Protein AF-0000000065873900 (afdb_homodimer)

Foldseek 3Di:
DPPDPVQPPQLQDPPRDRPPSPPPPPPPPDPPDPVNVVVVVSVVVVAFDAFQWFRAKFKFKWKKFWQDAPLVAADFPQQHDGGRMWIKMKMKGFTQEHHPFFPQDLGKMWIKMWTQDPQFIAIQTWILDLFAQALAQVCVVQQSVLQAADPPPRHGALLSNLVSCLVALLRLLVLLVSLFLVRGQDAPLAGKIWSLAWKWFAHPVLFTKTKTKIWHWPVHSVVVVVDRPPDDPVHRCVRVVVQVVCLVVVVKTKTWMKMFIDHLLCQLVQPDHSLRRSDGQACPQDDPPGDHGHIDTTMMIIGRGHDPDCCVRPVLDAGANLRRGPRMGGDPRNNNVVRNVVRVVSNCRRPNDVSDDDRDPDDPPPSPDCSDDSSVVSSCCSVDPCSRPDDLVSQASSQSVLVSCCVVPRPVSSVSSLLSLLVSLQVDDPVSSVSSLVSCVSNPPVSSVSSVVNNVVVNVQCPPCPRVVPPDPPCPPD/DPPDPVQPPQLQDPPRDRPPSPPPPPPPPDPPDPVNVVVVVSVVVVAFDAFQWFREKFKFKWKKFWQDADLVAADFPQQHDGGRMWIKMKMKGFTQEHYPFFPQDLGKMWIKMWTQDPQFIAIQTWILDLFAQALAQVCVVQQSVLQAADPPPRHGALLSNLVSCLVRLLRLLVLLCSLFLVRGQDAPLAGKIWSLAWKWFAHPVLFTKTKTKIWHWPVHSCVVVVDRPPDDPVHRCVSVVVQVVCLVVVVKTKTWMKMFIDHLLCQLVQPDHSLRRSDGQACPQDDPPGDHGHMDTTMMIIGRGHDPDCCVRPVLDAGANLRRGPRMGGDPRNNNVVRNVVRVVSNCRRPNDVSDDDRDPDDPPPSPDCSDDSSVVSSCCSVDPCSRPDDLVSQASSQSVLVSCCVVPRPVSSVSSLLSLLVSLQVDDPVSSVSSLVSCVSNPPVSSVSSVVNNVVVNVQCPPCPRVVPPDPPPPPD

pLDDT: mean 85.58, std 20.63, range [16.53, 98.81]

Sequence (956 aa):
MAPNAADKCPVMNNTGEKCPVMSSSTQSRGPRDIYTLEALSHFNREKIPERAVHAKGTGAYGEFEVTADISDICNIDMLLGVGKKTQCVTRFSTTGLERGSSDGVRDLKGMAVKFFTEQGDWDWVSLNFPFFFIRDPAKFPDMIHSQRRDPQTNLLNPNMTWDFVTKNPEALHMTLLQHSDFGTMFTWRTLSSYVGHAFKWVMPDGSFKYVHFFLASDRGPNFTDGSTAKVDPNDPDFATKDLFEAIERGDYPSWTANVQVVDPKDAPKLGFNILDLTKHWNLGTYPKGLDTIPSRPFGKLTLNRNVKDYFSEVEKLAFSPSNLVPGVEPSEDPILQARMFAYPDAQRYRLGIDHLKAPLRRKETACQHDLGPEFEKWLSQVTSEAWSHPHEDDYKFAREYYEVLPEFRSQEFQDRMVENLCKSIAPGPEELRKRVYDTFELVSSELARRLREGAEAIVAEKARPDSPSRAQPGQLRLMAPNAADKCPVMNNTGEKCPVMSSSTQSRGPRDIYTLEALSHFNREKIPERAVHAKGTGAYGEFEVTADISDICNIDMLLGVGKKTQCVTRFSTTGLERGSSDGVRDLKGMAVKFFTEQGDWDWVSLNFPFFFIRDPAKFPDMIHSQRRDPQTNLLNPNMTWDFVTKNPEALHMTLLQHSDFGTMFTWRTLSSYVGHAFKWVMPDGSFKYVHFFLASDRGPNFTDGSTAKVDPNDPDFATKDLFEAIERGDYPSWTANVQVVDPKDAPKLGFNILDLTKHWNLGTYPKGLDTIPSRPFGKLTLNRNVKDYFSEVEKLAFSPSNLVPGVEPSEDPILQARMFAYPDAQRYRLGIDHLKAPLRRKETACQHDLGPEFEKWLSQVTSEAWSHPHEDDYKFAREYYEVLPEFRSQEFQDRMVENLCKSIAPGPEELRKRVYDTFELVSSELARRLREGAEAIVAEKARPDSPSRAQPGQLRL

Organism: Arthroderma benhamiae (strain ATCC MYA-4681 / CBS 112371) (NCBI:txid663331)

Structure (mmCIF, N/CA/C/O backbone):
data_AF-0000000065873900-model_v1
#
loop_
_entity.id
_entity.type
_entity.pdbx_description
1 polymer 'Catalase easC'
#
loop_
_atom_site.group_PDB
_atom_site.id
_atom_site.type_symbol
_atom_site.label_atom_id
_atom_site.label_alt_id
_atom_site.label_comp_id
_atom_site.label_asym_id
_atom_site.label_entity_id
_atom_site.label_seq_id
_atom_site.pdbx_PDB_ins_code
_atom_site.Cartn_x
_atom_site.Cartn_y
_atom_site.Cartn_z
_atom_site.occupancy
_atom_site.B_iso_or_equiv
_atom_site.auth_seq_id
_atom_site.auth_comp_id
_atom_site.auth_asym_id
_atom_site.auth_atom_id
_atom_site.pdbx_PDB_model_num
ATOM 1 N N . MET A 1 1 ? -33.031 -13.188 2.441 1 17.88 1 MET A N 1
ATOM 2 C CA . MET A 1 1 ? -31.906 -13.758 1.684 1 17.88 1 MET A CA 1
ATOM 3 C C . MET A 1 1 ? -31 -12.664 1.146 1 17.88 1 MET A C 1
ATOM 5 O O . MET A 1 1 ? -31.375 -11.93 0.226 1 17.88 1 MET A O 1
ATOM 9 N N . ALA A 1 2 ? -30.188 -12.102 2.006 1 26.77 2 ALA A N 1
ATOM 10 C CA . ALA A 1 2 ? -29.391 -10.922 1.687 1 26.77 2 ALA A CA 1
ATOM 11 C C . ALA A 1 2 ? -28.547 -11.148 0.44 1 26.77 2 ALA A C 1
ATOM 13 O O . ALA A 1 2 ? -27.953 -12.219 0.271 1 26.77 2 ALA A O 1
ATOM 14 N N . PRO A 1 3 ? -28.797 -10.375 -0.662 1 27.42 3 PRO A N 1
ATOM 15 C CA . PRO A 1 3 ? -28.125 -10.578 -1.947 1 27.42 3 PRO A CA 1
ATOM 16 C C . PRO A 1 3 ? -26.625 -10.867 -1.793 1 27.42 3 PRO A C 1
ATOM 18 O O . PRO A 1 3 ? -26.031 -10.5 -0.781 1 27.42 3 PRO A O 1
ATOM 21 N N . ASN A 1 4 ? -26.078 -11.875 -2.457 1 25.44 4 ASN A N 1
ATOM 22 C CA . ASN A 1 4 ? -24.734 -12.461 -2.547 1 25.44 4 ASN A CA 1
ATOM 23 C C . ASN A 1 4 ? -23.672 -11.391 -2.738 1 25.44 4 ASN A C 1
ATOM 25 O O . ASN A 1 4 ? -23.797 -10.539 -3.623 1 25.44 4 ASN A O 1
ATOM 29 N N . ALA A 1 5 ? -22.875 -11.078 -1.787 1 29.95 5 ALA A N 1
ATOM 30 C CA . ALA A 1 5 ? -21.859 -10.039 -1.663 1 29.95 5 ALA A CA 1
ATOM 31 C C . ALA A 1 5 ? -20.906 -10.07 -2.844 1 29.95 5 ALA A C 1
ATOM 33 O O . ALA A 1 5 ? -20.219 -9.086 -3.121 1 29.95 5 ALA A O 1
ATOM 34 N N . ALA A 1 6 ? -20.438 -11.336 -3.441 1 32.59 6 ALA A N 1
ATOM 35 C CA . ALA A 1 6 ? -19.547 -11.43 -4.598 1 32.59 6 ALA A CA 1
ATOM 36 C C . ALA A 1 6 ? -20.156 -10.75 -5.816 1 32.59 6 ALA A C 1
ATOM 38 O O . ALA A 1 6 ? -19.469 -10.508 -6.809 1 32.59 6 ALA A O 1
ATOM 39 N N . ASP A 1 7 ? -21.516 -10.625 -5.887 1 30.27 7 ASP A N 1
ATOM 40 C CA . ASP A 1 7 ? -22.203 -10.094 -7.062 1 30.27 7 ASP A CA 1
ATOM 41 C C . ASP A 1 7 ? -22.094 -8.578 -7.117 1 30.27 7 ASP A C 1
ATOM 43 O O . ASP A 1 7 ? -22.594 -7.945 -8.055 1 30.27 7 ASP A O 1
ATOM 47 N N . LYS A 1 8 ? -21.797 -7.98 -6.016 1 30.98 8 LYS A N 1
ATOM 48 C CA . LYS A 1 8 ? -21.953 -6.531 -5.992 1 30.98 8 LYS A CA 1
ATOM 49 C C . LYS A 1 8 ? -20.641 -5.824 -6.32 1 30.98 8 LYS A C 1
ATOM 51 O O . LYS A 1 8 ? -20.438 -4.672 -5.934 1 30.98 8 LYS A O 1
ATOM 56 N N . CYS A 1 9 ? -19.656 -6.566 -6.828 1 29.17 9 CYS A N 1
ATOM 57 C CA . CYS A 1 9 ? -18.578 -5.637 -7.109 1 29.17 9 CYS A CA 1
ATOM 58 C C . CYS A 1 9 ? -18.984 -4.629 -8.18 1 29.17 9 CYS A C 1
ATOM 60 O O . CYS A 1 9 ? -19.203 -4.996 -9.336 1 29.17 9 CYS A O 1
ATOM 62 N N . PRO A 1 10 ? -19.594 -3.555 -7.891 1 30.06 10 PRO A N 1
ATOM 63 C CA . PRO A 1 10 ? -20 -2.6 -8.922 1 30.06 10 PRO A CA 1
ATOM 64 C C . PRO A 1 10 ? -18.844 -2.143 -9.805 1 30.06 10 PRO A C 1
ATOM 66 O O . PRO A 1 10 ? -17.875 -1.577 -9.305 1 30.06 10 PRO A O 1
ATOM 69 N N . VAL A 1 11 ? -18.438 -2.916 -10.758 1 29.58 11 VAL A N 1
ATOM 70 C CA . VAL A 1 11 ? -17.656 -2.281 -11.812 1 29.58 11 VAL A CA 1
ATOM 71 C C . VAL A 1 11 ? -18.422 -1.075 -12.367 1 29.58 11 VAL A C 1
ATOM 73 O O . VAL A 1 11 ? -19.484 -1.226 -12.969 1 29.58 11 VAL A O 1
ATOM 76 N N . MET A 1 12 ? -18.5 -0.044 -11.617 1 28.45 12 MET A N 1
ATOM 77 C CA . MET A 1 12 ? -19.141 1.114 -12.242 1 28.45 12 MET A CA 1
ATOM 78 C C . MET A 1 12 ? -18.312 1.632 -13.406 1 28.45 12 MET A C 1
ATOM 80 O O . MET A 1 12 ? -17.094 1.804 -13.281 1 28.45 12 MET A O 1
ATOM 84 N N . ASN A 1 13 ? -18.719 1.304 -14.656 1 30.23 13 ASN A N 1
ATOM 85 C CA . ASN A 1 13 ? -18.156 2.023 -15.797 1 30.23 13 ASN A CA 1
ATOM 86 C C . ASN A 1 13 ? -18.188 3.533 -15.578 1 30.23 13 ASN A C 1
ATOM 88 O O . ASN A 1 13 ? -18.891 4.02 -14.688 1 30.23 13 ASN A O 1
ATOM 92 N N . ASN A 1 14 ? -17.297 4.254 -16.266 1 31.7 14 ASN A N 1
ATOM 93 C CA . ASN A 1 14 ? -17.266 5.707 -16.188 1 31.7 14 ASN A CA 1
ATOM 94 C C . ASN A 1 14 ? -18.672 6.301 -16.25 1 31.7 14 ASN A C 1
ATOM 96 O O . ASN A 1 14 ? -18.859 7.48 -15.953 1 31.7 14 ASN A O 1
ATOM 100 N N . THR A 1 15 ? -19.469 5.965 -17.281 1 31.34 15 THR A N 1
ATOM 101 C CA . THR A 1 15 ? -20.703 6.676 -17.609 1 31.34 15 THR A CA 1
ATOM 102 C C . THR A 1 15 ? -21.875 6.172 -16.766 1 31.34 15 THR A C 1
ATOM 104 O O . THR A 1 15 ? -23.031 6.492 -17.031 1 31.34 15 THR A O 1
ATOM 107 N N . GLY A 1 16 ? -21.828 6.121 -15.32 1 30.7 16 GLY A N 1
ATOM 108 C CA . GLY A 1 16 ? -22.875 5.902 -14.328 1 30.7 16 GLY A CA 1
ATOM 109 C C . GLY A 1 16 ? -23.625 4.598 -14.523 1 30.7 16 GLY A C 1
ATOM 110 O O . GLY A 1 16 ? -24.547 4.297 -13.773 1 30.7 16 GLY A O 1
ATOM 111 N N . GLU A 1 17 ? -23.875 4.137 -15.711 1 29.02 17 GLU A N 1
ATOM 112 C CA . GLU A 1 17 ? -24.781 3.01 -15.883 1 29.02 17 GLU A CA 1
ATOM 113 C C . GLU A 1 17 ? -24.188 1.716 -15.352 1 29.02 17 GLU A C 1
ATOM 115 O O . GLU A 1 17 ? -22.969 1.502 -15.461 1 29.02 17 GLU A O 1
ATOM 120 N N . LYS A 1 18 ? -24.891 1.054 -14.414 1 31.77 18 LYS A N 1
ATOM 121 C CA . LYS A 1 18 ? -24.625 -0.282 -13.898 1 31.77 18 LYS A CA 1
ATOM 122 C C . LYS A 1 18 ? -24.125 -1.216 -15 1 31.77 18 LYS A C 1
ATOM 124 O O . LYS A 1 18 ? -24.797 -1.385 -16.016 1 31.77 18 LYS A O 1
ATOM 129 N N . CYS A 1 19 ? -22.891 -1.252 -15.25 1 30.48 19 CYS A N 1
ATOM 130 C CA . CYS A 1 19 ? -22.562 -2.271 -16.234 1 30.48 19 CYS A CA 1
ATOM 131 C C . CYS A 1 19 ? -23.312 -3.568 -15.961 1 30.48 19 CYS A C 1
ATOM 133 O O . CYS A 1 19 ? -23.391 -4.008 -14.812 1 30.48 19 CYS A O 1
ATOM 135 N N . PRO A 1 20 ? -24.234 -4.031 -16.75 1 28.8 20 PRO A N 1
ATOM 136 C CA . PRO A 1 20 ? -24.859 -5.348 -16.562 1 28.8 20 PRO A CA 1
ATOM 137 C C . PRO A 1 20 ? -23.859 -6.402 -16.094 1 28.8 20 PRO A C 1
ATOM 139 O O . PRO A 1 20 ? -22.719 -6.441 -16.578 1 28.8 20 PRO A O 1
ATOM 142 N N . VAL A 1 21 ? -23.922 -6.715 -14.852 1 32.25 21 VAL A N 1
ATOM 143 C CA . VAL A 1 21 ? -23.281 -7.945 -14.398 1 32.25 21 VAL A CA 1
ATOM 144 C C . VAL A 1 21 ? -23.344 -9 -15.508 1 32.25 21 VAL A C 1
ATOM 146 O O . VAL A 1 21 ? -24.422 -9.438 -15.891 1 32.25 21 VAL A O 1
ATOM 149 N N . MET A 1 22 ? -22.672 -8.797 -16.562 1 29.8 22 MET A N 1
ATOM 150 C CA . MET A 1 22 ? -22.688 -10.008 -17.375 1 29.8 22 MET A CA 1
ATOM 151 C C . MET A 1 22 ? -22.656 -11.258 -16.516 1 29.8 22 MET A C 1
ATOM 153 O O . MET A 1 22 ? -21.812 -11.367 -15.609 1 29.8 22 MET A O 1
ATOM 157 N N . SER A 1 23 ? -23.797 -11.781 -16.172 1 29.3 23 SER A N 1
ATOM 158 C CA . SER A 1 23 ? -24 -13.086 -15.547 1 29.3 23 SER A CA 1
ATOM 159 C C . SER A 1 23 ? -22.859 -14.031 -15.883 1 29.3 23 SER A C 1
ATOM 161 O O . SER A 1 23 ? -22.328 -14.016 -17 1 29.3 23 SER A O 1
ATOM 163 N N . SER A 1 24 ? -22.172 -14.531 -14.898 1 34.53 24 SER A N 1
ATOM 164 C CA . SER A 1 24 ? -21.125 -15.539 -14.773 1 34.53 24 SER A CA 1
ATOM 165 C C . SER A 1 24 ? -21.297 -16.641 -15.812 1 34.53 24 SER A C 1
ATOM 167 O O . SER A 1 24 ? -20.406 -17.469 -16 1 34.53 24 SER A O 1
ATOM 169 N N . SER A 1 25 ? -22.609 -16.938 -16.141 1 32.22 25 SER A N 1
ATOM 170 C CA . SER A 1 25 ? -22.828 -18.234 -16.734 1 32.22 25 SER A CA 1
ATOM 171 C C . SER A 1 25 ? -22.391 -18.266 -18.188 1 32.22 25 SER A C 1
ATOM 173 O O . SER A 1 25 ? -22.703 -19.203 -18.922 1 32.22 25 SER A O 1
ATOM 175 N N . THR A 1 26 ? -22.219 -17.109 -18.797 1 34.28 26 THR A N 1
ATOM 176 C CA . THR A 1 26 ? -21.953 -17.5 -20.188 1 34.28 26 THR A CA 1
ATOM 177 C C . THR A 1 26 ? -20.672 -18.312 -20.266 1 34.28 26 THR A C 1
ATOM 179 O O . THR A 1 26 ? -19.625 -17.906 -19.75 1 34.28 26 THR A O 1
ATOM 182 N N . GLN A 1 27 ? -20.719 -19.562 -20.5 1 36.59 27 GLN A N 1
ATOM 183 C CA . GLN A 1 27 ? -19.75 -20.641 -20.719 1 36.59 27 GLN A CA 1
ATOM 184 C C . GLN A 1 27 ? -18.562 -20.141 -21.531 1 36.59 27 GLN A C 1
ATOM 186 O O . GLN A 1 27 ? -18.719 -19.672 -22.656 1 36.59 27 GLN A O 1
ATOM 191 N N . SER A 1 28 ? -17.578 -19.688 -20.891 1 43.03 28 SER A N 1
ATOM 192 C CA . SER A 1 28 ? -16.328 -19.312 -21.516 1 43.03 28 SER A CA 1
ATOM 193 C C . SER A 1 28 ? -15.875 -20.344 -22.531 1 43.03 28 SER A C 1
ATOM 195 O O . SER A 1 28 ? -15.867 -21.547 -22.234 1 43.03 28 SER A O 1
ATOM 197 N N . ARG A 1 29 ? -16.188 -20.219 -23.844 1 45.75 29 ARG A N 1
ATOM 198 C CA . ARG A 1 29 ? -15.828 -21.141 -24.922 1 45.75 29 ARG A CA 1
ATOM 199 C C . ARG A 1 29 ? -14.336 -21.078 -25.219 1 45.75 29 ARG A C 1
ATOM 201 O O . ARG A 1 29 ? -13.898 -21.422 -26.312 1 45.75 29 ARG A O 1
ATOM 208 N N . GLY A 1 30 ? -13.562 -20.516 -24.219 1 46.94 30 GLY A N 1
ATOM 209 C CA . GLY A 1 30 ? -12.117 -20.516 -24.422 1 46.94 30 GLY A CA 1
ATOM 210 C C . GLY A 1 30 ? -11.492 -19.141 -24.328 1 46.94 30 GLY A C 1
ATOM 211 O O . GLY A 1 30 ? -12.188 -18.156 -24.094 1 46.94 30 GLY A O 1
ATOM 212 N N . PRO A 1 31 ? -10.109 -19.016 -24.094 1 52.91 31 PRO A N 1
ATOM 213 C CA . PRO A 1 31 ? -9.359 -17.766 -23.906 1 52.91 31 PRO A CA 1
ATOM 214 C C . PRO A 1 31 ? -9.633 -16.734 -25 1 52.91 31 PRO A C 1
ATOM 216 O O . PRO A 1 31 ? -9.25 -15.578 -24.859 1 52.91 31 PRO A O 1
ATOM 219 N N . ARG A 1 32 ? -10.203 -17.141 -26.078 1 59.19 32 ARG A N 1
ATOM 220 C CA . ARG A 1 32 ? -10.445 -16.266 -27.219 1 59.19 32 ARG A CA 1
ATOM 221 C C . ARG A 1 32 ? -11.859 -15.695 -27.188 1 59.19 32 ARG A C 1
ATOM 223 O O . ARG A 1 32 ? -12.273 -15 -28.109 1 59.19 32 ARG A O 1
ATOM 230 N N . ASP A 1 33 ? -12.367 -15.945 -25.969 1 73.88 33 ASP A N 1
ATOM 231 C CA . ASP A 1 33 ? -13.734 -15.438 -25.844 1 73.88 33 ASP A CA 1
ATOM 232 C C . ASP A 1 33 ? -13.734 -13.945 -25.516 1 73.88 33 ASP A C 1
ATOM 234 O O . ASP A 1 33 ? -13.008 -13.5 -24.625 1 73.88 33 ASP A O 1
ATOM 238 N N . ILE A 1 34 ? -14.453 -13.195 -26.25 1 72.06 34 ILE A N 1
ATOM 239 C CA . ILE A 1 34 ? -14.523 -11.734 -26.156 1 72.06 34 ILE A CA 1
ATOM 240 C C . ILE A 1 34 ? -14.961 -11.336 -24.75 1 72.06 34 ILE A C 1
ATOM 242 O O . ILE A 1 34 ? -14.516 -10.32 -24.219 1 72.06 34 ILE A O 1
ATOM 246 N N . TYR A 1 35 ? -15.758 -12.172 -24.172 1 72.31 35 TYR A N 1
ATOM 247 C CA . TYR A 1 35 ? -16.234 -11.852 -22.828 1 72.31 35 TYR A CA 1
ATOM 248 C C . TYR A 1 35 ? -15.102 -11.969 -21.812 1 72.31 35 TYR A C 1
ATOM 250 O O . TYR A 1 35 ? -14.969 -11.117 -20.922 1 72.31 35 TYR A O 1
ATOM 258 N N . THR A 1 36 ? -14.312 -12.992 -21.969 1 81.31 36 THR A N 1
ATOM 259 C CA . THR A 1 36 ? -13.164 -13.164 -21.078 1 81.31 36 THR A CA 1
ATOM 260 C C . THR A 1 36 ? -12.164 -12.023 -21.266 1 81.31 36 THR A C 1
ATOM 262 O O . THR A 1 36 ? -11.672 -11.469 -20.281 1 81.31 36 THR A O 1
ATOM 265 N N . LEU A 1 37 ? -11.938 -11.664 -22.438 1 80.06 37 LEU A N 1
ATOM 266 C CA . LEU A 1 37 ? -10.984 -10.594 -22.719 1 80.06 37 LEU A CA 1
ATOM 267 C C . LEU A 1 37 ? -11.484 -9.266 -22.172 1 80.06 37 LEU A C 1
ATOM 269 O O . LEU A 1 37 ? -10.703 -8.484 -21.625 1 80.06 37 LEU A O 1
ATOM 273 N N . GLU A 1 38 ? -12.766 -9.047 -22.25 1 74.75 38 GLU A N 1
ATOM 274 C CA . GLU A 1 38 ? -13.344 -7.82 -21.719 1 74.75 38 GLU A CA 1
ATOM 275 C C . GLU A 1 38 ? -13.266 -7.789 -20.188 1 74.75 38 GLU A C 1
ATOM 277 O O . GLU A 1 38 ? -12.961 -6.754 -19.609 1 74.75 38 GLU A O 1
ATOM 282 N N . ALA A 1 39 ? -13.539 -8.898 -19.641 1 83.06 39 ALA A N 1
ATOM 283 C CA . ALA A 1 39 ? -13.453 -8.992 -18.188 1 83.06 39 ALA A CA 1
ATOM 284 C C . ALA A 1 39 ? -12.031 -8.719 -17.703 1 83.06 39 ALA A C 1
ATOM 286 O O . ALA A 1 39 ? -11.828 -8.008 -16.719 1 83.06 39 ALA A O 1
ATOM 287 N N . LEU A 1 40 ? -11.133 -9.211 -18.422 1 85.25 40 LEU A N 1
ATOM 288 C CA . LEU A 1 40 ? -9.727 -9.031 -18.047 1 85.25 40 LEU A CA 1
ATOM 289 C C . LEU A 1 40 ? -9.281 -7.59 -18.297 1 85.25 40 LEU A C 1
ATOM 291 O O . LEU A 1 40 ? -8.523 -7.031 -17.5 1 85.25 40 LEU A O 1
ATOM 295 N N . SER A 1 41 ? -9.711 -7.012 -19.359 1 81.5 41 SER A N 1
ATOM 296 C CA . SER A 1 41 ? -9.398 -5.617 -19.641 1 81.5 41 SER A CA 1
ATOM 297 C C . SER A 1 41 ? -9.969 -4.688 -18.578 1 81.5 41 SER A C 1
ATOM 299 O O . SER A 1 41 ? -9.312 -3.734 -18.156 1 81.5 41 SER A O 1
ATOM 301 N N . HIS A 1 42 ? -11.195 -4.949 -18.188 1 81.69 42 HIS A N 1
ATOM 302 C CA . HIS A 1 42 ? -11.82 -4.176 -17.125 1 81.69 42 HIS A CA 1
ATOM 303 C C . HIS A 1 42 ? -11.047 -4.328 -15.812 1 81.69 42 HIS A C 1
ATOM 305 O O . HIS A 1 42 ? -10.773 -3.338 -15.133 1 81.69 42 HIS A O 1
ATOM 311 N N . PHE A 1 43 ? -10.773 -5.492 -15.586 1 86.81 43 PHE A N 1
ATOM 312 C CA . PHE A 1 43 ? -10 -5.793 -14.383 1 86.81 43 PHE A CA 1
ATOM 313 C C . PHE A 1 43 ? -8.711 -4.98 -14.359 1 86.81 43 PHE A C 1
ATOM 315 O O . PHE A 1 43 ? -8.359 -4.395 -13.328 1 86.81 43 PHE A O 1
ATOM 322 N N . ASN A 1 44 ? -8.008 -4.926 -15.43 1 87.88 44 ASN A N 1
ATOM 323 C CA . ASN A 1 44 ? -6.715 -4.258 -15.539 1 87.88 44 ASN A CA 1
ATOM 324 C C . ASN A 1 44 ? -6.84 -2.756 -15.312 1 87.88 44 ASN A C 1
ATOM 326 O O . ASN A 1 44 ? -5.84 -2.072 -15.086 1 87.88 44 ASN A O 1
ATOM 330 N N . ARG A 1 45 ? -8.031 -2.184 -15.344 1 85.88 45 ARG A N 1
ATOM 331 C CA . ARG A 1 45 ? -8.234 -0.741 -15.266 1 85.88 45 ARG A CA 1
ATOM 332 C C . ARG A 1 45 ? -8.984 -0.361 -13.992 1 85.88 45 ARG A C 1
ATOM 334 O O . ARG A 1 45 ? -9.422 0.781 -13.844 1 85.88 45 ARG A O 1
ATOM 341 N N . GLU A 1 46 ? -9.109 -1.314 -13.109 1 84.38 46 GLU A N 1
ATOM 342 C CA . GLU A 1 46 ? -9.891 -1.092 -11.891 1 84.38 46 GLU A CA 1
ATOM 343 C C . GLU A 1 46 ? -9.188 -0.115 -10.953 1 84.38 46 GLU A C 1
ATOM 345 O O . GLU A 1 46 ? -9.836 0.584 -10.18 1 84.38 46 GLU A O 1
ATOM 350 N N . LYS A 1 47 ? -7.891 -0.061 -11.008 1 86.75 47 LYS A N 1
ATOM 351 C CA . LYS A 1 47 ? -7.148 0.809 -10.102 1 86.75 47 LYS A CA 1
ATOM 352 C C . LYS A 1 47 ? -6.797 2.133 -10.773 1 86.75 47 LYS A C 1
ATOM 354 O O . LYS A 1 47 ? -6.305 2.15 -11.906 1 86.75 47 LYS A O 1
ATOM 359 N N . ILE A 1 48 ? -7.074 3.143 -10.047 1 88.75 48 ILE A N 1
ATOM 360 C CA . ILE A 1 48 ? -6.652 4.465 -10.492 1 88.75 48 ILE A CA 1
ATOM 361 C C . ILE A 1 48 ? -5.312 4.824 -9.852 1 88.75 48 ILE A C 1
ATOM 363 O O . ILE A 1 48 ? -4.887 4.188 -8.891 1 88.75 48 ILE A O 1
ATOM 367 N N . PRO A 1 49 ? -4.695 5.828 -10.406 1 90.31 49 PRO A N 1
ATOM 368 C CA . PRO A 1 49 ? -3.439 6.223 -9.766 1 90.31 49 PRO A CA 1
ATOM 369 C C . PRO A 1 49 ? -3.602 6.531 -8.281 1 90.31 49 PRO A C 1
ATOM 371 O O . PRO A 1 49 ? -4.605 7.117 -7.875 1 90.31 49 PRO A O 1
ATOM 374 N N . GLU A 1 50 ? -2.65 6.102 -7.625 1 92.62 50 GLU A N 1
ATOM 375 C CA . GLU A 1 50 ? -2.621 6.336 -6.188 1 92.62 50 GLU A CA 1
ATOM 376 C C . GLU A 1 50 ? -2.404 7.816 -5.871 1 92.62 50 GLU A C 1
ATOM 378 O O . GLU A 1 50 ? -1.682 8.508 -6.594 1 92.62 50 GLU A O 1
ATOM 383 N N . ARG A 1 51 ? -2.963 8.281 -4.734 1 94.69 51 ARG A N 1
ATOM 384 C CA . ARG A 1 51 ? -2.686 9.633 -4.266 1 94.69 51 ARG A CA 1
ATOM 385 C C . ARG A 1 51 ? -1.194 9.828 -4.012 1 94.69 51 ARG A C 1
ATOM 387 O O . ARG A 1 51 ? -0.531 8.945 -3.465 1 94.69 51 ARG A O 1
ATOM 394 N N . ALA A 1 52 ? -0.732 11 -4.43 1 91.94 52 ALA A N 1
ATOM 395 C CA . ALA A 1 52 ? 0.674 11.305 -4.184 1 91.94 52 ALA A CA 1
ATOM 396 C C . ALA A 1 52 ? 0.969 11.359 -2.688 1 91.94 52 ALA A C 1
ATOM 398 O O . ALA A 1 52 ? 2.047 10.953 -2.244 1 91.94 52 ALA A O 1
ATOM 399 N N . VAL A 1 53 ? 0.087 11.93 -1.984 1 94.75 53 VAL A N 1
ATOM 400 C CA . VAL A 1 53 ? 0.091 11.945 -0.526 1 94.75 53 VAL A CA 1
ATOM 401 C C . VAL A 1 53 ? -1.285 11.547 -0.001 1 94.75 53 VAL A C 1
ATOM 403 O O . VAL A 1 53 ? -2.287 11.664 -0.709 1 94.75 53 VAL A O 1
ATOM 406 N N . HIS A 1 54 ? -1.297 10.977 1.224 1 96.5 54 HIS A N 1
ATOM 407 C CA . HIS A 1 54 ? -2.545 10.578 1.865 1 96.5 54 HIS A CA 1
ATOM 408 C C . HIS A 1 54 ? -3.184 9.391 1.146 1 96.5 54 HIS A C 1
ATOM 410 O O . HIS A 1 54 ? -4.402 9.359 0.953 1 96.5 54 HIS A O 1
ATOM 416 N N . ALA A 1 55 ? -2.389 8.461 0.783 1 95.25 55 ALA A N 1
ATOM 417 C CA . ALA A 1 55 ? -2.883 7.336 -0.005 1 95.25 55 ALA A CA 1
ATOM 418 C C . ALA A 1 55 ? -3.73 6.398 0.85 1 95.25 55 ALA A C 1
ATOM 420 O O . ALA A 1 55 ? -4.781 5.926 0.407 1 95.25 55 ALA A O 1
ATOM 421 N N . LYS A 1 56 ? -3.311 6.109 1.985 1 95.25 56 LYS A N 1
ATOM 422 C CA . LYS A 1 56 ? -4.027 5.23 2.902 1 95.25 56 LYS A CA 1
ATOM 423 C C . LYS A 1 56 ? -5.066 6.004 3.709 1 95.25 56 LYS A C 1
ATOM 425 O O . LYS A 1 56 ? -4.738 6.992 4.367 1 95.25 56 LYS A O 1
ATOM 430 N N . GLY A 1 57 ? -6.273 5.523 3.668 1 95.25 57 GLY A N 1
ATOM 431 C CA . GLY A 1 57 ? -7.277 6.246 4.43 1 95.25 57 GLY A CA 1
ATOM 432 C C . GLY A 1 57 ? -8.617 5.531 4.484 1 95.25 57 GLY A C 1
ATOM 433 O O . GLY A 1 57 ? -8.758 4.43 3.951 1 95.25 57 GLY A O 1
ATOM 434 N N . THR A 1 58 ? -9.523 6.098 5.188 1 97.44 58 THR A N 1
ATOM 435 C CA . THR A 1 58 ? -10.906 5.668 5.324 1 97.44 58 THR A CA 1
ATOM 436 C C . THR A 1 58 ? -11.836 6.867 5.496 1 97.44 58 THR A C 1
ATOM 438 O O . THR A 1 58 ? -11.383 8.016 5.449 1 97.44 58 THR A O 1
ATOM 441 N N . GLY A 1 59 ? -13.148 6.602 5.543 1 98 59 GLY A N 1
ATOM 442 C CA . GLY A 1 59 ? -14.07 7.723 5.656 1 98 59 GLY A CA 1
ATOM 443 C C . GLY A 1 59 ? -15.445 7.312 6.133 1 98 59 GLY A C 1
ATOM 444 O O . GLY A 1 59 ? -15.742 6.121 6.246 1 98 59 GLY A O 1
ATOM 445 N N . ALA A 1 60 ? -16.234 8.273 6.414 1 98.69 60 ALA A N 1
ATOM 446 C CA . ALA A 1 60 ? -17.609 8.102 6.875 1 98.69 60 ALA A CA 1
ATOM 447 C C . ALA A 1 60 ? -18.422 9.367 6.637 1 98.69 60 ALA A C 1
ATOM 449 O O . ALA A 1 60 ? -17.875 10.453 6.488 1 98.69 60 ALA A O 1
ATOM 450 N N . TYR A 1 61 ? -19.703 9.195 6.629 1 98.69 61 TYR A N 1
ATOM 451 C CA . TYR A 1 61 ? -20.641 10.305 6.488 1 98.69 61 TYR A CA 1
ATOM 452 C C . TYR A 1 61 ? -21.109 10.797 7.848 1 98.69 61 TYR A C 1
ATOM 454 O O . TYR A 1 61 ? -21.047 10.062 8.836 1 98.69 61 TYR A O 1
ATOM 462 N N . GLY A 1 62 ? -21.5 12.07 7.836 1 98.69 62 GLY A N 1
ATOM 463 C CA . GLY A 1 62 ? -22.016 12.656 9.062 1 98.69 62 GLY A CA 1
ATOM 464 C C . GLY A 1 62 ? -22.734 13.969 8.844 1 98.69 62 GLY A C 1
ATOM 465 O O . GLY A 1 62 ? -23.312 14.195 7.781 1 98.69 62 GLY A O 1
ATOM 466 N N . GLU A 1 63 ? -22.812 14.68 9.969 1 98.62 63 GLU A N 1
ATOM 467 C CA . GLU A 1 63 ? -23.484 15.977 9.93 1 98.62 63 GLU A CA 1
ATOM 468 C C . GLU A 1 63 ? -22.797 16.984 10.859 1 98.62 63 GLU A C 1
ATOM 470 O O . GLU A 1 63 ? -22.25 16.594 11.891 1 98.62 63 GLU A O 1
ATOM 475 N N . PHE A 1 64 ? -22.859 18.188 10.406 1 98.81 64 PHE A N 1
ATOM 476 C CA . PHE A 1 64 ? -22.406 19.328 11.195 1 98.81 64 PHE A CA 1
ATOM 477 C C . PHE A 1 64 ? -23.578 20.156 11.711 1 98.81 64 PHE A C 1
ATOM 479 O O . PHE A 1 64 ? -24.5 20.469 10.953 1 98.81 64 PHE A O 1
ATOM 486 N N . GLU A 1 65 ? -23.531 20.469 12.953 1 98.81 65 GLU A N 1
ATOM 487 C CA . GLU A 1 65 ? -24.578 21.266 13.57 1 98.81 65 GLU A CA 1
ATOM 488 C C . GLU A 1 65 ? -24 22.547 14.195 1 98.81 65 GLU A C 1
ATOM 490 O O . GLU A 1 65 ? -23.031 22.484 14.945 1 98.81 65 GLU A O 1
ATOM 495 N N . VAL A 1 66 ? -24.656 23.688 13.891 1 98.75 66 VAL A N 1
ATOM 496 C CA . VAL A 1 66 ? -24.266 24.953 14.5 1 98.75 66 VAL A CA 1
ATOM 497 C C . VAL A 1 66 ? -24.719 24.984 15.961 1 98.75 66 VAL A C 1
ATOM 499 O O . VAL A 1 66 ? -25.891 24.75 16.25 1 98.75 66 VAL A O 1
ATOM 502 N N . THR A 1 67 ? -23.812 25.297 16.828 1 98.62 67 THR A N 1
ATOM 503 C CA . THR A 1 67 ? -24.141 25.219 18.25 1 98.62 67 THR A CA 1
ATOM 504 C C . THR A 1 67 ? -24.094 26.594 18.891 1 98.62 67 THR A C 1
ATOM 506 O O . THR A 1 67 ? -24.578 26.781 20 1 98.62 67 THR A O 1
ATOM 509 N N . ALA A 1 68 ? -23.484 27.562 18.266 1 98.44 68 ALA A N 1
ATOM 510 C CA . ALA A 1 68 ? -23.391 28.922 18.812 1 98.44 68 ALA A CA 1
ATOM 511 C C . ALA A 1 68 ? -23.469 29.969 17.688 1 98.44 68 ALA A C 1
ATOM 513 O O . ALA A 1 68 ? -23.062 29.703 16.562 1 98.44 68 ALA A O 1
ATOM 514 N N . ASP A 1 69 ? -24 31.094 18.094 1 97.56 69 ASP A N 1
ATOM 515 C CA . ASP A 1 69 ? -24.078 32.188 17.141 1 97.56 69 ASP A CA 1
ATOM 516 C C . ASP A 1 69 ? -22.703 32.875 16.969 1 97.56 69 ASP A C 1
ATOM 518 O O . ASP A 1 69 ? -22.109 33.344 17.938 1 97.56 69 ASP A O 1
ATOM 522 N N . ILE A 1 70 ? -22.219 32.875 15.719 1 96.75 70 ILE A N 1
ATOM 523 C CA . ILE A 1 70 ? -20.953 33.531 15.43 1 96.75 70 ILE A CA 1
ATOM 524 C C . ILE A 1 70 ? -21.156 34.562 14.32 1 96.75 70 ILE A C 1
ATOM 526 O O . ILE A 1 70 ? -20.266 34.781 13.492 1 96.75 70 ILE A O 1
ATOM 530 N N . SER A 1 71 ? -22.281 35.125 14.156 1 96.25 71 SER A N 1
ATOM 531 C CA . SER A 1 71 ? -22.609 36.094 13.117 1 96.25 71 SER A CA 1
ATOM 532 C C . SER A 1 71 ? -21.828 37.406 13.312 1 96.25 71 SER A C 1
ATOM 534 O O . SER A 1 71 ? -21.781 38.25 12.414 1 96.25 71 SER A O 1
ATOM 536 N N . ASP A 1 72 ? -21.188 37.562 14.461 1 96.31 72 ASP A N 1
ATOM 537 C CA . ASP A 1 72 ? -20.375 38.75 14.727 1 96.31 72 ASP A CA 1
ATOM 538 C C . ASP A 1 72 ? -19.062 38.688 13.938 1 96.31 72 ASP A C 1
ATOM 540 O O . ASP A 1 72 ? -18.391 39.688 13.773 1 96.31 72 ASP A O 1
ATOM 544 N N . ILE A 1 73 ? -18.75 37.469 13.422 1 96 73 ILE A N 1
ATOM 545 C CA . ILE A 1 73 ? -17.438 37.375 12.773 1 96 73 ILE A CA 1
ATOM 546 C C . ILE A 1 73 ? -17.594 36.844 11.359 1 96 73 ILE A C 1
ATOM 548 O O . ILE A 1 73 ? -16.609 36.719 10.625 1 96 73 ILE A O 1
ATOM 552 N N . CYS A 1 74 ? -18.812 36.375 10.984 1 93.56 74 CYS A N 1
ATOM 553 C CA . CYS A 1 74 ? -18.891 35.844 9.633 1 93.56 74 CYS A CA 1
ATOM 554 C C . CYS A 1 74 ? -20.312 36 9.078 1 93.56 74 CYS A C 1
ATOM 556 O O . CYS A 1 74 ? -21.25 36.281 9.82 1 93.56 74 CYS A O 1
ATOM 558 N N . ASN A 1 75 ? -20.328 36 7.742 1 94.56 75 ASN A N 1
ATOM 559 C CA . ASN A 1 75 ? -21.562 35.938 6.969 1 94.56 75 ASN A CA 1
ATOM 560 C C . ASN A 1 75 ? -21.594 34.688 6.07 1 94.56 75 ASN A C 1
ATOM 562 O O . ASN A 1 75 ? -21.781 34.812 4.859 1 94.56 75 ASN A O 1
ATOM 566 N N . ILE A 1 76 ? -21.391 33.469 6.633 1 96.88 76 ILE A N 1
ATOM 567 C CA . ILE A 1 76 ? -21.375 32.188 5.945 1 96.88 76 ILE A CA 1
ATOM 568 C C . ILE A 1 76 ? -22.672 31.453 6.211 1 96.88 76 ILE A C 1
ATOM 570 O O . ILE A 1 76 ? -22.953 31.062 7.348 1 96.88 76 ILE A O 1
ATOM 574 N N . ASP A 1 77 ? -23.422 31.203 5.207 1 96.69 77 ASP A N 1
ATOM 575 C CA . ASP A 1 77 ? -24.766 30.641 5.332 1 96.69 77 ASP A CA 1
ATOM 576 C C . ASP A 1 77 ? -24.75 29.375 6.195 1 96.69 77 ASP A C 1
ATOM 578 O O . ASP A 1 77 ? -25.594 29.219 7.078 1 96.69 77 ASP A O 1
ATOM 582 N N . MET A 1 78 ? -23.797 28.469 6 1 97.25 78 MET A N 1
ATOM 583 C CA . MET A 1 78 ? -23.703 27.188 6.707 1 97.25 78 MET A CA 1
ATOM 584 C C . MET A 1 78 ? -23.578 27.406 8.211 1 97.25 78 MET A C 1
ATOM 586 O O . MET A 1 78 ? -24.016 26.578 9.008 1 97.25 78 MET A O 1
ATOM 590 N N . LEU A 1 79 ? -23 28.547 8.547 1 98.06 79 LEU A N 1
ATOM 591 C CA . LEU A 1 79 ? -22.641 28.734 9.945 1 98.06 79 LEU A CA 1
ATOM 592 C C . LEU A 1 79 ? -23.625 29.672 10.641 1 98.06 79 LEU A C 1
ATOM 594 O O . LEU A 1 79 ? -23.453 30 11.812 1 98.06 79 LEU A O 1
ATOM 598 N N . LEU A 1 80 ? -24.609 30.094 9.945 1 96.38 80 LEU A N 1
ATOM 599 C CA . LEU A 1 80 ? -25.594 31.016 10.531 1 96.38 80 LEU A CA 1
ATOM 600 C C . LEU A 1 80 ? -26.859 30.281 10.938 1 96.38 80 LEU A C 1
ATOM 602 O O . LEU A 1 80 ? -27.406 29.484 10.164 1 96.38 80 LEU A O 1
ATOM 606 N N . GLY A 1 81 ? -27.328 30.516 12.18 1 96.06 81 GLY A N 1
ATOM 607 C CA . GLY A 1 81 ? -28.516 29.875 12.727 1 96.06 81 GLY A CA 1
ATOM 608 C C . GLY A 1 81 ? -28.188 28.672 13.594 1 96.06 81 GLY A C 1
ATOM 609 O O . GLY A 1 81 ? -27.938 27.578 13.07 1 96.06 81 GLY A O 1
ATOM 610 N N . VAL A 1 82 ? -28.297 28.891 14.891 1 97.94 82 VAL A N 1
ATOM 611 C CA . VAL A 1 82 ? -28.047 27.812 15.836 1 97.94 82 VAL A CA 1
ATOM 612 C C . VAL A 1 82 ? -29.016 26.656 15.57 1 97.94 82 VAL A C 1
ATOM 614 O O . VAL A 1 82 ? -30.219 26.875 15.414 1 97.94 82 VAL A O 1
ATOM 617 N N . GLY A 1 83 ? -28.453 25.422 15.453 1 98.19 83 GLY A N 1
ATOM 618 C CA . GLY A 1 83 ? -29.266 24.25 15.195 1 98.19 83 GLY A CA 1
ATOM 619 C C . GLY A 1 83 ? -29.25 23.828 13.742 1 98.19 83 GLY A C 1
ATOM 620 O O . GLY A 1 83 ? -29.656 22.703 13.414 1 98.19 83 GLY A O 1
ATOM 621 N N . LYS A 1 84 ? -28.781 24.719 12.898 1 98.25 84 LYS A N 1
ATOM 622 C CA . LYS A 1 84 ? -28.703 24.375 11.484 1 98.25 84 LYS A CA 1
ATOM 623 C C . LYS A 1 84 ? -27.781 23.188 11.258 1 98.25 84 LYS A C 1
ATOM 625 O O . LYS A 1 84 ? -26.688 23.109 11.836 1 98.25 84 LYS A O 1
ATOM 630 N N . LYS A 1 85 ? -28.25 22.281 10.43 1 98.44 85 LYS A N 1
ATOM 631 C CA . LYS A 1 85 ? -27.469 21.078 10.148 1 98.44 85 LYS A CA 1
ATOM 632 C C . LYS A 1 85 ? -27.031 21.031 8.688 1 98.44 85 LYS A C 1
ATOM 634 O O . LYS A 1 85 ? -27.766 21.469 7.801 1 98.44 85 LYS A O 1
ATOM 639 N N . THR A 1 86 ? -25.875 20.609 8.438 1 98.69 86 THR A N 1
ATOM 640 C CA . THR A 1 86 ? -25.312 20.406 7.109 1 98.69 86 THR A CA 1
ATOM 641 C C . THR A 1 86 ? -24.703 19.016 6.984 1 98.69 86 THR A C 1
ATOM 643 O O . THR A 1 86 ? -23.859 18.625 7.801 1 98.69 86 THR A O 1
ATOM 646 N N . GLN A 1 87 ? -25.125 18.219 5.98 1 98.56 87 GLN A N 1
ATOM 647 C CA . GLN A 1 87 ? -24.547 16.906 5.73 1 98.56 87 GLN A CA 1
ATOM 648 C C . GLN A 1 87 ? -23.109 17 5.246 1 98.56 87 GLN A C 1
ATOM 650 O O . GLN A 1 87 ? -22.734 17.984 4.613 1 98.56 87 GLN A O 1
ATOM 655 N N . CYS A 1 88 ? -22.375 15.938 5.602 1 98.69 88 CYS A N 1
ATOM 656 C CA . CYS A 1 88 ? -20.969 15.984 5.215 1 98.69 88 CYS A CA 1
ATOM 657 C C . CYS A 1 88 ? -20.391 14.57 5.074 1 98.69 88 CYS A C 1
ATOM 659 O O . CYS A 1 88 ? -21.062 13.594 5.414 1 98.69 88 CYS A O 1
ATOM 661 N N . VAL A 1 89 ? -19.219 14.484 4.461 1 98.75 89 VAL A N 1
ATOM 662 C CA . VAL A 1 89 ? -18.391 13.281 4.41 1 98.75 89 VAL A CA 1
ATOM 663 C C . VAL A 1 89 ? -16.969 13.609 4.832 1 98.75 89 VAL A C 1
ATOM 665 O O . VAL A 1 89 ? -16.453 14.688 4.527 1 98.75 89 VAL A O 1
ATOM 668 N N . THR A 1 90 ? -16.391 12.727 5.621 1 98.62 90 THR A N 1
ATOM 669 C CA . THR A 1 90 ? -15.047 12.914 6.141 1 98.62 90 THR A CA 1
ATOM 670 C C . THR A 1 90 ? -14.125 11.789 5.676 1 98.62 90 THR A C 1
ATOM 672 O O . THR A 1 90 ? -14.523 10.625 5.656 1 98.62 90 THR A O 1
ATOM 675 N N . ARG A 1 91 ? -12.93 12.133 5.297 1 98.38 91 ARG A N 1
ATOM 676 C CA . ARG A 1 91 ? -11.883 11.156 5.016 1 98.38 91 ARG A CA 1
ATOM 677 C C . ARG A 1 91 ? -10.695 11.344 5.949 1 98.38 91 ARG A C 1
ATOM 679 O O . ARG A 1 91 ? -10.195 12.461 6.109 1 98.38 91 ARG A O 1
ATOM 686 N N . PHE A 1 92 ? -10.273 10.281 6.59 1 97.62 92 PHE A N 1
ATOM 687 C CA . PHE A 1 92 ? -9.055 10.203 7.387 1 97.62 92 PHE A CA 1
ATOM 688 C C . PHE A 1 92 ? -7.934 9.539 6.602 1 97.62 92 PHE A C 1
ATOM 690 O O . PHE A 1 92 ? -8.18 8.625 5.809 1 97.62 92 PHE A O 1
ATOM 697 N N . SER A 1 93 ? -6.707 9.938 6.859 1 97 93 SER A N 1
ATOM 698 C CA . SER A 1 93 ? -5.633 9.328 6.082 1 97 93 SER A CA 1
ATOM 699 C C . SER A 1 93 ? -4.289 9.469 6.793 1 97 93 SER A C 1
ATOM 701 O O . SER A 1 93 ? -4.09 10.398 7.578 1 97 93 SER A O 1
ATOM 703 N N . THR A 1 94 ? -3.451 8.531 6.551 1 94.31 94 THR A N 1
ATOM 704 C CA . THR A 1 94 ? -2.027 8.758 6.766 1 94.31 94 THR A CA 1
ATOM 705 C C . THR A 1 94 ? -1.436 9.586 5.629 1 94.31 94 THR A C 1
ATOM 707 O O . THR A 1 94 ? -2.117 9.875 4.641 1 94.31 94 THR A O 1
ATOM 710 N N . THR A 1 95 ? -0.188 9.953 5.734 1 93.25 95 THR A N 1
ATOM 711 C CA . THR A 1 95 ? 0.264 10.977 4.797 1 93.25 95 THR A CA 1
ATOM 712 C C . THR A 1 95 ? 1.308 10.406 3.838 1 93.25 95 THR A C 1
ATOM 714 O O . THR A 1 95 ? 1.149 10.484 2.619 1 93.25 95 THR A O 1
ATOM 717 N N . GLY A 1 96 ? 2.295 9.82 4.262 1 89.31 96 GLY A N 1
ATOM 718 C CA . GLY A 1 96 ? 3.502 9.68 3.465 1 89.31 96 GLY A CA 1
ATOM 719 C C . GLY A 1 96 ? 3.582 8.352 2.732 1 89.31 96 GLY A C 1
ATOM 720 O O . GLY A 1 96 ? 4.203 8.258 1.672 1 89.31 96 GLY A O 1
ATOM 721 N N . LEU A 1 97 ? 2.961 7.32 3.197 1 91.56 97 LEU A N 1
ATOM 722 C CA . LEU A 1 97 ? 3.217 5.988 2.662 1 91.56 97 LEU A CA 1
ATOM 723 C C . LEU A 1 97 ? 2.096 5.555 1.723 1 91.56 97 LEU A C 1
ATOM 725 O O . LEU A 1 97 ? 1.187 6.336 1.433 1 91.56 97 LEU A O 1
ATOM 729 N N . GLU A 1 98 ? 2.275 4.355 1.198 1 94.31 98 GLU A N 1
ATOM 730 C CA . GLU A 1 98 ? 1.381 3.828 0.172 1 94.31 98 GLU A CA 1
ATOM 731 C C . GLU A 1 98 ? 0.096 3.281 0.787 1 94.31 98 GLU A C 1
ATOM 733 O O . GLU A 1 98 ? -0.014 3.168 2.01 1 94.31 98 GLU A O 1
ATOM 738 N N . ARG A 1 99 ? -0.811 2.959 -0.031 1 93.44 99 ARG A N 1
ATOM 739 C CA . ARG A 1 99 ? -2.172 2.594 0.352 1 93.44 99 ARG A CA 1
ATOM 740 C C . ARG A 1 99 ? -2.178 1.348 1.23 1 93.44 99 ARG A C 1
ATOM 742 O O . ARG A 1 99 ? -3.076 1.168 2.055 1 93.44 99 ARG A O 1
ATOM 749 N N . GLY A 1 100 ? -1.225 0.491 1.053 1 92.62 100 GLY A N 1
ATOM 750 C CA . GLY A 1 100 ? -1.224 -0.751 1.81 1 92.62 100 GLY A CA 1
ATOM 751 C C . GLY A 1 100 ? -0.476 -0.648 3.125 1 92.62 100 GLY A C 1
ATOM 752 O O . GLY A 1 100 ? -0.413 -1.615 3.887 1 92.62 100 GLY A O 1
ATOM 753 N N . SER A 1 101 ? 0.009 0.473 3.463 1 92 101 SER A N 1
ATOM 754 C CA . SER A 1 101 ? 0.789 0.667 4.68 1 92 101 SER A CA 1
ATOM 755 C C . SER A 1 101 ? -0.099 0.623 5.918 1 92 101 SER A C 1
ATOM 757 O O . SER A 1 101 ? -1.317 0.466 5.809 1 92 101 SER A O 1
ATOM 759 N N . SER A 1 102 ? 0.516 0.707 7.031 1 90.69 102 SER A N 1
ATOM 760 C CA . SER A 1 102 ? -0.183 0.598 8.312 1 90.69 102 SER A CA 1
ATOM 761 C C . SER A 1 102 ? -0.823 1.925 8.703 1 90.69 102 SER A C 1
ATOM 763 O O . SER A 1 102 ? -0.235 2.988 8.5 1 90.69 102 SER A O 1
ATOM 765 N N . ASP A 1 103 ? -1.952 1.859 9.406 1 90.44 103 ASP A N 1
ATOM 766 C CA . ASP A 1 103 ? -2.572 3.031 10.016 1 90.44 103 ASP A CA 1
ATOM 767 C C . ASP A 1 103 ? -1.669 3.6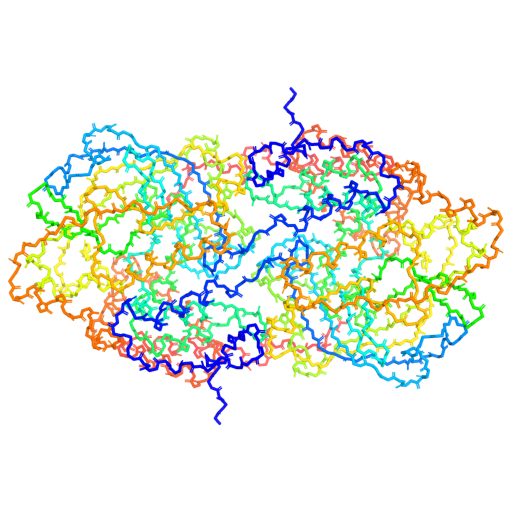33 11.094 1 90.44 103 ASP A C 1
ATOM 769 O O . ASP A 1 103 ? -1.782 4.816 11.414 1 90.44 103 ASP A O 1
ATOM 773 N N . GLY A 1 104 ? -0.804 2.775 11.594 1 86.62 104 GLY A N 1
ATOM 774 C CA . GLY A 1 104 ? -0.08 3.158 12.797 1 86.62 104 GLY A CA 1
ATOM 775 C C . GLY A 1 104 ? 1.278 3.77 12.508 1 86.62 104 GLY A C 1
ATOM 776 O O . GLY A 1 104 ? 2.096 3.936 13.414 1 86.62 104 GLY A O 1
ATOM 777 N N . VAL A 1 105 ? 1.521 4.094 11.32 1 87.06 105 VAL A N 1
ATOM 778 C CA . VAL A 1 105 ? 2.799 4.699 10.961 1 87.06 105 VAL A CA 1
ATOM 779 C C . VAL A 1 105 ? 2.949 6.047 11.664 1 87.06 105 VAL A C 1
ATOM 781 O O . VAL A 1 105 ? 1.966 6.77 11.852 1 87.06 105 VAL A O 1
ATOM 784 N N . ARG A 1 106 ? 4.172 6.355 12.133 1 88.69 106 ARG A N 1
ATOM 785 C CA . ARG A 1 106 ? 4.445 7.664 12.719 1 88.69 106 ARG A CA 1
ATOM 786 C C . ARG A 1 106 ? 4.512 8.742 11.641 1 88.69 106 ARG A C 1
ATOM 788 O O . ARG A 1 106 ? 5.527 8.891 10.969 1 88.69 106 ARG A O 1
ATOM 795 N N . ASP A 1 107 ? 3.482 9.406 11.469 1 88.12 107 ASP A N 1
ATOM 796 C CA . ASP A 1 107 ? 3.422 10.523 10.531 1 88.12 107 ASP A CA 1
ATOM 797 C C . ASP A 1 107 ? 2.242 11.438 10.844 1 88.12 107 ASP A C 1
ATOM 799 O O . ASP A 1 107 ? 1.558 11.258 11.852 1 88.12 107 ASP A O 1
ATOM 803 N N . LEU A 1 108 ? 2.131 12.5 10.062 1 91.56 108 LEU A N 1
ATOM 804 C CA . LEU A 1 108 ? 0.96 13.367 10.125 1 91.56 108 LEU A CA 1
ATOM 805 C C . LEU A 1 108 ? -0.276 12.656 9.586 1 91.56 108 LEU A C 1
ATOM 807 O O . LEU A 1 108 ? -0.184 11.891 8.625 1 91.56 108 LEU A O 1
ATOM 811 N N . LYS A 1 109 ? -1.347 12.906 10.297 1 94.88 109 LYS A N 1
ATOM 812 C CA . LYS A 1 109 ? -2.605 12.352 9.812 1 94.88 109 LYS A CA 1
ATOM 813 C C . LYS A 1 109 ? -3.473 13.43 9.164 1 94.88 109 LYS A C 1
ATOM 815 O O . LYS A 1 109 ? -3.461 14.586 9.602 1 94.88 109 LYS A O 1
ATOM 820 N N . GLY A 1 110 ? -4.16 12.992 8.156 1 96 110 GLY A N 1
ATOM 821 C CA . GLY A 1 110 ? -5.09 13.898 7.516 1 96 110 GLY A CA 1
ATOM 822 C C . GLY A 1 110 ? -6.535 13.664 7.922 1 96 110 GLY A C 1
ATOM 823 O O . GLY A 1 110 ? -6.941 12.523 8.156 1 96 110 GLY A O 1
ATOM 824 N N . MET A 1 111 ? -7.246 14.688 8.039 1 97.12 111 MET A N 1
ATOM 825 C CA . MET A 1 111 ? -8.703 14.695 8.172 1 97.12 111 MET A CA 1
ATOM 826 C C . MET A 1 111 ? -9.328 15.766 7.289 1 97.12 111 MET A C 1
ATOM 828 O O . MET A 1 111 ? -9.195 16.953 7.559 1 97.12 111 MET A O 1
ATOM 832 N N . ALA A 1 112 ? -9.984 15.383 6.273 1 98.19 112 ALA A N 1
ATOM 833 C CA . ALA A 1 112 ? -10.672 16.297 5.375 1 98.19 112 ALA A CA 1
ATOM 834 C C . ALA A 1 112 ? -12.188 16.109 5.434 1 98.19 112 ALA A C 1
ATOM 836 O O . ALA A 1 112 ? -12.672 14.969 5.418 1 98.19 112 ALA A O 1
ATOM 837 N N . VAL A 1 113 ? -12.906 17.203 5.523 1 98.56 113 VAL A N 1
ATOM 838 C CA . VAL A 1 113 ? -14.367 17.156 5.582 1 98.56 113 VAL A CA 1
ATOM 839 C C . VAL A 1 113 ? -14.953 17.953 4.414 1 98.56 113 VAL A C 1
ATOM 841 O O . VAL A 1 113 ? -14.555 19.094 4.164 1 98.56 113 VAL A O 1
ATOM 844 N N . LYS A 1 114 ? -15.805 17.328 3.691 1 98.31 114 LYS A N 1
ATOM 845 C CA . LYS A 1 114 ? -16.594 18 2.658 1 98.31 114 LYS A CA 1
ATOM 846 C C . LYS A 1 114 ? -18.016 18.266 3.135 1 98.31 114 LYS A C 1
ATOM 848 O O . LYS A 1 114 ? -18.766 17.328 3.4 1 98.31 114 LYS A O 1
ATOM 853 N N . PHE A 1 115 ? -18.344 19.531 3.283 1 98.31 115 PHE A N 1
ATOM 854 C CA . PHE A 1 115 ? -19.703 19.922 3.662 1 98.31 115 PHE A CA 1
ATOM 855 C C . PHE A 1 115 ? -20.547 20.203 2.428 1 98.31 115 PHE A C 1
ATOM 857 O O . PHE A 1 115 ? -20.172 21 1.564 1 98.31 115 PHE A O 1
ATOM 864 N N . PHE A 1 116 ? -21.672 19.531 2.408 1 97.5 116 PHE A N 1
ATOM 865 C CA . PHE A 1 116 ? -22.609 19.75 1.325 1 97.5 116 PHE A CA 1
ATOM 866 C C . PHE A 1 116 ? -23.562 20.906 1.663 1 97.5 116 PHE A C 1
ATOM 868 O O . PHE A 1 116 ? -24.734 20.672 1.956 1 97.5 116 PHE A O 1
ATOM 875 N N . THR A 1 117 ? -23.031 22.109 1.492 1 97 117 THR A N 1
ATOM 876 C CA . THR A 1 117 ? -23.812 23.281 1.867 1 97 117 THR A CA 1
ATOM 877 C C . THR A 1 117 ? -24.828 23.625 0.776 1 97 117 THR A C 1
ATOM 879 O O . THR A 1 117 ? -24.781 23.062 -0.319 1 97 117 THR A O 1
ATOM 882 N N . GLU A 1 118 ? -25.703 24.562 1.076 1 94.5 118 GLU A N 1
ATOM 883 C CA . GLU A 1 118 ? -26.703 25.031 0.122 1 94.5 118 GLU A CA 1
ATOM 884 C C . GLU A 1 118 ? -26.078 25.891 -0.966 1 94.5 118 GLU A C 1
ATOM 886 O O . GLU A 1 118 ? -26.688 26.125 -2.008 1 94.5 118 GLU A O 1
ATOM 891 N N . GLN A 1 119 ? -24.906 26.312 -0.739 1 94.12 119 GLN A N 1
ATOM 892 C CA . GLN A 1 119 ? -24.281 27.25 -1.674 1 94.12 119 GLN A CA 1
ATOM 893 C C . GLN A 1 119 ? -23.031 26.625 -2.311 1 94.12 119 GLN A C 1
ATOM 895 O O . GLN A 1 119 ? -22.125 27.328 -2.736 1 94.12 119 GLN A O 1
ATOM 900 N N . GLY A 1 120 ? -22.984 25.297 -2.266 1 92.62 120 GLY A N 1
ATOM 901 C CA . GLY A 1 120 ? -21.828 24.578 -2.805 1 92.62 120 GLY A CA 1
ATOM 902 C C . GLY A 1 120 ? -21.062 23.812 -1.751 1 92.62 120 GLY A C 1
ATOM 903 O O . GLY A 1 120 ? -21.328 23.938 -0.556 1 92.62 120 GLY A O 1
ATOM 904 N N . ASP A 1 121 ? -20.094 23.062 -2.176 1 94.38 121 ASP A N 1
ATOM 905 C CA . ASP A 1 121 ? -19.297 22.266 -1.248 1 94.38 121 ASP A CA 1
ATOM 906 C C . ASP A 1 121 ? -18.219 23.125 -0.584 1 94.38 121 ASP A C 1
ATOM 908 O O . ASP A 1 121 ? -17.609 23.969 -1.233 1 94.38 121 ASP A O 1
ATOM 912 N N . TRP A 1 122 ? -18.10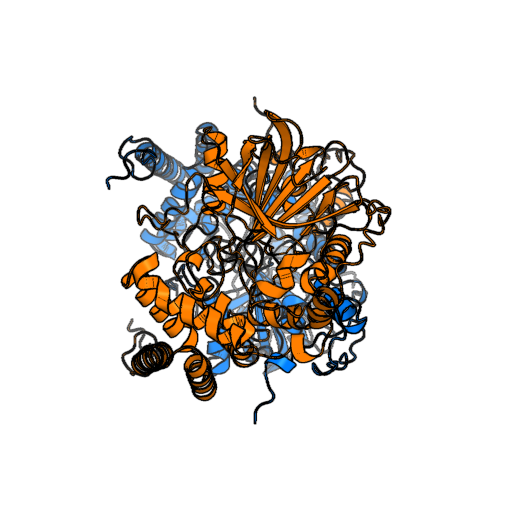9 23.016 0.626 1 96.75 122 TRP A N 1
ATOM 913 C CA . TRP A 1 122 ? -17 23.609 1.382 1 96.75 122 TRP A CA 1
ATOM 914 C C . TRP A 1 122 ? -16.094 22.531 1.959 1 96.75 122 TRP A C 1
ATOM 916 O O . TRP A 1 122 ? -16.531 21.688 2.732 1 96.75 122 TRP A O 1
ATOM 926 N N . ASP A 1 123 ? -14.836 22.562 1.606 1 97.62 123 ASP A N 1
ATOM 927 C CA . ASP A 1 123 ? -13.883 21.562 2.068 1 97.62 123 ASP A CA 1
ATOM 928 C C . ASP A 1 123 ? -13 22.109 3.186 1 97.62 123 ASP A C 1
ATOM 930 O O . ASP A 1 123 ? -12.352 23.141 3.018 1 97.62 123 ASP A O 1
ATOM 934 N N . TRP A 1 124 ? -13.039 21.484 4.336 1 98.25 124 TRP A N 1
ATOM 935 C CA . TRP A 1 124 ? -12.023 21.672 5.371 1 98.25 124 TRP A CA 1
ATOM 936 C C . TRP A 1 124 ? -10.914 20.641 5.234 1 98.25 124 TRP A C 1
ATOM 938 O O . TRP A 1 124 ? -11.102 19.469 5.566 1 98.25 124 TRP A O 1
ATOM 948 N N . VAL A 1 125 ? -9.789 21.062 4.734 1 97.62 125 VAL A N 1
ATOM 949 C CA . VAL A 1 125 ? -8.633 20.188 4.57 1 97.62 125 VAL A CA 1
ATOM 950 C C . VAL A 1 125 ? -7.66 20.391 5.73 1 97.62 125 VAL A C 1
ATOM 952 O O . VAL A 1 125 ? -6.973 21.406 5.805 1 97.62 125 VAL A O 1
ATOM 955 N N . SER A 1 126 ? -7.555 19.391 6.617 1 96.94 126 SER A N 1
ATOM 956 C CA . SER A 1 126 ? -6.918 19.609 7.914 1 96.94 126 SER A CA 1
ATOM 957 C C . SER A 1 126 ? -5.914 18.5 8.227 1 96.94 126 SER A C 1
ATOM 959 O O . SER A 1 126 ? -5.855 17.484 7.52 1 96.94 126 SER A O 1
ATOM 961 N N . LEU A 1 127 ? -5.113 18.766 9.188 1 95.94 127 LEU A N 1
ATOM 962 C CA . LEU A 1 127 ? -4.176 17.812 9.766 1 95.94 127 LEU A CA 1
ATOM 963 C C . LEU A 1 127 ? -4.41 17.641 11.258 1 95.94 127 LEU A C 1
ATOM 965 O O . LEU A 1 127 ? -5.074 18.484 11.883 1 95.94 127 LEU A O 1
ATOM 969 N N . ASN A 1 128 ? -3.865 16.578 11.766 1 92.81 128 ASN A N 1
ATOM 970 C CA . ASN A 1 128 ? -4.043 16.328 13.195 1 92.81 128 ASN A CA 1
ATOM 971 C C . ASN A 1 128 ? -3.15 17.234 14.039 1 92.81 128 ASN A C 1
ATOM 973 O O . ASN A 1 128 ? -3.246 17.234 15.266 1 92.81 128 ASN A O 1
ATOM 977 N N . PHE A 1 129 ? -2.283 18.047 13.367 1 90.56 129 PHE A N 1
ATOM 978 C CA . PHE A 1 129 ? -1.449 19.016 14.062 1 90.56 129 PHE A CA 1
ATOM 979 C C . PHE A 1 129 ? -1.73 20.422 13.555 1 90.56 129 PHE A C 1
ATOM 981 O O . PHE A 1 129 ? -2.1 20.609 12.391 1 90.56 129 PHE A O 1
ATOM 988 N N . PRO A 1 130 ? -1.515 21.391 14.391 1 92.75 130 PRO A N 1
ATOM 989 C CA . PRO A 1 130 ? -1.95 22.75 14.047 1 92.75 130 PRO A CA 1
ATOM 990 C C . PRO A 1 130 ? -0.918 23.5 13.219 1 92.75 130 PRO A C 1
ATOM 992 O O . PRO A 1 130 ? -1.1 24.688 12.938 1 92.75 130 PRO A O 1
ATOM 995 N N . PHE A 1 131 ? 0.201 22.906 12.961 1 95.44 131 PHE A N 1
ATOM 996 C CA . PHE A 1 131 ? 1.209 23.547 12.117 1 95.44 131 PHE A CA 1
ATOM 997 C C . PHE A 1 131 ? 1.875 22.516 11.203 1 95.44 131 PHE A C 1
ATOM 999 O O . PHE A 1 131 ? 1.52 21.344 11.227 1 95.44 131 PHE A O 1
ATOM 1006 N N . PHE A 1 132 ? 2.721 23.016 10.328 1 97 132 PHE A N 1
ATOM 1007 C CA . PHE A 1 132 ? 3.277 22.203 9.25 1 97 132 PHE A CA 1
ATOM 1008 C C . PHE A 1 132 ? 4.797 22.328 9.211 1 97 132 PHE A C 1
ATOM 1010 O O . PHE A 1 132 ? 5.387 23.047 10.023 1 97 132 PHE A O 1
ATOM 1017 N N . PHE A 1 133 ? 5.449 21.625 8.336 1 97.31 133 PHE A N 1
ATOM 1018 C CA . PHE A 1 133 ? 6.906 21.531 8.266 1 97.31 133 PHE A CA 1
ATOM 1019 C C . PHE A 1 133 ? 7.496 22.781 7.629 1 97.31 133 PHE A C 1
ATOM 1021 O O . PHE A 1 133 ? 8.586 23.219 8 1 97.31 133 PHE A O 1
ATOM 1028 N N . ILE A 1 134 ? 6.785 23.328 6.617 1 97.38 134 ILE A N 1
ATOM 1029 C CA . ILE A 1 134 ? 7.391 24.359 5.785 1 97.38 134 ILE A CA 1
ATOM 1030 C C . ILE A 1 134 ? 6.402 25.516 5.574 1 97.38 134 ILE A C 1
ATOM 1032 O O . ILE A 1 134 ? 5.195 25.344 5.781 1 97.38 134 ILE A O 1
ATOM 1036 N N . ARG A 1 135 ? 6.949 26.641 5.176 1 97.06 135 ARG A N 1
ATOM 1037 C CA . ARG A 1 135 ? 6.121 27.797 4.852 1 97.06 135 ARG A CA 1
ATOM 1038 C C . ARG A 1 135 ? 6.324 28.219 3.402 1 97.06 135 ARG A C 1
ATOM 1040 O O . ARG A 1 135 ? 5.617 29.109 2.906 1 97.06 135 ARG A O 1
ATOM 1047 N N . ASP A 1 136 ? 7.285 27.625 2.754 1 94.62 136 ASP A N 1
ATOM 1048 C CA . ASP A 1 136 ? 7.559 27.844 1.335 1 94.62 136 ASP A CA 1
ATOM 1049 C C . ASP A 1 136 ? 7.109 26.641 0.504 1 94.62 136 ASP A C 1
ATOM 1051 O O . ASP A 1 136 ? 7.695 25.562 0.598 1 94.62 136 ASP A O 1
ATOM 1055 N N . PRO A 1 137 ? 6.125 26.875 -0.339 1 94.06 137 PRO A N 1
ATOM 1056 C CA . PRO A 1 137 ? 5.566 25.75 -1.084 1 94.06 137 PRO A CA 1
ATOM 1057 C C . PRO A 1 137 ? 6.578 25.109 -2.037 1 94.06 137 PRO A C 1
ATOM 1059 O O . PRO A 1 137 ? 6.43 23.953 -2.416 1 94.06 137 PRO A O 1
ATOM 1062 N N . ALA A 1 138 ? 7.582 25.797 -2.438 1 90.75 138 ALA A N 1
ATOM 1063 C CA . ALA A 1 138 ? 8.586 25.25 -3.348 1 90.75 138 ALA A CA 1
ATOM 1064 C C . ALA A 1 138 ? 9.344 24.094 -2.709 1 90.75 138 ALA A C 1
ATOM 1066 O O . ALA A 1 138 ? 9.93 23.266 -3.41 1 90.75 138 ALA A O 1
ATOM 1067 N N . LYS A 1 139 ? 9.312 24.016 -1.401 1 94.56 139 LYS A N 1
ATOM 1068 C CA . LYS A 1 139 ? 10.055 23 -0.665 1 94.56 139 LYS A CA 1
ATOM 1069 C C . LYS A 1 139 ? 9.227 21.734 -0.471 1 94.56 139 LYS A C 1
ATOM 1071 O O . LYS A 1 139 ? 9.734 20.734 0.03 1 94.56 139 LYS A O 1
ATOM 1076 N N . PHE A 1 140 ? 8.016 21.797 -0.912 1 95.31 140 PHE A N 1
ATOM 1077 C CA . PHE A 1 140 ? 7.066 20.734 -0.593 1 95.31 140 PHE A CA 1
ATOM 1078 C C . PHE A 1 140 ? 7.5 19.422 -1.226 1 95.31 140 PHE A C 1
ATOM 1080 O O . PHE A 1 140 ? 7.555 18.391 -0.551 1 95.31 140 PHE A O 1
ATOM 1087 N N . PRO A 1 141 ? 7.848 19.297 -2.504 1 93.69 141 PRO A N 1
ATOM 1088 C CA . PRO A 1 141 ? 8.25 18.016 -3.086 1 93.69 141 PRO A CA 1
ATOM 1089 C C . PRO A 1 141 ? 9.43 17.375 -2.346 1 93.69 141 PRO A C 1
ATOM 1091 O O . PRO A 1 141 ? 9.391 16.188 -2.035 1 93.69 141 PRO A O 1
ATOM 1094 N N . ASP A 1 142 ? 10.406 18.172 -2.016 1 93.88 142 ASP A N 1
ATOM 1095 C CA . ASP A 1 142 ? 11.57 17.656 -1.31 1 93.88 142 ASP A CA 1
ATOM 1096 C C . ASP A 1 142 ? 11.188 17.141 0.079 1 93.88 142 ASP A C 1
ATOM 1098 O O . ASP A 1 142 ? 11.727 16.125 0.543 1 93.88 142 ASP A O 1
ATOM 1102 N N . MET A 1 143 ? 10.359 17.875 0.695 1 96.12 143 MET A N 1
ATOM 1103 C CA . MET A 1 143 ? 9.906 17.484 2.023 1 96.12 143 MET A CA 1
ATOM 1104 C C . MET A 1 143 ? 9.234 16.109 1.979 1 96.12 143 MET A C 1
ATOM 1106 O O . MET A 1 143 ? 9.555 15.227 2.775 1 96.12 143 MET A O 1
ATOM 1110 N N . ILE A 1 144 ? 8.344 15.945 1.006 1 95.19 144 ILE A N 1
ATOM 1111 C CA . ILE A 1 144 ? 7.629 14.68 0.896 1 95.19 144 ILE A CA 1
ATOM 1112 C C . ILE A 1 144 ? 8.594 13.578 0.483 1 95.19 144 ILE A C 1
ATOM 1114 O O . ILE A 1 144 ? 8.555 12.469 1.025 1 95.19 144 ILE A O 1
ATOM 1118 N N . HIS A 1 145 ? 9.484 13.836 -0.456 1 93.75 145 HIS A N 1
ATOM 1119 C CA . HIS A 1 145 ? 10.461 12.852 -0.9 1 93.75 145 HIS A CA 1
ATOM 1120 C C . HIS A 1 145 ? 11.32 12.359 0.262 1 93.75 145 HIS A C 1
ATOM 1122 O O . HIS A 1 145 ? 11.711 11.195 0.304 1 93.75 145 HIS A O 1
ATOM 1128 N N . SER A 1 146 ? 11.625 13.219 1.166 1 94.81 146 SER A N 1
ATOM 1129 C CA . SER A 1 146 ? 12.477 12.859 2.297 1 94.81 146 SER A CA 1
ATOM 1130 C C . SER A 1 146 ? 11.797 11.836 3.201 1 94.81 146 SER A C 1
ATOM 1132 O O . SER A 1 146 ? 12.461 11.164 3.988 1 94.81 146 SER A O 1
ATOM 1134 N N . GLN A 1 147 ? 10.508 11.781 3.096 1 92.44 147 GLN A N 1
ATOM 1135 C CA . GLN A 1 147 ? 9.758 10.898 3.977 1 92.44 147 GLN A CA 1
ATOM 1136 C C . GLN A 1 147 ? 9.266 9.664 3.223 1 92.44 147 GLN A C 1
ATOM 1138 O O . GLN A 1 147 ? 8.625 8.781 3.809 1 92.44 147 GLN A O 1
ATOM 1143 N N . ARG A 1 148 ? 9.492 9.586 1.968 1 91.12 148 ARG A N 1
ATOM 1144 C CA . ARG A 1 148 ? 9.141 8.438 1.139 1 91.12 148 ARG A CA 1
ATOM 1145 C C . ARG A 1 148 ? 10.234 7.379 1.173 1 91.12 148 ARG A C 1
ATOM 1147 O O . ARG A 1 148 ? 11.203 7.5 1.933 1 91.12 148 ARG A O 1
ATOM 1154 N N . ARG A 1 149 ? 9.953 6.332 0.492 1 93.44 149 ARG A N 1
ATOM 1155 C CA . ARG A 1 149 ? 10.906 5.234 0.415 1 93.44 149 ARG A CA 1
ATOM 1156 C C . ARG A 1 149 ? 12.164 5.66 -0.338 1 93.44 149 ARG A C 1
ATOM 1158 O O . ARG A 1 149 ? 12.094 6.449 -1.283 1 93.44 149 ARG A O 1
ATOM 1165 N N . ASP A 1 150 ? 13.312 5.102 0.1 1 95.19 150 ASP A N 1
ATOM 1166 C CA . ASP A 1 150 ? 14.594 5.32 -0.569 1 95.19 150 ASP A CA 1
ATOM 1167 C C . ASP A 1 150 ? 14.516 4.93 -2.043 1 95.19 150 ASP A C 1
ATOM 1169 O O . ASP A 1 150 ? 14.078 3.826 -2.375 1 95.19 150 ASP A O 1
ATOM 1173 N N . PRO A 1 151 ? 14.93 5.82 -2.945 1 94 151 PRO A N 1
ATOM 1174 C CA . PRO A 1 151 ? 14.758 5.578 -4.379 1 94 151 PRO A CA 1
ATOM 1175 C C . PRO A 1 151 ? 15.578 4.391 -4.879 1 94 151 PRO A C 1
ATOM 1177 O O . PRO A 1 151 ? 15.281 3.832 -5.938 1 94 151 PRO A O 1
ATOM 1180 N N . GLN A 1 152 ? 16.562 4.012 -4.203 1 94.69 152 GLN A N 1
ATOM 1181 C CA . GLN A 1 152 ? 17.359 2.863 -4.637 1 94.69 152 GLN A CA 1
ATOM 1182 C C . GLN A 1 152 ? 16.828 1.57 -4.02 1 94.69 152 GLN A C 1
ATOM 1184 O O . GLN A 1 152 ? 16.531 0.611 -4.734 1 94.69 152 GLN A O 1
ATOM 1189 N N . THR A 1 153 ? 16.688 1.586 -2.68 1 94 153 THR A N 1
ATOM 1190 C CA . THR A 1 153 ? 16.438 0.345 -1.954 1 94 153 THR A CA 1
ATOM 1191 C C . THR A 1 153 ? 14.945 0.082 -1.827 1 94 153 THR A C 1
ATOM 1193 O O . THR A 1 153 ? 14.531 -1.038 -1.525 1 94 153 THR A O 1
ATOM 1196 N N . ASN A 1 154 ? 14.109 1.148 -1.997 1 93.88 154 ASN A N 1
ATOM 1197 C CA . ASN A 1 154 ? 12.664 1.11 -1.78 1 93.88 154 ASN A CA 1
ATOM 1198 C C . ASN A 1 154 ? 12.32 0.793 -0.326 1 93.88 154 ASN A C 1
ATOM 1200 O O . ASN A 1 154 ? 11.258 0.244 -0.039 1 93.88 154 ASN A O 1
ATOM 1204 N N . LEU A 1 155 ? 13.273 1.058 0.631 1 93.75 155 LEU A N 1
ATOM 1205 C CA . LEU A 1 155 ? 13.078 0.946 2.072 1 93.75 155 LEU A CA 1
ATOM 1206 C C . LEU A 1 155 ? 12.898 2.322 2.705 1 93.75 155 LEU A C 1
ATOM 1208 O O . LEU A 1 155 ? 13.289 3.334 2.121 1 93.75 155 LEU A O 1
ATOM 1212 N N . LEU A 1 156 ? 12.266 2.305 3.844 1 91.12 156 LEU A N 1
ATOM 1213 C CA . LEU A 1 156 ? 12.25 3.547 4.609 1 91.12 156 LEU A CA 1
ATOM 1214 C C . LEU A 1 156 ? 13.656 3.906 5.086 1 91.12 156 LEU A C 1
ATOM 1216 O O . LEU A 1 156 ? 14.422 3.027 5.496 1 91.12 156 LEU A O 1
ATOM 1220 N N . ASN A 1 157 ? 14.023 5.199 4.98 1 93.62 157 ASN A N 1
ATOM 1221 C CA . ASN A 1 157 ? 15.352 5.695 5.305 1 93.62 157 ASN A CA 1
ATOM 1222 C C . ASN A 1 157 ? 15.289 7.02 6.059 1 93.62 157 ASN A C 1
ATOM 1224 O O . ASN A 1 157 ? 15.203 8.086 5.445 1 93.62 157 ASN A O 1
ATOM 1228 N N . PRO A 1 158 ? 15.375 6.953 7.363 1 95.12 158 PRO A N 1
ATOM 1229 C CA . PRO A 1 158 ? 15.281 8.188 8.156 1 95.12 158 PRO A CA 1
ATOM 1230 C C . PRO A 1 158 ? 16.391 9.188 7.816 1 95.12 158 PRO A C 1
ATOM 1232 O O . PRO A 1 158 ? 16.25 10.383 8.094 1 95.12 158 PRO A O 1
ATOM 1235 N N . ASN A 1 159 ? 17.453 8.742 7.203 1 96.69 159 ASN A N 1
ATOM 1236 C CA . ASN A 1 159 ? 18.547 9.648 6.832 1 96.69 159 ASN A CA 1
ATOM 1237 C C . ASN A 1 159 ? 18.062 10.727 5.871 1 96.69 159 ASN A C 1
ATOM 1239 O O . ASN A 1 159 ? 18.578 11.852 5.902 1 96.69 159 ASN A O 1
ATOM 1243 N N . MET A 1 160 ? 17.172 10.328 5.023 1 96.69 160 MET A N 1
ATOM 1244 C CA . MET A 1 160 ? 16.656 11.297 4.066 1 96.69 160 MET A CA 1
ATOM 1245 C C . MET A 1 160 ? 15.875 12.406 4.777 1 96.69 160 MET A C 1
ATOM 1247 O O . MET A 1 160 ? 15.977 13.578 4.406 1 96.69 160 MET A O 1
ATOM 1251 N N . THR A 1 161 ? 15.164 12.062 5.797 1 96.88 161 THR A N 1
ATOM 1252 C CA . THR A 1 161 ? 14.43 13.039 6.59 1 96.88 161 THR A CA 1
ATOM 1253 C C . THR A 1 161 ? 15.383 13.984 7.316 1 96.88 161 THR A C 1
ATOM 1255 O O . THR A 1 161 ? 15.195 15.203 7.293 1 96.88 161 THR A O 1
ATOM 1258 N N . TRP A 1 162 ? 16.391 13.406 7.906 1 98.38 162 TRP A N 1
ATOM 1259 C CA . TRP A 1 162 ? 17.312 14.219 8.672 1 98.38 162 TRP A CA 1
ATOM 1260 C C . TRP A 1 162 ? 18.141 15.117 7.75 1 98.38 162 TRP A C 1
ATOM 1262 O O . TRP A 1 162 ? 18.484 16.25 8.117 1 98.38 162 TRP A O 1
ATOM 1272 N N . ASP A 1 163 ? 18.469 14.594 6.555 1 98 163 ASP A N 1
ATOM 1273 C CA . ASP A 1 163 ? 19.141 15.445 5.57 1 98 163 ASP A CA 1
ATOM 1274 C C . ASP A 1 163 ? 18.281 16.672 5.242 1 98 163 ASP A C 1
ATOM 1276 O O . ASP A 1 163 ? 18.797 17.781 5.184 1 98 163 ASP A O 1
ATOM 1280 N N . PHE A 1 164 ? 17.062 16.5 5.086 1 98.25 164 PHE A N 1
ATOM 1281 C CA . PHE A 1 164 ? 16.141 17.594 4.785 1 98.25 164 PHE A CA 1
ATOM 1282 C C . PHE A 1 164 ? 16.016 18.531 5.973 1 98.25 164 PHE A C 1
ATOM 1284 O O . PHE A 1 164 ? 16.141 19.75 5.816 1 98.25 164 PHE A O 1
ATOM 1291 N N . VAL A 1 165 ? 15.766 18 7.176 1 98.31 165 VAL A N 1
ATOM 1292 C CA . VAL A 1 165 ? 15.469 18.781 8.367 1 98.31 165 VAL A CA 1
ATOM 1293 C C . VAL A 1 165 ? 16.656 19.672 8.719 1 98.31 165 VAL A C 1
ATOM 1295 O O . VAL A 1 165 ? 16.484 20.828 9.094 1 98.31 165 VAL A O 1
ATOM 1298 N N . THR A 1 166 ? 17.891 19.172 8.57 1 98 166 THR A N 1
ATOM 1299 C CA . THR A 1 166 ? 19.078 19.938 8.945 1 98 166 THR A CA 1
ATOM 1300 C C . THR A 1 166 ? 19.312 21.078 7.953 1 98 166 THR A C 1
ATOM 1302 O O . THR A 1 166 ? 19.984 22.062 8.289 1 98 166 THR A O 1
ATOM 1305 N N . LYS A 1 167 ? 18.734 20.953 6.785 1 97.44 167 LYS A N 1
ATOM 1306 C CA . LYS A 1 167 ? 18.859 22 5.777 1 97.44 167 LYS A CA 1
ATOM 1307 C C . LYS A 1 167 ? 17.672 22.953 5.816 1 97.44 167 LYS A C 1
ATOM 1309 O O . LYS A 1 167 ? 17.719 24.031 5.227 1 97.44 167 LYS A O 1
ATOM 1314 N N . ASN A 1 168 ? 16.641 22.578 6.504 1 97.62 168 ASN A N 1
ATOM 1315 C CA . ASN A 1 168 ? 15.414 23.359 6.629 1 97.62 168 ASN A CA 1
ATOM 1316 C C . ASN A 1 168 ? 14.945 23.453 8.078 1 97.62 168 ASN A C 1
ATOM 1318 O O . ASN A 1 168 ? 13.938 22.844 8.445 1 97.62 168 ASN A O 1
ATOM 1322 N N . PRO A 1 169 ? 15.547 24.328 8.852 1 96.5 169 PRO A N 1
ATOM 1323 C CA . PRO A 1 169 ? 15.289 24.375 10.297 1 96.5 169 PRO A CA 1
ATOM 1324 C C . PRO A 1 169 ? 13.852 24.75 10.625 1 96.5 169 PRO A C 1
ATOM 1326 O O . PRO A 1 169 ? 13.391 24.516 11.75 1 96.5 169 PRO A O 1
ATOM 1329 N N . GLU A 1 170 ? 13.117 25.391 9.703 1 97.5 170 GLU A N 1
ATOM 1330 C CA . GLU A 1 170 ? 11.711 25.688 9.945 1 97.5 170 GLU A CA 1
ATOM 1331 C C . GLU A 1 170 ? 10.922 24.406 10.219 1 97.5 170 GLU A C 1
ATOM 1333 O O . GLU A 1 170 ? 9.82 24.453 10.766 1 97.5 170 GLU A O 1
ATOM 1338 N N . ALA A 1 171 ? 11.484 23.234 9.891 1 98.12 171 ALA A N 1
ATOM 1339 C CA . ALA A 1 171 ? 10.805 21.938 10.047 1 98.12 171 ALA A CA 1
ATOM 1340 C C . ALA A 1 171 ? 11.023 21.375 11.445 1 98.12 171 ALA A C 1
ATOM 1342 O O . ALA A 1 171 ? 10.391 20.391 11.828 1 98.12 171 ALA A O 1
ATOM 1343 N N . LEU A 1 172 ? 11.867 21.984 12.273 1 98.5 172 LEU A N 1
ATOM 1344 C CA . LEU A 1 172 ? 12.258 21.438 13.562 1 98.5 172 LEU A CA 1
ATOM 1345 C C . LEU A 1 172 ? 11.055 21.344 14.5 1 98.5 172 LEU A C 1
ATOM 1347 O O . LEU A 1 172 ? 10.906 20.375 15.234 1 98.5 172 LEU A O 1
ATOM 1351 N N . HIS A 1 173 ? 10.203 22.344 14.43 1 97.62 173 HIS A N 1
ATOM 1352 C CA . HIS A 1 173 ? 9.016 22.391 15.273 1 97.62 173 HIS A CA 1
ATOM 1353 C C . HIS A 1 173 ? 8.133 21.172 15.047 1 97.62 173 HIS A C 1
ATOM 1355 O O . HIS A 1 173 ? 7.836 20.422 15.984 1 97.62 173 HIS A O 1
ATOM 1361 N N . MET A 1 174 ? 7.812 20.891 13.836 1 97 174 MET A N 1
ATOM 1362 C CA . MET A 1 174 ? 6.973 19.766 13.469 1 97 174 MET A CA 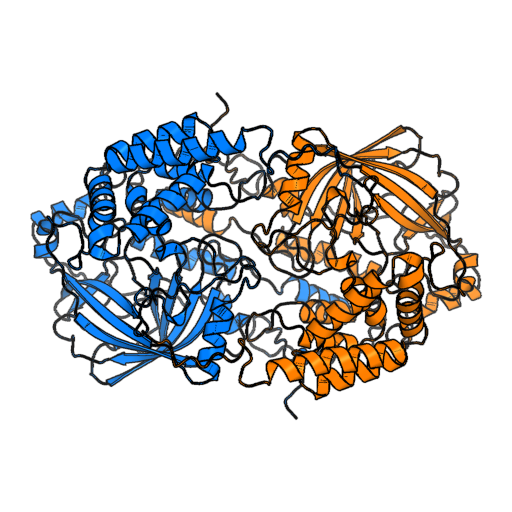1
ATOM 1363 C C . MET A 1 174 ? 7.695 18.438 13.727 1 97 174 MET A C 1
ATOM 1365 O O . MET A 1 174 ? 7.07 17.453 14.133 1 97 174 MET A O 1
ATOM 1369 N N . THR A 1 175 ? 8.977 18.391 13.492 1 97.5 175 THR A N 1
ATOM 1370 C CA . THR A 1 175 ? 9.773 17.188 13.688 1 97.5 175 THR A CA 1
ATOM 1371 C C . THR A 1 175 ? 9.711 16.719 15.141 1 97.5 175 THR A C 1
ATOM 1373 O O . THR A 1 175 ? 9.539 15.531 15.422 1 97.5 175 THR A O 1
ATOM 1376 N N . LEU A 1 176 ? 9.828 17.688 16.047 1 97.44 176 LEU A N 1
ATOM 1377 C CA . LEU A 1 176 ? 9.734 17.344 17.453 1 97.44 176 LEU A CA 1
ATOM 1378 C C . LEU A 1 176 ? 8.352 16.797 17.797 1 97.44 176 LEU A C 1
ATOM 1380 O O . LEU A 1 176 ? 8.234 15.773 18.469 1 97.44 176 LEU A O 1
ATOM 1384 N N . LEU A 1 177 ? 7.371 17.453 17.281 1 95.12 177 LEU A N 1
ATOM 1385 C CA . LEU A 1 177 ? 6.008 17.016 17.562 1 95.12 177 LEU A CA 1
ATOM 1386 C C . LEU A 1 177 ? 5.758 15.617 17.016 1 95.12 177 LEU A C 1
ATOM 1388 O O . LEU A 1 177 ? 5.195 14.766 17.703 1 95.12 177 LEU A O 1
ATOM 1392 N N . GLN A 1 178 ? 6.168 15.367 15.867 1 93.44 178 GLN A N 1
ATOM 1393 C CA . GLN A 1 178 ? 5.945 14.102 15.188 1 93.44 178 GLN A CA 1
ATOM 1394 C C . GLN A 1 178 ? 6.617 12.953 15.93 1 93.44 178 GLN A C 1
ATOM 1396 O O . GLN A 1 178 ? 6.125 11.82 15.914 1 93.44 178 GLN A O 1
ATOM 1401 N N . HIS A 1 179 ? 7.734 13.203 16.578 1 95.31 179 HIS A N 1
ATOM 1402 C CA . HIS A 1 179 ? 8.477 12.141 17.25 1 95.31 179 HIS A CA 1
ATOM 1403 C C . HIS A 1 179 ? 8 11.953 18.672 1 95.31 179 HIS A C 1
ATOM 1405 O O . HIS A 1 179 ? 8.445 11.039 19.375 1 95.31 179 HIS A O 1
ATOM 1411 N N . SER A 1 180 ? 7.113 12.812 19.109 1 92.88 180 SER A N 1
ATOM 1412 C CA . SER A 1 180 ? 6.473 12.586 20.406 1 92.88 180 SER A CA 1
ATOM 1413 C C . SER A 1 180 ? 5.371 11.531 20.297 1 92.88 180 SER A C 1
ATOM 1415 O O . SER A 1 180 ? 5.152 10.969 19.219 1 92.88 180 SER A O 1
ATOM 1417 N N . ASP A 1 181 ? 4.738 11.25 21.359 1 87.56 181 ASP A N 1
ATOM 1418 C CA . ASP A 1 181 ? 3.668 10.258 21.375 1 87.56 181 ASP A CA 1
ATOM 1419 C C . ASP A 1 181 ? 2.475 10.719 20.531 1 87.56 181 ASP A C 1
ATOM 1421 O O . ASP A 1 181 ? 1.636 9.914 20.141 1 87.56 181 ASP A O 1
ATOM 1425 N N . PHE A 1 182 ? 2.439 12.016 20.234 1 84.25 182 PHE A N 1
ATOM 1426 C CA . PHE A 1 182 ? 1.384 12.531 19.359 1 84.25 182 PHE A CA 1
ATOM 1427 C C . PHE A 1 182 ? 1.482 11.922 17.969 1 84.25 182 PHE A C 1
ATOM 1429 O O . PHE A 1 182 ? 0.492 11.875 17.234 1 84.25 182 PHE A O 1
ATOM 1436 N N . GLY A 1 183 ? 2.594 11.43 17.703 1 84.75 183 GLY A N 1
ATOM 1437 C CA . GLY A 1 183 ? 2.811 10.867 16.375 1 84.75 183 GLY A CA 1
ATOM 1438 C C . GLY A 1 183 ? 2.184 9.492 16.203 1 84.75 183 GLY A C 1
ATOM 1439 O O . GLY A 1 183 ? 2.01 9.031 15.07 1 84.75 183 GLY A O 1
ATOM 1440 N N . THR A 1 184 ? 1.843 8.773 17.234 1 79.75 184 THR A N 1
ATOM 1441 C CA . THR A 1 184 ? 1.322 7.418 17.094 1 79.75 184 THR A CA 1
ATOM 1442 C C . THR A 1 184 ? 0.06 7.234 17.938 1 79.75 184 THR A C 1
ATOM 1444 O O . THR A 1 184 ? -0.644 6.23 17.797 1 79.75 184 THR A O 1
ATOM 1447 N N . MET A 1 185 ? -0.205 8.047 18.734 1 66.44 185 MET A N 1
ATOM 1448 C CA . MET A 1 185 ? -1.303 7.918 19.703 1 66.44 185 MET A CA 1
ATOM 1449 C C . MET A 1 185 ? -2.605 8.445 19.109 1 66.44 185 MET A C 1
ATOM 1451 O O . MET A 1 185 ? -2.957 9.609 19.312 1 66.44 185 MET A O 1
ATOM 1455 N N . PHE A 1 186 ? -3.258 7.457 18.359 1 74.38 186 PHE A N 1
ATOM 1456 C CA . PHE A 1 186 ? -4.492 7.965 17.766 1 74.38 186 PHE A CA 1
ATOM 1457 C C . PHE A 1 186 ? -5.391 6.82 17.312 1 74.38 186 PHE A C 1
ATOM 1459 O O . PHE A 1 186 ? -4.941 5.676 17.219 1 74.38 186 PHE A O 1
ATOM 1466 N N . THR A 1 187 ? -6.602 7.043 17.312 1 85.56 187 THR A N 1
ATOM 1467 C CA . THR A 1 187 ? -7.531 6.457 16.344 1 85.56 187 THR A CA 1
ATOM 1468 C C . THR A 1 187 ? -8.195 7.539 15.5 1 85.56 187 THR A C 1
ATOM 1470 O O . THR A 1 187 ? -8.047 8.734 15.789 1 85.56 187 THR A O 1
ATOM 1473 N N . TRP A 1 188 ? -8.883 7.109 14.516 1 93.06 188 TRP A N 1
ATOM 1474 C CA . TRP A 1 188 ? -9.555 8.117 13.695 1 93.06 188 TRP A CA 1
ATOM 1475 C C . TRP A 1 188 ? -10.617 8.852 14.508 1 93.06 188 TRP A C 1
ATOM 1477 O O . TRP A 1 188 ? -10.875 10.031 14.281 1 93.06 188 TRP A O 1
ATOM 1487 N N . ARG A 1 189 ? -11.164 8.227 15.523 1 93.5 189 ARG A N 1
ATOM 1488 C CA . ARG A 1 189 ? -12.258 8.781 16.312 1 93.5 189 ARG A CA 1
ATOM 1489 C C . ARG A 1 189 ? -11.734 9.766 17.344 1 93.5 189 ARG A C 1
ATOM 1491 O O . ARG A 1 189 ? -12.508 10.562 17.891 1 93.5 189 ARG A O 1
ATOM 1498 N N . THR A 1 190 ? -10.453 9.664 17.578 1 89.75 190 THR A N 1
ATOM 1499 C CA . THR A 1 190 ? -9.891 10.5 18.641 1 89.75 190 THR A CA 1
ATOM 1500 C C . THR A 1 190 ? -8.992 11.578 18.047 1 89.75 190 THR A C 1
ATOM 1502 O O . THR A 1 190 ? -8.438 12.398 18.781 1 89.75 190 THR A O 1
ATOM 1505 N N . LEU A 1 191 ? -8.914 11.617 16.859 1 90.19 191 LEU A N 1
ATOM 1506 C CA . LEU A 1 191 ? -8.039 12.562 16.156 1 90.19 191 LEU A CA 1
ATOM 1507 C C . LEU A 1 191 ? -8.664 13.953 16.125 1 90.19 191 LEU A C 1
ATOM 1509 O O . LEU A 1 191 ? -9.82 14.109 15.727 1 90.19 191 LEU A O 1
ATOM 1513 N N . SER A 1 192 ? -7.918 14.93 16.609 1 92.56 192 SER A N 1
ATOM 1514 C CA . SER A 1 192 ? -8.336 16.297 16.344 1 92.56 192 SER A CA 1
ATOM 1515 C C . SER A 1 192 ? -7.805 16.781 14.992 1 92.56 192 SER A C 1
ATOM 1517 O O . SER A 1 192 ? -6.914 16.156 14.406 1 92.56 192 SER A O 1
ATOM 1519 N N . SER A 1 193 ? -8.406 17.828 14.5 1 94.31 193 SER A N 1
ATOM 1520 C CA . SER A 1 193 ? -8.07 18.266 13.148 1 94.31 193 SER A CA 1
ATOM 1521 C C . SER A 1 193 ? -7.98 19.781 13.07 1 94.31 193 SER A C 1
ATOM 1523 O O . SER A 1 193 ? -8.867 20.484 13.562 1 94.31 193 SER A O 1
ATOM 1525 N N . TYR A 1 194 ? -6.941 20.234 12.461 1 96.12 194 TYR A N 1
ATOM 1526 C CA . TYR A 1 194 ? -6.656 21.672 12.344 1 96.12 194 TYR A CA 1
ATOM 1527 C C . TYR A 1 194 ? -6.469 22.062 10.883 1 96.12 194 TYR A C 1
ATOM 1529 O O . TYR A 1 194 ? -5.695 21.438 10.156 1 96.12 194 TYR A O 1
ATOM 1537 N N . VAL A 1 195 ? -7.105 23.047 10.367 1 94.75 195 VAL A N 1
ATOM 1538 C CA . VAL A 1 195 ? -6.918 23.516 9 1 94.75 195 VAL A CA 1
ATOM 1539 C C . VAL A 1 195 ? -5.5 24.047 8.828 1 94.75 195 VAL A C 1
ATOM 1541 O O . VAL A 1 195 ? -4.926 23.969 7.742 1 94.75 195 VAL A O 1
ATOM 1544 N N . GLY A 1 196 ? -4.832 24.484 9.82 1 92.19 196 GLY A N 1
ATOM 1545 C CA . GLY A 1 196 ? -3.465 24.984 9.836 1 92.19 196 GLY A CA 1
ATOM 1546 C C . GLY A 1 196 ? -3.324 26.375 9.258 1 92.19 196 GLY A C 1
ATOM 1547 O O . GLY A 1 196 ? -2.596 27.219 9.797 1 92.19 196 GLY A O 1
ATOM 1548 N N . HIS A 1 197 ? -4.086 26.688 8.211 1 95.38 197 HIS A N 1
ATOM 1549 C CA . HIS A 1 197 ? -3.998 27.969 7.52 1 95.38 197 HIS A CA 1
ATOM 1550 C C . HIS A 1 197 ? -4.895 29.016 8.18 1 95.38 197 HIS A C 1
ATOM 1552 O O . HIS A 1 197 ? -5.945 28.672 8.727 1 95.38 197 HIS A O 1
ATOM 1558 N N . ALA A 1 198 ? -4.445 30.25 8.008 1 96.81 198 ALA A N 1
ATOM 1559 C CA . ALA A 1 198 ? -5.398 31.344 8.188 1 96.81 198 ALA A CA 1
ATOM 1560 C C . ALA A 1 198 ? -6.332 31.469 6.984 1 96.81 198 ALA A C 1
ATOM 1562 O O . ALA A 1 198 ? -5.895 31.344 5.84 1 96.81 198 ALA A O 1
ATOM 1563 N N . PHE A 1 199 ? -7.551 31.672 7.254 1 97.19 199 PHE A N 1
ATOM 1564 C CA . PHE A 1 199 ? -8.539 32.062 6.25 1 97.19 199 PHE A CA 1
ATOM 1565 C C . PHE A 1 199 ? -9.125 33.438 6.562 1 97.19 199 PHE A C 1
ATOM 1567 O O . PHE A 1 199 ? -8.883 33.969 7.637 1 97.19 199 PHE A O 1
ATOM 1574 N N . LYS A 1 200 ? -9.781 33.969 5.555 1 96.38 200 LYS A N 1
ATOM 1575 C CA . LYS A 1 200 ? -10.516 35.219 5.758 1 96.38 200 LYS A CA 1
ATOM 1576 C C . LYS A 1 200 ? -12.023 34.969 5.75 1 96.38 200 LYS A C 1
ATOM 1578 O O . LYS A 1 200 ? -12.562 34.406 4.781 1 96.38 200 LYS A O 1
ATOM 1583 N N . TRP A 1 201 ? -12.609 35.25 6.855 1 97.19 201 TRP A N 1
ATOM 1584 C CA . TRP A 1 201 ? -14.062 35.312 6.875 1 97.19 201 TRP A CA 1
ATOM 1585 C C . TRP A 1 201 ? -14.555 36.75 6.68 1 97.19 201 TRP A C 1
ATOM 1587 O O . TRP A 1 201 ? -14.227 37.625 7.465 1 97.19 201 TRP A O 1
ATOM 1597 N N . VAL A 1 202 ? -15.422 36.906 5.703 1 94.75 202 VAL A N 1
ATOM 1598 C CA . VAL A 1 202 ? -15.742 38.25 5.203 1 94.75 202 VAL A CA 1
ATOM 1599 C C . VAL A 1 202 ? -17.156 38.625 5.621 1 94.75 202 VAL A C 1
ATOM 1601 O O . VAL A 1 202 ? -18.078 37.812 5.527 1 94.75 202 VAL A O 1
ATOM 1604 N N . MET A 1 203 ? -17.281 39.875 6.051 1 93.38 203 MET A N 1
ATOM 1605 C CA . MET A 1 203 ? -18.578 40.406 6.445 1 93.38 203 MET A CA 1
ATOM 1606 C C . MET A 1 203 ? -19.25 41.094 5.27 1 93.38 203 MET A C 1
ATOM 1608 O O . MET A 1 203 ? -18.609 41.406 4.262 1 93.38 203 MET A O 1
ATOM 1612 N N . PRO A 1 204 ? -20.5 41.375 5.434 1 89.25 204 PRO A N 1
ATOM 1613 C CA . PRO A 1 204 ? -21.234 41.969 4.328 1 89.25 204 PRO A CA 1
ATOM 1614 C C . PRO A 1 204 ? -20.656 43.344 3.928 1 89.25 204 PRO A C 1
ATOM 1616 O O . PRO A 1 204 ? -20.766 43.75 2.766 1 89.25 204 PRO A O 1
ATOM 1619 N N . ASP A 1 205 ? -20 44.031 4.812 1 89.69 205 ASP A N 1
ATOM 1620 C CA . ASP A 1 205 ? -19.469 45.375 4.516 1 89.69 205 ASP A CA 1
ATOM 1621 C C . ASP A 1 205 ? -18.078 45.281 3.881 1 89.69 205 ASP A C 1
ATOM 1623 O O . ASP A 1 205 ? -17.438 46.281 3.641 1 89.69 205 ASP A O 1
ATOM 1627 N N . GLY A 1 206 ? -17.609 44.062 3.754 1 88.75 206 GLY A N 1
ATOM 1628 C CA . GLY A 1 206 ? -16.328 43.844 3.09 1 88.75 206 GLY A CA 1
ATOM 1629 C C . GLY A 1 206 ? -15.172 43.656 4.059 1 88.75 206 GLY A C 1
ATOM 1630 O O . GLY A 1 206 ? -14.078 43.281 3.66 1 88.75 206 GLY A O 1
ATOM 1631 N N . SER A 1 207 ? -15.445 44.062 5.305 1 91.94 207 SER A N 1
ATOM 1632 C CA . SER A 1 207 ? -14.406 43.812 6.297 1 91.94 207 SER A CA 1
ATOM 1633 C C . SER A 1 207 ? -14.219 42.312 6.527 1 91.94 207 SER A C 1
ATOM 1635 O O . SER A 1 207 ? -15.094 41.5 6.203 1 91.94 207 SER A O 1
ATOM 1637 N N . PHE A 1 208 ? -13.055 41.969 6.988 1 94.5 208 PHE A N 1
ATOM 1638 C CA . PHE A 1 208 ? -12.812 40.531 7.215 1 94.5 208 PHE A CA 1
ATOM 1639 C C . PHE A 1 208 ? -12.031 40.312 8.5 1 94.5 208 PHE A C 1
ATOM 1641 O O . PHE A 1 208 ? -11.516 41.281 9.086 1 94.5 208 PHE A O 1
ATOM 1648 N N . LYS A 1 209 ? -12.078 39.094 8.969 1 96.31 209 LYS A N 1
ATOM 1649 C CA . LYS A 1 209 ? -11.25 38.594 10.055 1 96.31 209 LYS A CA 1
ATOM 1650 C C . LYS A 1 209 ? -10.367 37.438 9.57 1 96.31 209 LYS A C 1
ATOM 1652 O O . LYS A 1 209 ? -10.797 36.625 8.758 1 96.31 209 LYS A O 1
ATOM 1657 N N . TYR A 1 210 ? -9.078 37.438 10.031 1 97.31 210 TYR A N 1
ATOM 1658 C CA . TYR A 1 210 ? -8.32 36.219 9.906 1 97.31 210 TYR A CA 1
ATOM 1659 C C . TYR A 1 210 ? -8.805 35.156 10.906 1 97.31 210 TYR A C 1
ATOM 1661 O O . TYR A 1 210 ? -9 35.469 12.086 1 97.31 210 TYR A O 1
ATOM 1669 N N . VAL A 1 211 ? -8.969 34 10.391 1 98.06 211 VAL A N 1
ATOM 1670 C CA . VAL A 1 211 ? -9.477 32.969 11.297 1 98.06 211 VAL A CA 1
ATOM 1671 C C . VAL A 1 211 ? -8.672 31.688 11.117 1 98.06 211 VAL A C 1
ATOM 1673 O O . VAL A 1 211 ? -8.188 31.391 10.023 1 98.06 211 VAL A O 1
ATOM 1676 N N . HIS A 1 212 ? -8.5 31 12.172 1 97.25 212 HIS A N 1
ATOM 1677 C CA . HIS A 1 212 ? -8.055 29.609 12.266 1 97.25 212 HIS A CA 1
ATOM 1678 C C . HIS A 1 212 ? -9.102 28.734 12.945 1 97.25 212 HIS A C 1
ATOM 1680 O O . HIS A 1 212 ? -9.523 29.031 14.07 1 97.25 212 HIS A O 1
ATOM 1686 N N . PHE A 1 213 ? -9.555 27.75 12.297 1 97.06 213 PHE A N 1
ATOM 1687 C CA . PHE A 1 213 ? -10.586 26.922 12.906 1 97.06 213 PHE A CA 1
ATOM 1688 C C . PHE A 1 213 ? -10.141 25.469 12.938 1 97.06 213 PHE A C 1
ATOM 1690 O O . PHE A 1 213 ? -9.266 25.062 12.172 1 97.06 213 PHE A O 1
ATOM 1697 N N . PHE A 1 214 ? -10.648 24.672 13.914 1 96.81 214 PHE A N 1
ATOM 1698 C CA . PHE A 1 214 ? -10.242 23.281 14.125 1 96.81 214 PHE A CA 1
ATOM 1699 C C . PHE A 1 214 ? -11.375 22.484 14.75 1 96.81 214 PHE A C 1
ATOM 1701 O O . PHE A 1 214 ? -12.336 23.047 15.273 1 96.81 214 PHE A O 1
ATOM 1708 N N . LEU A 1 215 ? -11.312 21.219 14.523 1 97.12 215 LEU A N 1
ATOM 1709 C CA . LEU A 1 215 ? -12.203 20.234 15.133 1 97.12 215 LEU A CA 1
ATOM 1710 C C . LEU A 1 215 ? -11.508 19.5 16.281 1 97.12 215 LEU A C 1
ATOM 1712 O O . LEU A 1 215 ? -10.555 18.766 16.062 1 97.12 215 LEU A O 1
ATOM 1716 N N . ALA A 1 216 ? -11.992 19.75 17.5 1 95.06 216 ALA A N 1
ATOM 1717 C CA . ALA A 1 216 ? -11.477 19.047 18.672 1 95.06 216 ALA A CA 1
ATOM 1718 C C . ALA A 1 216 ? -12.297 17.797 18.969 1 95.06 216 ALA A C 1
ATOM 1720 O O . ALA A 1 216 ? -13.508 17.859 19.156 1 95.06 216 ALA A O 1
ATOM 1721 N N . SER A 1 217 ? -11.609 16.672 18.938 1 94.19 217 SER A N 1
ATOM 1722 C CA . SER A 1 217 ? -12.328 15.43 19.219 1 94.19 217 SER A CA 1
ATOM 1723 C C . SER A 1 217 ? -12.953 15.469 20.609 1 94.19 217 SER A C 1
ATOM 1725 O O . SER A 1 217 ? -12.32 15.898 21.578 1 94.19 217 SER A O 1
ATOM 1727 N N . ASP A 1 218 ? -14.148 15.055 20.688 1 94.06 218 ASP A N 1
ATOM 1728 C CA . ASP A 1 218 ? -14.836 15.039 21.984 1 94.06 218 ASP A CA 1
ATOM 1729 C C . ASP A 1 218 ? -14.414 13.836 22.812 1 94.06 218 ASP A C 1
ATOM 1731 O O . ASP A 1 218 ? -14.742 13.75 24 1 94.06 218 ASP A O 1
ATOM 1735 N N . ARG A 1 219 ? -13.82 12.93 22.172 1 83.44 219 ARG A N 1
ATOM 1736 C CA . ARG A 1 219 ? -13.297 11.766 22.891 1 83.44 219 ARG A CA 1
ATOM 1737 C C . ARG A 1 219 ? -11.844 11.977 23.297 1 83.44 219 ARG A C 1
ATOM 1739 O O . ARG A 1 219 ? -11.305 11.219 24.094 1 83.44 219 ARG A O 1
ATOM 1746 N N . GLY A 1 220 ? -11.375 13.172 23.047 1 64.81 220 GLY A N 1
ATOM 1747 C CA . GLY A 1 220 ? -10.031 13.586 23.406 1 64.81 220 GLY A CA 1
ATOM 1748 C C . GLY A 1 220 ? -8.945 12.742 22.75 1 64.81 220 GLY A C 1
ATOM 1749 O O . GLY A 1 220 ? -9.234 11.688 22.188 1 64.81 220 GLY A O 1
ATOM 1750 N N . PRO A 1 221 ? -7.969 13.289 22.406 1 54.75 221 PRO A N 1
ATOM 1751 C CA . PRO A 1 221 ? -6.859 12.336 22.297 1 54.75 221 PRO A CA 1
ATOM 1752 C C . PRO A 1 221 ? -6.703 11.477 23.547 1 54.75 221 PRO A C 1
ATOM 1754 O O . PRO A 1 221 ? -7 11.93 24.656 1 54.75 221 PRO A O 1
ATOM 1757 N N . ASN A 1 222 ? -7.105 10.148 23.531 1 47.88 222 ASN A N 1
ATOM 1758 C CA . ASN A 1 222 ? -6.957 9.281 24.703 1 47.88 222 ASN A CA 1
ATOM 1759 C C . ASN A 1 222 ? -5.734 9.672 25.531 1 47.88 222 ASN A C 1
ATOM 1761 O O . ASN A 1 222 ? -5.254 8.875 26.344 1 47.88 222 ASN A O 1
ATOM 1765 N N . PHE A 1 223 ? -5.137 10.852 25.219 1 46.59 223 PHE A N 1
ATOM 1766 C CA . PHE A 1 223 ? -3.895 10.953 25.969 1 46.59 223 PHE A CA 1
ATOM 1767 C C . PHE A 1 223 ? -4.176 11.031 27.469 1 46.59 223 PHE A C 1
ATOM 1769 O O . PHE A 1 223 ? -3.25 11.141 28.281 1 46.59 223 PHE A O 1
ATOM 1776 N N . THR A 1 224 ? -5.281 11.414 27.703 1 41.16 224 THR A N 1
ATOM 1777 C CA . THR A 1 224 ? -5.375 11.609 29.141 1 41.16 224 THR A CA 1
ATOM 1778 C C . THR A 1 224 ? -5.281 10.266 29.875 1 41.16 224 THR A C 1
ATOM 1780 O O . THR A 1 224 ? -4.836 10.211 31.016 1 41.16 224 THR A O 1
ATOM 1783 N N . ASP A 1 225 ? -6.102 9.406 29.391 1 41.91 225 ASP A N 1
ATOM 1784 C CA . ASP A 1 225 ? -6.129 8.258 30.297 1 41.91 225 ASP A CA 1
ATOM 1785 C C . ASP A 1 225 ? -4.898 7.371 30.094 1 41.91 225 ASP A C 1
ATOM 1787 O O . ASP A 1 225 ? -4.75 6.344 30.766 1 41.91 225 ASP A O 1
ATOM 1791 N N . GLY A 1 226 ? -3.887 7.867 29.469 1 44.69 226 GLY A N 1
ATOM 1792 C CA . GLY A 1 226 ? -2.693 7.059 29.266 1 44.69 226 GLY A CA 1
ATOM 1793 C C . GLY A 1 226 ? -2.893 5.934 28.281 1 44.69 226 GLY A C 1
ATOM 1794 O O . GLY A 1 226 ? -1.967 5.164 28 1 44.69 226 GLY A O 1
ATOM 1795 N N . SER A 1 227 ? -4.102 5.68 27.969 1 44.88 227 SER A N 1
ATOM 1796 C CA . SER A 1 227 ? -4.277 4.477 27.172 1 44.88 227 SER A CA 1
ATOM 1797 C C . SER A 1 227 ? -3.818 4.703 25.734 1 44.88 227 SER A C 1
ATOM 1799 O O . SER A 1 227 ? -4.07 5.758 25.156 1 44.88 227 SER A O 1
ATOM 1801 N N . THR A 1 228 ? -2.623 4.41 25.531 1 48.97 228 THR A N 1
ATOM 1802 C CA . THR A 1 228 ? -2.113 4.402 24.156 1 48.97 228 THR A CA 1
ATOM 1803 C C . THR A 1 228 ? -2.807 3.326 23.328 1 48.97 228 THR A C 1
ATOM 1805 O O . THR A 1 228 ? -3.137 2.254 23.844 1 48.97 228 THR A O 1
ATOM 1808 N N . ALA A 1 229 ? -3.562 3.73 22.438 1 50.72 229 ALA A N 1
ATOM 1809 C CA . ALA A 1 229 ? -4.016 2.682 21.516 1 50.72 229 ALA A CA 1
ATOM 1810 C C . ALA A 1 229 ? -2.883 1.711 21.203 1 50.72 229 ALA A C 1
ATOM 1812 O O . ALA A 1 229 ? -1.796 2.129 20.781 1 50.72 229 ALA A O 1
ATOM 1813 N N . LYS A 1 230 ? -2.908 0.624 21.875 1 54.97 230 LYS A N 1
ATOM 1814 C CA . LYS A 1 230 ? -1.92 -0.387 21.516 1 54.97 230 LYS A CA 1
ATOM 1815 C C . LYS A 1 230 ? -2.055 -0.782 20.047 1 54.97 230 LYS A C 1
ATOM 1817 O O . LYS A 1 230 ? -3.094 -1.297 19.625 1 54.97 230 LYS A O 1
ATOM 1822 N N . VAL A 1 231 ? -1.243 -0.18 19.234 1 58.91 231 VAL A N 1
ATOM 1823 C CA . VAL A 1 231 ? -1.12 -0.584 17.844 1 58.91 231 VAL A CA 1
ATOM 1824 C C . VAL A 1 231 ? -0.658 -2.037 17.766 1 58.91 231 VAL A C 1
ATOM 1826 O O . VAL A 1 231 ? 0.376 -2.398 18.328 1 58.91 231 VAL A O 1
ATOM 1829 N N . ASP A 1 232 ? -1.601 -2.9 17.406 1 63.38 232 ASP A N 1
ATOM 1830 C CA . ASP A 1 232 ? -1.184 -4.254 17.062 1 63.38 232 ASP A CA 1
ATOM 1831 C C . ASP A 1 232 ? -0.451 -4.277 15.719 1 63.38 232 ASP A C 1
ATOM 1833 O O . ASP A 1 232 ? -1.051 -4.02 14.672 1 63.38 232 ASP A O 1
ATOM 1837 N N . PRO A 1 233 ? 0.827 -4.496 15.812 1 63.25 233 PRO A N 1
ATOM 1838 C CA . PRO A 1 233 ? 1.579 -4.539 14.555 1 63.25 233 PRO A CA 1
ATOM 1839 C C . PRO A 1 233 ? 1.027 -5.566 13.57 1 63.25 233 PRO A C 1
ATOM 1841 O O . PRO A 1 233 ? 1.299 -5.488 12.367 1 63.25 233 PRO A O 1
ATOM 1844 N N . ASN A 1 234 ? 0.24 -6.367 14.117 1 71 234 ASN A N 1
ATOM 1845 C CA . ASN A 1 234 ? -0.301 -7.402 13.242 1 71 234 ASN A CA 1
ATOM 1846 C C . ASN A 1 234 ? -1.638 -6.984 12.641 1 71 234 ASN A C 1
ATOM 1848 O O . ASN A 1 234 ? -2.246 -7.742 11.883 1 71 234 ASN A O 1
ATOM 1852 N N . ASP A 1 235 ? -1.958 -5.766 12.961 1 82.62 235 ASP A N 1
ATOM 1853 C CA . ASP A 1 235 ? -3.201 -5.234 12.406 1 82.62 235 ASP A CA 1
ATOM 1854 C C . ASP A 1 235 ? -2.977 -3.867 11.766 1 82.62 235 ASP A C 1
ATOM 1856 O O . ASP A 1 235 ? -3.303 -2.838 12.359 1 82.62 235 ASP A O 1
ATOM 1860 N N . PRO A 1 236 ? -2.555 -3.922 10.586 1 87.94 236 PRO A N 1
ATOM 1861 C CA . PRO A 1 236 ? -2.209 -2.662 9.922 1 87.94 236 PRO A CA 1
ATOM 1862 C C . PRO A 1 236 ? -3.424 -1.77 9.68 1 87.94 236 PRO A C 1
ATOM 1864 O O . PRO A 1 236 ? -3.273 -0.584 9.367 1 87.94 236 PRO A O 1
ATOM 1867 N N . ASP A 1 237 ? -4.664 -2.248 9.875 1 92.12 237 ASP A N 1
ATOM 1868 C CA . ASP A 1 237 ? -5.875 -1.495 9.562 1 92.12 237 ASP A CA 1
ATOM 1869 C C . ASP A 1 237 ? -6.695 -1.228 10.82 1 92.12 237 ASP A C 1
ATOM 1871 O O . ASP A 1 237 ? -7.918 -1.075 10.75 1 92.12 237 ASP A O 1
ATOM 1875 N N . PHE A 1 238 ? -6.105 -1.187 11.961 1 90.5 238 PHE A N 1
ATOM 1876 C CA . PHE A 1 238 ? -6.797 -1.167 13.242 1 90.5 238 PHE A CA 1
ATOM 1877 C C . PHE A 1 238 ? -7.672 0.075 13.367 1 90.5 238 PHE A C 1
ATOM 1879 O O . PHE A 1 238 ? -8.781 0.007 13.898 1 90.5 238 PHE A O 1
ATOM 1886 N N . ALA A 1 239 ? -7.176 1.217 12.961 1 92.75 239 ALA A N 1
ATOM 1887 C CA . ALA A 1 239 ? -7.941 2.449 13.125 1 92.75 239 ALA A CA 1
ATOM 1888 C C . ALA A 1 239 ? -9.156 2.469 12.195 1 92.75 239 ALA A C 1
ATOM 1890 O O . ALA A 1 239 ? -10.227 2.953 12.57 1 92.75 239 ALA A O 1
ATOM 1891 N N . THR A 1 240 ? -8.93 1.964 11 1 95.31 240 THR A N 1
ATOM 1892 C CA . THR A 1 240 ? -10.023 1.839 10.047 1 95.31 240 THR A CA 1
ATOM 1893 C C . THR A 1 240 ? -11.125 0.938 10.594 1 95.31 240 THR A C 1
ATOM 1895 O O . THR A 1 240 ? -12.305 1.29 10.547 1 95.31 240 THR A O 1
ATOM 1898 N N . LYS A 1 241 ? -10.719 -0.194 11.102 1 94.31 241 LYS A N 1
ATOM 1899 C CA . LYS A 1 241 ? -11.656 -1.14 11.711 1 94.31 241 LYS A CA 1
ATOM 1900 C C . LYS A 1 241 ? -12.406 -0.5 12.883 1 94.31 241 LYS A C 1
ATOM 1902 O O . LYS A 1 241 ? -13.617 -0.651 13 1 94.31 241 LYS A O 1
ATOM 1907 N N . ASP A 1 242 ? -11.688 0.246 13.672 1 93.19 242 ASP A N 1
ATOM 1908 C CA . ASP A 1 242 ? -12.258 0.903 14.852 1 93.19 242 ASP A CA 1
ATOM 1909 C C . ASP A 1 242 ? -13.352 1.884 14.453 1 93.19 242 ASP A C 1
ATOM 1911 O O . ASP A 1 242 ? -14.438 1.884 15.039 1 93.19 242 ASP A O 1
ATOM 1915 N N . LEU A 1 243 ? -13.125 2.701 13.492 1 96.31 243 LEU A N 1
ATOM 1916 C CA . LEU A 1 243 ? -14.109 3.684 13.047 1 96.31 243 LEU A CA 1
ATOM 1917 C C . LEU A 1 243 ? -15.359 2.994 12.523 1 96.31 243 LEU A C 1
ATOM 1919 O O . LEU A 1 243 ? -16.484 3.336 12.914 1 96.31 243 LEU A O 1
ATOM 1923 N N . PHE A 1 244 ? -15.195 2.043 11.617 1 96.88 244 PHE A N 1
ATOM 1924 C CA . PHE A 1 244 ? -16.312 1.348 10.984 1 96.88 244 PHE A CA 1
ATOM 1925 C C . PHE A 1 244 ? -17.188 0.677 12.031 1 96.88 244 PHE A C 1
ATOM 1927 O O . PHE A 1 244 ? -18.406 0.848 12.031 1 96.88 244 PHE A O 1
ATOM 1934 N N . GLU A 1 245 ? -16.578 -0.034 12.93 1 95.69 245 GLU A N 1
ATOM 1935 C CA . GLU A 1 245 ? -17.312 -0.792 13.938 1 95.69 245 GLU A CA 1
ATOM 1936 C C . GLU A 1 245 ? -18 0.136 14.93 1 95.69 245 GLU A C 1
ATOM 1938 O O . GLU A 1 245 ? -19.109 -0.158 15.391 1 95.69 245 GLU A O 1
ATOM 1943 N N . ALA A 1 246 ? -17.344 1.202 15.32 1 96.06 246 ALA A N 1
ATOM 1944 C CA . ALA A 1 246 ? -17.953 2.166 16.234 1 96.06 246 ALA A CA 1
ATOM 1945 C C . ALA A 1 246 ? -19.25 2.73 15.648 1 96.06 246 ALA A C 1
ATOM 1947 O O . ALA A 1 246 ? -20.266 2.795 16.328 1 96.06 246 ALA A O 1
ATOM 1948 N N . ILE A 1 247 ? -19.203 3.1 14.414 1 98.06 247 ILE A N 1
ATOM 1949 C CA . ILE A 1 247 ? -20.375 3.668 13.758 1 98.06 247 ILE A CA 1
ATOM 1950 C C . ILE A 1 247 ? -21.469 2.598 13.625 1 98.06 247 ILE A C 1
ATOM 1952 O O . ILE A 1 247 ? -22.641 2.875 13.844 1 98.06 247 ILE A O 1
ATOM 1956 N N . GLU A 1 248 ? -21.078 1.344 13.305 1 96.69 248 GLU A N 1
ATOM 1957 C CA . GLU A 1 248 ? -22.016 0.241 13.188 1 96.69 248 GLU A CA 1
ATOM 1958 C C . GLU A 1 248 ? -22.766 0.01 14.5 1 96.69 248 GLU A C 1
ATOM 1960 O O . GLU A 1 248 ? -23.953 -0.317 14.5 1 96.69 248 GLU A O 1
ATOM 1965 N N . ARG A 1 249 ? -22.125 0.222 15.578 1 96.75 249 ARG A N 1
ATOM 1966 C CA . ARG A 1 249 ? -22.734 -0.066 16.875 1 96.75 249 ARG A CA 1
ATOM 1967 C C . ARG A 1 249 ? -23.391 1.181 17.453 1 96.75 249 ARG A C 1
ATOM 1969 O O . ARG A 1 249 ? -23.812 1.185 18.609 1 96.75 249 ARG A O 1
ATOM 1976 N N . GLY A 1 250 ? -23.359 2.277 16.812 1 97.44 250 GLY A N 1
ATOM 1977 C CA . GLY A 1 250 ? -24.047 3.492 17.234 1 97.44 250 GLY A CA 1
ATOM 1978 C C . GLY A 1 250 ? -23.188 4.363 18.141 1 97.44 250 GLY A C 1
ATOM 1979 O O . GLY A 1 250 ? -23.672 5.328 18.719 1 97.44 250 GLY A O 1
ATOM 1980 N N . ASP A 1 251 ? -21.938 3.973 18.281 1 96.62 251 ASP A N 1
ATOM 1981 C CA . ASP A 1 251 ? -20.984 4.793 19.016 1 96.62 251 ASP A CA 1
ATOM 1982 C C . ASP A 1 251 ? -20.375 5.859 18.094 1 96.62 251 ASP A C 1
ATOM 1984 O O . ASP A 1 251 ? -19.172 5.82 17.812 1 96.62 251 ASP A O 1
ATOM 1988 N N . TYR A 1 252 ? -21.141 6.801 17.828 1 98.19 252 TYR A N 1
ATOM 1989 C CA . TYR A 1 252 ? -20.812 7.801 16.828 1 98.19 252 TYR A CA 1
ATOM 1990 C C . TYR A 1 252 ? -19.75 8.766 17.344 1 98.19 252 TYR A C 1
ATOM 1992 O O . TYR A 1 252 ? -19.938 9.414 18.375 1 98.19 252 TYR A O 1
ATOM 2000 N N . PRO A 1 253 ? -18.609 8.883 16.656 1 97.06 253 PRO A N 1
ATOM 2001 C CA . PRO A 1 253 ? -17.625 9.898 17.062 1 97.06 253 PRO A CA 1
ATOM 2002 C C . PRO A 1 253 ? -18.078 11.32 16.75 1 97.06 253 PRO A C 1
ATOM 2004 O O . PRO A 1 253 ? -18.828 11.539 15.797 1 97.06 253 PRO A O 1
ATOM 2007 N N . SER A 1 254 ? -17.578 12.242 17.547 1 97.81 254 SER A N 1
ATOM 2008 C CA . SER A 1 254 ? -17.969 13.641 17.359 1 97.81 254 SER A CA 1
ATOM 2009 C C . SER A 1 254 ? -16.797 14.578 17.672 1 97.81 254 SER A C 1
ATOM 2011 O O . SER A 1 254 ? -15.844 14.18 18.344 1 97.81 254 SER A O 1
ATOM 2013 N N . TRP A 1 255 ? -16.906 15.75 17.156 1 97.69 255 TRP A N 1
ATOM 2014 C CA . TRP A 1 255 ? -15.906 16.797 17.297 1 97.69 255 TRP A CA 1
ATOM 2015 C C . TRP A 1 255 ? -16.578 18.141 17.578 1 97.69 255 TRP A C 1
ATOM 2017 O O . TRP A 1 255 ? -17.625 18.453 17.016 1 97.69 255 TRP A O 1
ATOM 2027 N N . THR A 1 256 ? -15.938 18.953 18.359 1 97.94 256 THR A N 1
ATOM 2028 C CA . THR A 1 256 ? -16.344 20.344 18.547 1 97.94 256 THR A CA 1
ATOM 2029 C C . THR A 1 256 ? -15.547 21.266 17.641 1 97.94 256 THR A C 1
ATOM 2031 O O . THR A 1 256 ? -14.312 21.234 17.625 1 97.94 256 THR A O 1
ATOM 2034 N N . ALA A 1 257 ? -16.297 22.031 16.906 1 98.31 257 ALA A N 1
ATOM 2035 C CA . ALA A 1 257 ? -15.656 23.016 16.031 1 98.31 257 ALA A CA 1
ATOM 2036 C C . ALA A 1 257 ? -15.328 24.297 16.797 1 98.31 257 ALA A C 1
ATOM 2038 O O . ALA A 1 257 ? -16.188 24.844 17.5 1 98.31 257 ALA A O 1
ATOM 2039 N N . ASN A 1 258 ? -14.094 24.719 16.672 1 97.94 258 ASN A N 1
ATOM 2040 C CA . ASN A 1 258 ? -13.602 25.922 17.328 1 97.94 258 ASN A CA 1
ATOM 2041 C C . ASN A 1 258 ? -12.984 26.891 16.328 1 97.94 258 ASN A C 1
ATOM 2043 O O . ASN A 1 258 ? -12.492 26.484 15.273 1 97.94 258 ASN A O 1
ATOM 2047 N N . VAL A 1 259 ? -13.016 28.156 16.703 1 98.06 259 VAL A N 1
ATOM 2048 C CA . VAL A 1 259 ? -12.43 29.172 15.82 1 98.06 259 VAL A CA 1
ATOM 2049 C C . VAL A 1 259 ? -11.609 30.156 16.641 1 98.06 259 VAL A C 1
ATOM 2051 O O . VAL A 1 259 ? -12.008 30.531 17.75 1 98.06 259 VAL A O 1
ATOM 2054 N N . GLN A 1 260 ? -10.43 30.422 16.188 1 97.81 260 GLN A N 1
ATOM 2055 C CA . GLN A 1 260 ? -9.609 31.547 16.641 1 97.81 260 GLN A CA 1
ATOM 2056 C C . GLN A 1 260 ? -9.703 32.719 15.672 1 97.81 260 GLN A C 1
ATOM 2058 O O . GLN A 1 260 ? -9.742 32.531 14.453 1 97.81 260 GLN A O 1
ATOM 2063 N N . VAL A 1 261 ? -9.742 33.969 16.266 1 98 261 VAL A N 1
ATOM 2064 C CA . VAL A 1 261 ? -10.016 35.125 15.43 1 98 261 VAL A CA 1
ATOM 2065 C C . VAL A 1 261 ? -8.961 36.188 15.68 1 98 261 VAL A C 1
ATOM 2067 O O . VAL A 1 261 ? -8.617 36.5 16.828 1 98 261 VAL A O 1
ATOM 2070 N N . VAL A 1 262 ? -8.445 36.75 14.594 1 97.38 262 VAL A N 1
ATOM 2071 C CA . VAL A 1 262 ? -7.512 37.875 14.648 1 97.38 262 VAL A CA 1
ATOM 2072 C C . VAL A 1 262 ? -8.008 39 13.75 1 97.38 262 VAL A C 1
ATOM 2074 O O . VAL A 1 262 ? -8.258 38.781 12.562 1 97.38 262 VAL A O 1
ATOM 2077 N N . ASP A 1 263 ? -8.195 40.156 14.359 1 95.81 263 ASP A N 1
ATOM 2078 C CA . ASP A 1 263 ? -8.461 41.344 13.523 1 95.81 263 ASP A CA 1
ATOM 2079 C C . ASP A 1 263 ? -7.246 41.688 12.664 1 95.81 263 ASP A C 1
ATOM 2081 O O . ASP A 1 263 ? -6.117 41.719 13.156 1 95.81 263 ASP A O 1
ATOM 2085 N N . PRO A 1 264 ? -7.48 41.906 11.414 1 95.31 264 PRO A N 1
ATOM 2086 C CA . PRO A 1 264 ? -6.348 42.219 10.539 1 95.31 264 PRO A CA 1
ATOM 2087 C C . PRO A 1 264 ? -5.477 43.344 11.07 1 95.31 264 PRO A C 1
ATOM 2089 O O . PRO A 1 264 ? -4.258 43.344 10.875 1 95.31 264 PRO A O 1
ATOM 2092 N N . LYS A 1 265 ? -5.957 44.281 11.719 1 93.5 265 LYS A N 1
ATOM 2093 C CA . LYS A 1 265 ? -5.199 45.406 12.258 1 93.5 265 LYS A CA 1
ATOM 2094 C C . LYS A 1 265 ? -4.25 44.969 13.359 1 93.5 265 LYS A C 1
ATOM 2096 O O . LYS A 1 265 ? -3.234 45.594 13.625 1 93.5 265 LYS A O 1
ATOM 2101 N N . ASP A 1 266 ? -4.59 43.875 14 1 94.56 266 ASP A N 1
ATOM 2102 C CA . ASP A 1 266 ? -3.801 43.406 15.125 1 94.56 266 ASP A CA 1
ATOM 2103 C C . ASP A 1 266 ? -2.766 42.375 14.664 1 94.56 266 ASP A C 1
ATOM 2105 O O . ASP A 1 266 ? -1.835 42.031 15.398 1 94.56 266 ASP A O 1
ATOM 2109 N N . ALA A 1 267 ? -2.891 41.844 13.484 1 95.44 267 ALA A N 1
ATOM 2110 C CA . ALA A 1 267 ? -2.031 40.781 12.977 1 95.44 267 ALA A CA 1
ATOM 2111 C C . ALA A 1 267 ? -0.561 41.156 13.055 1 95.44 267 ALA A C 1
ATOM 2113 O O . ALA A 1 267 ? 0.275 40.375 13.516 1 95.44 267 ALA A O 1
ATOM 2114 N N . PRO A 1 268 ? -0.185 42.438 12.695 1 94.88 268 PRO A N 1
ATOM 2115 C CA . PRO A 1 268 ? 1.228 42.844 12.734 1 94.88 268 PRO A CA 1
ATOM 2116 C C . PRO A 1 268 ? 1.783 42.906 14.156 1 94.88 268 PRO A C 1
ATOM 2118 O O . PRO A 1 268 ? 3.002 42.938 14.344 1 94.88 268 PRO A O 1
ATOM 2121 N N . LYS A 1 269 ? 0.896 42.906 15.109 1 93.06 269 LYS A N 1
ATOM 2122 C CA . LYS A 1 269 ? 1.312 43.125 16.5 1 93.06 269 LYS A CA 1
ATOM 2123 C C . LYS A 1 269 ? 1.56 41.781 17.219 1 93.06 269 LYS A C 1
ATOM 2125 O O . LYS A 1 269 ? 2.072 41.781 18.328 1 93.06 269 LYS A O 1
ATOM 2130 N N . LEU A 1 270 ? 1.218 40.594 16.781 1 90.81 270 LEU A N 1
ATOM 2131 C CA . LEU A 1 270 ? 1.208 39.281 17.453 1 90.81 270 LEU A CA 1
ATOM 2132 C C . LEU A 1 270 ? 2.625 38.75 17.609 1 90.81 270 LEU A C 1
ATOM 2134 O O . LEU A 1 270 ? 2.844 37.781 18.328 1 90.81 270 LEU A O 1
ATOM 2138 N N . GLY A 1 271 ? 3.652 39.312 17.188 1 88.31 271 GLY A N 1
ATOM 2139 C CA . GLY A 1 271 ? 5.031 38.906 17.375 1 88.31 271 GLY A CA 1
ATOM 2140 C C . GLY A 1 271 ? 5.457 37.812 16.406 1 88.31 271 GLY A C 1
ATOM 2141 O O . GLY A 1 271 ? 6.605 37.375 16.422 1 88.31 271 GLY A O 1
ATOM 2142 N N . PHE A 1 272 ? 4.59 37.219 15.734 1 91.25 272 PHE A N 1
ATOM 2143 C CA . PHE A 1 272 ? 4.898 36.312 14.625 1 91.25 272 PHE A CA 1
ATOM 2144 C C . PHE A 1 272 ? 3.914 36.5 13.477 1 91.25 272 PHE A C 1
ATOM 2146 O O . PHE A 1 272 ? 2.908 37.219 13.625 1 91.25 272 PHE A O 1
ATOM 2153 N N . ASN A 1 273 ? 4.211 36.031 12.336 1 94.69 273 ASN A N 1
ATOM 2154 C CA . ASN A 1 273 ? 3.312 36.125 11.195 1 94.69 273 ASN A CA 1
ATOM 2155 C C . ASN A 1 273 ? 2.328 34.969 11.141 1 94.69 273 ASN A C 1
ATOM 2157 O O . ASN A 1 273 ? 2.727 33.812 10.93 1 94.69 273 ASN A O 1
ATOM 2161 N N . ILE A 1 274 ? 1.081 35.219 11.25 1 95.75 274 ILE A N 1
ATOM 2162 C CA . ILE A 1 274 ? 0.051 34.188 11.375 1 95.75 274 ILE A CA 1
ATOM 2163 C C . ILE A 1 274 ? -0.121 33.469 10.039 1 95.75 274 ILE A C 1
ATOM 2165 O O . ILE A 1 274 ? -0.801 32.438 9.961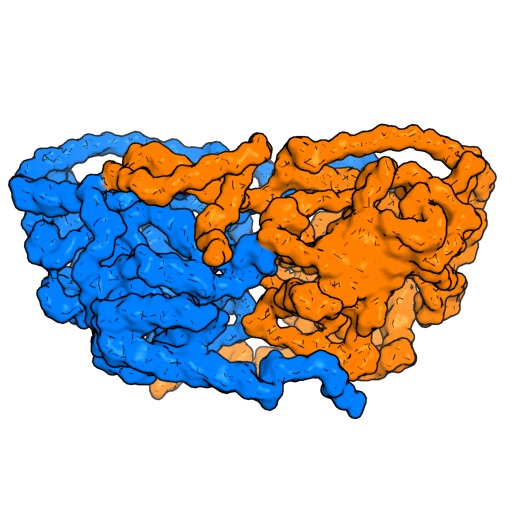 1 95.75 274 ILE A O 1
ATOM 2169 N N . LEU A 1 275 ? 0.523 33.906 8.992 1 96.62 275 LEU A N 1
ATOM 2170 C CA . LEU A 1 275 ? 0.464 33.25 7.688 1 96.62 275 LEU A CA 1
ATOM 2171 C C . LEU A 1 275 ? 1.59 32.25 7.527 1 96.62 275 LEU A C 1
ATOM 2173 O O . LEU A 1 275 ? 1.661 31.531 6.516 1 96.62 275 LEU A O 1
ATOM 2177 N N . ASP A 1 276 ? 2.482 32.188 8.547 1 96.56 276 ASP A N 1
ATOM 2178 C CA . ASP A 1 276 ? 3.533 31.172 8.602 1 96.56 276 ASP A CA 1
ATOM 2179 C C . ASP A 1 276 ? 2.996 29.859 9.148 1 96.56 276 ASP A C 1
ATOM 2181 O O . ASP A 1 276 ? 2.867 29.688 10.359 1 96.56 276 ASP A O 1
ATOM 2185 N N . LEU A 1 277 ? 2.867 28.922 8.242 1 96.62 277 LEU A N 1
ATOM 2186 C CA . LEU A 1 277 ? 2.207 27.656 8.555 1 96.62 277 LEU A CA 1
ATOM 2187 C C . LEU A 1 277 ? 3.059 26.812 9.5 1 96.62 277 LEU A C 1
ATOM 2189 O O . LEU A 1 277 ? 2.578 25.828 10.062 1 96.62 277 LEU A O 1
ATOM 2193 N N . THR A 1 278 ? 4.293 27.141 9.727 1 97.31 278 THR A N 1
ATOM 2194 C CA . THR A 1 278 ? 5.16 26.359 10.609 1 97.31 278 THR A CA 1
ATOM 2195 C C . THR A 1 278 ? 4.941 26.75 12.062 1 97.31 278 THR A C 1
ATOM 2197 O O . THR A 1 278 ? 5.547 26.172 12.969 1 97.31 278 THR A O 1
ATOM 2200 N N . LYS A 1 279 ? 4.07 27.781 12.273 1 95.94 279 LYS A N 1
ATOM 2201 C CA . LYS A 1 279 ? 3.744 28.281 13.609 1 95.94 279 LYS A CA 1
ATOM 2202 C C . LYS A 1 279 ? 2.271 28.062 13.938 1 95.94 279 LYS A C 1
ATOM 2204 O O . LYS A 1 279 ? 1.412 28.156 13.055 1 95.94 279 LYS A O 1
ATOM 2209 N N . HIS A 1 280 ? 2.006 27.688 15.133 1 94.56 280 HIS A N 1
ATOM 2210 C CA . HIS A 1 280 ? 0.615 27.562 15.555 1 94.56 280 HIS A CA 1
ATOM 2211 C C . HIS A 1 280 ? 0.11 28.844 16.203 1 94.56 280 HIS A C 1
ATOM 2213 O O . HIS A 1 280 ? 0.905 29.656 16.672 1 94.56 280 HIS A O 1
ATOM 2219 N N . TRP A 1 281 ? -1.186 29.031 16.078 1 94.62 281 TRP A N 1
ATOM 2220 C CA . TRP A 1 281 ? -1.817 30.125 16.812 1 94.62 281 TRP A CA 1
ATOM 2221 C C . TRP A 1 281 ? -1.896 29.797 18.297 1 94.62 281 TRP A C 1
ATOM 2223 O O . TRP A 1 281 ? -2.596 28.859 18.703 1 94.62 281 TRP A O 1
ATOM 2233 N N . ASN A 1 282 ? -1.238 30.516 19.062 1 90.12 282 ASN A N 1
ATOM 2234 C CA . ASN A 1 282 ? -0.984 30.203 20.469 1 90.12 282 ASN A CA 1
ATOM 2235 C C . ASN A 1 282 ? -2.281 30.125 21.266 1 90.12 282 ASN A C 1
ATOM 2237 O O . ASN A 1 282 ? -2.947 31.141 21.469 1 90.12 282 ASN A O 1
ATOM 2241 N N . LEU A 1 283 ? -2.574 28.922 21.688 1 88.25 283 LEU A N 1
ATOM 2242 C CA . LEU A 1 283 ? -3.76 28.719 22.516 1 88.25 283 LEU A CA 1
ATOM 2243 C C . LEU A 1 283 ? -3.43 28.906 24 1 88.25 283 LEU A C 1
ATOM 2245 O O . LEU A 1 283 ? -4.285 28.688 24.859 1 88.25 283 LEU A O 1
ATOM 2249 N N . GLY A 1 284 ? -2.23 29.203 24.297 1 86.88 284 GLY A N 1
ATOM 2250 C CA . GLY A 1 284 ? -1.873 29.516 25.672 1 86.88 284 GLY A CA 1
ATOM 2251 C C . GLY A 1 284 ? -0.793 28.609 26.234 1 86.88 284 GLY A C 1
ATOM 2252 O O . GLY A 1 284 ? -0.274 28.859 27.312 1 86.88 284 GLY A O 1
ATOM 2253 N N . THR A 1 285 ? -0.387 27.625 25.516 1 87.56 285 THR A N 1
ATOM 2254 C CA . THR A 1 285 ? 0.581 26.672 26.031 1 87.56 285 THR A CA 1
ATOM 2255 C C . THR A 1 285 ? 2.008 27.141 25.766 1 87.56 285 THR A C 1
ATOM 2257 O O . THR A 1 285 ? 2.838 27.172 26.672 1 87.56 285 THR A O 1
ATOM 2260 N N . TYR A 1 286 ? 2.277 27.391 24.688 1 93.06 286 TYR A N 1
ATOM 2261 C CA . TYR A 1 286 ? 3.568 27.891 24.234 1 93.06 286 TYR A CA 1
ATOM 2262 C C . TYR A 1 286 ? 3.439 28.625 22.906 1 93.06 286 TYR A C 1
ATOM 2264 O O . TYR A 1 286 ? 2.471 28.406 22.172 1 93.06 286 TYR A O 1
ATOM 2272 N N . PRO A 1 287 ? 4.328 29.594 22.5 1 92.06 287 PRO A N 1
ATOM 2273 C CA . PRO A 1 287 ? 5.414 30.156 23.312 1 92.06 287 PRO A CA 1
ATOM 2274 C C . PRO A 1 287 ? 4.91 31.109 24.391 1 92.06 287 PRO A C 1
ATOM 2276 O O . PRO A 1 287 ? 3.928 31.828 24.188 1 92.06 287 PRO A O 1
ATOM 2279 N N . LYS A 1 288 ? 5.566 31.219 25.438 1 89.38 288 LYS A N 1
ATOM 2280 C CA . LYS A 1 288 ? 5.148 32.031 26.594 1 89.38 288 LYS A CA 1
ATOM 2281 C C . LYS A 1 288 ? 5.234 33.531 26.281 1 89.38 288 LYS A C 1
ATOM 2283 O O . LYS A 1 288 ? 4.422 34.312 26.766 1 89.38 288 LYS A O 1
ATOM 2288 N N . GLY A 1 289 ? 6.02 34 25.531 1 88.19 289 GLY A N 1
ATOM 2289 C CA . GLY A 1 289 ? 6.199 35.438 25.234 1 88.19 289 GLY A CA 1
ATOM 2290 C C . GLY A 1 289 ? 5.262 35.938 24.156 1 88.19 289 GLY A C 1
ATOM 2291 O O . GLY A 1 289 ? 5.207 37.125 23.891 1 88.19 289 GLY A O 1
ATOM 2292 N N . LEU A 1 290 ? 4.426 35.031 23.641 1 90.38 290 LEU A N 1
ATOM 2293 C CA . LEU A 1 290 ? 3.482 35.438 22.594 1 90.38 290 LEU A CA 1
ATOM 2294 C C . LEU A 1 290 ? 2.064 35.5 23.141 1 90.38 290 LEU A C 1
ATOM 2296 O O . LEU A 1 290 ? 1.696 34.719 24.031 1 90.38 290 LEU A O 1
ATOM 2300 N N . ASP A 1 291 ? 1.289 36.438 22.594 1 90.81 291 ASP A N 1
ATOM 2301 C CA . ASP A 1 291 ? -0.103 36.594 23 1 90.81 291 ASP A CA 1
ATOM 2302 C C . ASP A 1 291 ? -0.907 35.312 22.719 1 90.81 291 ASP A C 1
ATOM 2304 O O . ASP A 1 291 ? -0.693 34.656 21.703 1 90.81 291 ASP A O 1
ATOM 2308 N N . THR A 1 292 ? -1.762 35.094 23.641 1 93.75 292 THR A N 1
ATOM 2309 C CA . THR A 1 292 ? -2.711 34 23.438 1 93.75 292 THR A CA 1
ATOM 2310 C C . THR A 1 292 ? -3.844 34.438 22.516 1 93.75 292 THR A C 1
ATOM 2312 O O . THR A 1 292 ? -4.344 35.562 22.609 1 93.75 292 THR A O 1
ATOM 2315 N N . ILE A 1 293 ? -4.16 33.594 21.594 1 95.88 293 ILE A N 1
ATOM 2316 C CA . ILE A 1 293 ? -5.34 33.75 20.75 1 95.88 293 ILE A CA 1
ATOM 2317 C C . ILE A 1 293 ? -6.406 32.719 21.156 1 95.88 293 ILE A C 1
ATOM 2319 O O . ILE A 1 293 ? -6.387 31.594 20.688 1 95.88 293 ILE A O 1
ATOM 2323 N N . PRO A 1 294 ? -7.34 33.125 21.953 1 94.94 294 PRO A N 1
ATOM 2324 C CA . PRO A 1 294 ? -8.32 32.156 22.453 1 94.94 294 PRO A CA 1
ATOM 2325 C C . PRO A 1 294 ? -9.242 31.625 21.359 1 94.94 294 PRO A C 1
ATOM 2327 O O . PRO A 1 294 ? -9.438 32.281 20.328 1 94.94 294 PRO A O 1
ATOM 2330 N N . SER A 1 295 ? -9.789 30.469 21.625 1 96.56 295 SER A N 1
ATOM 2331 C CA . SER A 1 295 ? -10.75 29.875 20.703 1 96.56 295 SER A CA 1
ATOM 2332 C C . SER A 1 295 ? -12.156 29.906 21.281 1 96.56 295 SER A C 1
ATOM 2334 O O . SER A 1 295 ? -12.344 30.078 22.484 1 96.56 295 SER A O 1
ATOM 2336 N N . ARG A 1 296 ? -13.125 29.828 20.469 1 96.56 296 ARG A N 1
ATOM 2337 C CA . ARG A 1 296 ? -14.516 29.688 20.891 1 96.56 296 ARG A CA 1
ATOM 2338 C C . ARG A 1 296 ? -15.234 28.641 20.047 1 96.56 296 ARG A C 1
ATOM 2340 O O . ARG A 1 296 ? -14.984 28.516 18.844 1 96.56 296 ARG A O 1
ATOM 2347 N N . PRO A 1 297 ? -16.031 27.828 20.656 1 97.81 297 PRO A N 1
ATOM 2348 C CA . PRO A 1 297 ? -16.781 26.797 19.938 1 97.81 297 PRO A CA 1
ATOM 2349 C C . PRO A 1 297 ? -17.938 27.359 19.125 1 97.81 297 PRO A C 1
ATOM 2351 O O . PRO A 1 297 ? -18.531 28.359 19.5 1 97.81 297 PRO A O 1
ATOM 2354 N N . PHE A 1 298 ? -18.266 26.703 18.031 1 98.44 298 PHE A N 1
ATOM 2355 C CA . PHE A 1 298 ? -19.375 27.234 17.234 1 98.44 298 PHE A CA 1
ATOM 2356 C C . PHE A 1 298 ? -20.156 26.109 16.578 1 98.44 298 PHE A C 1
ATOM 2358 O O . PHE A 1 298 ? -21.188 26.359 15.945 1 98.44 298 PHE A O 1
ATOM 2365 N N . GLY A 1 299 ? -19.688 24.859 16.703 1 98.62 299 GLY A N 1
ATOM 2366 C CA . GLY A 1 299 ? -20.406 23.781 16.062 1 98.62 299 GLY A CA 1
ATOM 2367 C C . GLY A 1 299 ? -19.953 22.406 16.516 1 98.62 299 GLY A C 1
ATOM 2368 O O . GLY A 1 299 ? -19 22.297 17.312 1 98.62 299 GLY A O 1
ATOM 2369 N N . LYS A 1 300 ? -20.703 21.438 16 1 98.69 300 LYS A N 1
ATOM 2370 C CA . LYS A 1 300 ? -20.438 20.031 16.312 1 98.69 300 LYS A CA 1
ATOM 2371 C C . LYS A 1 300 ? -20.531 19.156 15.07 1 98.69 300 LYS A C 1
ATOM 2373 O O . LYS A 1 300 ? -21.516 19.219 14.336 1 98.69 300 LYS A O 1
ATOM 2378 N N . LEU A 1 301 ? -19.469 18.391 14.859 1 98.75 301 LEU A N 1
ATOM 2379 C CA . LEU A 1 301 ? -19.453 17.391 13.805 1 98.75 301 LEU A CA 1
ATOM 2380 C C . LEU A 1 301 ? -19.688 15.992 14.375 1 98.75 301 LEU A C 1
ATOM 2382 O O . LEU A 1 301 ? -19.078 15.625 15.391 1 98.75 301 LEU A O 1
ATOM 2386 N N . THR A 1 302 ? -20.562 15.242 13.805 1 98.81 302 THR A N 1
ATOM 2387 C CA . THR A 1 302 ? -20.812 13.859 14.188 1 98.81 302 THR A CA 1
ATOM 2388 C C . THR A 1 302 ? -20.797 12.945 12.969 1 98.81 302 THR A C 1
ATOM 2390 O O . THR A 1 302 ? -21.469 13.227 11.969 1 98.81 302 THR A O 1
ATOM 2393 N N . LEU A 1 303 ? -20.031 11.906 13.031 1 98.62 303 LEU A N 1
ATOM 2394 C CA . LEU A 1 303 ? -20.062 10.891 11.977 1 98.62 303 LEU A CA 1
ATOM 2395 C C . LEU A 1 303 ? -20.938 9.711 12.391 1 98.62 303 LEU A C 1
ATOM 2397 O O . LEU A 1 303 ? -20.703 9.094 13.43 1 98.62 303 LEU A O 1
ATOM 2401 N N . ASN A 1 304 ? -21.906 9.367 11.516 1 98.62 304 ASN A N 1
ATOM 2402 C CA . ASN A 1 304 ? -22.906 8.422 11.992 1 98.62 304 ASN A CA 1
ATOM 2403 C C . ASN A 1 304 ? -23.328 7.453 10.891 1 98.62 304 ASN A C 1
ATOM 2405 O O . ASN A 1 304 ? -24.312 6.734 11.031 1 98.62 304 ASN A O 1
ATOM 2409 N N . ARG A 1 305 ? -22.688 7.457 9.836 1 98.69 305 ARG A N 1
ATOM 2410 C CA . ARG A 1 305 ? -23.062 6.535 8.766 1 98.69 305 ARG A CA 1
ATOM 2411 C C . ARG A 1 305 ? -21.828 6.023 8.023 1 98.69 305 ARG A C 1
ATOM 2413 O O . ARG A 1 305 ? -21.031 6.816 7.504 1 98.69 305 ARG A O 1
ATOM 2420 N N . ASN A 1 306 ? -21.688 4.738 7.934 1 98.31 306 ASN A N 1
ATOM 2421 C CA . ASN A 1 306 ? -20.625 4.105 7.172 1 98.31 306 ASN A CA 1
ATOM 2422 C C . ASN A 1 306 ? -20.875 4.195 5.672 1 98.31 306 ASN A C 1
ATOM 2424 O O . ASN A 1 306 ? -22.016 4.348 5.234 1 98.31 306 ASN A O 1
ATOM 2428 N N . VAL A 1 307 ? -19.812 4.125 4.965 1 97.5 307 VAL A N 1
ATOM 2429 C CA . VAL A 1 307 ? -19.922 4.074 3.512 1 97.5 307 VAL A CA 1
ATOM 2430 C C . VAL A 1 307 ? -20.453 2.705 3.08 1 97.5 307 VAL A C 1
ATOM 2432 O O . VAL A 1 307 ? -20.344 1.73 3.828 1 97.5 307 VAL A O 1
ATOM 2435 N N . LYS A 1 308 ? -20.969 2.627 1.897 1 96.62 308 LYS A N 1
ATOM 2436 C CA . LYS A 1 308 ? -21.453 1.373 1.317 1 96.62 308 LYS A CA 1
ATOM 2437 C C . LYS A 1 308 ? -20.438 0.814 0.319 1 96.62 308 LYS A C 1
ATOM 2439 O O . LYS A 1 308 ? -20.375 -0.4 0.112 1 96.62 308 LYS A O 1
ATOM 2444 N N . ASP A 1 309 ? -19.75 1.695 -0.283 1 96.12 309 ASP A N 1
ATOM 2445 C CA . ASP A 1 309 ? -18.734 1.356 -1.267 1 96.12 309 ASP A CA 1
ATOM 2446 C C . ASP A 1 309 ? -17.484 2.219 -1.082 1 96.12 309 ASP A C 1
ATOM 2448 O O . ASP A 1 309 ? -17.5 3.412 -1.394 1 96.12 309 ASP A O 1
ATOM 2452 N N . TYR A 1 310 ? -16.469 1.606 -0.714 1 96.38 310 TYR A N 1
ATOM 2453 C CA . TYR A 1 310 ? -15.242 2.33 -0.373 1 96.38 310 TYR A CA 1
ATOM 2454 C C . TYR A 1 310 ? -14.688 3.062 -1.587 1 96.38 310 TYR A C 1
ATOM 2456 O O . TYR A 1 310 ? -14.25 4.211 -1.48 1 96.38 310 TYR A O 1
ATOM 2464 N N . PHE A 1 311 ? -14.602 2.416 -2.689 1 94.31 311 PHE A N 1
ATOM 2465 C CA . PHE A 1 311 ? -13.953 2.988 -3.867 1 94.31 311 PHE A CA 1
ATOM 2466 C C . PHE A 1 311 ? -14.664 4.266 -4.301 1 94.31 311 PHE A C 1
ATOM 2468 O O . PHE A 1 311 ? -14.031 5.312 -4.453 1 94.31 311 PHE A O 1
ATOM 2475 N N . SER A 1 312 ? -15.93 4.238 -4.438 1 94 312 SER A N 1
ATOM 2476 C CA . SER A 1 312 ? -16.688 5.371 -4.961 1 94 312 SER A CA 1
ATOM 2477 C C . SER A 1 312 ? -16.875 6.453 -3.9 1 94 312 SER A C 1
ATOM 2479 O O . SER A 1 312 ? -16.938 7.641 -4.223 1 94 312 SER A O 1
ATOM 2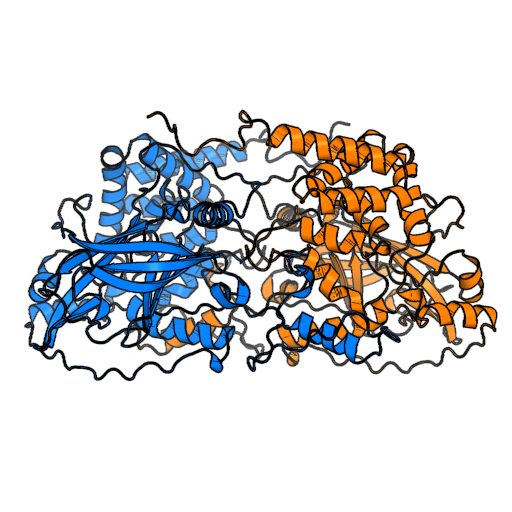481 N N . GLU A 1 313 ? -16.875 6.035 -2.611 1 96.69 313 GLU A N 1
ATOM 2482 C CA . GLU A 1 313 ? -17.281 6.98 -1.578 1 96.69 313 GLU A CA 1
ATOM 2483 C C . GLU A 1 313 ? -16.078 7.453 -0.755 1 96.69 313 GLU A C 1
ATOM 2485 O O . GLU A 1 313 ? -16.188 8.414 0.008 1 96.69 313 GLU A O 1
ATOM 2490 N N . VAL A 1 314 ? -14.977 6.809 -0.879 1 96.88 314 VAL A N 1
ATOM 2491 C CA . VAL A 1 314 ? -13.805 7.223 -0.112 1 96.88 314 VAL A CA 1
ATOM 2492 C C . VAL A 1 314 ? -12.617 7.426 -1.052 1 96.88 314 VAL A C 1
ATOM 2494 O O . VAL A 1 314 ? -12.047 8.516 -1.111 1 96.88 314 VAL A O 1
ATOM 2497 N N . GLU A 1 315 ? -12.312 6.398 -1.828 1 94.88 315 GLU A N 1
ATOM 2498 C CA . GLU A 1 315 ? -11.148 6.461 -2.703 1 94.88 315 GLU A CA 1
ATOM 2499 C C . GLU A 1 315 ? -11.273 7.594 -3.715 1 94.88 315 GLU A C 1
ATOM 2501 O O . GLU A 1 315 ? -10.289 8.273 -4.023 1 94.88 315 GLU A O 1
ATOM 2506 N N . LYS A 1 316 ? -12.43 7.84 -4.188 1 93.62 316 LYS A N 1
ATOM 2507 C CA . LYS A 1 316 ? -12.633 8.828 -5.238 1 93.62 316 LYS A CA 1
ATOM 2508 C C . LYS A 1 316 ? -12.938 10.203 -4.648 1 93.62 316 LYS A C 1
ATOM 2510 O O . LYS A 1 316 ? -13.086 11.18 -5.383 1 93.62 316 LYS A O 1
ATOM 2515 N N . LEU A 1 317 ? -13.023 10.273 -3.371 1 95.38 317 LEU A N 1
ATOM 2516 C CA . LEU A 1 317 ? -13.211 11.594 -2.771 1 95.38 317 LEU A CA 1
ATOM 2517 C C . LEU A 1 317 ? -12.078 12.531 -3.168 1 95.38 317 LEU A C 1
ATOM 2519 O O . LEU A 1 317 ? -10.914 12.125 -3.217 1 95.38 317 LEU A O 1
ATOM 2523 N N . ALA A 1 318 ? -12.445 13.742 -3.451 1 93.94 318 ALA A N 1
ATOM 2524 C CA . ALA A 1 318 ? -11.5 14.789 -3.828 1 93.94 318 ALA A CA 1
ATOM 2525 C C . ALA A 1 318 ? -11.734 16.062 -3.014 1 93.94 318 ALA A C 1
ATOM 2527 O O . ALA A 1 318 ? -12.812 16.656 -3.078 1 93.94 318 ALA A O 1
ATOM 2528 N N . PHE A 1 319 ? -10.758 16.438 -2.26 1 95.81 319 PHE A N 1
ATOM 2529 C CA . PHE A 1 319 ? -10.828 17.625 -1.427 1 95.81 319 PHE A CA 1
ATOM 2530 C C . PHE A 1 319 ? -9.875 18.703 -1.939 1 95.81 319 PHE A C 1
ATOM 2532 O O . PHE A 1 319 ? -8.836 18.391 -2.527 1 95.81 319 PHE A O 1
ATOM 2539 N N . SER A 1 320 ? -10.266 19.922 -1.712 1 94.56 320 SER A N 1
ATOM 2540 C CA . SER A 1 320 ? -9.383 21.031 -2.031 1 94.56 320 SER A CA 1
ATOM 2541 C C . SER A 1 320 ? -9.688 22.25 -1.153 1 94.56 320 SER A C 1
ATOM 2543 O O . SER A 1 320 ? -10.859 22.578 -0.938 1 94.56 320 SER A O 1
ATOM 2545 N N . PRO A 1 321 ? -8.656 22.875 -0.703 1 95.06 321 PRO A N 1
ATOM 2546 C CA . PRO A 1 321 ? -8.914 24.125 0.026 1 95.06 321 PRO A CA 1
ATOM 2547 C C . PRO A 1 321 ? -9.477 25.219 -0.869 1 95.06 321 PRO A C 1
ATOM 2549 O O . PRO A 1 321 ? -9.914 26.266 -0.372 1 95.06 321 PRO A O 1
ATOM 2552 N N . SER A 1 322 ? -9.539 25 -2.15 1 92.5 322 SER A N 1
ATOM 2553 C CA . SER A 1 322 ? -10.117 25.969 -3.074 1 92.5 322 SER A CA 1
ATOM 2554 C C . SER A 1 322 ? -11.633 25.844 -3.135 1 92.5 322 SER A C 1
ATOM 2556 O O . SER A 1 322 ? -12.312 26.719 -3.676 1 92.5 322 SER A O 1
ATOM 2558 N N . ASN A 1 323 ? -12.109 24.734 -2.66 1 94 323 ASN A N 1
ATOM 2559 C CA . ASN A 1 323 ? -13.562 24.625 -2.555 1 94 323 ASN A CA 1
ATOM 2560 C C . ASN A 1 323 ? -14.102 25.453 -1.394 1 94 323 ASN A C 1
ATOM 2562 O O . ASN A 1 323 ? -14.188 24.969 -0.263 1 94 323 ASN A O 1
ATOM 2566 N N . LEU A 1 324 ? -14.5 26.641 -1.705 1 94.88 324 LEU A N 1
ATOM 2567 C CA . LEU A 1 324 ? -14.977 27.594 -0.713 1 94.88 324 LEU A CA 1
ATOM 2568 C C . LEU A 1 324 ? -16.422 28 -0.993 1 94.88 324 LEU A C 1
ATOM 2570 O O . LEU A 1 324 ? -16.922 27.781 -2.094 1 94.88 324 LEU A O 1
ATOM 2574 N N . VAL A 1 325 ? -17.016 28.578 -0.014 1 94.06 325 VAL A N 1
ATOM 2575 C CA . VAL A 1 325 ? -18.375 29.094 -0.12 1 94.06 325 VAL A CA 1
ATOM 2576 C C . VAL A 1 325 ? -18.359 30.609 0.081 1 94.06 325 VAL A C 1
ATOM 2578 O O . VAL A 1 325 ? -17.375 31.172 0.577 1 94.06 325 VAL A O 1
ATOM 2581 N N . PRO A 1 326 ? -19.438 31.234 -0.343 1 93.56 326 PRO A N 1
ATOM 2582 C CA . PRO A 1 326 ? -19.484 32.688 -0.118 1 93.56 326 PRO A CA 1
ATOM 2583 C C . PRO A 1 326 ? -19.219 33.062 1.338 1 93.56 326 PRO A C 1
ATOM 2585 O O . PRO A 1 326 ? -19.734 32.406 2.25 1 93.56 326 PRO A O 1
ATOM 2588 N N . GLY A 1 327 ? -18.359 34.094 1.492 1 95.06 327 GLY A N 1
ATOM 2589 C CA . GLY A 1 327 ? -18.016 34.562 2.832 1 95.06 327 GLY A CA 1
ATOM 2590 C C . GLY A 1 327 ? -16.672 34.031 3.322 1 95.06 327 GLY A C 1
ATOM 2591 O O . GLY A 1 327 ? -16.188 34.469 4.367 1 95.06 327 GLY A O 1
ATOM 2592 N N . VAL A 1 328 ? -16.125 33.125 2.627 1 95.69 328 VAL A N 1
ATOM 2593 C CA . VAL A 1 328 ? -14.82 32.594 2.969 1 95.69 328 VAL A CA 1
ATOM 2594 C C . VAL A 1 328 ? -13.828 32.875 1.852 1 95.69 328 VAL A C 1
ATOM 2596 O O . VAL A 1 328 ? -14.102 32.625 0.676 1 95.69 328 VAL A O 1
ATOM 2599 N N . GLU A 1 329 ? -12.703 33.438 2.201 1 94 329 GLU A N 1
ATOM 2600 C CA . GLU A 1 329 ? -11.633 33.688 1.24 1 94 329 GLU A CA 1
ATOM 2601 C C . GLU A 1 329 ? -10.305 33.156 1.734 1 94 329 GLU A C 1
ATOM 2603 O O . GLU A 1 329 ? -10.055 33.094 2.941 1 94 329 GLU A O 1
ATOM 2608 N N . PRO A 1 330 ? -9.508 32.719 0.838 1 94.56 330 PRO A N 1
ATOM 2609 C CA . PRO A 1 330 ? -8.164 32.312 1.239 1 94.56 330 PRO A CA 1
ATOM 2610 C C . PRO A 1 330 ? -7.281 33.469 1.683 1 94.56 330 PRO A C 1
ATOM 2612 O O . PRO A 1 330 ? -7.445 34.594 1.192 1 94.56 330 PRO A O 1
ATOM 2615 N N . SER A 1 331 ? -6.402 33.25 2.525 1 95.69 331 SER A N 1
ATOM 2616 C CA . SER A 1 331 ? -5.41 34.25 2.906 1 95.69 331 SER A CA 1
ATOM 2617 C C . SER A 1 331 ? -4.25 34.281 1.919 1 95.69 331 SER A C 1
ATOM 2619 O O . SER A 1 331 ? -4.281 33.594 0.896 1 95.69 331 SER A O 1
ATOM 2621 N N . GLU A 1 332 ? -3.299 35.125 2.268 1 93.38 332 GLU A N 1
ATOM 2622 C CA . GLU A 1 332 ? -2.113 35.281 1.432 1 93.38 332 GLU A CA 1
ATOM 2623 C C . GLU A 1 332 ? -1.042 34.25 1.78 1 93.38 332 GLU A C 1
ATOM 2625 O O . GLU A 1 332 ? 0.085 34.344 1.287 1 93.38 332 GLU A O 1
ATOM 2630 N N . ASP A 1 333 ? -1.394 33.281 2.654 1 95.38 333 ASP A N 1
ATOM 2631 C CA . ASP A 1 333 ? -0.49 32.188 2.994 1 95.38 333 ASP A CA 1
ATOM 2632 C C . ASP A 1 333 ? 0.02 31.484 1.737 1 95.38 333 ASP A C 1
ATOM 2634 O O . ASP A 1 333 ? -0.761 30.891 0.994 1 95.38 333 ASP A O 1
ATOM 2638 N N . PRO A 1 334 ? 1.343 31.5 1.536 1 93.88 334 PRO A N 1
ATOM 2639 C CA . PRO A 1 334 ? 1.877 30.938 0.293 1 93.88 334 PRO A CA 1
ATOM 2640 C C . PRO A 1 334 ? 1.567 29.453 0.137 1 93.88 334 PRO A C 1
ATOM 2642 O O . PRO A 1 334 ? 1.312 28.984 -0.976 1 93.88 334 PRO A O 1
ATOM 2645 N N . ILE A 1 335 ? 1.586 28.719 1.178 1 95.88 335 ILE A N 1
ATOM 2646 C CA . ILE A 1 335 ? 1.292 27.281 1.115 1 95.88 335 ILE A CA 1
ATOM 2647 C C . ILE A 1 335 ? -0.166 27.078 0.714 1 95.88 335 ILE A C 1
ATOM 2649 O O . ILE A 1 335 ? -0.474 26.203 -0.094 1 95.88 335 ILE A O 1
ATOM 2653 N N . LEU A 1 336 ? -1.055 27.891 1.305 1 95.5 336 LEU A N 1
ATOM 2654 C CA . LEU A 1 336 ? -2.467 27.797 0.953 1 95.5 336 LEU A CA 1
ATOM 2655 C C . LEU A 1 336 ? -2.68 28.094 -0.528 1 95.5 336 LEU A C 1
ATOM 2657 O O . LEU A 1 336 ? -3.393 27.359 -1.215 1 95.5 336 LEU A O 1
ATOM 2661 N N . GLN A 1 337 ? -2.062 29.141 -0.938 1 92.75 337 GLN A N 1
ATOM 2662 C CA . GLN A 1 337 ? -2.176 29.531 -2.338 1 92.75 337 GLN A CA 1
ATOM 2663 C C . GLN A 1 337 ? -1.701 28.406 -3.264 1 92.75 337 GLN A C 1
ATOM 2665 O O . GLN A 1 337 ? -2.352 28.109 -4.266 1 92.75 337 GLN A O 1
ATOM 2670 N N . ALA A 1 338 ? -0.637 27.812 -2.922 1 93.38 338 ALA A N 1
ATOM 2671 C CA . ALA A 1 338 ? -0.098 26.719 -3.73 1 93.38 338 ALA A CA 1
ATOM 2672 C C . ALA A 1 338 ? -1.018 25.5 -3.693 1 93.38 338 ALA A C 1
ATOM 2674 O O . ALA A 1 338 ? -1.206 24.828 -4.711 1 93.38 338 ALA A O 1
ATOM 2675 N N . ARG A 1 339 ? -1.552 25.203 -2.564 1 95.12 339 ARG A N 1
ATOM 2676 C CA . ARG A 1 339 ? -2.436 24.062 -2.398 1 95.12 339 ARG A CA 1
ATOM 2677 C C . ARG A 1 339 ? -3.697 24.219 -3.24 1 95.12 339 ARG A C 1
ATOM 2679 O O . ARG A 1 339 ? -4.246 23.219 -3.732 1 95.12 339 ARG A O 1
ATOM 2686 N N . MET A 1 340 ? -4.188 25.422 -3.389 1 92.06 340 MET A N 1
ATOM 2687 C CA . MET A 1 340 ? -5.402 25.672 -4.16 1 92.06 340 MET A CA 1
ATOM 2688 C C . MET A 1 340 ? -5.203 25.297 -5.625 1 92.06 340 MET A C 1
ATOM 2690 O O . MET A 1 340 ? -6.16 24.984 -6.328 1 92.06 340 MET A O 1
ATOM 2694 N N . PHE A 1 341 ? -4.008 25.266 -6.012 1 89.25 341 PHE A N 1
ATOM 2695 C CA . PHE A 1 341 ? -3.67 24.812 -7.352 1 89.25 341 PHE A CA 1
ATOM 2696 C C . PHE A 1 341 ? -3.385 23.312 -7.355 1 89.25 341 PHE A C 1
ATOM 2698 O O . PHE A 1 341 ? -3.906 22.578 -8.195 1 89.25 341 PHE A O 1
ATOM 2705 N N . ALA A 1 342 ? -2.553 22.859 -6.457 1 93.12 342 ALA A N 1
ATOM 2706 C CA . ALA A 1 342 ? -1.97 21.531 -6.473 1 93.12 342 ALA A CA 1
ATOM 2707 C C . ALA A 1 342 ? -3.049 20.453 -6.316 1 93.12 342 ALA A C 1
ATOM 2709 O O . ALA A 1 342 ? -2.988 19.406 -6.961 1 93.12 342 ALA A O 1
ATOM 2710 N N . TYR A 1 343 ? -3.996 20.719 -5.512 1 94.12 343 TYR A N 1
ATOM 2711 C CA . TYR A 1 343 ? -4.996 19.703 -5.199 1 94.12 343 TYR A CA 1
ATOM 2712 C C . TYR A 1 343 ? -5.867 19.406 -6.414 1 94.12 343 TYR A C 1
ATOM 2714 O O . TYR A 1 343 ? -5.961 18.266 -6.852 1 94.12 343 TYR A O 1
ATOM 2722 N N . PRO A 1 344 ? -6.473 20.422 -7.035 1 90.44 344 PRO A N 1
ATOM 2723 C CA . PRO A 1 344 ? -7.242 20.109 -8.242 1 90.44 344 PRO A CA 1
ATOM 2724 C C . PRO A 1 344 ? -6.391 19.469 -9.344 1 90.44 344 PRO A C 1
ATOM 2726 O O . PRO A 1 344 ? -6.871 18.609 -10.078 1 90.44 344 PRO A O 1
ATOM 2729 N N . ASP A 1 345 ? -5.207 19.922 -9.43 1 91.19 345 ASP A N 1
ATOM 2730 C CA . ASP A 1 345 ? -4.312 19.344 -10.43 1 91.19 345 ASP A CA 1
ATOM 2731 C C . ASP A 1 345 ? -4.102 17.844 -10.195 1 91.19 345 ASP A C 1
ATOM 2733 O O . ASP A 1 345 ? -4.191 17.047 -11.125 1 91.19 345 ASP A O 1
ATOM 2737 N N . ALA A 1 346 ? -3.801 17.5 -8.977 1 93.19 346 ALA A N 1
ATOM 2738 C CA . ALA A 1 346 ? -3.635 16.094 -8.609 1 93.19 346 ALA A CA 1
ATOM 2739 C C . ALA A 1 346 ? -4.898 15.297 -8.914 1 93.19 346 ALA A C 1
ATOM 2741 O O . ALA A 1 346 ? -4.824 14.164 -9.398 1 93.19 346 ALA A O 1
ATOM 2742 N N . GLN A 1 347 ? -6.012 15.859 -8.664 1 91.5 347 GLN A N 1
ATOM 2743 C CA . GLN A 1 347 ? -7.293 15.188 -8.867 1 91.5 347 GLN A CA 1
ATOM 2744 C C . GLN A 1 347 ? -7.57 14.969 -10.352 1 91.5 347 GLN A C 1
ATOM 2746 O O . GLN A 1 347 ? -8.133 13.945 -10.734 1 91.5 347 GLN A O 1
ATOM 2751 N N . ARG A 1 348 ? -7.234 15.906 -11.148 1 89.94 348 ARG A N 1
ATOM 2752 C CA . ARG A 1 348 ? -7.402 15.742 -12.594 1 89.94 348 ARG A CA 1
ATOM 2753 C C . ARG A 1 348 ? -6.586 14.555 -13.102 1 89.94 348 ARG A C 1
ATOM 2755 O O . ARG A 1 348 ? -7.047 13.805 -13.961 1 89.94 348 ARG A O 1
ATOM 2762 N N . TYR A 1 349 ? -5.465 14.422 -12.555 1 89.06 349 TYR A N 1
ATOM 2763 C CA . TYR A 1 349 ? -4.613 13.305 -12.953 1 89.06 349 TYR A CA 1
ATOM 2764 C C . TYR A 1 349 ? -5.199 11.977 -12.484 1 89.06 349 TYR A C 1
ATOM 2766 O O . TYR A 1 349 ? -5.258 11.016 -13.258 1 89.06 349 TYR A O 1
ATOM 2774 N N . ARG A 1 350 ? -5.645 11.906 -11.336 1 91.06 350 ARG A N 1
ATOM 2775 C CA . ARG A 1 350 ? -6.07 10.648 -10.711 1 91.06 350 ARG A CA 1
ATOM 2776 C C . ARG A 1 350 ? -7.457 10.242 -11.195 1 91.06 350 ARG A C 1
ATOM 2778 O O . ARG A 1 350 ? -7.707 9.062 -11.461 1 91.06 350 ARG A O 1
ATOM 2785 N N . LEU A 1 351 ? -8.383 11.258 -11.242 1 89.81 351 LEU A N 1
ATOM 2786 C CA . LEU A 1 351 ? -9.797 10.953 -11.406 1 89.81 351 LEU A CA 1
ATOM 2787 C C . LEU A 1 351 ? -10.273 11.32 -12.805 1 89.81 351 LEU A C 1
ATOM 2789 O O . LEU A 1 351 ? -11.328 10.867 -13.242 1 89.81 351 LEU A O 1
ATOM 2793 N N . GLY A 1 352 ? -9.477 12.023 -13.484 1 85.38 352 GLY A N 1
ATOM 2794 C CA . GLY A 1 352 ? -9.922 12.508 -14.773 1 85.38 352 GLY A CA 1
ATOM 2795 C C . GLY A 1 352 ? -10.703 13.805 -14.695 1 85.38 352 GLY A C 1
ATOM 2796 O O . GLY A 1 352 ? -10.883 14.359 -13.602 1 85.38 352 GLY A O 1
ATOM 2797 N N . ILE A 1 353 ? -11.156 14.32 -15.766 1 71.81 353 ILE A N 1
ATOM 2798 C CA . ILE A 1 353 ? -11.719 15.656 -15.891 1 71.81 353 ILE A CA 1
ATOM 2799 C C . ILE A 1 353 ? -13.172 15.656 -15.438 1 71.81 353 ILE A C 1
ATOM 2801 O O . ILE A 1 353 ? -13.703 16.688 -15.008 1 71.81 353 ILE A O 1
ATOM 2805 N N . ASP A 1 354 ? -13.773 14.555 -15.469 1 62.97 354 ASP A N 1
ATOM 2806 C CA . ASP A 1 354 ? -15.203 14.516 -15.195 1 62.97 354 ASP A CA 1
ATOM 2807 C C . ASP A 1 354 ? -15.484 14.664 -13.703 1 62.97 354 ASP A C 1
ATOM 2809 O O . ASP A 1 354 ? -16.609 14.977 -13.305 1 62.97 354 ASP A O 1
ATOM 2813 N N . HIS A 1 355 ? -14.578 14.609 -12.945 1 61.81 355 HIS A N 1
ATOM 2814 C CA . HIS A 1 355 ? -14.828 14.578 -11.508 1 61.81 355 HIS A CA 1
ATOM 2815 C C . HIS A 1 355 ? -14.625 15.953 -10.891 1 61.81 355 HIS A C 1
ATOM 2817 O O . HIS A 1 355 ? -14.859 16.141 -9.695 1 61.81 355 HIS A O 1
ATOM 2823 N N . LEU A 1 356 ? -14.18 16.812 -11.625 1 62.62 356 LEU A N 1
ATOM 2824 C CA . LEU A 1 356 ? -13.867 18.094 -11.008 1 62.62 356 LEU A CA 1
ATOM 2825 C C . LEU A 1 356 ? -14.891 19.156 -11.398 1 62.62 356 LEU A C 1
ATOM 2827 O O . LEU A 1 356 ? -15.242 19.281 -12.57 1 62.62 356 LEU A O 1
ATOM 2831 N N . LYS A 1 357 ? -15.648 19.5 -10.359 1 57.38 357 LYS A N 1
ATOM 2832 C CA . LYS A 1 357 ? -16.531 20.641 -10.586 1 57.38 357 LYS A CA 1
ATOM 2833 C C . LYS A 1 357 ? -15.734 21.922 -10.82 1 57.38 357 LYS A C 1
ATOM 2835 O O . LYS A 1 357 ? -14.664 22.109 -10.234 1 57.38 357 LYS A O 1
ATOM 2840 N N . ALA A 1 358 ? -16.141 22.625 -11.844 1 52.25 358 ALA A N 1
ATOM 2841 C CA . ALA A 1 358 ? -15.5 23.922 -12.102 1 52.25 358 ALA A CA 1
ATOM 2842 C C . ALA A 1 358 ? -15.523 24.797 -10.859 1 52.25 358 ALA A C 1
ATOM 2844 O O . ALA A 1 358 ? -16.516 24.828 -10.125 1 52.25 358 ALA A O 1
ATOM 2845 N N . PRO A 1 359 ? -14.336 25.312 -10.516 1 50.69 359 PRO A N 1
ATOM 2846 C CA . PRO A 1 359 ? -14.352 26.219 -9.375 1 50.69 359 PRO A CA 1
ATOM 2847 C C . PRO A 1 359 ? -15.359 27.359 -9.547 1 50.69 359 PRO A C 1
ATOM 2849 O O . PRO A 1 359 ? -15.594 27.812 -10.672 1 50.69 359 PRO A O 1
ATOM 2852 N N . LEU A 1 360 ? -16.25 27.453 -8.648 1 44.69 360 LEU A N 1
ATOM 2853 C CA . LEU A 1 360 ? -17.141 28.609 -8.695 1 44.69 360 LEU A CA 1
ATOM 2854 C C . LEU A 1 360 ? -16.344 29.906 -8.828 1 44.69 360 LEU A C 1
ATOM 2856 O O . LEU A 1 360 ? -15.352 30.109 -8.117 1 44.69 360 LEU A O 1
ATOM 2860 N N . ARG A 1 361 ? -16.438 30.531 -9.992 1 45.72 361 ARG A N 1
ATOM 2861 C CA . ARG A 1 361 ? -15.836 31.844 -10.164 1 45.72 361 ARG A CA 1
ATOM 2862 C C . ARG A 1 361 ? -16.266 32.781 -9.047 1 45.72 361 ARG A C 1
ATOM 2864 O O . ARG A 1 361 ? -17.453 33.031 -8.859 1 45.72 361 ARG A O 1
ATOM 2871 N N . ARG A 1 362 ? -15.617 32.844 -7.992 1 48.97 362 ARG A N 1
ATOM 2872 C CA . ARG A 1 362 ? -15.922 33.75 -6.895 1 48.97 362 ARG A CA 1
ATOM 2873 C C . ARG A 1 362 ? -15.727 35.188 -7.312 1 48.97 362 ARG A C 1
ATOM 2875 O O . ARG A 1 362 ? -14.734 35.531 -7.961 1 48.97 362 ARG A O 1
ATOM 2882 N N . LYS A 1 363 ? -16.719 35.938 -7.242 1 46.78 363 LYS A N 1
ATOM 2883 C CA . LYS A 1 363 ? -16.578 37.375 -7.375 1 46.78 363 LYS A CA 1
ATOM 2884 C C . LYS A 1 363 ? -15.617 37.938 -6.328 1 46.78 363 LYS A C 1
ATOM 2886 O O . LYS A 1 363 ? -15.82 37.75 -5.125 1 46.78 363 LYS A O 1
ATOM 2891 N N . GLU A 1 364 ? -14.398 38.125 -6.664 1 45.69 364 GLU A N 1
ATOM 2892 C CA . GLU A 1 364 ? -13.469 38.781 -5.742 1 45.69 364 GLU A CA 1
ATOM 2893 C C . GLU A 1 364 ? -14.117 39.969 -5.082 1 45.69 364 GLU A C 1
ATOM 2895 O O . GLU A 1 364 ? -14.57 40.906 -5.766 1 45.69 364 GLU A O 1
ATOM 2900 N N . THR A 1 365 ? -14.867 39.812 -4.125 1 48.66 365 THR A N 1
ATOM 2901 C CA . THR A 1 365 ? -15.234 41.031 -3.418 1 48.66 365 THR A CA 1
ATOM 2902 C C . THR A 1 365 ? -13.992 41.781 -2.951 1 48.66 365 THR A C 1
ATOM 2904 O O . THR A 1 365 ? -13.125 41.219 -2.285 1 48.66 365 THR A O 1
ATOM 2907 N N . ALA A 1 366 ? -13.578 42.688 -3.705 1 47.03 366 ALA A N 1
ATOM 2908 C CA . ALA A 1 366 ? -12.453 43.594 -3.428 1 47.03 366 ALA A CA 1
ATOM 2909 C C . ALA A 1 366 ? -12.445 44.031 -1.968 1 47.03 366 ALA A C 1
ATOM 2911 O O . ALA A 1 366 ? -13.305 44.812 -1.547 1 47.03 366 ALA A O 1
ATOM 2912 N N . CYS A 1 367 ? -12.18 43.125 -1.001 1 53 367 CYS A N 1
ATOM 2913 C CA . CYS A 1 367 ? -11.984 43.594 0.364 1 53 367 CYS A CA 1
ATOM 2914 C C . CYS A 1 367 ? -10.945 44.719 0.409 1 53 367 CYS A C 1
ATOM 2916 O O . CYS A 1 367 ? -9.742 44.469 0.505 1 53 367 CYS A O 1
ATOM 2918 N N . GLN A 1 368 ? -11.141 45.812 -0.366 1 55.44 368 GLN A N 1
ATOM 2919 C CA . GLN A 1 368 ? -10.141 46.875 -0.443 1 55.44 368 GLN A CA 1
ATOM 2920 C C . GLN A 1 368 ? -10.242 47.812 0.757 1 55.44 368 GLN A C 1
ATOM 2922 O O . GLN A 1 368 ? -10.922 48.844 0.693 1 55.44 368 GLN A O 1
ATOM 2927 N N . HIS A 1 369 ? -10.234 47.188 2.045 1 67.88 369 HIS A N 1
ATOM 2928 C CA . HIS A 1 369 ? -10.078 48.125 3.131 1 67.88 369 HIS A CA 1
ATOM 2929 C C . HIS A 1 369 ? -8.609 48.531 3.322 1 67.88 369 HIS A C 1
ATOM 2931 O O . HIS A 1 369 ? -7.727 47.656 3.252 1 67.88 369 HIS A O 1
ATOM 2937 N N . ASP A 1 370 ? -8.383 49.812 3.281 1 79.75 370 ASP A N 1
ATOM 2938 C CA . ASP A 1 370 ? -7.055 50.312 3.596 1 79.75 370 ASP A CA 1
ATOM 2939 C C . ASP A 1 370 ? -6.684 50.031 5.047 1 79.75 370 ASP A C 1
ATOM 2941 O O . ASP A 1 370 ? -7.203 50.656 5.969 1 79.75 370 ASP A O 1
ATOM 2945 N N . LEU A 1 371 ? -5.891 49 5.348 1 89.75 371 LEU A N 1
ATOM 2946 C CA . LEU A 1 371 ? -5.531 48.531 6.688 1 89.75 371 LEU A CA 1
ATOM 2947 C C . LEU A 1 371 ? -4.25 49.219 7.16 1 89.75 371 LEU A C 1
ATOM 2949 O O . LEU A 1 371 ? -3.738 48.906 8.234 1 89.75 371 LEU A O 1
ATOM 2953 N N . GLY A 1 372 ? -3.725 50.156 6.289 1 90 372 GLY A N 1
ATOM 2954 C CA . GLY A 1 372 ? -2.619 51 6.699 1 90 372 GLY A CA 1
ATOM 2955 C C . GLY A 1 372 ? -1.26 50.438 6.363 1 90 372 GLY A C 1
ATOM 2956 O O . GLY A 1 372 ? -1.162 49.281 5.934 1 90 372 GLY A O 1
ATOM 2957 N N . PRO A 1 373 ? -0.298 51.219 6.527 1 91.5 373 PRO A N 1
ATOM 2958 C CA . PRO A 1 373 ? 1.056 50.844 6.117 1 91.5 373 PRO A CA 1
ATOM 2959 C C . PRO A 1 373 ? 1.624 49.688 6.949 1 91.5 373 PRO A C 1
ATOM 2961 O O . PRO A 1 373 ? 2.398 48.875 6.438 1 91.5 373 PRO A O 1
ATOM 2964 N N . GLU A 1 374 ? 1.254 49.656 8.203 1 93.06 374 GLU A N 1
ATOM 2965 C CA . GLU A 1 374 ? 1.757 48.594 9.062 1 93.06 374 GLU A CA 1
ATOM 2966 C C . GLU A 1 374 ? 1.278 47.219 8.594 1 93.06 374 GLU A C 1
ATOM 2968 O O . GLU A 1 374 ? 2.047 46.25 8.578 1 93.06 374 GLU A O 1
ATOM 2973 N N . PHE A 1 375 ? 0.128 47.156 8.289 1 94.38 375 PHE A N 1
ATOM 2974 C CA . PHE A 1 375 ? -0.441 45.906 7.762 1 94.38 375 PHE A CA 1
ATOM 2975 C C . PHE A 1 375 ? 0.21 45.531 6.438 1 94.38 375 PHE A C 1
ATOM 2977 O O . PHE A 1 375 ? 0.531 44.375 6.207 1 94.38 375 PHE A O 1
ATOM 2984 N N . GLU A 1 376 ? 0.425 46.5 5.613 1 92.44 376 GLU A N 1
ATOM 2985 C CA . GLU A 1 376 ? 1.04 46.25 4.312 1 92.44 376 GLU A CA 1
ATOM 2986 C C . GLU A 1 376 ? 2.457 45.719 4.465 1 92.44 376 GLU A C 1
ATOM 2988 O O . GLU A 1 376 ? 2.871 44.812 3.719 1 92.44 376 GLU A O 1
ATOM 2993 N N . LYS A 1 377 ? 3.119 46.312 5.352 1 93.38 377 LYS A N 1
ATOM 2994 C CA . LYS A 1 377 ? 4.473 45.844 5.625 1 93.38 377 LYS A CA 1
ATOM 2995 C C . LYS A 1 377 ? 4.457 44.406 6.141 1 93.38 377 LYS A C 1
ATOM 2997 O O . LYS A 1 377 ? 5.277 43.594 5.727 1 93.38 377 LYS A O 1
ATOM 3002 N N . TRP A 1 378 ? 3.582 44.156 7.016 1 94.81 378 TRP A N 1
ATOM 3003 C CA . TRP A 1 378 ? 3.4 42.812 7.566 1 94.81 378 TRP A CA 1
ATOM 3004 C C . TRP A 1 378 ? 3.072 41.812 6.461 1 94.81 378 TRP A C 1
ATOM 3006 O O . TRP A 1 378 ? 3.676 40.719 6.387 1 94.81 378 TRP A O 1
ATOM 3016 N N . LEU A 1 379 ? 2.191 42.156 5.621 1 94.25 379 LEU A N 1
ATOM 3017 C CA . LEU A 1 379 ? 1.733 41.281 4.535 1 94.25 379 LEU A CA 1
ATOM 3018 C C . LEU A 1 379 ? 2.846 41.062 3.518 1 94.25 379 LEU A C 1
ATOM 3020 O O . LEU A 1 379 ? 2.953 39.969 2.943 1 94.25 379 LEU A O 1
ATOM 3024 N N . SER A 1 380 ? 3.707 42 3.318 1 93.25 380 SER A N 1
ATOM 3025 C CA . SER A 1 380 ? 4.766 41.906 2.318 1 93.25 380 SER A CA 1
ATOM 3026 C C . SER A 1 380 ? 5.816 40.875 2.703 1 93.25 380 SER A C 1
ATOM 3028 O O . SER A 1 380 ? 6.594 40.438 1.856 1 93.25 380 SER A O 1
ATOM 3030 N N . GLN A 1 381 ? 5.82 40.5 3.93 1 93.19 381 GLN A N 1
ATOM 3031 C CA . GLN A 1 381 ? 6.77 39.5 4.391 1 93.19 381 GLN A CA 1
ATOM 3032 C C . GLN A 1 381 ? 6.594 38.188 3.629 1 93.19 381 GLN A C 1
ATOM 3034 O O . GLN A 1 381 ? 7.574 37.531 3.318 1 93.19 381 GLN A O 1
ATOM 3039 N N . VAL A 1 382 ? 5.426 37.844 3.316 1 92.12 382 VAL A N 1
ATOM 3040 C CA . VAL A 1 382 ? 5.109 36.531 2.742 1 92.12 382 VAL A CA 1
ATOM 3041 C C . VAL A 1 382 ? 5.684 36.438 1.33 1 92.12 382 VAL A C 1
ATOM 3043 O O . VAL A 1 382 ? 5.941 35.344 0.829 1 92.12 382 VAL A O 1
ATOM 3046 N N . THR A 1 383 ? 5.922 37.5 0.707 1 89.25 383 THR A N 1
ATOM 3047 C CA . THR A 1 383 ? 6.441 37.5 -0.657 1 89.25 383 THR A CA 1
ATOM 3048 C C . THR A 1 383 ? 7.914 37.906 -0.677 1 89.25 383 THR A C 1
ATOM 3050 O O . THR A 1 383 ? 8.508 38.062 -1.747 1 89.25 383 THR A O 1
ATOM 3053 N N . SER A 1 384 ? 8.445 38.062 0.459 1 91.06 384 SER A N 1
ATOM 3054 C CA . SER A 1 384 ? 9.844 38.469 0.542 1 91.06 384 SER A CA 1
ATOM 3055 C C . SER A 1 384 ? 10.781 37.281 0.385 1 91.06 384 SER A C 1
ATOM 3057 O O . SER A 1 384 ? 10.375 36.125 0.59 1 91.06 384 SER A O 1
ATOM 3059 N N . GLU A 1 385 ? 11.992 37.531 0.084 1 87.19 385 GLU A N 1
ATOM 3060 C CA . GLU A 1 385 ? 13.023 36.5 -0.01 1 87.19 385 GLU A CA 1
ATOM 3061 C C . GLU A 1 385 ? 13.312 35.875 1.355 1 87.19 385 GLU A C 1
ATOM 3063 O O . GLU A 1 385 ? 13.633 34.688 1.452 1 87.19 385 GLU A O 1
ATOM 3068 N N . ALA A 1 386 ? 13.172 36.656 2.295 1 91 386 ALA A N 1
ATOM 3069 C CA . ALA A 1 386 ? 13.477 36.219 3.656 1 91 386 ALA A CA 1
ATOM 3070 C C . ALA A 1 386 ? 12.5 35.156 4.125 1 91 386 ALA A C 1
ATOM 3072 O O . ALA A 1 386 ? 12.797 34.375 5.047 1 91 386 ALA A O 1
ATOM 3073 N N . TRP A 1 387 ? 11.352 35.094 3.529 1 92.56 387 TRP A N 1
ATOM 3074 C CA . TRP A 1 387 ? 10.289 34.188 3.926 1 92.56 387 TRP A CA 1
ATOM 3075 C C . TRP A 1 387 ? 10.773 32.719 3.877 1 92.56 387 TRP A C 1
ATOM 3077 O O . TRP A 1 387 ? 10.398 31.906 4.719 1 92.56 387 TRP A O 1
ATOM 3087 N N . SER A 1 388 ? 11.695 32.5 2.969 1 90.56 388 SER A N 1
ATOM 3088 C CA . SER A 1 388 ? 12.141 31.109 2.729 1 90.56 388 SER A CA 1
ATOM 3089 C C . SER A 1 388 ? 13.375 30.781 3.561 1 90.56 388 SER A C 1
ATOM 3091 O O . SER A 1 388 ? 13.844 29.641 3.555 1 90.56 388 SER A O 1
ATOM 3093 N N . HIS A 1 389 ? 13.859 31.703 4.262 1 93.69 389 HIS A N 1
ATOM 3094 C CA . HIS A 1 389 ? 15.086 31.5 5.031 1 93.69 389 HIS A CA 1
ATOM 3095 C C . HIS A 1 389 ? 14.781 31.344 6.52 1 93.69 389 HIS A C 1
ATOM 3097 O O . HIS A 1 389 ? 13.805 31.906 7.016 1 93.69 389 HIS A O 1
ATOM 3103 N N . PRO A 1 390 ? 15.672 30.625 7.133 1 94.5 390 PRO A N 1
ATOM 3104 C CA . PRO A 1 390 ? 15.461 30.438 8.57 1 94.5 390 PRO A CA 1
ATOM 3105 C C . PRO A 1 390 ? 15.57 31.75 9.359 1 94.5 390 PRO A C 1
ATOM 3107 O O . PRO A 1 390 ? 16.312 32.656 8.961 1 94.5 390 PRO A O 1
ATOM 3110 N N . HIS A 1 391 ? 14.828 31.812 10.352 1 94.06 391 HIS A N 1
ATOM 3111 C CA . HIS A 1 391 ? 14.914 32.906 11.305 1 94.06 391 HIS A CA 1
ATOM 3112 C C . HIS A 1 391 ? 14.703 32.438 12.734 1 94.06 391 HIS A C 1
ATOM 3114 O O . HIS A 1 391 ? 14.391 31.266 12.953 1 94.06 391 HIS A O 1
ATOM 3120 N N . GLU A 1 392 ? 14.828 33.25 13.648 1 94.06 392 GLU A N 1
ATOM 3121 C CA . GLU A 1 392 ? 14.891 32.875 15.062 1 94.06 392 GLU A CA 1
ATOM 3122 C C . GLU A 1 392 ? 13.617 32.156 15.508 1 94.06 392 GLU A C 1
ATOM 3124 O O . GLU A 1 392 ? 13.672 31.25 16.328 1 94.06 392 GLU A O 1
ATOM 3129 N N . ASP A 1 393 ? 12.477 32.531 15.047 1 93.75 393 ASP A N 1
ATOM 3130 C CA . ASP A 1 393 ? 11.211 31.906 15.438 1 93.75 393 ASP A CA 1
ATOM 3131 C C . ASP A 1 393 ? 11.203 30.422 15.086 1 93.75 393 ASP A C 1
ATOM 3133 O O . ASP A 1 393 ? 10.484 29.641 15.711 1 93.75 393 ASP A O 1
ATOM 3137 N N . ASP A 1 394 ? 11.969 30.047 14.133 1 96.81 394 ASP A N 1
ATOM 3138 C CA . ASP A 1 394 ? 12.047 28.641 13.742 1 96.81 394 ASP A CA 1
ATOM 3139 C C . ASP A 1 394 ? 12.688 27.797 14.836 1 96.81 394 ASP A C 1
ATOM 3141 O O . ASP A 1 394 ? 12.359 26.609 14.992 1 96.81 394 ASP A O 1
ATOM 3145 N N . TYR A 1 395 ? 13.562 28.406 15.57 1 97.38 395 TYR A N 1
ATOM 3146 C CA . TYR A 1 395 ? 14.219 27.719 16.688 1 97.38 395 TYR A CA 1
ATOM 3147 C C . TYR A 1 395 ? 13.438 27.906 17.984 1 97.38 395 TYR A C 1
ATOM 3149 O O . TYR A 1 395 ? 13.297 26.969 18.766 1 97.38 395 TYR A O 1
ATOM 3157 N N . LYS A 1 396 ? 12.906 29.062 18.156 1 95.94 396 LYS A N 1
ATOM 3158 C CA . LYS A 1 396 ? 12.211 29.422 19.375 1 95.94 396 LYS A CA 1
ATOM 3159 C C . LYS A 1 396 ? 10.984 28.531 19.594 1 95.94 396 LYS A C 1
ATOM 3161 O O . LYS A 1 396 ? 10.75 28.047 20.703 1 95.94 396 LYS A O 1
ATOM 3166 N N . PHE A 1 397 ? 10.133 28.406 18.562 1 96.88 397 PHE A N 1
ATOM 3167 C CA . PHE A 1 397 ? 8.938 27.578 18.688 1 96.88 397 PHE A CA 1
ATOM 3168 C C . PHE A 1 397 ? 9.305 26.141 19.031 1 96.88 397 PHE A C 1
ATOM 3170 O O . PHE A 1 397 ? 8.664 25.516 19.891 1 96.88 397 PHE A O 1
ATOM 3177 N N . ALA A 1 398 ? 10.344 25.578 18.406 1 97.88 398 ALA A N 1
ATOM 3178 C CA . ALA A 1 398 ? 10.812 24.219 18.703 1 97.88 398 ALA A CA 1
ATOM 3179 C C . ALA A 1 398 ? 11.344 24.125 20.125 1 97.88 398 ALA A C 1
ATOM 3181 O O . ALA A 1 398 ? 11.031 23.188 20.859 1 97.88 398 ALA A O 1
ATOM 3182 N N . ARG A 1 399 ? 12.086 25.141 20.5 1 98.12 399 ARG A N 1
ATOM 3183 C CA . ARG A 1 399 ? 12.664 25.203 21.844 1 98.12 399 ARG A CA 1
ATOM 3184 C C . ARG A 1 399 ? 11.57 25.219 22.906 1 98.12 399 ARG A C 1
ATOM 3186 O O . ARG A 1 399 ? 11.609 24.438 23.859 1 98.12 399 ARG A O 1
ATOM 3193 N N . GLU A 1 400 ? 10.648 26.047 22.766 1 97.38 400 GLU A N 1
ATOM 3194 C CA . GLU A 1 400 ? 9.625 26.203 23.781 1 97.38 400 GLU A CA 1
ATOM 3195 C C . GLU A 1 400 ? 8.672 25.016 23.812 1 97.38 400 GLU A C 1
ATOM 3197 O O . GLU A 1 400 ? 8.125 24.672 24.859 1 97.38 400 GLU A O 1
ATOM 3202 N N . TYR A 1 401 ? 8.461 24.391 22.641 1 96.94 401 TYR A N 1
ATOM 3203 C CA . TYR A 1 401 ? 7.719 23.141 22.656 1 96.94 401 TYR A CA 1
ATOM 3204 C C . TYR A 1 401 ? 8.414 22.094 23.516 1 96.94 401 TYR A C 1
ATOM 3206 O O . TYR A 1 401 ? 7.785 21.438 24.344 1 96.94 401 TYR A O 1
ATOM 3214 N N . TYR A 1 402 ? 9.742 21.938 23.25 1 97.94 402 TYR A N 1
ATOM 3215 C CA . TYR A 1 402 ? 10.531 20.984 24.031 1 97.94 402 TYR A CA 1
ATOM 3216 C C . TYR A 1 402 ? 10.461 21.297 25.516 1 97.94 402 TYR A C 1
ATOM 3218 O O . TYR A 1 402 ? 10.234 20.406 26.344 1 97.94 402 TYR A O 1
ATOM 3226 N N . GLU A 1 403 ? 10.531 22.516 25.859 1 97.44 403 GLU A N 1
ATOM 3227 C CA . GLU A 1 403 ? 10.664 22.938 27.25 1 97.44 403 GLU A CA 1
ATOM 3228 C C . GLU A 1 403 ? 9.336 22.812 28 1 97.44 403 GLU A C 1
ATOM 3230 O O . GLU A 1 403 ? 9.312 22.562 29.203 1 97.44 403 GLU A O 1
ATOM 3235 N N . VAL A 1 404 ? 8.25 22.953 27.312 1 96.12 404 VAL A N 1
ATOM 3236 C CA . VAL A 1 404 ? 6.957 23 27.984 1 96.12 404 VAL A CA 1
ATOM 3237 C C . VAL A 1 404 ? 6.445 21.578 28.234 1 96.12 404 VAL A C 1
ATOM 3239 O O . VAL A 1 404 ? 5.555 21.375 29.062 1 96.12 404 VAL A O 1
ATOM 3242 N N . LEU A 1 405 ? 6.977 20.547 27.594 1 95.06 405 LEU A N 1
ATOM 3243 C CA . LEU A 1 405 ? 6.422 19.203 27.562 1 95.06 405 LEU A CA 1
ATOM 3244 C C . LEU A 1 405 ? 6.316 18.625 28.953 1 95.06 405 LEU A C 1
ATOM 3246 O O . LEU A 1 405 ? 5.301 18.016 29.312 1 95.06 405 LEU A O 1
ATOM 3250 N N . PRO A 1 406 ? 7.348 18.812 29.844 1 94.94 406 PRO A N 1
ATOM 3251 C CA . PRO A 1 406 ? 7.215 18.234 31.188 1 94.94 406 PRO A CA 1
ATOM 3252 C C . PRO A 1 406 ? 6.02 18.781 31.953 1 94.94 406 PRO A C 1
ATOM 3254 O O . PRO A 1 406 ? 5.355 18.047 32.688 1 94.94 406 PRO A O 1
ATOM 3257 N N . GLU A 1 407 ? 5.719 20.047 31.75 1 92.5 407 GLU A N 1
ATOM 3258 C CA . GLU A 1 407 ? 4.594 20.703 32.406 1 92.5 407 GLU A CA 1
ATOM 3259 C C . GLU A 1 407 ? 3.281 20.422 31.688 1 92.5 407 GLU A C 1
ATOM 3261 O O . GLU A 1 407 ? 2.256 20.156 32.312 1 92.5 407 GLU A O 1
ATOM 3266 N N . PHE A 1 408 ? 3.352 20.469 30.422 1 88.94 408 PHE A N 1
ATOM 3267 C CA . PHE A 1 408 ? 2.176 20.344 29.578 1 88.94 408 PHE A CA 1
ATOM 3268 C C . PHE A 1 408 ? 1.686 18.891 29.547 1 88.94 408 PHE A C 1
ATOM 3270 O O . PHE A 1 408 ? 0.48 18.641 29.484 1 88.94 408 PHE A O 1
ATOM 3277 N N . ARG A 1 409 ? 2.568 18 29.562 1 90.75 409 ARG A N 1
ATOM 3278 C CA . ARG A 1 409 ? 2.281 16.562 29.578 1 90.75 409 ARG A CA 1
ATOM 3279 C C . ARG A 1 409 ? 2.988 15.883 30.734 1 90.75 409 ARG A C 1
ATOM 3281 O O . ARG A 1 409 ? 2.492 15.891 31.875 1 90.75 409 ARG A O 1
ATOM 3288 N N . SER A 1 410 ? 4.199 15.344 30.531 1 93.88 410 SER A N 1
ATOM 3289 C CA . SER A 1 410 ? 5.023 14.742 31.562 1 93.88 410 SER A CA 1
ATOM 3290 C C . SER A 1 410 ? 6.48 14.641 31.125 1 93.88 410 SER A C 1
ATOM 3292 O O . SER A 1 410 ? 6.793 14.812 29.953 1 93.88 410 SER A O 1
ATOM 3294 N N . GLN A 1 411 ? 7.266 14.508 32.156 1 96 411 GLN A N 1
ATOM 3295 C CA . GLN A 1 411 ? 8.68 14.281 31.859 1 96 411 GLN A CA 1
ATOM 3296 C C . GLN A 1 411 ? 8.867 13.031 31 1 96 411 GLN A C 1
ATOM 3298 O O . GLN A 1 411 ? 9.688 13.016 30.094 1 96 411 GLN A O 1
ATOM 3303 N N . GLU A 1 412 ? 8.125 12.016 31.297 1 94.81 412 GLU A N 1
ATOM 3304 C CA . GLU A 1 412 ? 8.203 10.766 30.531 1 94.81 412 GLU A CA 1
ATOM 3305 C C . GLU A 1 412 ? 7.84 10.984 29.078 1 94.81 412 GLU A C 1
ATOM 3307 O O . GLU A 1 412 ? 8.438 10.375 28.188 1 94.81 412 GLU A O 1
ATOM 3312 N N . PHE A 1 413 ? 6.855 11.828 28.859 1 93.44 413 PHE A N 1
ATOM 3313 C CA . PHE A 1 413 ? 6.438 12.164 27.5 1 93.44 413 PHE A CA 1
ATOM 3314 C C . PHE A 1 413 ? 7.586 12.789 26.719 1 93.44 413 PHE A C 1
ATOM 3316 O O . PHE A 1 413 ? 7.844 12.414 25.578 1 93.44 413 PHE A O 1
ATOM 3323 N N . GLN A 1 414 ? 8.266 13.68 27.359 1 96.75 414 GLN A N 1
ATOM 3324 C CA . GLN A 1 414 ? 9.422 14.328 26.734 1 96.75 414 GLN A CA 1
ATOM 3325 C C . GLN A 1 414 ? 10.547 13.328 26.484 1 96.75 414 GLN A C 1
ATOM 3327 O O . GLN A 1 414 ? 11.18 13.344 25.438 1 96.75 414 GLN A O 1
ATOM 3332 N N . ASP A 1 415 ? 10.781 12.484 27.5 1 97.38 415 ASP A N 1
ATOM 3333 C CA . ASP A 1 415 ? 11.844 11.492 27.406 1 97.38 415 ASP A CA 1
ATOM 3334 C C . ASP A 1 415 ? 11.594 10.531 26.25 1 97.38 415 ASP A C 1
ATOM 3336 O O . ASP A 1 415 ? 12.531 10.18 25.516 1 97.38 415 ASP A O 1
ATOM 3340 N N . ARG A 1 416 ? 10.383 10.148 26.062 1 96 416 ARG A N 1
ATOM 3341 C CA . ARG A 1 416 ? 10.047 9.234 24.969 1 96 416 ARG A CA 1
ATOM 3342 C C . ARG A 1 416 ? 10.266 9.906 23.609 1 96 416 ARG A C 1
ATOM 3344 O O . ARG A 1 416 ? 10.688 9.258 22.656 1 96 416 ARG A O 1
ATOM 3351 N N . MET A 1 417 ? 9.914 11.172 23.531 1 96.75 417 MET A N 1
ATOM 3352 C CA . MET A 1 417 ? 10.188 11.898 22.297 1 96.75 417 MET A CA 1
ATOM 3353 C C . MET A 1 417 ? 11.672 11.859 21.969 1 96.75 417 MET A C 1
ATOM 3355 O O . MET A 1 417 ? 12.055 11.578 20.828 1 96.75 417 MET A O 1
ATOM 3359 N N . VAL A 1 418 ? 12.484 12.109 23.016 1 98.5 418 VAL A N 1
ATOM 3360 C CA . VAL A 1 418 ? 13.938 12.125 22.812 1 98.5 418 VAL A CA 1
ATOM 3361 C C . VAL A 1 418 ? 14.414 10.734 22.422 1 98.5 418 VAL A C 1
ATOM 3363 O O . VAL A 1 418 ? 15.25 10.594 21.516 1 98.5 418 VAL A O 1
ATOM 3366 N N . GLU A 1 419 ? 13.891 9.75 23.031 1 97.81 419 GLU A N 1
ATOM 3367 C CA . GLU A 1 419 ? 14.258 8.375 22.703 1 97.81 419 GLU A CA 1
ATOM 3368 C C . GLU A 1 419 ? 13.922 8.055 21.25 1 97.81 419 GLU A C 1
ATOM 3370 O O . GLU A 1 419 ? 14.719 7.434 20.547 1 97.81 419 GLU A O 1
ATOM 3375 N N . ASN A 1 420 ? 12.75 8.406 20.875 1 96.38 420 ASN A N 1
ATOM 3376 C CA . ASN A 1 420 ? 12.328 8.18 19.484 1 96.38 420 ASN A CA 1
ATOM 3377 C C . ASN A 1 420 ? 13.242 8.891 18.5 1 96.38 420 ASN A C 1
ATOM 3379 O O . ASN A 1 420 ? 13.562 8.352 17.438 1 96.38 420 ASN A O 1
ATOM 3383 N N . LEU A 1 421 ? 13.586 10.094 18.844 1 98.44 421 LEU A N 1
ATOM 3384 C CA . LEU A 1 421 ? 14.508 10.844 18 1 98.44 421 LEU A CA 1
ATOM 3385 C C . LEU A 1 421 ? 15.852 10.133 17.906 1 98.44 421 LEU A C 1
ATOM 3387 O O . LEU A 1 421 ? 16.406 10.008 16.812 1 98.44 421 LEU A O 1
ATOM 3391 N N . CYS A 1 422 ? 16.328 9.664 19.031 1 98.5 422 CYS A N 1
ATOM 3392 C CA . CYS A 1 422 ? 17.609 8.969 19.031 1 98.5 422 CYS A CA 1
ATOM 3393 C C . CYS A 1 422 ? 17.578 7.746 18.125 1 98.5 422 CYS A C 1
ATOM 3395 O O . CYS A 1 422 ? 18.5 7.516 17.344 1 98.5 422 CYS A O 1
ATOM 3397 N N . LYS A 1 423 ? 16.547 7.023 18.219 1 96.38 423 LYS A N 1
ATOM 3398 C CA . LYS A 1 423 ? 16.375 5.828 17.391 1 96.38 423 LYS A CA 1
ATOM 3399 C C . LYS A 1 423 ? 16.375 6.18 15.914 1 96.38 423 LYS A C 1
ATOM 3401 O O . LYS A 1 423 ? 16.875 5.418 15.086 1 96.38 423 LYS A O 1
ATOM 3406 N N . SER A 1 424 ? 15.789 7.273 15.586 1 96.69 424 SER A N 1
ATOM 3407 C CA . SER A 1 424 ? 15.688 7.723 14.203 1 96.69 424 SER A CA 1
ATOM 3408 C C . SER A 1 424 ? 17.031 8.242 13.688 1 96.69 424 SER A C 1
ATOM 3410 O O . SER A 1 424 ? 17.359 8.086 12.516 1 96.69 424 SER A O 1
ATOM 3412 N N . ILE A 1 425 ? 17.828 8.844 14.539 1 98.31 425 ILE A N 1
ATOM 3413 C CA . ILE A 1 425 ? 19.078 9.508 14.172 1 98.31 425 ILE A CA 1
ATOM 3414 C C . ILE A 1 425 ? 20.203 8.477 14.078 1 98.31 425 ILE A C 1
ATOM 3416 O O . ILE A 1 425 ? 21.078 8.57 13.211 1 98.31 425 ILE A O 1
ATOM 3420 N N . ALA A 1 426 ? 20.188 7.512 14.844 1 97.56 426 ALA A N 1
ATOM 3421 C CA . ALA A 1 426 ? 21.297 6.602 15.109 1 97.56 426 ALA A CA 1
ATOM 3422 C C . ALA A 1 426 ? 21.734 5.879 13.836 1 97.56 426 ALA A C 1
ATOM 3424 O O . ALA A 1 426 ? 22.922 5.719 13.586 1 97.56 426 ALA A O 1
ATOM 3425 N N . PRO A 1 427 ? 20.781 5.469 13.016 1 94.25 427 PRO A N 1
ATOM 3426 C CA . PRO A 1 427 ? 21.188 4.68 11.852 1 94.25 427 PRO A CA 1
ATOM 3427 C C . PRO A 1 427 ? 21.984 5.492 10.836 1 94.25 427 PRO A C 1
ATOM 3429 O O . PRO A 1 427 ? 22.609 4.926 9.93 1 94.25 427 PRO A O 1
ATOM 3432 N N . GLY A 1 428 ? 22.062 6.809 10.922 1 95.56 428 GLY A N 1
ATOM 3433 C CA . GLY A 1 428 ? 22.719 7.652 9.945 1 95.56 428 GLY A CA 1
ATOM 3434 C C . GLY A 1 428 ? 24.219 7.656 10.078 1 95.56 428 GLY A C 1
ATOM 3435 O O . GLY A 1 428 ? 24.766 7.293 11.125 1 95.56 428 GLY A O 1
ATOM 3436 N N . PRO A 1 429 ? 24.891 8.023 8.969 1 96.69 429 PRO A N 1
ATOM 3437 C CA . PRO A 1 429 ? 26.344 8.172 9.062 1 96.69 429 PRO A CA 1
ATOM 3438 C C . PRO A 1 429 ? 26.766 9.234 10.078 1 96.69 429 PRO A C 1
ATOM 3440 O O . PRO A 1 429 ? 25.969 10.109 10.422 1 96.69 429 PRO A O 1
ATOM 3443 N N . GLU A 1 430 ? 27.969 9.133 10.516 1 97.31 430 GLU A N 1
ATOM 3444 C CA . GLU A 1 430 ? 28.484 10 11.57 1 97.31 430 GLU A CA 1
ATOM 3445 C C . GLU A 1 430 ? 28.344 11.477 11.188 1 97.31 430 GLU A C 1
ATOM 3447 O O . GLU A 1 430 ? 27.984 12.305 12.016 1 97.31 430 GLU A O 1
ATOM 3452 N N . GLU A 1 431 ? 28.641 11.742 9.984 1 98.12 431 GLU A N 1
ATOM 3453 C CA . GLU A 1 431 ? 28.594 13.125 9.523 1 98.12 431 GLU A CA 1
ATOM 3454 C C . GLU A 1 431 ? 27.188 13.695 9.641 1 98.12 431 GLU A C 1
ATOM 3456 O O . GLU A 1 431 ? 27 14.852 10.039 1 98.12 431 GLU A O 1
ATOM 3461 N N . LEU A 1 432 ? 26.219 12.938 9.266 1 98.12 432 LEU A N 1
ATOM 3462 C CA . LEU A 1 432 ? 24.828 13.375 9.344 1 98.12 432 LEU A CA 1
ATOM 3463 C C . LEU A 1 432 ? 24.391 13.516 10.797 1 98.12 432 LEU A C 1
ATOM 3465 O O . LEU A 1 432 ? 23.719 14.484 11.156 1 98.12 432 LEU A O 1
ATOM 3469 N N . ARG A 1 433 ? 24.734 12.547 11.664 1 98.5 433 ARG A N 1
ATOM 3470 C CA . ARG A 1 433 ? 24.391 12.633 13.078 1 98.5 433 ARG A CA 1
ATOM 3471 C C . ARG A 1 433 ? 24.938 13.914 13.703 1 98.5 433 ARG A C 1
ATOM 3473 O O . ARG A 1 433 ? 24.234 14.609 14.43 1 98.5 433 ARG A O 1
ATOM 3480 N N . LYS A 1 434 ? 26.188 14.211 13.344 1 98.44 434 LYS A N 1
ATOM 3481 C CA . LYS A 1 434 ? 26.797 15.43 13.867 1 98.44 434 LYS A CA 1
ATOM 3482 C C . LYS A 1 434 ? 26.047 16.672 13.414 1 98.44 434 LYS A C 1
ATOM 3484 O O . LYS A 1 434 ? 25.828 17.594 14.203 1 98.44 434 LYS A O 1
ATOM 3489 N N . ARG A 1 435 ? 25.703 16.672 12.164 1 98.56 435 ARG A N 1
ATOM 3490 C CA . ARG A 1 435 ? 24.922 17.797 11.648 1 98.56 435 ARG A CA 1
ATOM 3491 C C . ARG A 1 435 ? 23.609 17.938 12.391 1 98.56 435 ARG A C 1
ATOM 3493 O O . ARG A 1 435 ? 23.141 19.047 12.641 1 98.56 435 ARG A O 1
ATOM 3500 N N . VAL A 1 436 ? 22.969 16.812 12.742 1 98.75 436 VAL A N 1
ATOM 3501 C CA . VAL A 1 436 ? 21.703 16.828 13.477 1 98.75 436 VAL A CA 1
ATOM 3502 C C . VAL A 1 436 ? 21.922 17.438 14.859 1 98.75 436 VAL A C 1
ATOM 3504 O O . VAL A 1 436 ? 21.172 18.328 15.281 1 98.75 436 VAL A O 1
ATOM 3507 N N . TYR A 1 437 ? 23.031 17.078 15.531 1 98.69 437 TYR A N 1
ATOM 3508 C CA . TYR A 1 437 ? 23.312 17.609 16.859 1 98.69 437 TYR A CA 1
ATOM 3509 C C . TYR A 1 437 ? 23.578 19.109 16.797 1 98.69 437 TYR A C 1
ATOM 3511 O O . TYR A 1 437 ? 23.062 19.859 17.625 1 98.69 437 TYR A O 1
ATOM 3519 N N . ASP A 1 438 ? 24.328 19.453 15.797 1 98.5 438 ASP A N 1
ATOM 3520 C CA . ASP A 1 438 ? 24.656 20.875 15.641 1 98.5 438 ASP A CA 1
ATOM 3521 C C . ASP A 1 438 ? 23.391 21.688 15.375 1 98.5 438 ASP A C 1
ATOM 3523 O O . ASP A 1 438 ? 23.266 22.812 15.867 1 98.5 438 ASP A O 1
ATOM 3527 N N . THR A 1 439 ? 22.531 21.141 14.641 1 98.44 439 THR A N 1
ATOM 3528 C CA . THR A 1 439 ? 21.281 21.828 14.336 1 98.44 439 THR A CA 1
ATOM 3529 C C . THR A 1 439 ? 20.422 21.984 15.602 1 98.44 439 THR A C 1
ATOM 3531 O O . THR A 1 439 ? 19.875 23.062 15.844 1 98.44 439 THR A O 1
ATOM 3534 N N . PHE A 1 440 ? 20.359 20.969 16.453 1 98.62 440 PHE A N 1
ATOM 3535 C CA . PHE A 1 440 ? 19.516 21.016 17.656 1 98.62 440 PHE A CA 1
ATOM 3536 C C . PHE A 1 440 ? 20.172 21.875 18.734 1 98.62 440 PHE A C 1
ATOM 3538 O O . PHE A 1 440 ? 19.516 22.297 19.688 1 98.62 440 PHE A O 1
ATOM 3545 N N . GLU A 1 441 ? 21.453 22.188 18.578 1 98.31 441 GLU A N 1
ATOM 3546 C CA . GLU A 1 441 ? 22.125 23.141 19.469 1 98.31 441 GLU A CA 1
ATOM 3547 C C . GLU A 1 441 ? 21.516 24.531 19.328 1 98.31 441 GLU A C 1
ATOM 3549 O O . GLU A 1 441 ? 21.5 25.297 20.281 1 98.31 441 GLU A O 1
ATOM 3554 N N . LEU A 1 442 ? 21.031 24.781 18.156 1 97.56 442 LEU A N 1
ATOM 3555 C CA . LEU A 1 442 ? 20.406 26.062 17.906 1 97.56 442 LEU A CA 1
ATOM 3556 C C . LEU A 1 442 ? 19.031 26.141 18.578 1 97.56 442 LEU A C 1
ATOM 3558 O O . LEU A 1 442 ? 18.469 27.219 18.719 1 97.56 442 LEU A O 1
ATOM 3562 N N . VAL A 1 443 ? 18.469 25 18.984 1 98 443 VAL A N 1
ATOM 3563 C CA . VAL A 1 443 ? 17.172 24.906 19.656 1 98 443 VAL A CA 1
ATOM 3564 C C . VAL A 1 443 ? 17.375 24.875 21.172 1 98 443 VAL A C 1
ATOM 3566 O O . VAL A 1 443 ? 16.938 25.766 21.875 1 98 443 VAL A O 1
ATOM 3569 N N . SER A 1 444 ? 18.094 23.922 21.594 1 98 444 SER A N 1
ATOM 3570 C CA . SER A 1 444 ? 18.375 23.688 23.016 1 98 444 SER A CA 1
ATOM 3571 C C . SER A 1 444 ? 19.656 22.891 23.203 1 98 444 SER A C 1
ATOM 3573 O O . SER A 1 444 ? 19.766 21.766 22.703 1 98 444 SER A O 1
ATOM 3575 N N . SER A 1 445 ? 20.531 23.438 24 1 98.12 445 SER A N 1
ATOM 3576 C CA . SER A 1 445 ? 21.781 22.734 24.297 1 98.12 445 SER A CA 1
ATOM 3577 C C . SER A 1 445 ? 21.516 21.438 25.047 1 98.12 445 SER A C 1
ATOM 3579 O O . SER A 1 445 ? 22.203 20.438 24.828 1 98.12 445 SER A O 1
ATOM 3581 N N . GLU A 1 446 ? 20.594 21.484 25.844 1 98.31 446 GLU A N 1
ATOM 3582 C CA . GLU A 1 446 ? 20.25 20.281 26.594 1 98.31 446 GLU A CA 1
ATOM 3583 C C . GLU A 1 446 ? 19.719 19.188 25.656 1 98.31 446 GLU A C 1
ATOM 3585 O O . GLU A 1 446 ? 20.141 18.031 25.75 1 98.31 446 GLU A O 1
ATOM 3590 N N . LEU A 1 447 ? 18.781 19.578 24.812 1 98.56 447 LEU A N 1
ATOM 3591 C CA . LEU A 1 447 ? 18.219 18.625 23.875 1 98.56 447 LEU A CA 1
ATOM 3592 C C . LEU A 1 447 ? 19.312 18.047 22.984 1 98.56 447 LEU A C 1
ATOM 3594 O O . LEU A 1 447 ? 19.359 16.828 22.766 1 98.56 447 LEU A O 1
ATOM 3598 N N . ALA A 1 448 ? 20.172 18.891 22.484 1 98.69 448 ALA A N 1
ATOM 3599 C CA . ALA A 1 448 ? 21.266 18.453 21.625 1 98.69 448 ALA A CA 1
ATOM 3600 C C . ALA A 1 448 ? 22.141 17.422 22.328 1 98.69 448 ALA A C 1
ATOM 3602 O O . ALA A 1 448 ? 22.531 16.422 21.734 1 98.69 448 ALA A O 1
ATOM 3603 N N . ARG A 1 449 ? 22.469 17.703 23.578 1 98.56 449 ARG A N 1
ATOM 3604 C CA . ARG A 1 449 ? 23.297 16.797 24.359 1 98.56 449 ARG A CA 1
ATOM 3605 C C . ARG A 1 449 ? 22.594 15.453 24.562 1 98.56 449 ARG A C 1
ATOM 3607 O O . ARG A 1 449 ? 23.219 14.398 24.406 1 98.56 449 ARG A O 1
ATOM 3614 N N . ARG A 1 450 ? 21.328 15.516 24.891 1 98.69 450 ARG A N 1
ATOM 3615 C CA . ARG A 1 450 ? 20.562 14.297 25.109 1 98.69 450 ARG A CA 1
ATOM 3616 C C . ARG A 1 450 ? 20.5 13.461 23.828 1 98.69 450 ARG A C 1
ATOM 3618 O O . ARG A 1 450 ? 20.594 12.227 23.891 1 98.69 450 ARG A O 1
ATOM 3625 N N . LEU A 1 451 ? 20.328 14.102 22.719 1 98.81 451 LEU A N 1
ATOM 3626 C CA . LEU A 1 451 ? 20.281 13.406 21.438 1 98.81 451 LEU A CA 1
ATOM 3627 C C . LEU A 1 451 ? 21.625 12.773 21.109 1 98.81 451 LEU A C 1
ATOM 3629 O O . LEU A 1 451 ? 21.672 11.625 20.656 1 98.81 451 LEU A O 1
ATOM 3633 N N . ARG A 1 452 ? 22.656 13.562 21.328 1 98.62 452 ARG A N 1
ATOM 3634 C CA . ARG A 1 452 ? 24 13.055 21.047 1 98.62 452 ARG A CA 1
ATOM 3635 C C . ARG A 1 452 ? 24.297 11.836 21.906 1 98.62 452 ARG A C 1
ATOM 3637 O O . ARG A 1 452 ? 24.719 10.797 21.391 1 98.62 452 ARG A O 1
ATOM 3644 N N . GLU A 1 453 ? 24.062 11.938 23.156 1 98.5 453 GLU A N 1
ATOM 3645 C CA . GLU A 1 453 ? 24.344 10.836 24.062 1 98.5 453 GLU A CA 1
ATOM 3646 C C . GLU A 1 453 ? 23.484 9.617 23.75 1 98.5 453 GLU A C 1
ATOM 3648 O O . GLU A 1 453 ? 23.984 8.492 23.703 1 98.5 453 GLU A O 1
ATOM 3653 N N . GLY A 1 454 ? 22.203 9.875 23.578 1 98.5 454 GLY A N 1
ATOM 3654 C CA . GLY A 1 454 ? 21.281 8.773 23.297 1 98.5 454 GLY A CA 1
ATOM 3655 C C . GLY A 1 454 ? 21.562 8.078 21.984 1 98.5 454 GLY A C 1
ATOM 3656 O O . GLY A 1 454 ? 21.594 6.852 21.922 1 98.5 454 GLY A O 1
ATOM 3657 N N . ALA A 1 455 ? 21.703 8.828 20.875 1 98.38 455 ALA A N 1
ATOM 3658 C CA . ALA A 1 455 ? 21.922 8.258 19.547 1 98.38 455 ALA A CA 1
ATOM 3659 C C . ALA A 1 455 ? 23.266 7.523 19.484 1 98.38 455 ALA A C 1
ATOM 3661 O O . ALA A 1 455 ? 23.344 6.422 18.938 1 98.38 455 ALA A O 1
ATOM 3662 N N . GLU A 1 456 ? 24.312 8.094 20.078 1 97.88 456 GLU A N 1
ATOM 3663 C CA . GLU A 1 456 ? 25.625 7.465 20.031 1 97.88 456 GLU A CA 1
ATOM 3664 C C . GLU A 1 456 ? 25.672 6.207 20.891 1 97.88 456 GLU A C 1
ATOM 3666 O O . GLU A 1 456 ? 26.422 5.273 20.594 1 97.88 456 GLU A O 1
ATOM 3671 N N . ALA A 1 457 ? 24.922 6.148 21.953 1 97.44 457 ALA A N 1
ATOM 3672 C CA . ALA A 1 457 ? 24.797 4.93 22.75 1 97.44 457 ALA A CA 1
ATOM 3673 C C . ALA A 1 457 ? 24.203 3.797 21.922 1 97.44 457 ALA A C 1
ATOM 3675 O O . ALA A 1 457 ? 24.625 2.643 22.031 1 97.44 457 ALA A O 1
ATOM 3676 N N . ILE A 1 458 ? 23.203 4.133 21.141 1 96.62 458 ILE A N 1
ATOM 3677 C CA . ILE A 1 458 ? 22.578 3.145 20.281 1 96.62 458 ILE A CA 1
ATOM 3678 C C . ILE A 1 458 ? 23.578 2.646 19.234 1 96.62 458 ILE A C 1
ATOM 3680 O O . ILE A 1 458 ? 23.656 1.445 18.969 1 96.62 458 ILE A O 1
ATOM 3684 N N . VAL A 1 459 ? 24.312 3.555 18.656 1 95.38 459 VAL A N 1
ATOM 3685 C CA . VAL A 1 459 ? 25.312 3.209 17.656 1 95.38 459 VAL A CA 1
ATOM 3686 C C . VAL A 1 459 ? 26.359 2.283 18.266 1 95.38 459 VAL A C 1
ATOM 3688 O O . VAL A 1 459 ? 26.766 1.294 17.641 1 95.38 459 VAL A O 1
ATOM 3691 N N . ALA A 1 460 ? 26.797 2.57 19.438 1 93.69 460 ALA A N 1
ATOM 3692 C CA . ALA A 1 460 ? 27.812 1.784 20.125 1 93.69 460 ALA A CA 1
ATOM 3693 C C . ALA A 1 460 ? 27.297 0.383 20.453 1 93.69 460 ALA A C 1
ATOM 3695 O O . ALA A 1 460 ? 28.062 -0.591 20.375 1 93.69 460 ALA A O 1
ATOM 3696 N N . GLU A 1 461 ? 26.109 0.245 20.812 1 89.88 461 GLU A N 1
ATOM 3697 C CA . GLU A 1 461 ? 25.5 -1.046 21.125 1 89.88 461 GLU A CA 1
ATOM 3698 C C . GLU A 1 461 ? 25.406 -1.933 19.891 1 89.88 461 GLU A C 1
ATOM 3700 O O . GLU A 1 461 ? 25.609 -3.145 19.969 1 89.88 461 GLU A O 1
ATOM 3705 N N . LYS A 1 462 ? 25.078 -1.41 18.766 1 81.88 462 LYS A N 1
ATOM 3706 C CA . LYS A 1 462 ? 24.938 -2.168 17.531 1 81.88 462 LYS A CA 1
ATOM 3707 C C . LYS A 1 462 ? 26.297 -2.602 16.984 1 81.88 462 LYS A C 1
ATOM 3709 O O . LYS A 1 462 ? 26.391 -3.598 16.266 1 81.88 462 LYS A O 1
ATOM 3714 N N . ALA A 1 463 ? 27.344 -1.838 17.25 1 75.19 463 ALA A N 1
ATOM 3715 C CA . ALA A 1 463 ? 28.688 -2.143 16.797 1 75.19 463 ALA A CA 1
ATOM 3716 C C . ALA A 1 463 ? 29.312 -3.258 17.625 1 75.19 463 ALA A C 1
ATOM 3718 O O . ALA A 1 463 ? 30.312 -3.857 17.219 1 75.19 463 ALA A O 1
ATOM 3719 N N . ARG A 1 464 ? 28.656 -3.572 18.688 1 68.88 464 ARG A N 1
ATOM 3720 C CA . ARG A 1 464 ? 29.203 -4.629 19.531 1 68.88 464 ARG A CA 1
ATOM 3721 C C . ARG A 1 464 ? 29.047 -5.996 18.875 1 68.88 464 ARG A C 1
ATOM 3723 O O . ARG A 1 464 ? 28 -6.289 18.297 1 68.88 464 ARG A O 1
ATOM 3730 N N . PRO A 1 465 ? 30.109 -6.77 18.562 1 60.84 465 PRO A N 1
ATOM 3731 C CA . PRO A 1 465 ? 30.094 -8.078 17.906 1 60.84 465 PRO A CA 1
ATOM 3732 C C . PRO A 1 465 ? 28.969 -8.977 18.406 1 60.84 465 PRO A C 1
ATOM 3734 O O . PRO A 1 465 ? 28.453 -9.812 17.656 1 60.84 465 PRO A O 1
ATOM 3737 N N . ASP A 1 466 ? 28.547 -8.922 19.688 1 50.88 466 ASP A N 1
ATOM 3738 C CA . ASP A 1 466 ? 27.547 -9.805 20.281 1 50.88 466 ASP A CA 1
ATOM 3739 C C . ASP A 1 466 ? 26.125 -9.297 20 1 50.88 466 ASP A C 1
ATOM 3741 O O . ASP A 1 466 ? 25.156 -9.836 20.547 1 50.88 466 ASP A O 1
ATOM 3745 N N . SER A 1 467 ? 26.125 -8.281 19.375 1 51.31 467 SER A N 1
ATOM 3746 C CA . SER A 1 467 ? 24.781 -7.73 19.156 1 51.31 467 SER A CA 1
ATOM 3747 C C . SER A 1 467 ? 23.953 -8.633 18.25 1 51.31 467 SER A C 1
ATOM 3749 O O . SER A 1 467 ? 24.453 -9.148 17.25 1 51.31 467 SER A O 1
ATOM 3751 N N . PRO A 1 468 ? 22.859 -9.078 18.797 1 45.28 468 PRO A N 1
ATOM 3752 C CA . PRO A 1 468 ? 22 -9.969 18 1 45.28 468 PRO A CA 1
ATOM 3753 C C . PRO A 1 468 ? 21.797 -9.477 16.562 1 45.28 468 PRO A C 1
ATOM 3755 O O . PRO A 1 468 ? 21.297 -10.227 15.719 1 45.28 468 PRO A O 1
ATOM 3758 N N . SER A 1 469 ? 22.016 -8.18 16.453 1 43.91 469 SER A N 1
ATOM 3759 C CA . SER A 1 469 ? 21.703 -7.723 15.102 1 43.91 469 SER A CA 1
ATOM 3760 C C . SER A 1 469 ? 22.75 -8.195 14.102 1 43.91 469 SER A C 1
ATOM 3762 O O . SER A 1 469 ? 22.531 -8.117 12.891 1 43.91 469 SER A O 1
ATOM 3764 N N . ARG A 1 470 ? 24.141 -8.328 14.531 1 37.56 470 ARG A N 1
ATOM 3765 C CA . ARG A 1 470 ? 25.141 -8.844 13.609 1 37.56 470 ARG A CA 1
ATOM 3766 C C . ARG A 1 470 ? 25.141 -10.375 13.602 1 37.56 470 ARG A C 1
ATOM 3768 O O . ARG A 1 470 ? 26.141 -11 13.977 1 37.56 470 ARG A O 1
ATOM 3775 N N . ALA A 1 471 ? 24.203 -11.102 13.969 1 31.95 471 ALA A N 1
ATOM 3776 C CA . ALA A 1 471 ? 24.297 -12.555 13.867 1 31.95 471 ALA A CA 1
ATOM 3777 C C . ALA A 1 471 ? 24.938 -12.977 12.547 1 31.95 471 ALA A C 1
ATOM 3779 O O . ALA A 1 471 ? 24.562 -12.484 11.477 1 31.95 471 ALA A O 1
ATOM 3780 N N . GLN A 1 472 ? 26.25 -13.359 12.664 1 27.3 472 GLN A N 1
ATOM 3781 C CA . GLN A 1 472 ? 26.953 -14.062 11.594 1 27.3 472 GLN A CA 1
ATOM 3782 C C . GLN A 1 472 ? 26.016 -15.031 10.875 1 27.3 472 GLN A C 1
ATOM 3784 O O . GLN A 1 472 ? 25.188 -15.688 11.5 1 27.3 472 GLN A O 1
ATOM 3789 N N . PRO A 1 473 ? 25.906 -14.875 9.602 1 28.47 473 PRO A N 1
ATOM 3790 C CA . PRO A 1 473 ? 25.125 -15.844 8.844 1 28.47 473 PRO A CA 1
ATOM 3791 C C . PRO A 1 473 ? 25.391 -17.281 9.281 1 28.47 473 PRO A C 1
ATOM 3793 O O . PRO A 1 473 ? 24.797 -18.219 8.727 1 28.47 473 PRO A O 1
ATOM 3796 N N . GLY A 1 474 ? 26.625 -17.547 9.906 1 25.5 474 GLY A N 1
ATOM 3797 C CA . GLY A 1 474 ? 27.062 -18.938 9.891 1 25.5 474 GLY A CA 1
ATOM 3798 C C . GLY A 1 474 ? 26.266 -19.844 10.812 1 25.5 474 GLY A C 1
ATOM 3799 O O . GLY A 1 474 ? 25.938 -20.969 10.445 1 25.5 474 GLY A O 1
ATOM 3800 N N . GLN A 1 475 ? 26.484 -19.609 12.195 1 20.62 475 GLN A N 1
ATOM 3801 C CA . GLN A 1 475 ? 26.312 -20.75 13.094 1 20.62 475 GLN A CA 1
ATOM 3802 C C . GLN A 1 475 ? 24.828 -21.016 13.367 1 20.62 475 GLN A C 1
ATOM 3804 O O . GLN A 1 475 ? 24.219 -20.328 14.188 1 20.62 475 GLN A O 1
ATOM 3809 N N . LEU A 1 476 ? 24.078 -21.094 12.391 1 21.53 476 LEU A N 1
ATOM 3810 C CA . LEU A 1 476 ? 22.828 -21.812 12.578 1 21.53 476 LEU A CA 1
ATOM 3811 C C . LEU A 1 476 ? 23.047 -23.125 13.305 1 21.53 476 LEU A C 1
ATOM 3813 O O . LEU A 1 476 ? 23.781 -23.984 12.812 1 21.53 476 LEU A O 1
ATOM 3817 N N . ARG A 1 477 ? 23.312 -23.031 14.727 1 17.89 477 ARG A N 1
ATOM 3818 C CA . ARG A 1 477 ? 23.266 -24.328 15.414 1 17.89 477 ARG A CA 1
ATOM 3819 C C . ARG A 1 477 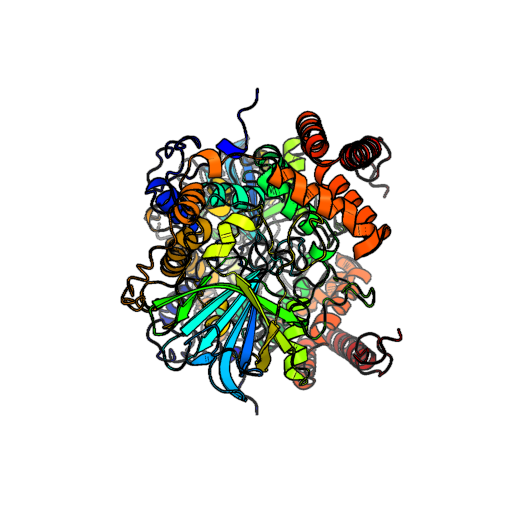? 22.047 -25.125 14.984 1 17.89 477 ARG A C 1
ATOM 3821 O O . ARG A 1 477 ? 20.938 -24.594 14.93 1 17.89 477 ARG A O 1
ATOM 3828 N N . LEU A 1 478 ? 22.219 -26.25 14.219 1 17.25 478 LEU A N 1
ATOM 3829 C CA . LEU A 1 478 ? 21.359 -27.438 14.25 1 17.25 478 LEU A CA 1
ATOM 3830 C C . LEU A 1 478 ? 21.031 -27.812 15.68 1 17.25 478 LEU A C 1
ATOM 3832 O O . LEU A 1 478 ? 21.906 -27.844 16.547 1 17.25 478 LEU A O 1
ATOM 3836 N N . MET B 1 1 ? 33.781 12.695 -2.424 1 17.8 1 MET B N 1
ATOM 3837 C CA . MET B 1 1 ? 32.594 13.43 -1.992 1 17.8 1 MET B CA 1
ATOM 3838 C C . MET B 1 1 ? 31.344 12.961 -2.742 1 17.8 1 MET B C 1
ATOM 3840 O O . MET B 1 1 ? 31.203 13.219 -3.939 1 17.8 1 MET B O 1
ATOM 3844 N N . ALA B 1 2 ? 30.859 11.812 -2.361 1 26.95 2 ALA B N 1
ATOM 3845 C CA . ALA B 1 2 ? 29.797 11.148 -3.09 1 26.95 2 ALA B CA 1
ATOM 3846 C C . ALA B 1 2 ? 28.594 12.078 -3.281 1 26.95 2 ALA B C 1
ATOM 3848 O O . ALA B 1 2 ? 28.219 12.805 -2.361 1 26.95 2 ALA B O 1
ATOM 3849 N N . PRO B 1 3 ? 28.266 12.43 -4.566 1 27.34 3 PRO B N 1
ATOM 3850 C CA . PRO B 1 3 ? 27.219 13.398 -4.859 1 27.34 3 PRO B CA 1
ATOM 3851 C C . PRO B 1 3 ? 25.984 13.219 -3.975 1 27.34 3 PRO B C 1
ATOM 3853 O O . PRO B 1 3 ? 25.75 12.125 -3.447 1 27.34 3 PRO B O 1
ATOM 3856 N N . ASN B 1 4 ? 25.422 14.273 -3.402 1 25.48 4 ASN B N 1
ATOM 3857 C CA . ASN B 1 4 ? 24.297 14.492 -2.492 1 25.48 4 ASN B CA 1
ATOM 3858 C C . ASN B 1 4 ? 23.047 13.734 -2.951 1 25.48 4 ASN B C 1
ATOM 3860 O O . ASN B 1 4 ? 22.672 13.82 -4.121 1 25.48 4 ASN B O 1
ATOM 3864 N N . ALA B 1 5 ? 22.625 12.711 -2.312 1 29.97 5 ALA B N 1
ATOM 3865 C CA . ALA B 1 5 ? 21.562 11.758 -2.58 1 29.97 5 ALA B CA 1
ATOM 3866 C C . ALA B 1 5 ? 20.25 12.477 -2.863 1 29.97 5 ALA B C 1
ATOM 3868 O O . ALA B 1 5 ? 19.328 11.898 -3.445 1 29.97 5 ALA B O 1
ATOM 3869 N N . ALA B 1 6 ? 19.828 13.68 -2.115 1 32.81 6 ALA B N 1
ATOM 3870 C CA . ALA B 1 6 ? 18.609 14.43 -2.367 1 32.81 6 ALA B CA 1
ATOM 3871 C C . ALA B 1 6 ? 18.578 14.953 -3.801 1 32.81 6 ALA B C 1
ATOM 3873 O O . ALA B 1 6 ? 17.531 15.398 -4.277 1 32.81 6 ALA B O 1
ATOM 3874 N N . ASP B 1 7 ? 19.75 15.141 -4.461 1 30.31 7 ASP B N 1
ATOM 3875 C CA . ASP B 1 7 ? 19.812 15.758 -5.785 1 30.31 7 ASP B CA 1
ATOM 3876 C C . ASP B 1 7 ? 19.438 14.758 -6.875 1 30.31 7 ASP B C 1
ATOM 3878 O O . ASP B 1 7 ? 19.406 15.109 -8.055 1 30.31 7 ASP B O 1
ATOM 3882 N N . LYS B 1 8 ? 19.484 13.508 -6.57 1 30.89 8 LYS B N 1
ATOM 3883 C CA . LYS B 1 8 ? 19.375 12.562 -7.672 1 30.89 8 LYS B CA 1
ATOM 3884 C C . LYS B 1 8 ? 17.922 12.094 -7.852 1 30.89 8 LYS B C 1
ATOM 3886 O O . LYS B 1 8 ? 17.688 11 -8.375 1 30.89 8 LYS B O 1
ATOM 3891 N N . CYS B 1 9 ? 16.984 12.773 -7.207 1 29.14 9 CYS B N 1
ATOM 3892 C CA . CYS B 1 9 ? 15.727 12.148 -7.605 1 29.14 9 CYS B CA 1
ATOM 3893 C C . CYS B 1 9 ? 15.484 12.32 -9.102 1 29.14 9 CYS B C 1
ATOM 3895 O O . CYS B 1 9 ? 15.289 13.438 -9.578 1 29.14 9 CYS B O 1
ATOM 3897 N N . PRO B 1 10 ? 15.953 11.5 -9.945 1 29.91 10 PRO B N 1
ATOM 3898 C CA . PRO B 1 10 ? 15.75 11.672 -11.383 1 29.91 10 PRO B CA 1
ATOM 3899 C C . PRO B 1 10 ? 14.281 11.773 -11.766 1 29.91 10 PRO B C 1
ATOM 3901 O O . PRO B 1 10 ? 13.5 10.859 -11.492 1 29.91 10 PRO B O 1
ATOM 3904 N N . VAL B 1 11 ? 13.672 12.898 -11.625 1 29.27 11 VAL B N 1
ATOM 3905 C CA . VAL B 1 11 ? 12.445 13.07 -12.391 1 29.27 11 VAL B CA 1
ATOM 3906 C C . VAL B 1 11 ? 12.703 12.773 -13.859 1 29.27 11 VAL B C 1
ATOM 3908 O O . VAL B 1 11 ? 13.453 13.5 -14.523 1 29.27 11 VAL B O 1
ATOM 3911 N N . MET B 1 12 ? 12.898 11.562 -14.18 1 28.31 12 MET B N 1
ATOM 3912 C CA . MET B 1 12 ? 13.031 11.32 -15.609 1 28.31 12 MET B CA 1
ATOM 3913 C C . MET B 1 12 ? 11.742 11.672 -16.344 1 28.31 12 MET B C 1
ATOM 3915 O O . MET B 1 12 ? 10.656 11.25 -15.938 1 28.31 12 MET B O 1
ATOM 3919 N N . ASN B 1 13 ? 11.672 12.859 -16.969 1 29.95 13 ASN B N 1
ATOM 3920 C CA . ASN B 1 13 ? 10.617 13.109 -17.953 1 29.95 13 ASN B CA 1
ATOM 3921 C C . ASN B 1 13 ? 10.492 11.953 -18.938 1 29.95 13 ASN B C 1
ATOM 3923 O O . ASN B 1 13 ? 11.383 11.109 -19.031 1 29.95 13 ASN B O 1
ATOM 3927 N N . ASN B 1 14 ? 9.289 11.805 -19.531 1 31.38 14 ASN B N 1
ATOM 3928 C CA . ASN B 1 14 ? 9.062 10.773 -20.531 1 31.38 14 ASN B CA 1
ATOM 3929 C C . ASN B 1 14 ? 10.219 10.688 -21.531 1 31.38 14 ASN B C 1
ATOM 3931 O O . ASN B 1 14 ? 10.32 9.727 -22.297 1 31.38 14 ASN B O 1
ATOM 3935 N N . THR B 1 15 ? 10.617 11.805 -22.156 1 31.22 15 THR B N 1
ATOM 3936 C CA . THR B 1 15 ? 11.477 11.812 -23.328 1 31.22 15 THR B CA 1
ATOM 3937 C C . THR B 1 15 ? 12.945 11.742 -22.938 1 31.22 15 THR B C 1
ATOM 3939 O O . THR B 1 15 ? 13.836 11.945 -23.766 1 31.22 15 THR B O 1
ATOM 3942 N N . GLY B 1 16 ? 13.492 10.75 -22.062 1 30.58 16 GLY B N 1
ATOM 3943 C CA . GLY B 1 16 ? 14.852 10.367 -21.734 1 30.58 16 GLY B CA 1
ATOM 3944 C C . GLY B 1 16 ? 15.68 11.508 -21.172 1 30.58 16 GLY B C 1
ATOM 3945 O O . GLY B 1 16 ? 16.859 11.344 -20.875 1 30.58 16 GLY B O 1
ATOM 3946 N N . GLU B 1 17 ? 15.531 12.727 -21.609 1 28.88 17 GLU B N 1
ATOM 3947 C CA . GLU B 1 17 ? 16.484 13.766 -21.234 1 28.88 17 GLU B CA 1
ATOM 3948 C C . GLU B 1 17 ? 16.359 14.133 -19.766 1 28.88 17 GLU B C 1
ATOM 3950 O O . GLU B 1 17 ? 15.266 14.117 -19.203 1 28.88 17 GLU B O 1
ATOM 3955 N N . LYS B 1 18 ? 17.469 14.039 -19.016 1 31.62 18 LYS B N 1
ATOM 3956 C CA . LYS B 1 18 ? 17.656 14.5 -17.641 1 31.62 18 LYS B CA 1
ATOM 3957 C C . LYS B 1 18 ? 16.953 15.828 -17.406 1 31.62 18 LYS B C 1
ATOM 3959 O O . LYS B 1 18 ? 17.172 16.797 -18.141 1 31.62 18 LYS B O 1
ATOM 3964 N N . CYS B 1 19 ? 15.734 15.805 -17.031 1 30.34 19 CYS B N 1
ATOM 3965 C CA . CYS B 1 19 ? 15.219 17.141 -16.734 1 30.34 19 CYS B CA 1
ATOM 3966 C C . CYS B 1 19 ? 16.234 17.953 -15.945 1 30.34 19 CYS B C 1
ATOM 3968 O O . CYS B 1 19 ? 16.844 17.438 -15 1 30.34 19 CYS B O 1
ATOM 3970 N N . PRO B 1 20 ? 16.844 19.016 -16.453 1 28.73 20 PRO B N 1
ATOM 3971 C CA . PRO B 1 20 ? 17.719 19.875 -15.641 1 28.73 20 PRO B CA 1
ATOM 3972 C C . PRO B 1 20 ? 17.203 20.062 -14.219 1 28.73 20 PRO B C 1
ATOM 3974 O O . PRO B 1 20 ? 15.992 20.219 -14.008 1 28.73 20 PRO B O 1
ATOM 3977 N N . VAL B 1 21 ? 17.812 19.406 -13.305 1 31.97 21 VAL B N 1
ATOM 3978 C CA . VAL B 1 21 ? 17.641 19.781 -11.906 1 31.97 21 VAL B CA 1
ATOM 3979 C C . VAL B 1 21 ? 17.422 21.297 -11.812 1 31.97 21 VAL B C 1
ATOM 3981 O O . VAL B 1 21 ? 18.328 22.078 -12.148 1 31.97 21 VAL B O 1
ATOM 3984 N N . MET B 1 22 ? 16.375 21.797 -12.297 1 29.59 22 MET B N 1
ATOM 3985 C CA . MET B 1 22 ? 16.266 23.203 -11.906 1 29.59 22 MET B CA 1
ATOM 3986 C C . MET B 1 22 ? 16.781 23.406 -10.492 1 29.59 22 MET B C 1
ATOM 3988 O O . MET B 1 22 ? 16.391 22.703 -9.562 1 29.59 22 MET B O 1
ATOM 3992 N N . SER B 1 23 ? 18.062 23.703 -10.375 1 28.8 23 SER B N 1
ATOM 3993 C CA . SER B 1 23 ? 18.688 24.188 -9.148 1 28.8 23 SER B CA 1
ATOM 3994 C C . SER B 1 23 ? 17.688 24.875 -8.234 1 28.8 23 SER B C 1
ATOM 3996 O O . SER B 1 23 ? 16.781 25.562 -8.711 1 28.8 23 SER B O 1
ATOM 3998 N N . SER B 1 24 ? 17.531 24.406 -7.039 1 33.91 24 SER B N 1
ATOM 3999 C CA . SER B 1 24 ? 16.797 24.812 -5.852 1 33.91 24 SER B CA 1
ATOM 4000 C C . SER B 1 24 ? 16.734 26.328 -5.734 1 33.91 24 SER B C 1
ATOM 4002 O O . SER B 1 24 ? 16 26.875 -4.902 1 33.91 24 SER B O 1
ATOM 4004 N N . SER B 1 25 ? 17.844 26.984 -6.223 1 32 25 SER B N 1
ATOM 4005 C CA . SER B 1 25 ? 18.016 28.328 -5.711 1 32 25 SER B CA 1
ATOM 4006 C C . SER B 1 25 ? 17.031 29.297 -6.363 1 32 25 SER B C 1
ATOM 4008 O O . SER B 1 25 ? 17.172 30.516 -6.238 1 32 25 SER B O 1
ATOM 4010 N N . THR B 1 26 ? 16.438 28.922 -7.484 1 34.16 26 THR B N 1
ATOM 4011 C CA . THR B 1 26 ? 15.711 30.109 -7.906 1 34.16 26 THR B CA 1
ATOM 4012 C C . THR B 1 26 ? 14.648 30.484 -6.875 1 34.16 26 THR B C 1
ATOM 4014 O O . THR B 1 26 ? 13.844 29.641 -6.473 1 34.16 26 THR B O 1
ATOM 4017 N N . GLN B 1 27 ? 14.805 31.484 -6.121 1 36.16 27 GLN B N 1
ATOM 4018 C CA . GLN B 1 27 ? 14.031 32.188 -5.098 1 36.16 27 GLN B CA 1
ATOM 4019 C C . GLN B 1 27 ? 12.547 32.219 -5.461 1 36.16 27 GLN B C 1
ATOM 4021 O O . GLN B 1 27 ? 12.172 32.75 -6.512 1 36.16 27 GLN B O 1
ATOM 4026 N N . SER B 1 28 ? 11.836 31.297 -5.059 1 42.34 28 SER B N 1
ATOM 4027 C CA . SER B 1 28 ? 10.383 31.266 -5.23 1 42.34 28 SER B CA 1
ATOM 4028 C C . SER B 1 28 ? 9.758 32.625 -4.898 1 42.34 28 SER B C 1
ATOM 4030 O O . SER B 1 28 ? 10.062 33.219 -3.863 1 42.34 28 SER B O 1
ATOM 4032 N N . ARG B 1 29 ? 9.547 33.531 -5.883 1 45.25 29 ARG B N 1
ATOM 4033 C CA . ARG B 1 29 ? 8.945 34.844 -5.711 1 45.25 29 ARG B CA 1
ATOM 4034 C C . ARG B 1 29 ? 7.469 34.719 -5.348 1 45.25 29 ARG B C 1
ATOM 4036 O O . ARG B 1 29 ? 6.695 35.656 -5.578 1 45.25 29 ARG B O 1
ATOM 4043 N N . GLY B 1 30 ? 7.066 33.531 -4.828 1 46.38 30 GLY B N 1
ATOM 4044 C CA . GLY B 1 30 ? 5.688 33.406 -4.383 1 46.38 30 GLY B CA 1
ATOM 4045 C C . GLY B 1 30 ? 4.922 32.312 -5.086 1 46.38 30 GLY B C 1
ATOM 4046 O O . GLY B 1 30 ? 5.469 31.609 -5.945 1 46.38 30 GLY B O 1
ATOM 4047 N N . PRO B 1 31 ? 3.744 31.812 -4.512 1 52.16 31 PRO B N 1
ATOM 4048 C CA . PRO B 1 31 ? 2.922 30.703 -5.016 1 52.16 31 PRO B CA 1
ATOM 4049 C C . PRO B 1 31 ? 2.582 30.844 -6.496 1 52.16 31 PRO B C 1
ATOM 4051 O O . PRO B 1 31 ? 2.078 29.906 -7.113 1 52.16 31 PRO B O 1
ATOM 4054 N N . ARG B 1 32 ? 2.75 32 -7.047 1 58.66 32 ARG B N 1
ATOM 4055 C CA . ARG B 1 32 ? 2.393 32.281 -8.438 1 58.66 32 ARG B CA 1
ATOM 4056 C C . ARG B 1 32 ? 3.596 32.125 -9.352 1 58.66 32 ARG B C 1
ATOM 4058 O O . ARG B 1 32 ? 3.51 32.375 -10.555 1 58.66 32 ARG B O 1
ATOM 4065 N N . ASP B 1 33 ? 4.566 31.469 -8.656 1 73.88 33 ASP B N 1
ATOM 4066 C CA . ASP B 1 33 ? 5.766 31.266 -9.461 1 73.88 33 ASP B CA 1
ATOM 4067 C C . ASP B 1 33 ? 5.633 30.016 -10.336 1 73.88 33 ASP B C 1
ATOM 4069 O O . ASP B 1 33 ? 5.246 28.953 -9.852 1 73.88 33 ASP B O 1
ATOM 4073 N N . ILE B 1 34 ? 5.852 30.172 -11.586 1 71.94 34 ILE B N 1
ATOM 4074 C CA . ILE B 1 34 ? 5.695 29.125 -12.594 1 71.94 34 ILE B CA 1
ATOM 4075 C C . ILE B 1 34 ? 6.566 27.938 -12.234 1 71.94 34 ILE B C 1
ATOM 4077 O O . ILE B 1 34 ? 6.184 26.781 -12.477 1 71.94 34 ILE B O 1
ATOM 4081 N N . TYR B 1 35 ? 7.652 28.219 -11.609 1 72.62 35 TYR B N 1
ATOM 4082 C CA . TYR B 1 35 ? 8.547 27.125 -11.242 1 72.62 35 TYR B CA 1
ATOM 4083 C C . TYR B 1 35 ? 7.938 26.266 -10.125 1 72.62 35 TYR B C 1
ATOM 4085 O O . TYR B 1 35 ? 8.008 25.047 -10.172 1 72.62 35 TYR B O 1
ATOM 4093 N N . THR B 1 36 ? 7.352 26.938 -9.18 1 81.56 36 THR B N 1
ATOM 4094 C CA . THR B 1 36 ? 6.688 26.219 -8.094 1 81.56 36 THR B CA 1
ATOM 4095 C C . THR B 1 36 ? 5.512 25.406 -8.625 1 81.56 36 THR B C 1
ATOM 4097 O O . THR B 1 36 ? 5.348 24.234 -8.266 1 81.56 36 THR B O 1
ATOM 4100 N N . LEU B 1 37 ? 4.785 25.984 -9.477 1 80.06 37 LEU B N 1
ATOM 4101 C CA . LEU B 1 37 ? 3.625 25.297 -10.039 1 80.06 37 LEU B CA 1
ATOM 4102 C C . LEU B 1 37 ? 4.055 24.078 -10.859 1 80.06 37 LEU B C 1
ATOM 4104 O O . LEU B 1 37 ? 3.422 23.016 -10.789 1 80.06 37 LEU B O 1
ATOM 4108 N N . GLU B 1 38 ? 5.141 24.219 -11.562 1 75.38 38 GLU B N 1
ATOM 4109 C CA . GLU B 1 38 ? 5.656 23.109 -12.359 1 75.38 38 GLU B CA 1
ATOM 4110 C C . GLU B 1 38 ? 6.168 21.984 -11.461 1 75.38 38 GLU B C 1
ATOM 4112 O O . GLU B 1 38 ? 5.934 20.797 -11.742 1 75.38 38 GLU B O 1
ATOM 4117 N N . ALA B 1 39 ? 6.828 22.391 -10.461 1 83.44 39 ALA B N 1
ATOM 4118 C CA . ALA B 1 39 ? 7.328 21.391 -9.516 1 83.44 39 ALA B CA 1
ATOM 4119 C C . ALA B 1 39 ? 6.184 20.609 -8.875 1 83.44 39 ALA B C 1
ATOM 4121 O O . ALA B 1 39 ? 6.258 19.391 -8.734 1 83.44 39 ALA B O 1
ATOM 4122 N N . LEU B 1 40 ? 5.188 21.281 -8.586 1 85.56 40 LEU B N 1
ATOM 4123 C CA . LEU B 1 40 ? 4.031 20.656 -7.957 1 85.56 40 LEU B CA 1
ATOM 4124 C C . LEU B 1 40 ? 3.275 19.781 -8.953 1 85.56 40 LEU B C 1
ATOM 4126 O O . LEU B 1 40 ? 2.795 18.703 -8.602 1 85.56 40 LEU B O 1
ATOM 4130 N N . SER B 1 41 ? 3.15 20.234 -10.156 1 81.75 41 SER B N 1
ATOM 4131 C CA . SER B 1 41 ? 2.504 19.453 -11.195 1 81.75 41 SER B CA 1
ATOM 4132 C C . SER B 1 41 ? 3.27 18.156 -11.469 1 81.75 41 SER B C 1
ATOM 4134 O O . SER B 1 41 ? 2.664 17.094 -11.656 1 81.75 41 SER B O 1
ATOM 4136 N N . HIS B 1 42 ? 4.582 18.266 -11.539 1 81.75 42 HIS B N 1
ATOM 4137 C CA . HIS B 1 42 ? 5.418 17.094 -11.711 1 81.75 42 HIS B CA 1
ATOM 4138 C C . HIS B 1 42 ? 5.254 16.125 -10.547 1 81.75 42 HIS B C 1
ATOM 4140 O O . HIS B 1 42 ? 5.098 14.914 -10.75 1 81.75 42 HIS B O 1
ATOM 4146 N N . PHE B 1 43 ? 5.297 16.703 -9.469 1 87.06 43 PHE B N 1
ATOM 4147 C CA . PHE B 1 43 ? 5.117 15.898 -8.258 1 87.06 43 PHE B CA 1
ATOM 4148 C C . PHE B 1 43 ? 3.816 15.109 -8.32 1 87.06 43 PHE B C 1
ATOM 4150 O O . PHE B 1 43 ? 3.793 13.914 -8.008 1 87.06 43 PHE B O 1
ATOM 4157 N N . ASN B 1 44 ? 2.756 15.719 -8.711 1 87.94 44 ASN B N 1
ATOM 4158 C CA . ASN B 1 44 ? 1.426 15.117 -8.75 1 87.94 44 ASN B CA 1
ATOM 4159 C C . ASN B 1 44 ? 1.36 13.961 -9.742 1 87.94 44 ASN B C 1
ATOM 4161 O O . ASN B 1 44 ? 0.428 13.156 -9.703 1 87.94 44 ASN B O 1
ATOM 4165 N N . ARG B 1 45 ? 2.324 13.805 -10.641 1 86.06 45 ARG B N 1
ATOM 4166 C CA . ARG B 1 45 ? 2.283 12.812 -11.703 1 86.06 45 ARG B CA 1
ATOM 4167 C C . ARG B 1 45 ? 3.387 11.773 -11.531 1 86.06 45 ARG B C 1
ATOM 4169 O O . ARG B 1 45 ? 3.637 10.969 -12.43 1 86.06 45 ARG B O 1
ATOM 4176 N N . GLU B 1 46 ? 4.02 11.797 -10.375 1 84.44 46 GLU B N 1
ATOM 4177 C CA . GLU B 1 46 ? 5.16 10.914 -10.141 1 84.44 46 GLU B CA 1
ATOM 4178 C C . GLU B 1 46 ? 4.715 9.461 -10.016 1 84.44 46 GLU B C 1
ATOM 4180 O O . GLU B 1 46 ? 5.48 8.547 -10.32 1 84.44 46 GLU B O 1
ATOM 4185 N N . LYS B 1 47 ? 3.52 9.242 -9.555 1 86.69 47 LYS B N 1
ATOM 4186 C CA . LYS B 1 47 ? 3.049 7.871 -9.367 1 86.69 47 LYS B CA 1
ATOM 4187 C C . LYS B 1 47 ? 2.23 7.402 -10.57 1 86.69 47 LYS B C 1
ATOM 4189 O O . LYS B 1 47 ? 1.339 8.109 -11.031 1 86.69 47 LYS B O 1
ATOM 4194 N N . ILE B 1 48 ? 2.58 6.242 -10.984 1 88.56 48 ILE B N 1
ATOM 4195 C CA . ILE B 1 48 ? 1.797 5.605 -12.039 1 88.56 48 ILE B CA 1
ATOM 4196 C C . ILE B 1 48 ? 0.766 4.668 -11.414 1 88.56 48 ILE B C 1
ATOM 4198 O O . ILE B 1 48 ? 0.862 4.324 -10.234 1 88.56 48 ILE B O 1
ATOM 4202 N N . PRO B 1 49 ? -0.177 4.285 -12.227 1 90.38 49 PRO B N 1
ATOM 4203 C CA . PRO B 1 49 ? -1.136 3.33 -11.656 1 90.38 49 PRO B CA 1
ATOM 4204 C C . PRO B 1 49 ? -0.463 2.084 -11.094 1 90.38 49 PRO B C 1
ATOM 4206 O O . PRO B 1 49 ? 0.504 1.581 -11.672 1 90.38 49 PRO B O 1
ATOM 4209 N N . GLU B 1 50 ? -1.006 1.72 -10.039 1 92.69 50 GLU B N 1
ATOM 4210 C CA . GLU B 1 50 ? -0.507 0.524 -9.359 1 92.69 50 GLU B CA 1
ATOM 4211 C C . GLU B 1 50 ? -0.839 -0.735 -10.156 1 92.69 50 GLU B C 1
ATOM 4213 O O . GLU B 1 50 ? -1.891 -0.814 -10.797 1 92.69 50 GLU B O 1
ATOM 4218 N N . ARG B 1 51 ? 0.048 -1.762 -10.047 1 94.75 51 ARG B N 1
ATOM 4219 C CA . ARG B 1 51 ? -0.257 -3.061 -10.641 1 94.75 51 ARG B CA 1
ATOM 4220 C C . ARG B 1 51 ? -1.542 -3.639 -10.062 1 94.75 51 ARG B C 1
ATOM 4222 O O . ARG B 1 51 ? -1.778 -3.549 -8.852 1 94.75 51 ARG B O 1
ATOM 4229 N N . ALA B 1 52 ? -2.33 -4.219 -10.961 1 91.88 52 ALA B N 1
ATOM 4230 C CA . ALA B 1 52 ? -3.561 -4.852 -10.492 1 91.88 52 ALA B CA 1
ATOM 4231 C C . ALA B 1 52 ? -3.256 -6.008 -9.547 1 91.88 52 ALA B C 1
ATOM 4233 O O . ALA B 1 52 ? -3.99 -6.238 -8.586 1 91.88 52 ALA B O 1
ATOM 4234 N N . VAL B 1 53 ? -2.281 -6.75 -9.883 1 94.69 53 VAL B N 1
ATOM 4235 C CA . VAL B 1 53 ? -1.724 -7.805 -9.047 1 94.69 53 VAL B CA 1
ATOM 4236 C C . VAL B 1 53 ? -0.205 -7.664 -8.977 1 94.69 53 VAL B C 1
ATOM 4238 O O . VAL B 1 53 ? 0.407 -7.059 -9.867 1 94.69 53 VAL B O 1
ATOM 4241 N N . HIS B 1 54 ? 0.38 -8.141 -7.867 1 96.44 54 HIS B N 1
ATOM 4242 C CA . HIS B 1 54 ? 1.828 -8.109 -7.695 1 96.44 54 HIS B CA 1
ATOM 4243 C C . HIS B 1 54 ? 2.33 -6.684 -7.512 1 96.44 54 HIS B C 1
ATOM 4245 O O . HIS B 1 54 ? 3.363 -6.309 -8.07 1 96.44 54 HIS B O 1
ATOM 4251 N N . ALA B 1 55 ? 1.63 -5.934 -6.746 1 95.19 55 ALA B N 1
ATOM 4252 C CA . ALA B 1 55 ? 1.958 -4.52 -6.59 1 95.19 55 ALA B CA 1
ATOM 4253 C C . ALA B 1 55 ? 3.219 -4.336 -5.75 1 95.19 55 ALA B C 1
ATOM 4255 O O . ALA B 1 55 ? 4.07 -3.508 -6.07 1 95.19 55 ALA B O 1
ATOM 4256 N N . LYS B 1 56 ? 3.334 -5.016 -4.719 1 95.31 56 LYS B N 1
ATOM 4257 C CA . LYS B 1 56 ? 4.488 -4.945 -3.828 1 95.31 56 LYS B CA 1
ATOM 4258 C C . LYS B 1 56 ? 5.605 -5.871 -4.297 1 95.31 56 LYS B C 1
ATOM 4260 O O . LYS B 1 56 ? 5.387 -7.074 -4.48 1 95.31 56 LYS B O 1
ATOM 4265 N N . GLY B 1 57 ? 6.777 -5.312 -4.469 1 95.31 57 GLY B N 1
ATOM 4266 C CA . GLY B 1 57 ? 7.855 -6.176 -4.926 1 95.31 57 GLY B CA 1
ATOM 4267 C C . GLY B 1 57 ? 9.211 -5.496 -4.906 1 95.31 57 GLY B C 1
ATOM 4268 O O . GLY B 1 57 ? 9.328 -4.34 -4.488 1 95.31 57 GLY B O 1
ATOM 4269 N N . THR B 1 58 ? 10.219 -6.227 -5.246 1 97.5 58 THR B N 1
ATOM 4270 C CA . THR B 1 58 ? 11.602 -5.789 -5.402 1 97.5 58 THR B CA 1
ATOM 4271 C C . THR B 1 58 ? 12.289 -6.559 -6.527 1 97.5 58 THR B C 1
ATOM 4273 O O . THR B 1 58 ? 11.656 -7.375 -7.203 1 97.5 58 THR B O 1
ATOM 4276 N N . GLY B 1 59 ? 13.539 -6.18 -6.828 1 98.06 59 GLY B N 1
ATOM 4277 C CA . GLY B 1 59 ? 14.211 -6.852 -7.922 1 98.06 59 GLY B CA 1
ATOM 4278 C C . GLY B 1 59 ? 15.719 -6.68 -7.887 1 98.06 59 GLY B C 1
ATOM 4279 O O . GLY B 1 59 ? 16.25 -5.91 -7.078 1 98.06 59 GLY B O 1
ATOM 4280 N N . ALA B 1 60 ? 16.359 -7.383 -8.719 1 98.69 60 ALA B N 1
ATOM 4281 C CA . ALA B 1 60 ? 17.812 -7.359 -8.867 1 98.69 60 ALA B CA 1
ATOM 4282 C C . ALA B 1 60 ? 18.25 -7.898 -10.227 1 98.69 60 ALA B C 1
ATOM 4284 O O . ALA B 1 60 ? 17.484 -8.625 -10.883 1 98.69 60 ALA B O 1
ATOM 4285 N N . TYR B 1 61 ? 19.438 -7.551 -10.602 1 98.75 61 TYR B N 1
ATOM 4286 C CA . TYR B 1 61 ? 20.031 -8.039 -11.852 1 98.75 61 TYR B CA 1
ATOM 4287 C C . TYR B 1 61 ? 20.906 -9.258 -11.594 1 98.75 61 TYR B C 1
ATOM 4289 O O . TYR B 1 61 ? 21.359 -9.484 -10.469 1 98.75 61 TYR B O 1
ATOM 4297 N N . GLY B 1 62 ? 21.031 -10.031 -12.672 1 98.69 62 GLY B N 1
ATOM 4298 C CA . GLY B 1 62 ? 21.875 -11.211 -12.578 1 98.69 62 GLY B CA 1
ATOM 4299 C C . GLY B 1 62 ? 22.203 -11.812 -13.93 1 98.69 62 GLY B C 1
ATOM 4300 O O . GLY B 1 62 ? 22.266 -11.102 -14.93 1 98.69 62 GLY B O 1
ATOM 4301 N N . GLU B 1 63 ? 22.578 -13.094 -13.82 1 98.62 63 GLU B N 1
ATOM 4302 C CA . GLU B 1 63 ? 22.938 -13.82 -15.031 1 98.62 63 GLU B CA 1
ATOM 4303 C C . GLU B 1 63 ? 22.5 -15.281 -14.945 1 98.62 63 GLU B C 1
ATOM 4305 O O . GLU B 1 63 ? 22.469 -15.859 -13.859 1 98.62 63 GLU B O 1
ATOM 4310 N N . PHE B 1 64 ? 22.172 -15.766 -16.109 1 98.81 64 PHE B N 1
ATOM 4311 C CA . PHE B 1 64 ? 21.859 -17.172 -16.281 1 98.81 64 PHE B CA 1
ATOM 4312 C C . PHE B 1 64 ? 22.984 -17.891 -17.031 1 98.81 64 PHE B C 1
ATOM 4314 O O . PHE B 1 64 ? 23.453 -17.406 -18.062 1 98.81 64 PHE B O 1
ATOM 4321 N N . GLU B 1 65 ? 23.375 -19.016 -16.5 1 98.81 65 GLU B N 1
ATOM 4322 C CA . GLU B 1 65 ? 24.422 -19.812 -17.141 1 98.81 65 GLU B CA 1
ATOM 4323 C C . GLU B 1 65 ? 23.922 -21.219 -17.469 1 98.81 65 GLU B C 1
ATOM 4325 O O . GLU B 1 65 ? 23.328 -21.891 -16.609 1 98.81 65 GLU B O 1
ATOM 4330 N N . VAL B 1 66 ? 24.188 -21.656 -18.719 1 98.75 66 VAL B N 1
ATOM 4331 C CA . VAL B 1 66 ? 23.844 -23.016 -19.125 1 98.75 66 VAL B CA 1
ATOM 4332 C C . VAL B 1 66 ? 24.812 -24 -18.484 1 98.75 66 VAL B C 1
ATOM 4334 O O . VAL B 1 66 ? 26.031 -23.844 -18.594 1 98.75 66 VAL B O 1
ATOM 4337 N N . THR B 1 67 ? 24.281 -24.984 -17.844 1 98.62 67 THR B N 1
ATOM 4338 C CA . THR B 1 67 ? 25.156 -25.891 -17.094 1 98.62 67 THR B CA 1
ATOM 4339 C C . THR B 1 67 ? 25.109 -27.297 -17.688 1 98.62 67 THR B C 1
ATOM 4341 O O . THR B 1 67 ? 25.953 -28.141 -17.375 1 98.62 67 THR B O 1
ATOM 4344 N N . ALA B 1 68 ? 24.156 -27.609 -18.516 1 98.44 68 ALA B N 1
ATOM 4345 C CA . ALA B 1 68 ? 24.047 -28.938 -19.125 1 98.44 68 ALA B CA 1
ATOM 4346 C C . ALA B 1 68 ? 23.484 -28.828 -20.547 1 98.44 68 ALA B C 1
ATOM 4348 O O . ALA B 1 68 ? 22.719 -27.906 -20.859 1 98.44 68 ALA B O 1
ATOM 4349 N N . ASP B 1 69 ? 23.922 -29.781 -21.344 1 97.56 69 ASP B N 1
ATOM 4350 C CA . ASP B 1 69 ? 23.422 -29.828 -22.703 1 97.56 69 ASP B CA 1
ATOM 4351 C C . ASP B 1 69 ? 22 -30.391 -22.75 1 97.56 69 ASP B C 1
ATOM 4353 O O . ASP B 1 69 ? 21.75 -31.516 -22.281 1 97.56 69 ASP B O 1
ATOM 4357 N N . ILE B 1 70 ? 21.078 -29.594 -23.297 1 96.69 70 ILE B N 1
ATOM 4358 C CA . ILE B 1 70 ? 19.703 -30.062 -23.453 1 96.69 70 ILE B CA 1
ATOM 4359 C C . ILE B 1 70 ? 19.266 -29.922 -24.906 1 96.69 70 ILE B C 1
ATOM 4361 O O . ILE B 1 70 ? 18.109 -29.641 -25.188 1 96.69 70 ILE B O 1
ATOM 4365 N N . SER B 1 71 ? 20.125 -29.984 -25.844 1 96.19 71 SER B N 1
ATOM 4366 C CA . SER B 1 71 ? 19.844 -29.844 -27.266 1 96.19 71 SER B CA 1
ATOM 4367 C C . SER B 1 71 ? 18.984 -31 -27.766 1 96.19 71 SER B C 1
ATOM 4369 O O . SER B 1 71 ? 18.438 -30.938 -28.875 1 96.19 71 SER B O 1
ATOM 4371 N N . ASP B 1 72 ? 18.828 -32.031 -26.969 1 96.31 72 ASP B N 1
ATOM 4372 C CA . ASP B 1 72 ? 17.984 -33.188 -27.344 1 96.31 72 ASP B CA 1
ATOM 4373 C C . ASP B 1 72 ? 16.5 -32.812 -27.25 1 96.31 72 ASP B C 1
ATOM 4375 O O . ASP B 1 72 ? 15.648 -33.5 -27.812 1 96.31 72 ASP B O 1
ATOM 4379 N N . ILE B 1 73 ? 16.234 -31.656 -26.562 1 96 73 ILE B N 1
ATOM 4380 C CA . ILE B 1 73 ? 14.812 -31.375 -26.375 1 96 73 ILE B CA 1
ATOM 4381 C C . ILE B 1 73 ? 14.5 -29.969 -26.844 1 96 73 ILE B C 1
ATOM 4383 O O . ILE B 1 73 ? 13.344 -29.531 -26.812 1 96 73 ILE B O 1
ATOM 4387 N N . CYS B 1 74 ? 15.531 -29.172 -27.203 1 93.62 74 CYS B N 1
ATOM 4388 C CA . CYS B 1 74 ? 15.172 -27.828 -27.641 1 93.62 74 CYS B CA 1
ATOM 4389 C C . CYS B 1 74 ? 16.203 -27.281 -28.625 1 93.62 74 CYS B C 1
ATOM 4391 O O . CYS B 1 74 ? 17.297 -27.844 -28.766 1 93.62 74 CYS B O 1
ATOM 4393 N N . ASN B 1 75 ? 15.711 -26.312 -29.406 1 94.5 75 ASN B N 1
ATOM 4394 C CA . ASN B 1 75 ? 16.531 -25.484 -30.281 1 94.5 75 ASN B CA 1
ATOM 4395 C C . ASN B 1 75 ? 16.438 -24 -29.938 1 94.5 75 ASN B C 1
ATOM 4397 O O . ASN B 1 75 ? 16.109 -23.188 -30.797 1 94.5 75 ASN B O 1
ATOM 4401 N N . ILE B 1 76 ? 16.672 -23.625 -28.656 1 96.94 76 ILE B N 1
ATOM 4402 C CA . ILE B 1 76 ? 16.625 -22.266 -28.125 1 96.94 76 ILE B CA 1
ATOM 4403 C C . ILE B 1 76 ? 18.031 -21.734 -27.953 1 96.94 76 ILE B C 1
ATOM 4405 O O . ILE B 1 76 ? 18.797 -22.234 -27.125 1 96.94 76 ILE B O 1
ATOM 4409 N N . ASP B 1 77 ? 18.375 -20.719 -28.656 1 96.69 77 ASP B N 1
ATOM 4410 C CA . ASP B 1 77 ? 19.734 -20.188 -28.688 1 96.69 77 ASP B CA 1
ATOM 4411 C C . ASP B 1 77 ? 20.281 -19.953 -27.281 1 96.69 77 ASP B C 1
ATOM 4413 O O . ASP B 1 77 ? 21.406 -20.328 -26.984 1 96.69 77 ASP B O 1
ATOM 4417 N N . MET B 1 78 ? 19.5 -19.359 -26.375 1 97.25 78 MET B N 1
ATOM 4418 C CA . MET B 1 78 ? 19.906 -19.031 -25.016 1 97.25 78 MET B CA 1
ATOM 4419 C C . MET B 1 78 ? 20.344 -20.281 -24.25 1 97.25 78 MET B C 1
ATOM 4421 O O . MET B 1 78 ? 21.203 -20.203 -23.375 1 97.25 78 MET B O 1
ATOM 4425 N N . LEU B 1 79 ? 19.766 -21.375 -24.641 1 98.06 79 LEU B N 1
ATOM 4426 C CA . LEU B 1 79 ? 19.953 -22.578 -23.828 1 98.06 79 LEU B CA 1
ATOM 4427 C C . LEU B 1 79 ? 20.953 -23.531 -24.484 1 98.06 79 LEU B C 1
ATOM 4429 O O . LEU B 1 79 ? 21.188 -24.625 -23.984 1 98.06 79 LEU B O 1
ATOM 4433 N N . LEU B 1 80 ? 21.484 -23.141 -25.578 1 96.31 80 LEU B N 1
ATOM 4434 C CA . LEU B 1 80 ? 22.438 -24 -26.281 1 96.31 80 LEU B CA 1
ATOM 4435 C C . LEU B 1 80 ? 23.875 -23.578 -26 1 96.31 80 LEU B C 1
ATOM 4437 O O . LEU B 1 80 ? 24.203 -22.391 -26.109 1 96.31 80 LEU B O 1
ATOM 4441 N N . GLY B 1 81 ? 24.734 -24.547 -25.656 1 96 81 GLY B N 1
ATOM 4442 C CA . GLY B 1 81 ? 26.125 -24.297 -25.328 1 96 81 GLY B CA 1
ATOM 4443 C C . GLY B 1 81 ? 26.391 -24.156 -23.844 1 96 81 GLY B C 1
ATOM 4444 O O . GLY B 1 81 ? 26.156 -23.094 -23.266 1 96 81 GLY B O 1
ATOM 4445 N N . VAL B 1 82 ? 26.953 -25.234 -23.297 1 97.94 82 VAL B N 1
ATOM 4446 C CA . VAL B 1 82 ? 27.281 -25.219 -21.875 1 97.94 82 VAL B CA 1
ATOM 4447 C C . VAL B 1 82 ? 28.25 -24.094 -21.578 1 97.94 82 VAL B C 1
ATOM 4449 O O . VAL B 1 82 ? 29.25 -23.906 -22.297 1 97.94 82 VAL B O 1
ATOM 4452 N N . GLY B 1 83 ? 27.922 -23.266 -20.531 1 98.25 83 GLY B N 1
ATOM 4453 C CA . GLY B 1 83 ? 28.766 -22.141 -20.172 1 98.25 83 GLY B CA 1
ATOM 4454 C C . GLY B 1 83 ? 28.266 -20.812 -20.688 1 98.25 83 GLY B C 1
ATOM 4455 O O . GLY B 1 83 ? 28.703 -19.75 -20.234 1 98.25 83 GLY B O 1
ATOM 4456 N N . LYS B 1 84 ? 27.344 -20.891 -21.641 1 98.25 84 LYS B N 1
ATOM 4457 C CA . LYS B 1 84 ? 26.781 -19.656 -22.188 1 98.25 84 LYS B CA 1
ATOM 4458 C C . LYS B 1 84 ? 26.062 -18.859 -21.094 1 98.25 84 LYS B C 1
ATOM 4460 O O . LYS B 1 84 ? 25.328 -19.422 -20.297 1 98.25 84 LYS B O 1
ATOM 4465 N N . LYS B 1 85 ? 26.344 -17.578 -21.109 1 98.44 85 LYS B N 1
ATOM 4466 C CA . LYS B 1 85 ? 25.734 -16.703 -20.109 1 98.44 85 LYS B CA 1
ATOM 4467 C C . LYS B 1 85 ? 24.781 -15.703 -20.75 1 98.44 85 LYS B C 1
ATOM 4469 O O . LYS B 1 85 ? 25.016 -15.242 -21.859 1 98.44 85 LYS B O 1
ATOM 4474 N N . THR B 1 86 ? 23.703 -15.453 -20.141 1 98.69 86 THR B N 1
ATOM 4475 C CA . THR B 1 86 ? 22.703 -14.461 -20.547 1 98.69 86 THR B CA 1
ATOM 4476 C C . THR B 1 86 ? 22.344 -13.539 -19.375 1 98.69 86 THR B C 1
ATOM 4478 O O . THR B 1 86 ? 21.969 -14.008 -18.297 1 98.69 86 THR B O 1
ATOM 4481 N N . GLN B 1 87 ? 22.484 -12.211 -19.562 1 98.56 87 GLN B N 1
ATOM 4482 C CA . GLN B 1 87 ? 22.109 -11.242 -18.547 1 98.56 87 GLN B CA 1
ATOM 4483 C C . GLN B 1 87 ? 20.594 -11.211 -18.328 1 98.56 87 GLN B C 1
ATOM 4485 O O . GLN B 1 87 ? 19.828 -11.492 -19.266 1 98.56 87 GLN B O 1
ATOM 4490 N N . CYS B 1 88 ? 20.25 -10.883 -17.078 1 98.69 88 CYS B N 1
ATOM 4491 C CA . CYS B 1 88 ? 18.828 -10.883 -16.781 1 98.69 88 CYS B CA 1
ATOM 4492 C C . CYS B 1 88 ? 18.5 -9.938 -15.633 1 98.69 88 CYS B C 1
ATOM 4494 O O . CYS B 1 88 ? 19.406 -9.398 -14.992 1 98.69 88 CYS B O 1
ATOM 4496 N N . VAL B 1 89 ? 17.219 -9.648 -15.469 1 98.75 89 VAL B N 1
ATOM 4497 C CA . VAL B 1 89 ? 16.672 -8.945 -14.312 1 98.75 89 VAL B CA 1
ATOM 4498 C C . VAL B 1 89 ? 15.484 -9.727 -13.75 1 98.75 89 VAL B C 1
ATOM 4500 O O . VAL B 1 89 ? 14.711 -10.336 -14.5 1 98.75 89 VAL B O 1
ATOM 4503 N N . THR B 1 90 ? 15.422 -9.797 -12.438 1 98.62 90 THR B N 1
ATOM 4504 C CA . THR B 1 90 ? 14.367 -10.531 -11.75 1 98.62 90 THR B CA 1
ATOM 4505 C C . THR B 1 90 ? 13.555 -9.602 -10.852 1 98.62 90 THR B C 1
ATOM 4507 O O . THR B 1 90 ? 14.117 -8.734 -10.188 1 98.62 90 THR B O 1
ATOM 4510 N N . ARG B 1 91 ? 12.266 -9.773 -10.852 1 98.38 91 ARG B N 1
ATOM 4511 C CA . ARG B 1 91 ? 11.391 -9.094 -9.906 1 98.38 91 ARG B CA 1
ATOM 4512 C C . ARG B 1 91 ? 10.641 -10.094 -9.039 1 98.38 91 ARG B C 1
ATOM 4514 O O . ARG B 1 91 ? 10.047 -11.055 -9.555 1 98.38 91 ARG B O 1
ATOM 4521 N N . PHE B 1 92 ? 10.695 -9.914 -7.75 1 97.62 92 PHE B N 1
ATOM 4522 C CA . PHE B 1 92 ? 9.914 -10.648 -6.762 1 97.62 92 PHE B CA 1
ATOM 4523 C C . PHE B 1 92 ? 8.711 -9.828 -6.301 1 97.62 92 PHE B C 1
ATOM 4525 O O . PHE B 1 92 ? 8.789 -8.602 -6.203 1 97.62 92 PHE B O 1
ATOM 4532 N N . SER B 1 93 ? 7.641 -10.508 -5.949 1 97 93 SER B N 1
ATOM 4533 C CA . SER B 1 93 ? 6.473 -9.727 -5.547 1 97 93 SER B CA 1
ATOM 4534 C C . SER B 1 93 ? 5.512 -10.57 -4.715 1 97 93 SER B C 1
ATOM 4536 O O . SER B 1 93 ? 5.469 -11.789 -4.852 1 97 93 SER B O 1
ATOM 4538 N N . THR B 1 94 ? 4.82 -9.906 -3.861 1 94.25 94 THR B N 1
ATOM 4539 C CA . THR B 1 94 ? 3.578 -10.469 -3.344 1 94.25 94 THR B CA 1
ATOM 4540 C C . THR B 1 94 ? 2.453 -10.32 -4.363 1 94.25 94 THR B C 1
ATOM 4542 O O . THR B 1 94 ? 2.621 -9.664 -5.391 1 94.25 94 THR B O 1
ATOM 4545 N N . THR B 1 95 ? 1.31 -10.883 -4.086 1 93.19 95 THR B N 1
ATOM 4546 C CA . THR B 1 95 ? 0.353 -10.977 -5.184 1 93.19 95 THR B CA 1
ATOM 4547 C C . THR B 1 95 ? -0.866 -10.102 -4.918 1 93.19 95 THR B C 1
ATOM 4549 O O . THR B 1 95 ? -1.219 -9.25 -5.742 1 93.19 95 THR B O 1
ATOM 4552 N N . GLY B 1 96 ? -1.487 -10.195 -3.857 1 89.19 96 GLY B N 1
ATOM 4553 C CA . GLY B 1 96 ? -2.859 -9.734 -3.73 1 89.19 96 GLY B CA 1
ATOM 4554 C C . GLY B 1 96 ? -2.961 -8.328 -3.174 1 89.19 96 GLY B C 1
ATOM 4555 O O . GLY B 1 96 ? -3.898 -7.59 -3.494 1 89.19 96 GLY B O 1
ATOM 4556 N N . LEU B 1 97 ? -2.051 -7.875 -2.406 1 91.19 97 LEU B N 1
ATOM 4557 C CA . LEU B 1 97 ? -2.234 -6.629 -1.672 1 91.19 97 LEU B CA 1
ATOM 4558 C C . LEU B 1 97 ? -1.523 -5.477 -2.371 1 91.19 97 LEU B C 1
ATOM 4560 O O . LEU B 1 97 ? -0.879 -5.672 -3.402 1 91.19 97 LEU B O 1
ATOM 4564 N N . GLU B 1 98 ? -1.746 -4.312 -1.805 1 94.44 98 GLU B N 1
ATOM 4565 C CA . GLU B 1 98 ? -1.274 -3.062 -2.395 1 94.44 98 GLU B CA 1
ATOM 4566 C C . GLU B 1 98 ? 0.192 -2.811 -2.057 1 94.44 98 GLU B C 1
ATOM 4568 O O . GLU B 1 98 ? 0.754 -3.469 -1.178 1 94.44 98 GLU B O 1
ATOM 4573 N N . ARG B 1 99 ? 0.737 -1.856 -2.771 1 94.19 99 ARG B N 1
ATOM 4574 C CA . ARG B 1 99 ? 2.041 -1.339 -2.373 1 94.19 99 ARG B CA 1
ATOM 4575 C C . ARG B 1 99 ? 2.029 -0.89 -0.915 1 94.19 99 ARG B C 1
ATOM 4577 O O . ARG B 1 99 ? 1.046 -0.312 -0.446 1 94.19 99 ARG B O 1
ATOM 4584 N N . GLY B 1 100 ? 3.133 -1.108 -0.303 1 92.38 100 GLY B N 1
ATOM 4585 C CA . GLY B 1 100 ? 3.232 -0.711 1.092 1 92.38 100 GLY B CA 1
ATOM 4586 C C . GLY B 1 100 ? 2.82 -1.809 2.055 1 92.38 100 GLY B C 1
ATOM 4587 O O . GLY B 1 100 ? 3.078 -1.715 3.258 1 92.38 100 GLY B O 1
ATOM 4588 N N . SER B 1 101 ? 2.154 -2.822 1.572 1 92.12 101 SER B N 1
ATOM 4589 C CA . SER B 1 101 ? 1.825 -3.963 2.42 1 92.12 101 SER B CA 1
ATOM 4590 C C . SER B 1 101 ? 3.08 -4.719 2.844 1 92.12 101 SER B C 1
ATOM 4592 O O . SER B 1 101 ? 4.188 -4.371 2.43 1 92.12 101 SER B O 1
ATOM 4594 N N . SER B 1 102 ? 2.869 -5.684 3.65 1 90.56 102 SER B N 1
ATOM 4595 C CA . SER B 1 102 ? 3.994 -6.434 4.199 1 90.56 102 SER B CA 1
ATOM 4596 C C . SER B 1 102 ? 4.488 -7.488 3.215 1 90.56 102 SER B C 1
ATOM 4598 O O . SER B 1 102 ? 3.688 -8.141 2.547 1 90.56 102 SER B O 1
ATOM 4600 N N . ASP B 1 103 ? 5.793 -7.754 3.211 1 90.38 103 ASP B N 1
ATOM 4601 C CA . ASP B 1 103 ? 6.379 -8.867 2.469 1 90.38 103 ASP B CA 1
ATOM 4602 C C . ASP B 1 103 ? 5.871 -10.203 3 1 90.38 103 ASP B C 1
ATOM 4604 O O . ASP B 1 103 ? 5.883 -11.211 2.281 1 90.38 103 ASP B O 1
ATOM 4608 N N . GLY B 1 104 ? 5.449 -10.156 4.25 1 86.62 104 GLY B N 1
ATOM 4609 C CA . GLY B 1 104 ? 5.184 -11.406 4.941 1 86.62 104 GLY B CA 1
ATOM 4610 C C . GLY B 1 104 ? 3.734 -11.844 4.859 1 86.62 104 GLY B C 1
ATOM 4611 O O . GLY B 1 104 ? 3.311 -12.75 5.574 1 86.62 104 GLY B O 1
ATOM 4612 N N . VAL B 1 105 ? 3.002 -11.242 4.043 1 86.94 105 VAL B N 1
ATOM 4613 C CA . VAL B 1 105 ? 1.6 -11.617 3.893 1 86.94 105 VAL B CA 1
ATOM 4614 C C . VAL B 1 105 ? 1.497 -13.055 3.387 1 86.94 105 VAL B C 1
ATOM 4616 O O . VAL B 1 105 ? 2.328 -13.5 2.592 1 86.94 105 VAL B O 1
ATOM 4619 N N . ARG B 1 106 ? 0.512 -13.805 3.91 1 88.5 106 ARG B N 1
ATOM 4620 C CA . ARG B 1 106 ? 0.262 -15.156 3.414 1 88.5 106 ARG B CA 1
ATOM 4621 C C . ARG B 1 106 ? -0.41 -15.117 2.045 1 88.5 106 ARG B C 1
ATOM 4623 O O . ARG B 1 106 ? -1.621 -14.914 1.947 1 88.5 106 ARG B O 1
ATOM 4630 N N . ASP B 1 107 ? 0.323 -15.266 1.064 1 88 107 ASP B N 1
ATOM 4631 C CA . ASP B 1 107 ? -0.185 -15.336 -0.302 1 88 107 ASP B CA 1
ATOM 4632 C C . ASP B 1 107 ? 0.839 -15.969 -1.238 1 88 107 ASP B C 1
ATOM 4634 O O . ASP B 1 107 ? 1.887 -16.438 -0.792 1 88 107 ASP B O 1
ATOM 4638 N N . LEU B 1 108 ? 0.454 -16.094 -2.486 1 91.56 108 LEU B N 1
ATOM 4639 C CA . LEU B 1 108 ? 1.38 -16.516 -3.531 1 91.56 108 LEU B CA 1
ATOM 4640 C C . LEU B 1 108 ? 2.418 -15.438 -3.811 1 91.56 108 LEU B C 1
ATOM 4642 O O . LEU B 1 108 ? 2.104 -14.242 -3.773 1 91.56 108 LEU B O 1
ATOM 4646 N N . LYS B 1 109 ? 3.611 -15.93 -4.004 1 94.75 109 LYS B N 1
ATOM 4647 C CA . LYS B 1 109 ? 4.66 -14.977 -4.375 1 94.75 109 LYS B CA 1
ATOM 4648 C C . LYS B 1 109 ? 5.004 -15.094 -5.855 1 94.75 109 LYS B C 1
ATOM 4650 O O . LYS B 1 109 ? 4.969 -16.188 -6.426 1 94.75 109 LYS B O 1
ATOM 4655 N N . GLY B 1 110 ? 5.309 -13.953 -6.398 1 95.94 110 GLY B N 1
ATOM 4656 C CA . GLY B 1 110 ? 5.738 -13.938 -7.785 1 95.94 110 GLY B CA 1
ATOM 4657 C C . GLY B 1 110 ? 7.242 -13.812 -7.941 1 95.94 110 GLY B C 1
ATOM 4658 O O . GLY B 1 110 ? 7.902 -13.141 -7.145 1 95.94 110 GLY B O 1
ATOM 4659 N N . MET B 1 111 ? 7.754 -14.461 -8.883 1 97.12 111 MET B N 1
ATOM 4660 C CA . MET B 1 111 ? 9.117 -14.312 -9.367 1 97.12 111 MET B CA 1
ATOM 4661 C C . MET B 1 111 ? 9.156 -14.289 -10.891 1 97.12 111 MET B C 1
ATOM 4663 O O . MET B 1 111 ? 8.922 -15.305 -11.539 1 97.12 111 MET B O 1
ATOM 4667 N N . ALA B 1 112 ? 9.422 -13.188 -11.461 1 98.19 112 ALA B N 1
ATOM 4668 C CA . ALA B 1 112 ? 9.531 -13.047 -12.914 1 98.19 112 ALA B CA 1
ATOM 4669 C C . ALA B 1 112 ? 10.953 -12.688 -13.328 1 98.19 112 ALA B C 1
ATOM 4671 O O . ALA B 1 112 ? 11.594 -11.828 -12.711 1 98.19 112 ALA B O 1
ATOM 4672 N N . VAL B 1 113 ? 11.453 -13.359 -14.344 1 98.56 113 VAL B N 1
ATOM 4673 C CA . VAL B 1 113 ? 12.797 -13.117 -14.852 1 98.56 113 VAL B CA 1
ATOM 4674 C C . VAL B 1 113 ? 12.734 -12.703 -16.312 1 98.56 113 VAL B C 1
ATOM 4676 O O . VAL B 1 113 ? 12.07 -13.359 -17.125 1 98.56 113 VAL B O 1
ATOM 4679 N N . LYS B 1 114 ? 13.328 -11.617 -16.625 1 98.31 114 LYS B N 1
ATOM 4680 C CA . LYS B 1 114 ? 13.516 -11.195 -18 1 98.31 114 LYS B CA 1
ATOM 4681 C C . LYS B 1 114 ? 14.945 -11.461 -18.469 1 98.31 114 LYS B C 1
ATOM 4683 O O . LYS B 1 114 ? 15.898 -10.883 -17.938 1 98.31 114 LYS B O 1
ATOM 4688 N N . PHE B 1 115 ? 15.086 -12.352 -19.422 1 98.31 115 PHE B N 1
ATOM 4689 C CA . PHE B 1 115 ? 16.375 -12.656 -20.016 1 98.31 115 PHE B CA 1
ATOM 4690 C C . PHE B 1 115 ? 16.625 -11.805 -21.25 1 98.31 115 PHE B C 1
ATOM 4692 O O . PHE B 1 115 ? 15.797 -11.789 -22.172 1 98.31 115 PHE B O 1
ATOM 4699 N N . PHE B 1 116 ? 17.75 -11.141 -21.219 1 97.5 116 PHE B N 1
ATOM 4700 C CA . PHE B 1 116 ? 18.141 -10.352 -22.375 1 97.5 116 PHE B CA 1
ATOM 4701 C C . PHE B 1 116 ? 18.922 -11.195 -23.375 1 97.5 116 PHE B C 1
ATOM 4703 O O . PHE B 1 116 ? 20.141 -11.047 -23.5 1 97.5 116 PHE B O 1
ATOM 4710 N N . THR B 1 117 ? 18.172 -11.984 -24.125 1 97.06 117 THR B N 1
ATOM 4711 C CA . THR B 1 117 ? 18.828 -12.906 -25.047 1 97.06 117 THR B CA 1
ATOM 4712 C C . THR B 1 117 ? 19.25 -12.18 -26.328 1 97.06 117 THR B C 1
ATOM 4714 O O . THR B 1 117 ? 18.891 -11.023 -26.547 1 97.06 117 THR B O 1
ATOM 4717 N N . GLU B 1 118 ? 19.984 -12.883 -27.172 1 94.62 118 GLU B N 1
ATOM 4718 C CA . GLU B 1 118 ? 20.438 -12.328 -28.438 1 94.62 118 GLU B CA 1
ATOM 4719 C C . GLU B 1 118 ? 19.297 -12.25 -29.453 1 94.62 118 GLU B C 1
ATOM 4721 O O . GLU B 1 118 ? 19.406 -11.562 -30.469 1 94.62 118 GLU B O 1
ATOM 4726 N N . GLN B 1 119 ? 18.234 -12.914 -29.156 1 94.38 119 GLN B N 1
ATOM 4727 C CA . GLN B 1 119 ? 17.141 -12.984 -30.125 1 94.38 119 GLN B CA 1
ATOM 4728 C C . GLN B 1 119 ? 15.883 -12.328 -29.562 1 94.38 119 GLN B C 1
ATOM 4730 O O . GLN B 1 119 ? 14.766 -12.664 -29.953 1 94.38 119 GLN B O 1
ATOM 4735 N N . GLY B 1 120 ? 16.078 -11.469 -28.562 1 92.81 120 GLY B N 1
ATOM 4736 C CA . GLY B 1 120 ? 14.961 -10.805 -27.922 1 92.81 120 GLY B CA 1
ATOM 4737 C C . GLY B 1 120 ? 14.812 -11.172 -26.453 1 92.81 120 GLY B C 1
ATOM 4738 O O . GLY B 1 120 ? 15.5 -12.062 -25.969 1 92.81 120 GLY B O 1
ATOM 4739 N N . ASP B 1 121 ? 13.906 -10.531 -25.797 1 94.5 121 ASP B N 1
ATOM 4740 C CA . ASP B 1 121 ? 13.688 -10.797 -24.375 1 94.5 121 ASP B CA 1
ATOM 4741 C C . ASP B 1 121 ? 12.82 -12.047 -24.188 1 94.5 121 ASP B C 1
ATOM 4743 O O . ASP B 1 121 ? 11.859 -12.258 -24.922 1 94.5 121 ASP B O 1
ATOM 4747 N N . TRP B 1 122 ? 13.203 -12.859 -23.359 1 96.88 122 TRP B N 1
ATOM 4748 C CA . TRP B 1 122 ? 12.406 -14 -22.922 1 96.88 122 TRP B CA 1
ATOM 4749 C C . TRP B 1 122 ? 11.984 -13.844 -21.453 1 96.88 122 TRP B C 1
ATOM 4751 O O . TRP B 1 122 ? 12.836 -13.742 -20.578 1 96.88 122 TRP B O 1
ATOM 4761 N N . ASP B 1 123 ? 10.719 -13.836 -21.188 1 97.69 123 ASP B N 1
ATOM 4762 C CA . ASP B 1 123 ? 10.211 -13.656 -19.828 1 97.69 123 ASP B CA 1
ATOM 4763 C C . ASP B 1 123 ? 9.75 -14.992 -19.234 1 97.69 123 ASP B C 1
ATOM 4765 O O . ASP B 1 123 ? 8.922 -15.688 -19.828 1 97.69 123 ASP B O 1
ATOM 4769 N N . TRP B 1 124 ? 10.344 -15.375 -18.141 1 98.25 124 TRP B N 1
ATOM 4770 C CA . TRP B 1 124 ? 9.797 -16.422 -17.281 1 98.25 124 TRP B CA 1
ATOM 4771 C C . TRP B 1 124 ? 8.914 -15.828 -16.188 1 98.25 124 TRP B C 1
ATOM 4773 O O . TRP B 1 124 ? 9.422 -15.227 -15.234 1 98.25 124 TRP B O 1
ATOM 4783 N N . VAL B 1 125 ? 7.633 -15.961 -16.344 1 97.62 125 VAL B N 1
ATOM 4784 C CA . VAL B 1 125 ? 6.68 -15.453 -15.359 1 97.62 125 VAL B CA 1
ATOM 4785 C C . VAL B 1 125 ? 6.215 -16.594 -14.453 1 97.62 125 VAL B C 1
ATOM 4787 O O . VAL B 1 125 ? 5.438 -17.453 -14.875 1 97.62 125 VAL B O 1
ATOM 4790 N N . SER B 1 126 ? 6.656 -16.562 -13.188 1 96.88 126 SER B N 1
ATOM 4791 C CA . SER B 1 126 ? 6.543 -17.75 -12.336 1 96.88 126 SER B CA 1
ATOM 4792 C C . SER B 1 126 ? 5.949 -17.406 -10.977 1 96.88 126 SER B C 1
ATOM 4794 O O . SER B 1 126 ? 5.805 -16.219 -10.641 1 96.88 126 SER B O 1
ATOM 4796 N N . LEU B 1 127 ? 5.543 -18.422 -10.312 1 95.94 127 LEU B N 1
ATOM 4797 C CA . LEU B 1 127 ? 5.09 -18.359 -8.922 1 95.94 127 LEU B CA 1
ATOM 4798 C C . LEU B 1 127 ? 5.91 -19.281 -8.031 1 95.94 127 LEU B C 1
ATOM 4800 O O . LEU B 1 127 ? 6.605 -20.172 -8.531 1 95.94 127 LEU B O 1
ATOM 4804 N N . ASN B 1 128 ? 5.809 -19.016 -6.77 1 92.81 128 ASN B N 1
ATOM 4805 C CA . ASN B 1 128 ? 6.57 -19.828 -5.836 1 92.81 128 ASN B CA 1
ATOM 4806 C C . ASN B 1 128 ? 5.93 -21.203 -5.645 1 92.81 128 ASN B C 1
ATOM 4808 O O . ASN B 1 128 ? 6.496 -22.078 -4.977 1 92.81 128 ASN B O 1
ATOM 4812 N N . PHE B 1 129 ? 4.746 -21.422 -6.266 1 90.62 129 PHE B N 1
ATOM 4813 C CA . PHE B 1 129 ? 4.09 -22.734 -6.238 1 90.62 129 PHE B CA 1
ATOM 4814 C C . PHE B 1 129 ? 3.904 -23.266 -7.652 1 90.62 129 PHE B C 1
ATOM 4816 O O . PHE B 1 129 ? 3.76 -22.5 -8.602 1 90.62 129 PHE B O 1
ATOM 4823 N N . PRO B 1 130 ? 3.859 -24.562 -7.781 1 92.75 130 PRO B N 1
ATOM 4824 C CA . PRO B 1 130 ? 3.887 -25.156 -9.117 1 92.75 130 PRO B CA 1
ATOM 4825 C C . PRO B 1 130 ? 2.5 -25.266 -9.742 1 92.75 130 PRO B C 1
ATOM 4827 O O . PRO B 1 130 ? 2.35 -25.828 -10.828 1 92.75 130 PRO B O 1
ATOM 4830 N N . PHE B 1 131 ? 1.487 -24.859 -9.031 1 95.44 131 PHE B N 1
ATOM 4831 C CA . PHE B 1 131 ? 0.137 -24.875 -9.586 1 95.44 131 PHE B CA 1
ATOM 4832 C C . PHE B 1 131 ? -0.641 -23.641 -9.117 1 95.44 131 PHE B C 1
ATOM 4834 O O . PHE B 1 131 ? -0.103 -22.797 -8.398 1 95.44 131 PHE B O 1
ATOM 4841 N N . PHE B 1 132 ? -1.836 -23.516 -9.648 1 97 132 PHE B N 1
ATOM 4842 C CA . PHE B 1 132 ? -2.613 -22.281 -9.469 1 97 132 PHE B CA 1
ATOM 4843 C C . PHE B 1 132 ? -4.023 -22.609 -8.984 1 97 132 PHE B C 1
ATOM 4845 O O . PHE B 1 132 ? -4.367 -23.781 -8.797 1 97 132 PHE B O 1
ATOM 4852 N N . PHE B 1 133 ? -4.832 -21.625 -8.742 1 97.31 133 PHE B N 1
ATOM 4853 C CA . PHE B 1 133 ? -6.156 -21.766 -8.156 1 97.31 133 PHE B CA 1
ATOM 4854 C C . PHE B 1 133 ? -7.16 -22.25 -9.188 1 97.31 133 PHE B C 1
ATOM 4856 O O . PHE B 1 133 ? -8.078 -23.016 -8.859 1 97.31 133 PHE B O 1
ATOM 4863 N N . ILE B 1 134 ? -7.008 -21.781 -10.438 1 97.31 134 ILE B N 1
ATOM 4864 C CA . ILE B 1 134 ? -8.062 -21.984 -11.43 1 97.31 134 ILE B CA 1
ATOM 4865 C C . ILE B 1 134 ? -7.449 -22.438 -12.75 1 97.31 134 ILE B C 1
ATOM 4867 O O . ILE B 1 134 ? -6.25 -22.25 -12.977 1 97.31 134 ILE B O 1
ATOM 4871 N N . ARG B 1 135 ? -8.297 -23 -13.586 1 97.06 135 ARG B N 1
ATOM 4872 C CA . ARG B 1 135 ? -7.879 -23.406 -14.922 1 97.06 135 ARG B CA 1
ATOM 4873 C C . ARG B 1 135 ? -8.703 -22.688 -15.992 1 97.06 135 ARG B C 1
ATOM 4875 O O . ARG B 1 135 ? -8.422 -22.812 -17.188 1 97.06 135 ARG B O 1
ATOM 4882 N N . ASP B 1 136 ? -9.719 -21.984 -15.562 1 94.62 136 ASP B N 1
ATOM 4883 C CA . ASP B 1 136 ? -10.555 -21.172 -16.422 1 94.62 136 ASP B CA 1
ATOM 4884 C C . ASP B 1 136 ? -10.266 -19.688 -16.219 1 94.62 136 ASP B C 1
ATOM 4886 O O . ASP B 1 136 ? -10.562 -19.125 -15.164 1 94.62 136 ASP B O 1
ATOM 4890 N N . PRO B 1 137 ? -9.75 -19.078 -17.266 1 94 137 PRO B N 1
ATOM 4891 C CA . PRO B 1 137 ? -9.336 -17.688 -17.109 1 94 137 PRO B CA 1
ATOM 4892 C C . PRO B 1 137 ? -10.508 -16.75 -16.812 1 94 137 PRO B C 1
ATOM 4894 O O . PRO B 1 137 ? -10.312 -15.664 -16.25 1 94 137 PRO B O 1
ATOM 4897 N N . ALA B 1 138 ? -11.688 -17.094 -17.125 1 90.75 138 ALA B N 1
ATOM 4898 C CA . ALA B 1 138 ? -12.859 -16.25 -16.875 1 90.75 138 ALA B CA 1
ATOM 4899 C C . ALA B 1 138 ? -13.086 -16.062 -15.383 1 90.75 138 ALA B C 1
ATOM 4901 O O . ALA B 1 138 ? -13.75 -15.102 -14.969 1 90.75 138 ALA B O 1
ATOM 4902 N N . LYS B 1 139 ? -12.539 -16.938 -14.594 1 94.5 139 LYS B N 1
ATOM 4903 C CA . LYS B 1 139 ? -12.75 -16.906 -13.148 1 94.5 139 LYS B CA 1
ATOM 4904 C C . LYS B 1 139 ? -11.695 -16.047 -12.453 1 94.5 139 LYS B C 1
ATOM 4906 O O . LYS B 1 139 ? -11.773 -15.82 -11.242 1 94.5 139 LYS B O 1
ATOM 4911 N N . PHE B 1 140 ? -10.773 -15.562 -13.227 1 95.25 140 PHE B N 1
ATOM 4912 C CA . PHE B 1 140 ? -9.609 -14.906 -12.648 1 95.25 140 PHE B CA 1
ATOM 4913 C C . PHE B 1 140 ? -10.016 -13.633 -11.906 1 95.25 140 PHE B C 1
ATOM 4915 O O . PHE B 1 140 ? -9.617 -13.43 -10.758 1 95.25 140 PHE B O 1
ATOM 4922 N N . PRO B 1 141 ? -10.805 -12.711 -12.422 1 93.56 141 PRO B N 1
ATOM 4923 C CA . PRO B 1 141 ? -11.172 -11.5 -11.688 1 93.56 141 PRO B CA 1
ATOM 4924 C C . PRO B 1 141 ? -11.828 -11.797 -10.344 1 93.56 141 PRO B C 1
ATOM 4926 O O . PRO B 1 141 ? -11.461 -11.211 -9.32 1 93.56 141 PRO B O 1
ATOM 4929 N N . ASP B 1 142 ? -12.719 -12.742 -10.336 1 93.81 142 ASP B N 1
ATOM 4930 C CA . ASP B 1 142 ? -13.406 -13.102 -9.102 1 93.81 142 ASP B CA 1
ATOM 4931 C C . ASP B 1 142 ? -12.43 -13.688 -8.078 1 93.81 142 ASP B C 1
ATOM 4933 O O . ASP B 1 142 ? -12.555 -13.438 -6.879 1 93.81 142 ASP B O 1
ATOM 4937 N N . MET B 1 143 ? -11.57 -14.484 -8.578 1 96.06 143 MET B N 1
ATOM 4938 C CA . MET B 1 143 ? -10.57 -15.086 -7.699 1 96.06 143 MET B CA 1
ATOM 4939 C C . MET B 1 143 ? -9.742 -14.008 -7.004 1 96.06 143 MET B C 1
ATOM 4941 O O . MET B 1 143 ? -9.562 -14.047 -5.785 1 96.06 143 MET B O 1
ATOM 4945 N N . ILE B 1 144 ? -9.297 -13.039 -7.797 1 95.19 144 ILE B N 1
ATOM 4946 C CA . ILE B 1 144 ? -8.469 -11.977 -7.23 1 95.19 144 ILE B CA 1
ATOM 4947 C C . ILE B 1 144 ? -9.312 -11.109 -6.301 1 95.19 144 ILE B C 1
ATOM 4949 O O . ILE B 1 144 ? -8.867 -10.734 -5.211 1 95.19 144 ILE B O 1
ATOM 4953 N N . HIS B 1 145 ? -10.516 -10.766 -6.68 1 93.75 145 HIS B N 1
ATOM 4954 C CA . HIS B 1 145 ? -11.406 -9.953 -5.848 1 93.75 145 HIS B CA 1
ATOM 4955 C C . HIS B 1 145 ? -11.641 -10.617 -4.492 1 93.75 145 HIS B C 1
ATOM 4957 O O . HIS B 1 145 ? -11.773 -9.922 -3.479 1 93.75 145 HIS B O 1
ATOM 4963 N N . SER B 1 146 ? -11.703 -11.891 -4.469 1 94.88 146 SER B N 1
ATOM 4964 C CA . SER B 1 146 ? -11.969 -12.609 -3.229 1 94.88 146 SER B CA 1
ATOM 4965 C C . SER B 1 146 ? -10.82 -12.453 -2.236 1 94.88 146 SER B C 1
ATOM 4967 O O . SER B 1 146 ? -10.992 -12.68 -1.037 1 94.88 146 SER B O 1
ATOM 4969 N N . GLN B 1 147 ? -9.695 -12.102 -2.756 1 92.44 147 GLN B N 1
ATOM 4970 C CA . GLN B 1 147 ? -8.516 -12 -1.903 1 92.44 147 GLN B CA 1
ATOM 4971 C C . GLN B 1 147 ? -8.141 -10.539 -1.65 1 92.44 147 GLN B C 1
ATOM 4973 O O . GLN B 1 147 ? -7.184 -10.25 -0.934 1 92.44 147 GLN B O 1
ATOM 4978 N N . ARG B 1 148 ? -8.828 -9.625 -2.232 1 91.12 148 ARG B N 1
ATOM 4979 C CA . ARG B 1 148 ? -8.633 -8.195 -2.031 1 91.12 148 ARG B CA 1
ATOM 4980 C C . ARG B 1 148 ? -9.43 -7.695 -0.83 1 91.12 148 ARG B C 1
ATOM 4982 O O . ARG B 1 148 ? -10.039 -8.492 -0.109 1 91.12 148 ARG B O 1
ATOM 4989 N N . ARG B 1 149 ? -9.234 -6.445 -0.577 1 93.38 149 ARG B N 1
ATOM 4990 C CA . ARG B 1 149 ? -9.945 -5.816 0.534 1 93.38 149 ARG B CA 1
ATOM 4991 C C . ARG B 1 149 ? -11.445 -5.789 0.282 1 93.38 149 ARG B C 1
ATOM 4993 O O . ARG B 1 149 ? -11.891 -5.633 -0.858 1 93.38 149 ARG B O 1
ATOM 5000 N N . ASP B 1 150 ? -12.211 -5.93 1.38 1 95.25 150 ASP B N 1
ATOM 5001 C CA . ASP B 1 150 ? -13.672 -5.832 1.334 1 95.25 150 ASP B CA 1
ATOM 5002 C C . ASP B 1 150 ? -14.109 -4.496 0.735 1 95.25 150 ASP B C 1
ATOM 5004 O O . ASP B 1 150 ? -13.648 -3.436 1.163 1 95.25 150 ASP B O 1
ATOM 5008 N N . PRO B 1 151 ? -15 -4.527 -0.271 1 94.06 151 PRO B N 1
ATOM 5009 C CA . PRO B 1 151 ? -15.359 -3.307 -0.992 1 94.06 151 PRO B CA 1
ATOM 5010 C C . PRO B 1 151 ? -16.094 -2.295 -0.11 1 94.06 151 PRO B C 1
ATOM 5012 O O . PRO B 1 151 ? -16.141 -1.105 -0.438 1 94.06 151 PRO B O 1
ATOM 5015 N N . GLN B 1 152 ? -16.656 -2.689 0.929 1 94.69 152 GLN B N 1
ATOM 5016 C CA . GLN B 1 152 ? -17.328 -1.745 1.809 1 94.69 152 GLN B CA 1
ATOM 5017 C C . GLN B 1 152 ? -16.391 -1.221 2.887 1 94.69 152 GLN B C 1
ATOM 5019 O O . GLN B 1 152 ? -16.234 -0.009 3.047 1 94.69 152 GLN B O 1
ATOM 5024 N N . THR B 1 153 ? -15.734 -2.178 3.602 1 94.12 153 THR B N 1
ATOM 5025 C CA . THR B 1 153 ? -15.008 -1.815 4.812 1 94.12 153 THR B CA 1
ATOM 5026 C C . THR B 1 153 ? -13.562 -1.465 4.488 1 94.12 153 THR B C 1
ATOM 5028 O O . THR B 1 153 ? -12.867 -0.85 5.301 1 94.12 153 THR B O 1
ATOM 5031 N N . ASN B 1 154 ? -13.062 -1.903 3.303 1 93.94 154 ASN B N 1
ATOM 5032 C CA . ASN B 1 154 ? -11.66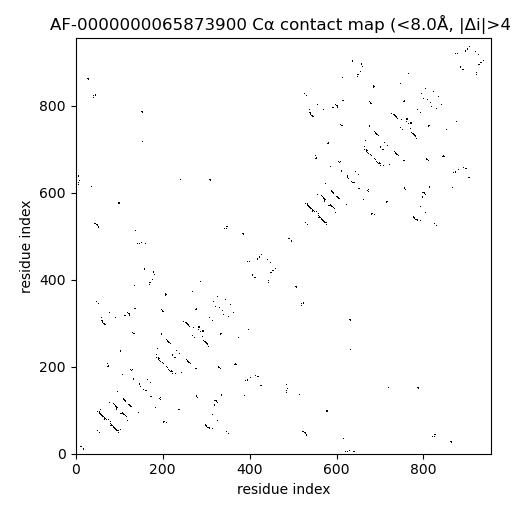4 -1.776 2.893 1 93.94 154 ASN B CA 1
ATOM 5033 C C . ASN B 1 154 ? -10.734 -2.545 3.826 1 93.94 154 ASN B C 1
ATOM 5035 O O . ASN B 1 154 ? -9.562 -2.197 3.961 1 93.94 154 ASN B O 1
ATOM 5039 N N . LEU B 1 155 ? -11.273 -3.578 4.562 1 93.75 155 LEU B N 1
ATOM 5040 C CA . LEU B 1 155 ? -10.508 -4.496 5.402 1 93.75 155 LEU B CA 1
ATOM 5041 C C . LEU B 1 155 ? -10.336 -5.848 4.715 1 93.75 155 LEU B C 1
ATOM 5043 O O . LEU B 1 155 ? -11.102 -6.188 3.805 1 93.75 155 LEU B O 1
ATOM 5047 N N . LEU B 1 156 ? -9.312 -6.535 5.129 1 91.06 156 LEU B N 1
ATOM 5048 C CA . LEU B 1 156 ? -9.219 -7.922 4.68 1 91.06 156 LEU B CA 1
ATOM 5049 C C . LEU B 1 156 ? -10.367 -8.758 5.25 1 91.06 156 LEU B C 1
ATOM 5051 O O . LEU B 1 156 ? -10.742 -8.586 6.41 1 91.06 156 LEU B O 1
ATOM 5055 N N . ASN B 1 157 ? -10.961 -9.609 4.418 1 93.56 157 ASN B N 1
ATOM 5056 C CA . ASN B 1 157 ? -12.125 -10.414 4.77 1 93.56 157 ASN B CA 1
ATOM 5057 C C . ASN B 1 157 ? -12.008 -11.836 4.23 1 93.56 157 ASN B C 1
ATOM 5059 O O . ASN B 1 157 ? -12.375 -12.102 3.086 1 93.56 157 ASN B O 1
ATOM 5063 N N . PRO B 1 158 ? -11.57 -12.742 5.059 1 95.06 158 PRO B N 1
ATOM 5064 C CA . PRO B 1 158 ? -11.398 -14.125 4.598 1 95.06 158 PRO B CA 1
ATOM 5065 C C . PRO B 1 158 ? -12.703 -14.75 4.117 1 95.06 158 PRO B C 1
ATOM 5067 O O . PRO B 1 158 ? -12.68 -15.727 3.365 1 95.06 158 PRO B O 1
ATOM 5070 N N . ASN B 1 159 ? -13.836 -14.195 4.5 1 96.69 159 ASN B N 1
ATOM 5071 C CA . ASN B 1 159 ? -15.117 -14.742 4.062 1 96.69 159 ASN B CA 1
ATOM 5072 C C . ASN B 1 159 ? -15.258 -14.695 2.545 1 96.69 159 ASN B C 1
ATOM 5074 O O . ASN B 1 159 ? -15.891 -15.57 1.952 1 96.69 159 ASN B O 1
ATOM 5078 N N . MET B 1 160 ? -14.711 -13.672 1.995 1 96.69 160 MET B N 1
ATOM 5079 C CA . MET B 1 160 ? -14.781 -13.547 0.542 1 96.69 160 MET B CA 1
ATOM 5080 C C . MET B 1 160 ? -14 -14.672 -0.138 1 96.69 160 MET B C 1
ATOM 5082 O O . MET B 1 160 ? -14.445 -15.211 -1.151 1 96.69 160 MET B O 1
ATOM 5086 N N . THR B 1 161 ? -12.898 -15.039 0.41 1 96.94 161 THR B N 1
ATOM 5087 C CA . THR B 1 161 ? -12.094 -16.125 -0.12 1 96.94 161 THR B CA 1
ATOM 5088 C C . THR B 1 161 ? -12.844 -17.453 -0 1 96.94 161 THR B C 1
ATOM 5090 O O . THR B 1 161 ? -12.906 -18.234 -0.958 1 96.94 161 THR B O 1
ATOM 5093 N N . TRP B 1 162 ? -13.414 -17.672 1.16 1 98.38 162 TRP B N 1
ATOM 5094 C CA . TRP B 1 162 ? -14.102 -18.938 1.382 1 98.38 162 TRP B CA 1
ATOM 5095 C C . TRP B 1 162 ? -15.359 -19.031 0.524 1 98.38 162 TRP B C 1
ATOM 5097 O O . TRP B 1 162 ? -15.734 -20.125 0.072 1 98.38 162 TRP B O 1
ATOM 5107 N N . ASP B 1 163 ? -16.031 -17.875 0.337 1 98 163 ASP B N 1
ATOM 5108 C CA . ASP B 1 163 ? -17.172 -17.859 -0.585 1 98 163 ASP B CA 1
ATOM 5109 C C . ASP B 1 163 ? -16.734 -18.312 -1.983 1 98 163 ASP B C 1
ATOM 5111 O O . ASP B 1 163 ? -17.422 -19.109 -2.617 1 98 163 ASP B O 1
ATOM 5115 N N . PHE B 1 164 ? -15.664 -17.859 -2.436 1 98.25 164 PHE B N 1
ATOM 5116 C CA . PHE B 1 164 ? -15.148 -18.234 -3.748 1 98.25 164 PHE B CA 1
ATOM 5117 C C . PHE B 1 164 ? -14.742 -19.703 -3.783 1 98.25 164 PHE B C 1
ATOM 5119 O O . PHE B 1 164 ? -15.133 -20.438 -4.691 1 98.25 164 PHE B O 1
ATOM 5126 N N . VAL B 1 165 ? -13.953 -20.156 -2.797 1 98.31 165 VAL B N 1
ATOM 5127 C CA . VAL B 1 165 ? -13.352 -21.484 -2.787 1 98.31 165 VAL B CA 1
ATOM 5128 C C . VAL B 1 165 ? -14.445 -22.547 -2.754 1 98.31 165 VAL B C 1
ATOM 5130 O O . VAL B 1 165 ? -14.352 -23.562 -3.438 1 98.31 165 VAL B O 1
ATOM 5133 N N . THR B 1 166 ? -15.539 -22.328 -1.996 1 98 166 THR B N 1
ATOM 5134 C CA . THR B 1 166 ? -16.609 -23.312 -1.865 1 98 166 THR B CA 1
ATOM 5135 C C . THR B 1 166 ? -17.406 -23.422 -3.16 1 98 166 THR B C 1
ATOM 5137 O O . THR B 1 166 ? -18.047 -24.438 -3.418 1 98 166 THR B O 1
ATOM 5140 N N . LYS B 1 167 ? -17.297 -22.391 -3.973 1 97.38 167 LYS B N 1
ATOM 5141 C CA . LYS B 1 167 ? -18 -22.406 -5.254 1 97.38 167 LYS B CA 1
ATOM 5142 C C . LYS B 1 167 ? -17.078 -22.875 -6.379 1 97.38 167 LYS B C 1
ATOM 5144 O O . LYS B 1 167 ? -17.547 -23.188 -7.477 1 97.38 167 LYS B O 1
ATOM 5149 N N . ASN B 1 168 ? -15.797 -22.922 -6.129 1 97.62 168 ASN B N 1
ATOM 5150 C CA . ASN B 1 168 ? -14.781 -23.328 -7.094 1 97.62 168 ASN B CA 1
ATOM 5151 C C . ASN B 1 168 ? -13.812 -24.344 -6.5 1 97.62 168 ASN B C 1
ATOM 5153 O O . ASN B 1 168 ? -12.648 -24.031 -6.246 1 97.62 168 ASN B O 1
ATOM 5157 N N . PRO B 1 169 ? -14.219 -25.594 -6.449 1 96.38 169 PRO B N 1
ATOM 5158 C CA . PRO B 1 169 ? -13.43 -26.609 -5.746 1 96.38 169 PRO B CA 1
ATOM 5159 C C . PRO B 1 169 ? -12.07 -26.859 -6.387 1 96.38 169 PRO B C 1
ATOM 5161 O O . PRO B 1 169 ? -11.18 -27.422 -5.75 1 96.38 169 PRO B O 1
ATOM 5164 N N . GLU B 1 170 ? -11.891 -26.5 -7.664 1 97.5 170 GLU B N 1
ATOM 5165 C CA . GLU B 1 170 ? -10.57 -26.609 -8.273 1 97.5 170 GLU B CA 1
ATOM 5166 C C . GLU B 1 170 ? -9.523 -25.812 -7.508 1 97.5 170 GLU B C 1
ATOM 5168 O O . GLU B 1 170 ? -8.32 -26.047 -7.652 1 97.5 170 GLU B O 1
ATOM 5173 N N . ALA B 1 171 ? -9.953 -24.891 -6.641 1 98.12 171 ALA B N 1
ATOM 5174 C CA . ALA B 1 171 ? -9.055 -24.016 -5.891 1 98.12 171 ALA B CA 1
ATOM 5175 C C . ALA B 1 171 ? -8.602 -24.672 -4.59 1 98.12 171 ALA B C 1
ATOM 5177 O O . ALA B 1 171 ? -7.711 -24.172 -3.902 1 98.12 171 ALA B O 1
ATOM 5178 N N . LEU B 1 172 ? -9.156 -25.812 -4.223 1 98.5 172 LEU B N 1
ATOM 5179 C CA . LEU B 1 172 ? -8.906 -26.438 -2.926 1 98.5 172 LEU B CA 1
ATOM 5180 C C . LEU B 1 172 ? -7.438 -26.828 -2.789 1 98.5 172 LEU B C 1
ATOM 5182 O O . LEU B 1 172 ? -6.848 -26.672 -1.719 1 98.5 172 LEU B O 1
ATOM 5186 N N . HIS B 1 173 ? -6.879 -27.312 -3.871 1 97.56 173 HIS B N 1
ATOM 5187 C CA . HIS B 1 173 ? -5.484 -27.734 -3.873 1 97.56 173 HIS B CA 1
ATOM 5188 C C . HIS B 1 173 ? -4.559 -26.594 -3.477 1 97.56 173 HIS B C 1
ATOM 5190 O O . HIS B 1 173 ? -3.797 -26.703 -2.514 1 97.56 173 HIS B O 1
ATOM 5196 N N . MET B 1 174 ? -4.695 -25.484 -4.113 1 97 174 MET B N 1
ATOM 5197 C CA . MET B 1 174 ? -3.879 -24.312 -3.844 1 97 174 MET B CA 1
ATOM 5198 C C . MET B 1 174 ? -4.195 -23.734 -2.469 1 97 174 MET B C 1
ATOM 5200 O O . MET B 1 174 ? -3.305 -23.234 -1.775 1 97 174 MET B O 1
ATOM 5204 N N . THR B 1 175 ? -5.438 -23.766 -2.057 1 97.44 175 THR B N 1
ATOM 5205 C CA . THR B 1 175 ? -5.867 -23.219 -0.77 1 97.44 175 THR B CA 1
ATOM 5206 C C . THR B 1 175 ? -5.16 -23.938 0.377 1 97.44 175 THR B C 1
ATOM 5208 O O . THR B 1 175 ? -4.691 -23.297 1.321 1 97.44 175 THR B O 1
ATOM 5211 N N . LEU B 1 176 ? -5.078 -25.25 0.251 1 97.44 176 LEU B N 1
ATOM 5212 C CA . LEU B 1 176 ? -4.379 -26.016 1.274 1 97.44 176 LEU B CA 1
ATOM 5213 C C . LEU B 1 176 ? -2.904 -25.641 1.324 1 97.44 176 LEU B C 1
ATOM 5215 O O . LEU B 1 176 ? -2.355 -25.406 2.402 1 97.44 176 LEU B O 1
ATOM 5219 N N . LEU B 1 177 ? -2.326 -25.547 0.174 1 95 177 LEU B N 1
ATOM 5220 C CA . LEU B 1 177 ? -0.906 -25.219 0.118 1 95 177 LEU B CA 1
ATOM 5221 C C . LEU B 1 177 ? -0.649 -23.828 0.706 1 95 177 LEU B C 1
ATOM 5223 O O . LEU B 1 177 ? 0.282 -23.656 1.494 1 95 177 LEU B O 1
ATOM 5227 N N . GLN B 1 178 ? -1.435 -22.906 0.385 1 93.38 178 GLN B N 1
ATOM 5228 C CA . GLN B 1 178 ? -1.271 -21.531 0.815 1 93.38 178 GLN B CA 1
ATOM 5229 C C . GLN B 1 178 ? -1.39 -21.406 2.332 1 93.38 178 GLN B C 1
ATOM 5231 O O . GLN B 1 178 ? -0.756 -20.547 2.941 1 93.38 178 GLN B O 1
ATOM 5236 N N . HIS B 1 179 ? -2.182 -22.234 2.955 1 95.25 179 HIS B N 1
ATOM 5237 C CA . HIS B 1 179 ? -2.408 -22.141 4.391 1 95.25 179 HIS B CA 1
ATOM 5238 C C . HIS B 1 179 ? -1.386 -22.953 5.172 1 95.25 179 HIS B C 1
ATOM 5240 O O . HIS B 1 179 ? -1.358 -22.906 6.402 1 95.25 179 HIS B O 1
ATOM 5246 N N . SER B 1 180 ? -0.57 -23.672 4.457 1 92.75 180 SER B N 1
ATOM 5247 C CA . SER B 1 180 ? 0.554 -24.344 5.113 1 92.75 180 SER B CA 1
ATOM 5248 C C . SER B 1 180 ? 1.694 -23.359 5.375 1 92.75 180 SER B C 1
ATOM 5250 O O . SER B 1 180 ? 1.579 -22.172 5.074 1 92.75 180 SER B O 1
ATOM 5252 N N . ASP B 1 181 ? 2.729 -23.828 5.938 1 87.31 181 ASP B N 1
ATOM 5253 C CA . ASP B 1 181 ? 3.877 -22.969 6.234 1 87.31 181 ASP B CA 1
ATOM 5254 C C . ASP B 1 181 ? 4.547 -22.484 4.953 1 87.31 181 ASP B C 1
ATOM 5256 O O . ASP B 1 181 ? 5.297 -21.5 4.973 1 87.31 181 ASP B O 1
ATOM 5260 N N . PHE B 1 182 ? 4.219 -23.125 3.84 1 84 182 PHE B N 1
ATOM 5261 C CA . PHE B 1 182 ? 4.742 -22.672 2.559 1 84 182 PHE B CA 1
ATOM 5262 C C . PHE B 1 182 ? 4.219 -21.281 2.221 1 84 182 PHE B C 1
ATOM 5264 O O . PHE B 1 182 ? 4.836 -20.547 1.441 1 84 182 PHE B O 1
ATOM 5271 N N . GLY B 1 183 ? 3.207 -20.938 2.861 1 84.5 183 GLY B N 1
ATOM 5272 C CA . GLY B 1 183 ? 2.596 -19.656 2.584 1 84.5 183 GLY B CA 1
ATOM 5273 C C . GLY B 1 183 ? 3.34 -18.484 3.215 1 84.5 183 GLY B C 1
ATOM 5274 O O . GLY B 1 183 ? 3.141 -17.344 2.83 1 84.5 183 GLY B O 1
ATOM 5275 N N . THR B 1 184 ? 4.184 -18.703 4.211 1 79.44 184 THR B N 1
ATOM 5276 C CA . THR B 1 184 ? 4.84 -17.594 4.895 1 79.44 184 THR B CA 1
ATOM 5277 C C . THR B 1 184 ? 6.34 -17.844 5.016 1 79.44 184 THR B C 1
ATOM 5279 O O . THR B 1 184 ? 7.102 -16.953 5.375 1 79.44 184 THR B O 1
ATOM 5282 N N . MET B 1 185 ? 6.738 -18.922 4.789 1 66.12 185 MET B N 1
ATOM 5283 C CA . MET B 1 185 ? 8.125 -19.328 5 1 66.12 185 MET B CA 1
ATOM 5284 C C . MET B 1 185 ? 8.977 -19.016 3.773 1 66.12 185 MET B C 1
ATOM 5286 O O . MET B 1 185 ? 9.172 -19.875 2.914 1 66.12 185 MET B O 1
ATOM 5290 N N . PHE B 1 186 ? 9.445 -17.703 3.811 1 74.31 186 PHE B N 1
ATOM 5291 C CA . PHE B 1 186 ? 10.242 -17.391 2.623 1 74.31 186 PHE B CA 1
ATOM 5292 C C . PHE B 1 186 ? 11.07 -16.141 2.834 1 74.31 186 PHE B C 1
ATOM 5294 O O . PHE B 1 186 ? 10.828 -15.375 3.771 1 74.31 186 PHE B O 1
ATOM 5301 N N . THR B 1 187 ? 12.125 -16.078 2.211 1 85 187 THR B N 1
ATOM 5302 C CA . THR B 1 187 ? 12.695 -14.828 1.716 1 85 187 THR B CA 1
ATOM 5303 C C . THR B 1 187 ? 12.773 -14.836 0.192 1 85 187 THR B C 1
ATOM 5305 O O . THR B 1 187 ? 12.547 -15.875 -0.44 1 85 187 THR B O 1
ATOM 5308 N N . TRP B 1 188 ? 13.07 -13.719 -0.347 1 92.88 188 TRP B N 1
ATOM 5309 C CA . TRP B 1 188 ? 13.188 -13.695 -1.802 1 92.88 188 TRP B CA 1
ATOM 5310 C C . TRP B 1 188 ? 14.336 -14.578 -2.275 1 92.88 188 TRP B C 1
ATOM 5312 O O . TRP B 1 188 ? 14.258 -15.18 -3.352 1 92.88 188 TRP B O 1
ATOM 5322 N N . ARG B 1 189 ? 15.336 -14.781 -1.444 1 93.31 189 ARG B N 1
ATOM 5323 C CA . ARG B 1 189 ? 16.531 -15.531 -1.818 1 93.31 189 ARG B CA 1
ATOM 5324 C C . ARG B 1 189 ? 16.297 -17.031 -1.719 1 93.31 189 ARG B C 1
ATOM 5326 O O . ARG B 1 189 ? 17.062 -17.828 -2.27 1 93.31 189 ARG B O 1
ATOM 5333 N N . THR B 1 190 ? 15.25 -17.359 -1.006 1 89.5 190 THR B N 1
ATOM 5334 C CA . THR B 1 190 ? 15.008 -18.781 -0.768 1 89.5 190 THR B CA 1
ATOM 5335 C C . THR B 1 190 ? 13.781 -19.25 -1.533 1 89.5 190 THR B C 1
ATOM 5337 O O . THR B 1 190 ? 13.43 -20.438 -1.479 1 89.5 190 THR B O 1
ATOM 5340 N N . LEU B 1 191 ? 13.234 -18.438 -2.232 1 90 191 LEU B N 1
ATOM 5341 C CA . LEU B 1 191 ? 12.016 -18.75 -2.965 1 90 191 LEU B CA 1
ATOM 5342 C C . LEU B 1 191 ? 12.32 -19.547 -4.227 1 90 191 LEU B C 1
ATOM 5344 O O . LEU B 1 191 ? 13.18 -19.156 -5.023 1 90 191 LEU B O 1
ATOM 5348 N N . SER B 1 192 ? 11.664 -20.688 -4.348 1 92.44 192 SER B N 1
ATOM 5349 C CA . SER B 1 192 ? 11.688 -21.328 -5.656 1 92.44 192 SER B CA 1
ATOM 5350 C C . SER B 1 192 ? 10.594 -20.781 -6.566 1 92.44 192 SER B C 1
ATOM 5352 O O . SER B 1 192 ? 9.68 -20.109 -6.105 1 92.44 192 SER B O 1
ATOM 5354 N N . SER B 1 193 ? 10.773 -21.016 -7.828 1 94.25 193 SER B N 1
ATOM 5355 C CA . SER B 1 193 ? 9.852 -20.406 -8.789 1 94.25 193 SER B CA 1
ATOM 5356 C C . SER B 1 193 ? 9.477 -21.391 -9.891 1 94.25 193 SER B C 1
ATOM 5358 O O . SER B 1 193 ? 10.344 -22.078 -10.445 1 94.25 193 SER B O 1
ATOM 5360 N N . TYR B 1 194 ? 8.227 -21.438 -10.18 1 96.12 194 TYR B N 1
ATOM 5361 C CA . TYR B 1 194 ? 7.668 -22.359 -11.156 1 96.12 194 TYR B CA 1
ATOM 5362 C C . TYR B 1 194 ? 6.863 -21.625 -12.219 1 96.12 194 TYR B C 1
ATOM 5364 O O . TYR B 1 194 ? 5.992 -20.812 -11.891 1 96.12 194 TYR B O 1
ATOM 5372 N N . VAL B 1 195 ? 7.07 -21.766 -13.477 1 94.56 195 VAL B N 1
ATOM 5373 C CA . VAL B 1 195 ? 6.277 -21.156 -14.531 1 94.56 195 VAL B CA 1
ATOM 5374 C C . VAL B 1 195 ? 4.84 -21.672 -14.469 1 94.56 195 VAL B C 1
ATOM 5376 O O . VAL B 1 195 ? 3.9 -20.938 -14.812 1 94.56 195 VAL B O 1
ATOM 5379 N N . GLY B 1 196 ? 4.531 -22.766 -13.938 1 92 196 GLY B N 1
ATOM 5380 C CA . GLY B 1 196 ? 3.229 -23.375 -13.742 1 92 196 GLY B CA 1
ATOM 5381 C C . GLY B 1 196 ? 2.629 -23.938 -15.023 1 92 196 GLY B C 1
ATOM 5382 O O . GLY B 1 196 ? 2.021 -25 -15.016 1 92 196 GLY B O 1
ATOM 5383 N N . HIS B 1 197 ? 2.854 -23.25 -16.156 1 95.5 197 HIS B N 1
ATOM 5384 C CA . HIS B 1 197 ? 2.275 -23.641 -17.438 1 95.5 197 HIS B CA 1
ATOM 5385 C C . HIS B 1 197 ? 3.16 -24.656 -18.156 1 95.5 197 HIS B C 1
ATOM 5387 O O . HIS B 1 197 ? 4.383 -24.641 -18 1 95.5 197 HIS B O 1
ATOM 5393 N N . ALA B 1 198 ? 2.469 -25.453 -18.969 1 96.75 198 ALA B N 1
ATOM 5394 C CA . ALA B 1 198 ? 3.207 -26.141 -20.016 1 96.75 198 ALA B CA 1
ATOM 5395 C C . ALA B 1 198 ? 3.559 -25.203 -21.172 1 96.75 198 ALA B C 1
ATOM 5397 O O . ALA B 1 198 ? 2.738 -24.375 -21.562 1 96.75 198 ALA B O 1
ATOM 5398 N N . PHE B 1 199 ? 4.734 -25.312 -21.625 1 97.12 199 PHE B N 1
ATOM 5399 C CA . PHE B 1 199 ? 5.164 -24.672 -22.875 1 97.12 199 PHE B CA 1
ATOM 5400 C C . PHE B 1 199 ? 5.578 -25.719 -23.906 1 97.12 199 PHE B C 1
ATOM 5402 O O . PHE B 1 199 ? 5.684 -26.906 -23.578 1 97.12 199 PHE B O 1
ATOM 5409 N N . LYS B 1 200 ? 5.688 -25.25 -25.125 1 96.38 200 LYS B N 1
ATOM 5410 C CA . LYS B 1 200 ? 6.219 -26.109 -26.188 1 96.38 200 LYS B CA 1
ATOM 5411 C C . LYS B 1 200 ? 7.621 -25.656 -26.594 1 96.38 200 LYS B C 1
ATOM 5413 O O . LYS B 1 200 ? 7.828 -24.516 -26.969 1 96.38 200 LYS B O 1
ATOM 5418 N N . TRP B 1 201 ? 8.516 -26.562 -26.391 1 97.25 201 TRP B N 1
ATOM 5419 C CA . TRP B 1 201 ? 9.836 -26.359 -26.984 1 97.25 201 TRP B CA 1
ATOM 5420 C C . TRP B 1 201 ? 9.945 -27.094 -28.312 1 97.25 201 TRP B C 1
ATOM 5422 O O . TRP B 1 201 ? 9.805 -28.312 -28.375 1 97.25 201 TRP B O 1
ATOM 5432 N N . VAL B 1 202 ? 10.312 -26.344 -29.344 1 94.69 202 VAL B N 1
ATOM 5433 C CA . VAL B 1 202 ? 10.172 -26.828 -30.703 1 94.69 202 VAL B CA 1
ATOM 5434 C C . VAL B 1 202 ? 11.555 -27.125 -31.297 1 94.69 202 VAL B C 1
ATOM 5436 O O . VAL B 1 202 ? 12.484 -26.328 -31.125 1 94.69 202 VAL B O 1
ATOM 5439 N N . MET B 1 203 ? 11.609 -28.25 -31.984 1 93.25 203 MET B N 1
ATOM 5440 C CA . MET B 1 203 ? 12.836 -28.672 -32.656 1 93.25 203 MET B CA 1
ATOM 5441 C C . MET B 1 203 ? 12.875 -28.172 -34.094 1 93.25 203 MET B C 1
ATOM 5443 O O . MET B 1 203 ? 11.844 -27.766 -34.625 1 93.25 203 MET B O 1
ATOM 5447 N N . PRO B 1 204 ? 14.016 -28.234 -34.656 1 89.19 204 PRO B N 1
ATOM 5448 C CA . PRO B 1 204 ? 14.141 -27.734 -36.031 1 89.19 204 PRO B CA 1
ATOM 5449 C C . PRO B 1 204 ? 13.227 -28.453 -37.031 1 89.19 204 PRO B C 1
ATOM 5451 O O . PRO B 1 204 ? 12.805 -27.875 -38.031 1 89.19 204 PRO B O 1
ATOM 5454 N N . ASP B 1 205 ? 12.867 -29.688 -36.75 1 89.62 205 ASP B N 1
ATOM 5455 C CA . ASP B 1 205 ? 12.031 -30.469 -37.656 1 89.62 205 ASP B CA 1
ATOM 5456 C C . ASP B 1 205 ? 10.547 -30.203 -37.406 1 89.62 205 ASP B C 1
ATOM 5458 O O . ASP B 1 205 ? 9.688 -30.828 -38.031 1 89.62 205 ASP B O 1
ATOM 5462 N N . GLY B 1 206 ? 10.273 -29.375 -36.438 1 88.81 206 GLY B N 1
ATOM 5463 C CA . GLY B 1 206 ? 8.898 -28.984 -36.156 1 88.81 206 GLY B CA 1
ATOM 5464 C C . GLY B 1 206 ? 8.266 -29.766 -35.031 1 88.81 206 GLY B C 1
ATOM 5465 O O . GLY B 1 206 ? 7.188 -29.422 -34.562 1 88.81 206 GLY B O 1
ATOM 5466 N N . SER B 1 207 ? 8.93 -30.875 -34.719 1 91.94 207 SER B N 1
ATOM 5467 C CA . SER B 1 207 ? 8.43 -31.609 -33.562 1 91.94 207 SER B CA 1
ATOM 5468 C C . SER B 1 207 ? 8.602 -30.797 -32.281 1 91.94 207 SER B C 1
ATOM 5470 O O . SER B 1 207 ? 9.414 -29.859 -32.219 1 91.94 207 SER B O 1
ATOM 5472 N N . PHE B 1 208 ? 7.801 -31.109 -31.297 1 94.5 208 PHE B N 1
ATOM 5473 C CA . PHE B 1 208 ? 7.922 -30.344 -30.047 1 94.5 208 PHE B CA 1
ATOM 5474 C C . PHE B 1 208 ? 7.754 -31.266 -28.844 1 94.5 208 PHE B C 1
ATOM 5476 O O . PHE B 1 208 ? 7.344 -32.406 -28.984 1 94.5 208 PHE B O 1
ATOM 5483 N N . LYS B 1 209 ? 8.195 -30.75 -27.719 1 96.31 209 LYS B N 1
ATOM 5484 C CA . LYS B 1 209 ? 7.961 -31.328 -26.391 1 96.31 209 LYS B CA 1
ATOM 5485 C C . LYS B 1 209 ? 7.172 -30.359 -25.516 1 96.31 209 LYS B C 1
ATOM 5487 O O . LYS B 1 209 ? 7.391 -29.156 -25.562 1 96.31 209 LYS B O 1
ATOM 5492 N N . TYR B 1 210 ? 6.18 -30.938 -24.75 1 97.25 210 TYR B N 1
ATOM 5493 C CA . TYR B 1 210 ? 5.656 -30.141 -23.641 1 97.25 210 TYR B CA 1
ATOM 5494 C C . TYR B 1 210 ? 6.668 -30.078 -22.5 1 97.25 210 TYR B C 1
ATOM 5496 O O . TYR B 1 210 ? 7.25 -31.094 -22.125 1 97.25 210 TYR B O 1
ATOM 5504 N N . VAL B 1 211 ? 6.832 -28.875 -22.016 1 98 211 VAL B N 1
ATOM 5505 C CA . VAL B 1 211 ? 7.824 -28.75 -20.953 1 98 211 VAL B CA 1
ATOM 5506 C C . VAL B 1 211 ? 7.254 -27.891 -19.828 1 98 211 VAL B C 1
ATOM 5508 O O . VAL B 1 211 ? 6.438 -27 -20.062 1 98 211 VAL B O 1
ATOM 5511 N N . HIS B 1 212 ? 7.621 -28.234 -18.656 1 97.25 212 HIS B N 1
ATOM 5512 C CA . HIS B 1 212 ? 7.496 -27.438 -17.438 1 97.25 212 HIS B CA 1
ATOM 5513 C C . HIS B 1 212 ? 8.867 -27.156 -16.828 1 97.25 212 HIS B C 1
ATOM 5515 O O . HIS B 1 212 ? 9.641 -28.078 -16.562 1 97.25 212 HIS B O 1
ATOM 5521 N N . PHE B 1 213 ? 9.195 -25.938 -16.672 1 97.06 213 PHE B N 1
ATOM 5522 C CA . PHE B 1 213 ? 10.508 -25.625 -16.125 1 97.06 213 PHE B CA 1
ATOM 5523 C C . PHE B 1 213 ? 10.383 -24.734 -14.883 1 97.06 213 PHE B C 1
ATOM 5525 O O . PHE B 1 213 ? 9.367 -24.062 -14.695 1 97.06 213 PHE B O 1
ATOM 5532 N N . PHE B 1 214 ? 11.359 -24.812 -13.945 1 96.81 214 PHE B N 1
ATOM 5533 C CA . PHE B 1 214 ? 11.32 -24.109 -12.68 1 96.81 214 PHE B CA 1
ATOM 5534 C C . PHE B 1 214 ? 12.727 -23.812 -12.172 1 96.81 214 PHE B C 1
ATOM 5536 O O . PHE B 1 214 ? 13.703 -24.391 -12.656 1 96.81 214 PHE B O 1
ATOM 5543 N N . LEU B 1 215 ? 12.805 -22.797 -11.383 1 97.06 215 LEU B N 1
ATOM 5544 C CA . LEU B 1 215 ? 14.016 -22.422 -10.672 1 97.06 215 LEU B CA 1
ATOM 5545 C C . LEU B 1 215 ? 13.969 -22.875 -9.219 1 97.06 215 LEU B C 1
ATOM 5547 O O . LEU B 1 215 ? 13.148 -22.391 -8.438 1 97.06 215 LEU B O 1
ATOM 5551 N N . ALA B 1 216 ? 14.828 -23.844 -8.875 1 95.06 216 ALA B N 1
ATOM 5552 C CA . ALA B 1 216 ? 14.945 -24.297 -7.496 1 95.06 216 ALA B CA 1
ATOM 5553 C C . ALA B 1 216 ? 16.016 -23.5 -6.746 1 95.06 216 ALA B C 1
ATOM 5555 O O . ALA B 1 216 ? 17.188 -23.484 -7.16 1 95.06 216 ALA B O 1
ATOM 5556 N N . SER B 1 217 ? 15.594 -22.859 -5.699 1 94.06 217 SER B N 1
ATOM 5557 C CA . SER B 1 217 ? 16.578 -22.094 -4.93 1 94.06 217 SER B CA 1
ATOM 5558 C C . SER B 1 217 ? 17.672 -23 -4.391 1 94.06 217 SER B C 1
ATOM 5560 O O . SER B 1 217 ? 17.391 -24.094 -3.898 1 94.06 217 SER B O 1
ATOM 5562 N N . ASP B 1 218 ? 18.859 -22.578 -4.512 1 93.94 218 ASP B N 1
ATOM 5563 C CA . ASP B 1 218 ? 19.984 -23.359 -4.023 1 93.94 218 ASP B CA 1
ATOM 5564 C C . ASP B 1 218 ? 20.125 -23.234 -2.508 1 93.94 218 ASP B C 1
ATOM 5566 O O . ASP B 1 218 ? 20.906 -23.969 -1.887 1 93.94 218 ASP B O 1
ATOM 5570 N N . ARG B 1 219 ? 19.516 -22.266 -1.997 1 83.12 219 ARG B N 1
ATOM 5571 C CA . ARG B 1 219 ? 19.531 -22.078 -0.55 1 83.12 219 ARG B CA 1
ATOM 5572 C C . ARG B 1 219 ? 18.344 -22.781 0.099 1 83.12 219 ARG B C 1
ATOM 5574 O O . ARG B 1 219 ? 18.297 -22.922 1.321 1 83.12 219 ARG B O 1
ATOM 5581 N N . GLY B 1 220 ? 17.609 -23.484 -0.717 1 64.62 220 GLY B N 1
ATOM 5582 C CA . GLY B 1 220 ? 16.453 -24.266 -0.285 1 64.62 220 GLY B CA 1
ATOM 5583 C C . GLY B 1 220 ? 15.359 -23.422 0.349 1 64.62 220 GLY B C 1
ATOM 5584 O O . GLY B 1 220 ? 15.578 -22.25 0.666 1 64.62 220 GLY B O 1
ATOM 5585 N N . PRO B 1 221 ? 14.25 -23.75 0.131 1 54.53 221 PRO B N 1
ATOM 5586 C CA . PRO B 1 221 ? 13.367 -23.219 1.176 1 54.53 221 PRO B CA 1
ATOM 5587 C C . PRO B 1 221 ? 13.867 -23.531 2.584 1 54.53 221 PRO B C 1
ATOM 5589 O O . PRO B 1 221 ? 14.516 -24.562 2.799 1 54.53 221 PRO B O 1
ATOM 5592 N N . ASN B 1 222 ? 14.359 -22.531 3.396 1 48.09 222 ASN B N 1
ATOM 5593 C CA . ASN B 1 222 ? 14.82 -22.75 4.762 1 48.09 222 ASN B CA 1
ATOM 5594 C C . ASN B 1 222 ? 14.047 -23.875 5.449 1 48.09 222 ASN B C 1
ATOM 5596 O O . ASN B 1 222 ? 14.078 -24 6.672 1 48.09 222 ASN B O 1
ATOM 5600 N N . PHE B 1 223 ? 13.203 -24.594 4.629 1 46.94 223 PHE B N 1
ATOM 5601 C CA . PHE B 1 223 ? 12.375 -25.453 5.457 1 46.94 223 PHE B CA 1
ATOM 5602 C C . PHE B 1 223 ? 13.219 -26.516 6.141 1 46.94 223 PHE B C 1
ATOM 5604 O O . PHE B 1 223 ? 12.703 -27.312 6.938 1 46.94 223 PHE B O 1
ATOM 5611 N N . THR B 1 224 ? 14.219 -26.75 5.52 1 41.62 224 THR B N 1
ATOM 5612 C CA . THR B 1 224 ? 14.836 -27.906 6.164 1 41.62 224 THR B CA 1
ATOM 5613 C C . THR B 1 224 ? 15.289 -27.562 7.582 1 41.62 224 THR B C 1
ATOM 5615 O O . THR B 1 224 ? 15.367 -28.438 8.445 1 41.62 224 THR B O 1
ATOM 5618 N N . ASP B 1 225 ? 15.953 -26.453 7.605 1 42.31 225 ASP B N 1
ATOM 5619 C CA . ASP B 1 225 ? 16.531 -26.312 8.938 1 42.31 225 ASP B CA 1
ATOM 5620 C C . ASP B 1 225 ? 15.492 -25.812 9.938 1 42.31 225 ASP B C 1
ATOM 5622 O O . ASP B 1 225 ? 15.797 -25.641 11.125 1 42.31 225 ASP B O 1
ATOM 5626 N N . GLY B 1 226 ? 14.227 -25.844 9.594 1 45.62 226 GLY B N 1
ATOM 5627 C CA . GLY B 1 226 ? 13.211 -25.391 10.531 1 45.62 226 GLY B CA 1
ATOM 5628 C C . GLY B 1 226 ? 13.195 -23.891 10.703 1 45.62 226 GLY B C 1
ATOM 5629 O O . GLY B 1 226 ? 12.391 -23.344 11.461 1 45.62 226 GLY B O 1
ATOM 5630 N N . SER B 1 227 ? 14.219 -23.281 10.242 1 45.62 227 SER B N 1
ATOM 5631 C CA . SER B 1 227 ? 14.281 -21.859 10.578 1 45.62 227 SER B CA 1
ATOM 5632 C C . SER B 1 227 ? 13.273 -21.062 9.773 1 45.62 227 SER B C 1
ATOM 5634 O O . SER B 1 227 ? 13.086 -21.297 8.578 1 45.62 227 SER B O 1
ATOM 5636 N N . THR B 1 228 ? 12.148 -20.922 10.328 1 49.62 228 THR B N 1
ATOM 5637 C CA . THR B 1 228 ? 11.156 -20.016 9.75 1 49.62 228 THR B CA 1
ATOM 5638 C C . THR B 1 228 ? 11.648 -18.578 9.773 1 49.62 228 THR B C 1
ATOM 5640 O O . THR B 1 228 ? 12.336 -18.172 10.711 1 49.62 228 THR B O 1
ATOM 5643 N N . ALA B 1 229 ? 11.883 -18.062 8.664 1 51.31 229 ALA B N 1
ATOM 5644 C CA . ALA B 1 229 ? 12.133 -16.625 8.711 1 51.31 229 ALA B CA 1
ATOM 5645 C C . ALA B 1 229 ? 11.172 -15.938 9.672 1 51.31 229 ALA B C 1
ATOM 5647 O O . ALA B 1 229 ? 9.953 -16.109 9.586 1 51.31 229 ALA B O 1
ATOM 5648 N N . LYS B 1 230 ? 11.664 -15.672 10.844 1 55.56 230 LYS B N 1
ATOM 5649 C CA . LYS B 1 230 ? 10.828 -14.898 11.758 1 55.56 230 LYS B CA 1
ATOM 5650 C C . LYS B 1 230 ? 10.43 -13.562 11.141 1 55.56 230 LYS B C 1
ATOM 5652 O O . LYS B 1 230 ? 11.289 -12.734 10.836 1 55.56 230 LYS B O 1
ATOM 5657 N N . VAL B 1 231 ? 9.266 -13.547 10.578 1 59.53 231 VAL B N 1
ATOM 5658 C CA . VAL B 1 231 ? 8.672 -12.297 10.117 1 59.53 231 VAL B CA 1
ATOM 5659 C C . VAL B 1 231 ? 8.484 -11.344 11.297 1 59.53 231 VAL B C 1
ATOM 5661 O O . VAL B 1 231 ? 7.848 -11.695 12.289 1 59.53 231 VAL B O 1
ATOM 5664 N N . ASP B 1 232 ? 9.344 -10.328 11.328 1 63.97 232 ASP B N 1
ATOM 5665 C CA . ASP B 1 232 ? 9.086 -9.242 12.266 1 63.97 232 ASP B CA 1
ATOM 5666 C C . ASP B 1 232 ? 7.914 -8.383 11.805 1 63.97 232 ASP B C 1
ATOM 5668 O O . ASP B 1 232 ? 8.008 -7.699 10.781 1 63.97 232 ASP B O 1
ATOM 5672 N N . PRO B 1 233 ? 6.82 -8.516 12.508 1 63.88 233 PRO B N 1
ATOM 5673 C CA . PRO B 1 233 ? 5.664 -7.703 12.109 1 63.88 233 PRO B CA 1
ATOM 5674 C C . PRO B 1 233 ? 5.977 -6.211 12.062 1 63.88 233 PRO B C 1
ATOM 5676 O O . PRO B 1 233 ? 5.258 -5.441 11.422 1 63.88 233 PRO B O 1
ATOM 5679 N N . ASN B 1 234 ? 7.051 -5.93 12.641 1 71.19 234 ASN B N 1
ATOM 5680 C CA . ASN B 1 234 ? 7.398 -4.512 12.68 1 71.19 234 ASN B CA 1
ATOM 5681 C C . ASN B 1 234 ? 8.305 -4.133 11.508 1 71.19 234 ASN B C 1
ATOM 5683 O O . ASN B 1 234 ? 8.727 -2.977 11.398 1 71.19 234 ASN B O 1
ATOM 5687 N N . ASP B 1 235 ? 8.5 -5.133 10.695 1 82.62 235 ASP B N 1
ATOM 5688 C CA . ASP B 1 235 ? 9.32 -4.879 9.516 1 82.62 235 ASP B CA 1
ATOM 5689 C C . ASP B 1 235 ? 8.633 -5.379 8.25 1 82.62 235 ASP B C 1
ATOM 5691 O O . ASP B 1 235 ? 8.984 -6.438 7.719 1 82.62 235 ASP B O 1
ATOM 5695 N N . PRO B 1 236 ? 7.809 -4.562 7.758 1 88 236 PRO B N 1
ATOM 5696 C CA . PRO B 1 236 ? 7.012 -4.996 6.605 1 88 236 PRO B CA 1
ATOM 5697 C C . PRO B 1 236 ? 7.859 -5.215 5.355 1 88 236 PRO B C 1
ATOM 5699 O O . PRO B 1 236 ? 7.395 -5.824 4.391 1 88 236 PRO B O 1
ATOM 5702 N N . ASP B 1 237 ? 9.148 -4.809 5.332 1 92.19 237 ASP B N 1
ATOM 5703 C CA . ASP B 1 237 ? 9.984 -4.879 4.137 1 92.19 237 ASP B CA 1
ATOM 5704 C C . ASP B 1 237 ? 11.172 -5.82 4.352 1 92.19 237 ASP B C 1
ATOM 5706 O O . ASP B 1 237 ? 12.219 -5.66 3.721 1 92.19 237 ASP B O 1
ATOM 5710 N N . PHE B 1 238 ? 11.078 -6.773 5.219 1 90.44 238 PHE B N 1
ATOM 5711 C CA . PHE B 1 238 ? 12.203 -7.586 5.676 1 90.44 238 PHE B CA 1
ATOM 5712 C C . PHE B 1 238 ? 12.812 -8.359 4.512 1 90.44 238 PHE B C 1
ATOM 5714 O O . PHE B 1 238 ? 14.039 -8.492 4.43 1 90.44 238 PHE B O 1
ATOM 5721 N N . ALA B 1 239 ? 12 -8.93 3.652 1 92.62 239 ALA B N 1
ATOM 5722 C CA . ALA B 1 239 ? 12.539 -9.742 2.561 1 92.62 239 ALA B CA 1
ATOM 5723 C C . ALA B 1 239 ? 13.258 -8.875 1.536 1 92.62 239 ALA B C 1
ATOM 5725 O O . ALA B 1 239 ? 14.289 -9.281 0.983 1 92.62 239 ALA B O 1
ATOM 5726 N N . THR B 1 240 ? 12.688 -7.711 1.302 1 95.31 240 THR B N 1
ATOM 5727 C CA . THR B 1 240 ? 13.328 -6.746 0.411 1 95.31 240 THR B CA 1
ATOM 5728 C C . THR B 1 240 ? 14.695 -6.34 0.943 1 95.31 240 THR B C 1
ATOM 5730 O O . THR B 1 240 ? 15.68 -6.336 0.199 1 95.31 240 THR B O 1
ATOM 5733 N N . LYS B 1 241 ? 14.727 -6.016 2.209 1 94.25 241 LYS B N 1
ATOM 5734 C CA . LYS B 1 241 ? 15.977 -5.648 2.871 1 94.25 241 LYS B CA 1
ATOM 5735 C C . LYS B 1 241 ? 17 -6.785 2.793 1 94.25 241 LYS B C 1
ATOM 5737 O O . LYS B 1 241 ? 18.172 -6.555 2.49 1 94.25 241 LYS B O 1
ATOM 5742 N N . ASP B 1 242 ? 16.531 -7.984 2.992 1 93.06 242 ASP B N 1
ATOM 5743 C CA . ASP B 1 242 ? 17.375 -9.172 2.977 1 93.06 242 ASP B CA 1
ATOM 5744 C C . ASP B 1 242 ? 18.047 -9.352 1.614 1 93.06 242 ASP B C 1
ATOM 5746 O O . ASP B 1 242 ? 19.25 -9.586 1.532 1 93.06 242 ASP B O 1
ATOM 5750 N N . LEU B 1 243 ? 17.312 -9.25 0.569 1 96.25 243 LEU B N 1
ATOM 5751 C CA . LEU B 1 243 ? 17.859 -9.422 -0.776 1 96.25 243 LEU B CA 1
ATOM 5752 C C . LEU B 1 243 ? 18.906 -8.359 -1.079 1 96.25 243 LEU B C 1
ATOM 5754 O O . LEU B 1 243 ? 20 -8.68 -1.532 1 96.25 243 LEU B O 1
ATOM 5758 N N . PHE B 1 244 ? 18.562 -7.098 -0.852 1 96.88 244 PHE B N 1
ATOM 5759 C CA . PHE B 1 244 ? 19.453 -5.98 -1.154 1 96.88 244 PHE B CA 1
ATOM 5760 C C . PHE B 1 244 ? 20.781 -6.121 -0.413 1 96.88 244 PHE B C 1
ATOM 5762 O O . PHE B 1 244 ? 21.844 -6.02 -1.016 1 96.88 244 PHE B O 1
ATOM 5769 N N . GLU B 1 245 ? 20.703 -6.402 0.863 1 95.69 245 GLU B N 1
ATOM 5770 C CA . GLU B 1 245 ? 21.891 -6.484 1.702 1 95.69 245 GLU B CA 1
ATOM 5771 C C . GLU B 1 245 ? 22.734 -7.699 1.338 1 95.69 245 GLU B C 1
ATOM 5773 O O . GLU B 1 245 ? 23.969 -7.637 1.39 1 95.69 245 GLU B O 1
ATOM 5778 N N . ALA B 1 246 ? 22.109 -8.805 1.052 1 96 246 ALA B N 1
ATOM 5779 C CA . ALA B 1 246 ? 22.844 -10 0.65 1 96 246 ALA B CA 1
ATOM 5780 C C . ALA B 1 246 ? 23.688 -9.734 -0.594 1 96 246 ALA B C 1
ATOM 5782 O O . ALA B 1 246 ? 24.859 -10.086 -0.64 1 96 246 ALA B O 1
ATOM 5783 N N . ILE B 1 247 ? 23.109 -9.102 -1.558 1 98.06 247 ILE B N 1
ATOM 5784 C CA . ILE B 1 247 ? 23.812 -8.812 -2.799 1 98.06 247 ILE B CA 1
ATOM 5785 C C . ILE B 1 247 ? 24.922 -7.805 -2.531 1 98.06 247 ILE B C 1
ATOM 5787 O O . ILE B 1 247 ? 26.031 -7.934 -3.068 1 98.06 247 ILE B O 1
ATOM 5791 N N . GLU B 1 248 ? 24.672 -6.801 -1.67 1 96.69 248 GLU B N 1
ATOM 5792 C CA . GLU B 1 248 ? 25.688 -5.805 -1.314 1 96.69 248 GLU B CA 1
ATOM 5793 C C . GLU B 1 248 ? 26.906 -6.457 -0.68 1 96.69 248 GLU B C 1
ATOM 5795 O O . GLU B 1 248 ? 28.031 -6.027 -0.91 1 96.69 248 GLU B O 1
ATOM 5800 N N . ARG B 1 249 ? 26.703 -7.488 0.037 1 96.75 249 ARG B N 1
ATOM 5801 C CA . ARG B 1 249 ? 27.812 -8.109 0.751 1 96.75 249 ARG B CA 1
ATOM 5802 C C . ARG B 1 249 ? 28.406 -9.25 -0.059 1 96.75 249 ARG B C 1
ATOM 5804 O O . ARG B 1 249 ? 29.234 -10.008 0.449 1 96.75 249 ARG B O 1
ATOM 5811 N N . GLY B 1 250 ? 27.938 -9.531 -1.199 1 97.38 250 GLY B N 1
ATOM 5812 C CA . GLY B 1 250 ? 28.5 -10.539 -2.082 1 97.38 250 GLY B CA 1
ATOM 5813 C C . GLY B 1 250 ? 27.922 -11.922 -1.853 1 97.38 250 GLY B C 1
ATOM 5814 O O . GLY B 1 250 ? 28.422 -12.914 -2.393 1 97.38 250 GLY B O 1
ATOM 5815 N N . ASP B 1 251 ? 26.922 -11.984 -1.007 1 96.62 251 ASP B N 1
ATOM 5816 C CA . ASP B 1 251 ? 26.188 -13.234 -0.804 1 96.62 251 ASP B CA 1
ATOM 5817 C C . ASP B 1 251 ? 25.094 -13.406 -1.854 1 96.62 251 ASP B C 1
ATOM 5819 O O . ASP B 1 251 ? 23.906 -13.367 -1.53 1 96.62 251 ASP B O 1
ATOM 5823 N N . TYR B 1 252 ? 25.516 -13.719 -2.979 1 98.19 252 TYR B N 1
ATOM 5824 C CA . TYR B 1 252 ? 24.641 -13.727 -4.148 1 98.19 252 TYR B CA 1
ATOM 5825 C C . TYR B 1 252 ? 23.719 -14.938 -4.125 1 98.19 252 TYR B C 1
ATOM 5827 O O . TYR B 1 252 ? 24.172 -16.078 -4.07 1 98.19 252 TYR B O 1
ATOM 5835 N N . PRO B 1 253 ? 22.406 -14.727 -4.168 1 97 253 PRO B N 1
ATOM 5836 C CA . PRO B 1 253 ? 21.484 -15.867 -4.273 1 97 253 PRO B CA 1
ATOM 5837 C C . PRO B 1 253 ? 21.531 -16.531 -5.648 1 97 253 PRO B C 1
ATOM 5839 O O . PRO B 1 253 ? 21.797 -15.859 -6.652 1 97 253 PRO B O 1
ATOM 5842 N N . SER B 1 254 ? 21.219 -17.812 -5.637 1 97.81 254 SER B N 1
ATOM 5843 C CA . SER B 1 254 ? 21.25 -18.547 -6.895 1 97.81 254 SER B CA 1
ATOM 5844 C C . SER B 1 254 ? 20.156 -19.609 -6.934 1 97.81 254 SER B C 1
ATOM 5846 O O . SER B 1 254 ? 19.609 -20 -5.895 1 97.81 254 SER B O 1
ATOM 5848 N N . TRP B 1 255 ? 19.844 -20.016 -8.125 1 97.62 255 TRP B N 1
ATOM 5849 C CA . TRP B 1 255 ? 18.812 -21 -8.398 1 97.62 255 TRP B CA 1
ATOM 5850 C C . TRP B 1 255 ? 19.281 -21.984 -9.469 1 97.62 255 TRP B C 1
ATOM 5852 O O . TRP B 1 255 ? 19.969 -21.594 -10.422 1 97.62 255 TRP B O 1
ATOM 5862 N N . THR B 1 256 ? 18.875 -23.203 -9.344 1 97.94 256 THR B N 1
ATOM 5863 C CA . THR B 1 256 ? 19.062 -24.203 -10.383 1 97.94 256 THR B CA 1
ATOM 5864 C C . THR B 1 256 ? 17.828 -24.312 -11.266 1 97.94 256 THR B C 1
ATOM 5866 O O . THR B 1 256 ? 16.719 -24.5 -10.773 1 97.94 256 THR B O 1
ATOM 5869 N N . ALA B 1 257 ? 18.094 -24.172 -12.531 1 98.25 257 ALA B N 1
ATOM 5870 C CA . ALA B 1 257 ? 17 -24.328 -13.492 1 98.25 257 ALA B CA 1
ATOM 5871 C C . ALA B 1 257 ? 16.781 -25.797 -13.836 1 98.25 257 ALA B C 1
ATOM 5873 O O . ALA B 1 257 ? 17.734 -26.516 -14.156 1 98.25 257 ALA B O 1
ATOM 5874 N N . ASN B 1 258 ? 15.539 -26.219 -13.734 1 97.94 258 ASN B N 1
ATOM 5875 C CA . ASN B 1 258 ? 15.133 -27.594 -14.031 1 97.94 258 ASN B CA 1
ATOM 5876 C C . ASN B 1 258 ? 14.016 -27.625 -15.07 1 97.94 258 ASN B C 1
ATOM 5878 O O . ASN B 1 258 ? 13.242 -26.672 -15.188 1 97.94 258 ASN B O 1
ATOM 5882 N N . VAL B 1 259 ? 13.977 -28.75 -15.773 1 98.06 259 VAL B N 1
ATOM 5883 C CA . VAL B 1 259 ? 12.922 -28.891 -16.766 1 98.06 259 VAL B CA 1
ATOM 5884 C C . VAL B 1 259 ? 12.328 -30.297 -16.688 1 98.06 259 VAL B C 1
ATOM 5886 O O . VAL B 1 259 ? 13.047 -31.281 -16.469 1 98.06 259 VAL B O 1
ATOM 5889 N N . GLN B 1 260 ? 11.039 -30.375 -16.688 1 97.75 260 GLN B N 1
ATOM 5890 C CA . GLN B 1 260 ? 10.273 -31.594 -16.906 1 97.75 260 GLN B CA 1
ATOM 5891 C C . GLN B 1 260 ? 9.773 -31.672 -18.359 1 97.75 260 GLN B C 1
ATOM 5893 O O . GLN B 1 260 ? 9.367 -30.656 -18.922 1 97.75 260 GLN B O 1
ATOM 5898 N N . VAL B 1 261 ? 9.82 -32.938 -18.906 1 98 261 VAL B N 1
ATOM 5899 C CA . VAL B 1 261 ? 9.539 -33.062 -20.328 1 98 261 VAL B CA 1
ATOM 5900 C C . VAL B 1 261 ? 8.492 -34.156 -20.547 1 98 261 VAL B C 1
ATOM 5902 O O . VAL B 1 261 ? 8.578 -35.219 -19.969 1 98 261 VAL B O 1
ATOM 5905 N N . VAL B 1 262 ? 7.508 -33.844 -21.359 1 97.38 262 VAL B N 1
ATOM 5906 C CA . VAL B 1 262 ? 6.492 -34.812 -21.781 1 97.38 262 VAL B CA 1
ATOM 5907 C C . VAL B 1 262 ? 6.387 -34.812 -23.297 1 97.38 262 VAL B C 1
ATOM 5909 O O . VAL B 1 262 ? 6.188 -33.781 -23.938 1 97.38 262 VAL B O 1
ATOM 5912 N N . ASP B 1 263 ? 6.59 -36 -23.859 1 95.81 263 ASP B N 1
ATOM 5913 C CA . ASP B 1 263 ? 6.301 -36.156 -25.281 1 95.81 263 ASP B CA 1
ATOM 5914 C C . ASP B 1 263 ? 4.809 -35.969 -25.562 1 95.81 263 ASP B C 1
ATOM 5916 O O . ASP B 1 263 ? 3.973 -36.562 -24.859 1 95.81 263 ASP B O 1
ATOM 5920 N N . PRO B 1 264 ? 4.5 -35.219 -26.531 1 95.25 264 PRO B N 1
ATOM 5921 C CA . PRO B 1 264 ? 3.082 -34.969 -26.812 1 95.25 264 PRO B CA 1
ATOM 5922 C C . PRO B 1 264 ? 2.303 -36.281 -26.984 1 95.25 264 PRO B C 1
ATOM 5924 O O . PRO B 1 264 ? 1.123 -36.344 -26.625 1 95.25 264 PRO B O 1
ATOM 5927 N N . LYS B 1 265 ? 2.828 -37.312 -27.469 1 93.44 265 LYS B N 1
ATOM 5928 C CA . LYS B 1 265 ? 2.152 -38.594 -27.672 1 93.44 265 LYS B CA 1
ATOM 5929 C C . LYS B 1 265 ? 1.806 -39.25 -26.328 1 93.44 265 LYS B C 1
ATOM 5931 O O . LYS B 1 265 ? 0.877 -40.062 -26.25 1 93.44 265 LYS B O 1
ATOM 5936 N N . ASP B 1 266 ? 2.545 -38.906 -25.344 1 94.5 266 ASP B N 1
ATOM 5937 C CA . ASP B 1 266 ? 2.359 -39.531 -24.031 1 94.5 266 ASP B CA 1
ATOM 5938 C C . ASP B 1 266 ? 1.424 -38.688 -23.156 1 94.5 266 ASP B C 1
ATOM 5940 O O . ASP B 1 266 ? 0.931 -39.156 -22.125 1 94.5 266 ASP B O 1
ATOM 5944 N N . ALA B 1 267 ? 1.174 -37.469 -23.5 1 95.44 267 ALA B N 1
ATOM 5945 C CA . ALA B 1 267 ? 0.385 -36.531 -22.688 1 95.44 267 ALA B CA 1
ATOM 5946 C C . ALA B 1 267 ? -0.983 -37.125 -22.359 1 95.44 267 ALA B C 1
ATOM 5948 O O . ALA B 1 267 ? -1.418 -37.094 -21.203 1 95.44 267 ALA B O 1
ATOM 5949 N N . PRO B 1 268 ? -1.682 -37.781 -23.328 1 94.88 268 PRO B N 1
ATOM 5950 C CA . PRO B 1 268 ? -3.012 -38.312 -23.047 1 94.88 268 PRO B CA 1
ATOM 5951 C C . PRO B 1 268 ? -2.971 -39.5 -22.062 1 94.88 268 PRO B C 1
ATOM 5953 O O . PRO B 1 268 ? -4.004 -39.875 -21.5 1 94.88 268 PRO B O 1
ATOM 5956 N N . LYS B 1 269 ? -1.788 -40 -21.844 1 92.94 269 LYS B N 1
ATOM 5957 C CA . LYS B 1 269 ? -1.662 -41.219 -21.047 1 92.94 269 LYS B CA 1
ATOM 5958 C C . LYS B 1 269 ? -1.384 -40.875 -19.578 1 92.94 269 LYS B C 1
ATOM 5960 O O . LYS B 1 269 ? -1.413 -41.781 -18.719 1 92.94 269 LYS B O 1
ATOM 5965 N N . LEU B 1 270 ? -1.019 -39.688 -19.078 1 90.31 270 LEU B N 1
ATOM 5966 C CA . LEU B 1 270 ? -0.532 -39.281 -17.766 1 90.31 270 LEU B CA 1
ATOM 5967 C C . LEU B 1 270 ? -1.661 -39.281 -16.734 1 90.31 270 LEU B C 1
ATOM 5969 O O . LEU B 1 270 ? -1.412 -39.219 -15.531 1 90.31 270 LEU B O 1
ATOM 5973 N N . GLY B 1 271 ? -2.861 -39.594 -16.984 1 88 271 GLY B N 1
ATOM 5974 C CA . GLY B 1 271 ? -3.973 -39.688 -16.047 1 88 271 GLY B CA 1
ATOM 5975 C C . GLY B 1 271 ? -4.543 -38.312 -15.656 1 88 271 GLY B C 1
ATOM 5976 O O . GLY B 1 271 ? -5.5 -38.25 -14.883 1 88 271 GLY B O 1
ATOM 5977 N N . PHE B 1 272 ? -3.908 -37.281 -15.969 1 91.06 272 PHE B N 1
ATOM 5978 C CA . PHE B 1 272 ? -4.457 -35.938 -15.836 1 91.06 272 PHE B CA 1
ATOM 5979 C C . PHE B 1 272 ? -4.055 -35.062 -17.031 1 91.06 272 PHE B C 1
ATOM 5981 O O . PHE B 1 272 ? -3.207 -35.469 -17.828 1 91.06 272 PHE B O 1
ATOM 5988 N N . ASN B 1 273 ? -4.684 -33.969 -17.234 1 94.62 273 ASN B N 1
ATOM 5989 C CA . ASN B 1 273 ? -4.34 -33.062 -18.312 1 94.62 273 ASN B CA 1
ATOM 5990 C C . ASN B 1 273 ? -3.262 -32.062 -17.906 1 94.62 273 ASN B C 1
ATOM 5992 O O . ASN B 1 273 ? -3.5 -31.219 -17.047 1 94.62 273 ASN B O 1
ATOM 5996 N N . ILE B 1 274 ? -2.131 -32.094 -18.5 1 95.69 274 ILE B N 1
ATOM 5997 C CA . ILE B 1 274 ? -0.97 -31.328 -18.094 1 95.69 274 ILE B CA 1
ATOM 5998 C C . ILE B 1 274 ? -1.208 -29.844 -18.422 1 95.69 274 ILE B C 1
ATOM 6000 O O . ILE B 1 274 ? -0.442 -28.984 -18 1 95.69 274 ILE B O 1
ATOM 6004 N N . LEU B 1 275 ? -2.279 -29.5 -19.078 1 96.62 275 LEU B N 1
ATOM 6005 C CA . LEU B 1 275 ? -2.623 -28.125 -19.406 1 96.62 275 LEU B CA 1
ATOM 6006 C C . LEU B 1 275 ? -3.527 -27.516 -18.328 1 96.62 275 LEU B C 1
ATOM 6008 O O . LEU B 1 275 ? -3.871 -26.344 -18.391 1 96.62 275 LEU B O 1
ATOM 6012 N N . ASP B 1 276 ? -3.924 -28.375 -17.344 1 96.56 276 ASP B N 1
ATOM 6013 C CA . ASP B 1 276 ? -4.672 -27.922 -16.188 1 96.56 276 ASP B CA 1
ATOM 6014 C C . ASP B 1 276 ? -3.742 -27.328 -15.133 1 96.56 276 ASP B C 1
ATOM 6016 O O . ASP B 1 276 ? -3.119 -28.047 -14.359 1 96.56 276 ASP B O 1
ATOM 6020 N N . LEU B 1 277 ? -3.812 -26.016 -15.031 1 96.62 277 LEU B N 1
ATOM 6021 C CA . LEU B 1 277 ? -2.873 -25.266 -14.203 1 96.62 277 LEU B CA 1
ATOM 6022 C C . LEU B 1 277 ? -3.125 -25.531 -12.719 1 96.62 277 LEU B C 1
ATOM 6024 O O . LEU B 1 277 ? -2.297 -25.188 -11.875 1 96.62 277 LEU B O 1
ATOM 6028 N N . THR B 1 278 ? -4.215 -26.125 -12.336 1 97.31 278 THR B N 1
ATOM 6029 C CA . THR B 1 278 ? -4.516 -26.391 -10.938 1 97.31 278 THR B CA 1
ATOM 6030 C C . THR B 1 278 ? -3.818 -27.656 -10.461 1 97.31 278 THR B C 1
ATOM 6032 O O . THR B 1 278 ? -3.914 -28.016 -9.289 1 97.31 278 THR B O 1
ATOM 6035 N N . LYS B 1 279 ? -3.127 -28.344 -11.414 1 95.88 279 LYS B N 1
ATOM 6036 C CA . LYS B 1 279 ? -2.402 -29.578 -11.125 1 95.88 279 LYS B CA 1
ATOM 6037 C C . LYS B 1 279 ? -0.903 -29.391 -11.344 1 95.88 279 LYS B C 1
ATOM 6039 O O . LYS B 1 279 ? -0.485 -28.672 -12.258 1 95.88 279 LYS B O 1
ATOM 6044 N N . HIS B 1 280 ? -0.134 -29.969 -10.492 1 94.5 280 HIS B N 1
ATOM 6045 C CA . HIS B 1 280 ? 1.311 -29.953 -10.695 1 94.5 280 HIS B CA 1
ATOM 6046 C C . HIS B 1 280 ? 1.786 -31.188 -11.445 1 94.5 280 HIS B C 1
ATOM 6048 O O . HIS B 1 280 ? 1.11 -32.219 -11.438 1 94.5 280 HIS B O 1
ATOM 6054 N N . TRP B 1 281 ? 2.877 -30.984 -12.156 1 94.62 281 TRP B N 1
ATOM 6055 C CA . TRP B 1 281 ? 3.541 -32.125 -12.75 1 94.62 281 TRP B CA 1
ATOM 6056 C C . TRP B 1 281 ? 4.246 -32.969 -11.688 1 94.62 281 TRP B C 1
ATOM 6058 O O . TRP B 1 281 ? 5.199 -32.5 -11.055 1 94.62 281 TRP B O 1
ATOM 6068 N N . ASN B 1 282 ? 3.82 -34.125 -11.516 1 89.94 282 ASN B N 1
ATOM 6069 C CA . ASN B 1 282 ? 4.191 -34.969 -10.383 1 89.94 282 ASN B CA 1
ATOM 6070 C C . ASN B 1 282 ? 5.688 -35.25 -10.367 1 89.94 282 ASN B C 1
ATOM 6072 O O . ASN B 1 282 ? 6.195 -35.969 -11.234 1 89.94 282 ASN B O 1
ATOM 6076 N N . LEU B 1 283 ? 6.336 -34.719 -9.367 1 88.19 283 LEU B N 1
ATOM 6077 C CA . LEU B 1 283 ? 7.766 -34.969 -9.211 1 88.19 283 LEU B CA 1
ATOM 6078 C C . LEU B 1 283 ? 8.016 -36.188 -8.352 1 88.19 283 LEU B C 1
ATOM 6080 O O . LEU B 1 283 ? 9.164 -36.531 -8.039 1 88.19 283 LEU B O 1
ATOM 6084 N N . GLY B 1 284 ? 6.984 -36.812 -7.918 1 86.75 284 GLY B N 1
ATOM 6085 C CA . GLY B 1 284 ? 7.145 -38.094 -7.211 1 86.75 284 GLY B CA 1
ATOM 6086 C C . GLY B 1 284 ? 6.551 -38.062 -5.816 1 86.75 284 GLY B C 1
ATOM 6087 O O . GLY B 1 284 ? 6.469 -39.094 -5.156 1 86.75 284 GLY B O 1
ATOM 6088 N N . THR B 1 285 ? 6.078 -36.969 -5.367 1 87.5 285 THR B N 1
ATOM 6089 C CA . THR B 1 285 ? 5.574 -36.875 -4 1 87.5 285 THR B CA 1
ATOM 6090 C C . THR B 1 285 ? 4.094 -37.219 -3.941 1 87.5 285 THR B C 1
ATOM 6092 O O . THR B 1 285 ? 3.693 -38.062 -3.131 1 87.5 285 THR B O 1
ATOM 6095 N N . TYR B 1 286 ? 3.393 -36.656 -4.625 1 93.12 286 TYR B N 1
ATOM 6096 C CA . TYR B 1 286 ? 1.962 -36.906 -4.754 1 93.12 286 TYR B CA 1
ATOM 6097 C C . TYR B 1 286 ? 1.438 -36.438 -6.094 1 93.12 286 TYR B C 1
ATOM 6099 O O . TYR B 1 286 ? 2.07 -35.594 -6.746 1 93.12 286 TYR B O 1
ATOM 6107 N N . PRO B 1 287 ? 0.305 -36.938 -6.684 1 92.12 287 PRO B N 1
ATOM 6108 C CA . PRO B 1 287 ? -0.468 -38.094 -6.203 1 92.12 287 PRO B CA 1
ATOM 6109 C C . PRO B 1 287 ? 0.236 -39.438 -6.445 1 92.12 287 PRO B C 1
ATOM 6111 O O . PRO B 1 287 ? 0.923 -39.594 -7.457 1 92.12 287 PRO B O 1
ATOM 6114 N N . LYS B 1 288 ? 0.032 -40.375 -5.66 1 89.44 288 LYS B N 1
ATOM 6115 C CA . LYS B 1 288 ? 0.712 -41.656 -5.73 1 89.44 288 LYS B CA 1
ATOM 6116 C C . LYS B 1 288 ? 0.249 -42.469 -6.941 1 89.44 288 LYS B C 1
ATOM 6118 O O . LYS B 1 288 ? 1.029 -43.219 -7.531 1 89.44 288 LYS B O 1
ATOM 6123 N N . GLY B 1 289 ? -0.848 -42.406 -7.438 1 88.25 289 GLY B N 1
ATOM 6124 C CA . GLY B 1 289 ? -1.375 -43.156 -8.547 1 88.25 289 GLY B CA 1
ATOM 6125 C C . GLY B 1 289 ? -1.034 -42.562 -9.906 1 88.25 289 GLY B C 1
ATOM 6126 O O . GLY B 1 289 ? -1.304 -43.188 -10.938 1 88.25 289 GLY B O 1
ATOM 6127 N N . LEU B 1 290 ? -0.311 -41.469 -9.883 1 90.31 290 LEU B N 1
ATOM 6128 C CA . LEU B 1 290 ? 0.065 -40.812 -11.133 1 90.31 290 LEU B CA 1
ATOM 6129 C C . LEU B 1 290 ? 1.549 -41 -11.422 1 90.31 290 LEU B C 1
ATOM 6131 O O . LEU B 1 290 ? 2.365 -41.062 -10.5 1 90.31 290 LEU B O 1
ATOM 6135 N N . ASP B 1 291 ? 1.872 -41.094 -12.711 1 90.75 291 ASP B N 1
ATOM 6136 C CA . ASP B 1 291 ? 3.26 -41.25 -13.141 1 90.75 291 ASP B CA 1
ATOM 6137 C C . ASP B 1 291 ? 4.102 -40.031 -12.703 1 90.75 291 ASP B C 1
ATOM 6139 O O . ASP B 1 291 ? 3.631 -38.906 -12.727 1 90.75 291 ASP B O 1
ATOM 6143 N N . THR B 1 292 ? 5.27 -40.406 -12.359 1 93.75 292 THR B N 1
ATOM 6144 C CA . THR B 1 292 ? 6.242 -39.344 -12.055 1 93.75 292 THR B CA 1
ATOM 6145 C C . THR B 1 292 ? 6.824 -38.781 -13.344 1 93.75 292 THR B C 1
ATOM 6147 O O . THR B 1 292 ? 7.121 -39.5 -14.281 1 93.75 292 THR B O 1
ATOM 6150 N N . ILE B 1 293 ? 6.922 -37.5 -13.383 1 95.81 293 ILE B N 1
ATOM 6151 C CA . ILE B 1 293 ? 7.629 -36.781 -14.445 1 95.81 293 ILE B CA 1
ATOM 6152 C C . ILE B 1 293 ? 8.93 -36.188 -13.898 1 95.81 293 ILE B C 1
ATOM 6154 O O . ILE B 1 293 ? 8.93 -35.094 -13.336 1 95.81 293 ILE B O 1
ATOM 6158 N N . PRO B 1 294 ? 10.016 -36.875 -14.086 1 94.88 294 PRO B N 1
ATOM 6159 C CA . PRO B 1 294 ? 11.266 -36.406 -13.484 1 94.88 294 PRO B CA 1
ATOM 6160 C C . PRO B 1 294 ? 11.766 -35.094 -14.086 1 94.88 294 PRO B C 1
ATOM 6162 O O . PRO B 1 294 ? 11.422 -34.75 -15.227 1 94.88 294 PRO B O 1
ATOM 6165 N N . SER B 1 295 ? 12.562 -34.406 -13.312 1 96.56 295 SER B N 1
ATOM 6166 C CA . SER B 1 295 ? 13.18 -33.188 -13.789 1 96.56 295 SER B CA 1
ATOM 6167 C C . SER B 1 295 ? 14.672 -33.375 -14.039 1 96.56 295 SER B C 1
ATOM 6169 O O . SER B 1 295 ? 15.281 -34.312 -13.531 1 96.56 295 SER B O 1
ATOM 6171 N N . ARG B 1 296 ? 15.25 -32.562 -14.836 1 96.56 296 ARG B N 1
ATOM 6172 C CA . ARG B 1 296 ? 16.703 -32.5 -15.031 1 96.56 296 ARG B CA 1
ATOM 6173 C C . ARG B 1 296 ? 17.203 -31.078 -15.039 1 96.56 296 ARG B C 1
ATOM 6175 O O . ARG B 1 296 ? 16.531 -30.172 -15.547 1 96.56 296 ARG B O 1
ATOM 6182 N N . PRO B 1 297 ? 18.312 -30.828 -14.414 1 97.81 297 PRO B N 1
ATOM 6183 C CA . PRO B 1 297 ? 18.875 -29.484 -14.375 1 97.81 297 PRO B CA 1
ATOM 6184 C C . PRO B 1 297 ? 19.5 -29.078 -15.703 1 97.81 297 PRO B C 1
ATOM 6186 O O . PRO B 1 297 ? 20.016 -29.922 -16.438 1 97.81 297 PRO B O 1
ATOM 6189 N N . PHE B 1 298 ? 19.5 -27.781 -16 1 98.44 298 PHE B N 1
ATOM 6190 C CA . PHE B 1 298 ? 20.094 -27.375 -17.266 1 98.44 298 PHE B CA 1
ATOM 6191 C C . PHE B 1 298 ? 20.734 -26 -17.156 1 98.44 298 PHE B C 1
ATOM 6193 O O . PHE B 1 298 ? 21.375 -25.531 -18.094 1 98.44 298 PHE B O 1
ATOM 6200 N N . GLY B 1 299 ? 20.594 -25.344 -16 1 98.62 299 GLY B N 1
ATOM 6201 C CA . GLY B 1 299 ? 21.172 -24.016 -15.875 1 98.62 299 GLY B CA 1
ATOM 6202 C C . GLY B 1 299 ? 21.188 -23.5 -14.445 1 98.62 299 GLY B C 1
ATOM 6203 O O . GLY B 1 299 ? 20.656 -24.156 -13.539 1 98.62 299 GLY B O 1
ATOM 6204 N N . LYS B 1 300 ? 21.828 -22.344 -14.336 1 98.69 300 LYS B N 1
ATOM 6205 C CA . LYS B 1 300 ? 21.953 -21.672 -13.047 1 98.69 300 LYS B CA 1
ATOM 6206 C C . LYS B 1 300 ? 21.703 -20.172 -13.172 1 98.69 300 LYS B C 1
ATOM 6208 O O . LYS B 1 300 ? 22.297 -19.516 -14.031 1 98.69 300 LYS B O 1
ATOM 6213 N N . LEU B 1 301 ? 20.797 -19.688 -12.352 1 98.75 301 LEU B N 1
ATOM 6214 C CA . LEU B 1 301 ? 20.547 -18.266 -12.234 1 98.75 301 LEU B CA 1
ATOM 6215 C C . LEU B 1 301 ? 21.234 -17.688 -10.992 1 98.75 301 LEU B C 1
ATOM 6217 O O . LEU B 1 301 ? 21.141 -18.266 -9.906 1 98.75 301 LEU B O 1
ATOM 6221 N N . THR B 1 302 ? 21.922 -16.625 -11.117 1 98.75 302 THR B N 1
ATOM 6222 C CA . THR B 1 302 ? 22.562 -15.922 -10.008 1 98.75 302 THR B CA 1
ATOM 6223 C C . THR B 1 302 ? 22.234 -14.43 -10.055 1 98.75 302 THR B C 1
ATOM 6225 O O . THR B 1 302 ? 22.391 -13.789 -11.094 1 98.75 302 THR B O 1
ATOM 6228 N N . LEU B 1 303 ? 21.75 -13.906 -8.977 1 98.62 303 LEU B N 1
ATOM 6229 C CA . LEU B 1 303 ? 21.547 -12.461 -8.867 1 98.62 303 LEU B CA 1
ATOM 6230 C C . LEU B 1 303 ? 22.703 -11.805 -8.125 1 98.62 303 LEU B C 1
ATOM 6232 O O . LEU B 1 303 ? 23.016 -12.18 -6.996 1 98.62 303 LEU B O 1
ATOM 6236 N N . ASN B 1 304 ? 23.297 -10.781 -8.766 1 98.69 304 ASN B N 1
ATOM 6237 C CA . ASN B 1 304 ? 24.562 -10.297 -8.211 1 98.69 304 ASN B CA 1
ATOM 6238 C C . ASN B 1 304 ? 24.688 -8.781 -8.312 1 98.69 304 ASN B C 1
ATOM 6240 O O . ASN B 1 304 ? 25.766 -8.227 -8.102 1 98.69 304 ASN B O 1
ATOM 6244 N N . ARG B 1 305 ? 23.672 -8.141 -8.672 1 98.69 305 ARG B N 1
ATOM 6245 C CA . ARG B 1 305 ? 23.766 -6.688 -8.773 1 98.69 305 ARG B CA 1
ATOM 6246 C C . ARG B 1 305 ? 22.453 -6.031 -8.359 1 98.69 305 ARG B C 1
ATOM 6248 O O . ARG B 1 305 ? 21.391 -6.328 -8.922 1 98.69 305 ARG B O 1
ATOM 6255 N N . ASN B 1 306 ? 22.531 -5.129 -7.438 1 98.31 306 ASN B N 1
ATOM 6256 C CA . ASN B 1 306 ? 21.375 -4.344 -7.008 1 98.31 306 ASN B CA 1
ATOM 6257 C C . ASN B 1 306 ? 21 -3.283 -8.039 1 98.31 306 ASN B C 1
ATOM 6259 O O . ASN B 1 306 ? 21.844 -2.867 -8.836 1 98.31 306 ASN B O 1
ATOM 6263 N N . VAL B 1 307 ? 19.797 -2.918 -7.984 1 97.5 307 VAL B N 1
ATOM 6264 C CA . VAL B 1 307 ? 19.328 -1.821 -8.836 1 97.5 307 VAL B CA 1
ATOM 6265 C C . VAL B 1 307 ? 19.875 -0.496 -8.305 1 97.5 307 VAL B C 1
ATOM 6267 O O . VAL B 1 307 ? 20.25 -0.395 -7.129 1 97.5 307 VAL B O 1
ATOM 6270 N N . LYS B 1 308 ? 19.906 0.498 -9.148 1 96.69 308 LYS B N 1
ATOM 6271 C CA . LYS B 1 308 ? 20.328 1.842 -8.766 1 96.69 308 LYS B CA 1
ATOM 6272 C C . LYS B 1 308 ? 19.125 2.758 -8.547 1 96.69 308 LYS B C 1
ATOM 6274 O O . LYS B 1 308 ? 19.188 3.707 -7.766 1 96.69 308 LYS B O 1
ATOM 6279 N N . ASP B 1 309 ? 18.125 2.473 -9.266 1 96.19 309 ASP B N 1
ATOM 6280 C CA . ASP B 1 309 ? 16.875 3.227 -9.195 1 96.19 309 ASP B CA 1
ATOM 6281 C C . ASP B 1 309 ? 15.664 2.293 -9.219 1 96.19 309 ASP B C 1
ATOM 6283 O O . ASP B 1 309 ? 15.336 1.719 -10.266 1 96.19 309 ASP B O 1
ATOM 6287 N N . TYR B 1 310 ? 15 2.254 -8.164 1 96.38 310 TYR B N 1
ATOM 6288 C CA . TYR B 1 310 ? 13.898 1.306 -8.008 1 96.38 310 TYR B CA 1
ATOM 6289 C C . TYR B 1 310 ? 12.789 1.585 -9.016 1 96.38 310 TYR B C 1
ATOM 6291 O O . TYR B 1 310 ? 12.234 0.657 -9.617 1 96.38 310 TYR B O 1
ATOM 6299 N N . PHE B 1 311 ? 12.406 2.799 -9.156 1 94.25 311 PHE B N 1
ATOM 6300 C CA . PHE B 1 311 ? 11.266 3.143 -10 1 94.25 311 PHE B CA 1
ATOM 6301 C C . PHE B 1 311 ? 11.508 2.719 -11.445 1 94.25 311 PHE B C 1
ATOM 6303 O O . PHE B 1 311 ? 10.688 2.014 -12.031 1 94.25 311 PHE B O 1
ATOM 6310 N N . SER B 1 312 ? 12.602 3.053 -12 1 94 312 SER B N 1
ATOM 6311 C CA . SER B 1 312 ? 12.875 2.797 -13.406 1 94 312 SER B CA 1
ATOM 6312 C C . SER B 1 312 ? 13.266 1.339 -13.641 1 94 312 SER B C 1
ATOM 6314 O O . SER B 1 312 ? 12.992 0.784 -14.711 1 94 312 SER B O 1
ATOM 6316 N N . GLU B 1 313 ? 13.836 0.691 -12.586 1 96.75 313 GLU B N 1
ATOM 6317 C CA . GLU B 1 313 ? 14.438 -0.616 -12.828 1 96.75 313 GLU B CA 1
ATOM 6318 C C . GLU B 1 313 ? 13.594 -1.733 -12.219 1 96.75 313 GLU B C 1
ATOM 6320 O O . GLU B 1 313 ? 13.82 -2.912 -12.5 1 96.75 313 GLU B O 1
ATOM 6325 N N . VAL B 1 314 ? 12.656 -1.406 -11.398 1 96.94 314 VAL B N 1
ATOM 6326 C CA . VAL B 1 314 ? 11.828 -2.439 -10.797 1 96.94 314 VAL B CA 1
ATOM 6327 C C . VAL B 1 314 ? 10.352 -2.113 -11.023 1 96.94 314 VAL B C 1
ATOM 6329 O O . VAL B 1 314 ? 9.617 -2.906 -11.617 1 96.94 314 VAL B O 1
ATOM 6332 N N . GLU B 1 315 ? 9.961 -0.912 -10.625 1 94.88 315 GLU B N 1
ATOM 6333 C CA . GLU B 1 315 ? 8.555 -0.534 -10.719 1 94.88 315 GLU B CA 1
ATOM 6334 C C . GLU B 1 315 ? 8.07 -0.551 -12.164 1 94.88 315 GLU B C 1
ATOM 6336 O O . GLU B 1 315 ? 6.945 -0.961 -12.445 1 94.88 315 GLU B O 1
ATOM 6341 N N . LYS B 1 316 ? 8.891 -0.17 -13.062 1 93.56 316 LYS B N 1
ATOM 6342 C CA . LYS B 1 316 ? 8.484 -0.049 -14.461 1 93.56 316 LYS B CA 1
ATOM 6343 C C . LYS B 1 316 ? 8.758 -1.343 -15.227 1 93.56 316 LYS B C 1
ATOM 6345 O O . LYS B 1 316 ? 8.422 -1.453 -16.406 1 93.56 316 LYS B O 1
ATOM 6350 N N . LEU B 1 317 ? 9.312 -2.289 -14.57 1 95.38 317 LEU B N 1
ATOM 6351 C CA . LEU B 1 317 ? 9.484 -3.574 -15.242 1 95.38 317 LEU B CA 1
ATOM 6352 C C . LEU B 1 317 ? 8.141 -4.125 -15.703 1 95.38 317 LEU B C 1
ATOM 6354 O O . LEU B 1 317 ? 7.141 -4.02 -14.984 1 95.38 317 LEU B O 1
ATOM 6358 N N . ALA B 1 318 ? 8.141 -4.68 -16.875 1 93.94 318 ALA B N 1
ATOM 6359 C CA . ALA B 1 318 ? 6.957 -5.281 -17.469 1 93.94 318 ALA B CA 1
ATOM 6360 C C . ALA B 1 318 ? 7.262 -6.68 -18 1 93.94 318 ALA B C 1
ATOM 6362 O O . ALA B 1 318 ? 8.102 -6.844 -18.891 1 93.94 318 ALA B O 1
ATOM 6363 N N . PHE B 1 319 ? 6.609 -7.641 -17.453 1 95.81 319 PHE B N 1
ATOM 6364 C CA . PHE B 1 319 ? 6.785 -9.031 -17.859 1 95.81 319 PHE B CA 1
ATOM 6365 C C . PHE B 1 319 ? 5.535 -9.555 -18.547 1 95.81 319 PHE B C 1
ATOM 6367 O O . PHE B 1 319 ? 4.426 -9.109 -18.266 1 95.81 319 PHE B O 1
ATOM 6374 N N . SER B 1 320 ? 5.762 -10.484 -19.438 1 94.62 320 SER B N 1
ATOM 6375 C CA . SER B 1 320 ? 4.645 -11.164 -20.078 1 94.62 320 SER B CA 1
ATOM 6376 C C . SER B 1 320 ? 5.055 -12.555 -20.562 1 94.62 320 SER B C 1
ATOM 6378 O O . SER B 1 320 ? 6.133 -12.734 -21.125 1 94.62 320 SER B O 1
ATOM 6380 N N . PRO B 1 321 ? 4.18 -13.484 -20.359 1 95 321 PRO B N 1
ATOM 6381 C CA . PRO B 1 321 ? 4.48 -14.805 -20.938 1 95 321 PRO B CA 1
ATOM 6382 C C . PRO B 1 321 ? 4.445 -14.805 -22.453 1 95 321 PRO B C 1
ATOM 6384 O O . PRO B 1 321 ? 4.848 -15.781 -23.094 1 95 321 PRO B O 1
ATOM 6387 N N . SER B 1 322 ? 4.043 -13.711 -23.062 1 92.44 322 SER B N 1
ATOM 6388 C CA . SER B 1 322 ? 4.031 -13.609 -24.516 1 92.44 322 SER B CA 1
ATOM 6389 C C . SER B 1 322 ? 5.398 -13.203 -25.047 1 92.44 322 SER B C 1
ATOM 6391 O O . SER B 1 322 ? 5.648 -13.289 -26.25 1 92.44 322 SER B O 1
ATOM 6393 N N . ASN B 1 323 ? 6.215 -12.719 -24.156 1 94.06 323 ASN B N 1
ATOM 6394 C CA . ASN B 1 323 ? 7.586 -12.461 -24.578 1 94.06 323 ASN B CA 1
ATOM 6395 C C . ASN B 1 323 ? 8.383 -13.75 -24.719 1 94.06 323 ASN B C 1
ATOM 6397 O O . ASN B 1 323 ? 8.977 -14.227 -23.75 1 94.06 323 ASN B O 1
ATOM 6401 N N . LEU B 1 324 ? 8.422 -14.266 -25.906 1 94.94 324 LEU B N 1
ATOM 6402 C CA . LEU B 1 324 ? 9.062 -15.539 -26.219 1 94.94 324 LEU B CA 1
ATOM 6403 C C . LEU B 1 324 ? 10.18 -15.359 -27.234 1 94.94 324 LEU B C 1
ATOM 6405 O O . LEU B 1 324 ? 10.242 -14.344 -27.922 1 94.94 324 LEU B O 1
ATOM 6409 N N . VAL B 1 325 ? 11 -16.344 -27.297 1 94.06 325 VAL B N 1
ATOM 6410 C CA . VAL B 1 325 ? 12.094 -16.375 -28.266 1 94.06 325 VAL B CA 1
ATOM 6411 C C . VAL B 1 325 ? 11.898 -17.531 -29.219 1 94.06 325 VAL B C 1
ATOM 6413 O O . VAL B 1 325 ? 11.109 -18.453 -28.953 1 94.06 325 VAL B O 1
ATOM 6416 N N . PRO B 1 326 ? 12.586 -17.469 -30.328 1 93.69 326 PRO B N 1
ATOM 6417 C CA . PRO B 1 326 ? 12.469 -18.594 -31.25 1 93.69 326 PRO B CA 1
ATOM 6418 C C . PRO B 1 326 ? 12.734 -19.938 -30.578 1 93.69 326 PRO B C 1
ATOM 6420 O O . PRO B 1 326 ? 13.664 -20.062 -29.781 1 93.69 326 PRO B O 1
ATOM 6423 N N . GLY B 1 327 ? 11.828 -20.906 -30.891 1 95.12 327 GLY B N 1
ATOM 6424 C CA . GLY B 1 327 ? 11.969 -22.234 -30.312 1 95.12 327 GLY B CA 1
ATOM 6425 C C . GLY B 1 327 ? 11.039 -22.484 -29.141 1 95.12 327 GLY B C 1
ATOM 6426 O O . GLY B 1 327 ? 10.93 -23.609 -28.656 1 95.12 327 GLY B O 1
ATOM 6427 N N . VAL B 1 328 ? 10.422 -21.453 -28.688 1 95.81 328 VAL B N 1
ATOM 6428 C CA . VAL B 1 328 ? 9.469 -21.562 -27.594 1 95.81 328 VAL B CA 1
ATOM 6429 C C . VAL B 1 328 ? 8.078 -21.156 -28.062 1 95.81 328 VAL B C 1
ATOM 6431 O O . VAL B 1 328 ? 7.918 -20.094 -28.688 1 95.81 328 VAL B O 1
ATOM 6434 N N . GLU B 1 329 ? 7.109 -21.969 -27.812 1 94.06 329 GLU B N 1
ATOM 6435 C CA . GLU B 1 329 ? 5.723 -21.641 -28.141 1 94.06 329 GLU B CA 1
ATOM 6436 C C . GLU B 1 329 ? 4.809 -21.859 -26.938 1 94.06 329 GLU B C 1
ATOM 6438 O O . GLU B 1 329 ? 5.066 -22.734 -26.094 1 94.06 329 GLU B O 1
ATOM 6443 N N . PRO B 1 330 ? 3.812 -21.078 -26.844 1 94.56 330 PRO B N 1
ATOM 6444 C CA . PRO B 1 330 ? 2.83 -21.328 -25.781 1 94.56 330 PRO B CA 1
ATOM 6445 C C . PRO B 1 330 ? 2.002 -22.594 -26.031 1 94.56 330 PRO B C 1
ATOM 6447 O O . PRO B 1 330 ? 1.761 -22.953 -27.172 1 94.56 330 PRO B O 1
ATOM 6450 N N . SER B 1 331 ? 1.578 -23.188 -25.031 1 95.69 331 SER B N 1
ATOM 6451 C CA . SER B 1 331 ? 0.652 -24.312 -25.141 1 95.69 331 SER B CA 1
ATOM 6452 C C . SER B 1 331 ? -0.788 -23.828 -25.297 1 95.69 331 SER B C 1
ATOM 6454 O O . SER B 1 331 ? -1.036 -22.625 -25.406 1 95.69 331 SER B O 1
ATOM 6456 N N . GLU B 1 332 ? -1.664 -24.828 -25.328 1 93.38 332 GLU B N 1
ATOM 6457 C CA . GLU B 1 332 ? -3.09 -24.547 -25.469 1 93.38 332 GLU B CA 1
ATOM 6458 C C . GLU B 1 332 ? -3.74 -24.297 -24.109 1 93.38 332 GLU B C 1
ATOM 6460 O O . GLU B 1 332 ? -4.965 -24.188 -24.016 1 93.38 332 GLU B O 1
ATOM 6465 N N . ASP B 1 333 ? -2.918 -24.203 -23.047 1 95.38 333 ASP B N 1
ATOM 6466 C CA . ASP B 1 333 ? -3.41 -23.859 -21.719 1 95.38 333 ASP B CA 1
ATOM 6467 C C . ASP B 1 333 ? -4.238 -22.578 -21.734 1 95.38 333 ASP B C 1
ATOM 6469 O O . ASP B 1 333 ? -3.719 -21.516 -22.047 1 95.38 333 ASP B O 1
ATOM 6473 N N . PRO B 1 334 ? -5.504 -22.688 -21.359 1 93.94 334 PRO B N 1
ATOM 6474 C CA . PRO B 1 334 ? -6.375 -21.5 -21.469 1 93.94 334 PRO B CA 1
ATOM 6475 C C . PRO B 1 334 ? -5.895 -20.344 -20.609 1 93.94 334 PRO B C 1
ATOM 6477 O O . PRO B 1 334 ? -6.016 -19.172 -21.031 1 93.94 334 PRO B O 1
ATOM 6480 N N . ILE B 1 335 ? -5.371 -20.578 -19.469 1 95.88 335 ILE B N 1
ATOM 6481 C CA . ILE B 1 335 ? -4.879 -19.531 -18.594 1 95.88 335 ILE B CA 1
ATOM 6482 C C . ILE B 1 335 ? -3.68 -18.844 -19.25 1 95.88 335 ILE B C 1
ATOM 6484 O O . ILE B 1 335 ? -3.561 -17.609 -19.203 1 95.88 335 ILE B O 1
ATOM 6488 N N . LEU B 1 336 ? -2.795 -19.641 -19.828 1 95.44 336 LEU B N 1
ATOM 6489 C CA . LEU B 1 336 ? -1.638 -19.078 -20.516 1 95.44 336 LEU B CA 1
ATOM 6490 C C . LEU B 1 336 ? -2.072 -18.172 -21.672 1 95.44 336 LEU B C 1
ATOM 6492 O O . LEU B 1 336 ? -1.567 -17.062 -21.812 1 95.44 336 LEU B O 1
ATOM 6496 N N . GLN B 1 337 ? -2.979 -18.703 -22.406 1 92.81 337 GLN B N 1
ATOM 6497 C CA . GLN B 1 337 ? -3.49 -17.938 -23.547 1 92.81 337 GLN B CA 1
ATOM 6498 C C . GLN B 1 337 ? -4.082 -16.609 -23.094 1 92.81 337 GLN B C 1
ATOM 6500 O O . GLN B 1 337 ? -3.83 -15.57 -23.703 1 92.81 337 GLN B O 1
ATOM 6505 N N . ALA B 1 338 ? -4.809 -16.641 -22.062 1 93.31 338 ALA B N 1
ATOM 6506 C CA . ALA B 1 338 ? -5.418 -15.422 -21.531 1 93.31 338 ALA B CA 1
ATOM 6507 C C . ALA B 1 338 ? -4.359 -14.461 -21 1 93.31 338 ALA B C 1
ATOM 6509 O O . ALA B 1 338 ? -4.469 -13.25 -21.172 1 93.31 338 ALA B O 1
ATOM 6510 N N . ARG B 1 339 ? -3.381 -14.984 -20.344 1 95.06 339 ARG B N 1
ATOM 6511 C CA . ARG B 1 339 ? -2.314 -14.172 -19.766 1 95.06 339 ARG B CA 1
ATOM 6512 C C . ARG B 1 339 ? -1.53 -13.445 -20.859 1 95.06 339 ARG B C 1
ATOM 6514 O O . ARG B 1 339 ? -1.057 -12.328 -20.641 1 95.06 339 ARG B O 1
ATOM 6521 N N . MET B 1 340 ? -1.355 -14.07 -22 1 92 340 MET B N 1
ATOM 6522 C CA . MET B 1 340 ? -0.603 -13.461 -23.094 1 92 340 MET B CA 1
ATOM 6523 C C . MET B 1 340 ? -1.298 -12.203 -23.609 1 92 340 MET B C 1
ATOM 6525 O O . MET B 1 340 ? -0.651 -11.312 -24.156 1 92 340 MET B O 1
ATOM 6529 N N . PHE B 1 341 ? -2.52 -12.125 -23.344 1 89.25 341 PHE B N 1
ATOM 6530 C CA . PHE B 1 341 ? -3.27 -10.914 -23.656 1 89.25 341 PHE B CA 1
ATOM 6531 C C . PHE B 1 341 ? -3.264 -9.953 -22.484 1 89.25 341 PHE B C 1
ATOM 6533 O O . PHE B 1 341 ? -2.992 -8.758 -22.641 1 89.25 341 PHE B O 1
ATOM 6540 N N . ALA B 1 342 ? -3.584 -10.445 -21.312 1 93.06 342 ALA B N 1
ATOM 6541 C CA . ALA B 1 342 ? -3.881 -9.633 -20.125 1 93.06 342 ALA B CA 1
ATOM 6542 C C . ALA B 1 342 ? -2.658 -8.828 -19.703 1 93.06 342 ALA B C 1
ATOM 6544 O O . ALA B 1 342 ? -2.779 -7.668 -19.297 1 93.06 342 ALA B O 1
ATOM 6545 N N . TYR B 1 343 ? -1.531 -9.406 -19.797 1 94.06 343 TYR B N 1
ATOM 6546 C CA . TYR B 1 343 ? -0.328 -8.758 -19.281 1 94.06 343 TYR B CA 1
ATOM 6547 C C . TYR B 1 343 ? 0.036 -7.535 -20.109 1 94.06 343 TYR B C 1
ATOM 6549 O O . TYR B 1 343 ? 0.148 -6.43 -19.578 1 94.06 343 TYR B O 1
ATOM 6557 N N . PRO B 1 344 ? 0.157 -7.66 -21.422 1 90.38 344 PRO B N 1
ATOM 6558 C CA . PRO B 1 344 ? 0.437 -6.449 -22.203 1 90.38 344 PRO B CA 1
ATOM 6559 C C . PRO B 1 344 ? -0.65 -5.391 -22.047 1 90.38 344 PRO B C 1
ATOM 6561 O O . PRO B 1 344 ? -0.353 -4.191 -22.047 1 90.38 344 PRO B O 1
ATOM 6564 N N . ASP B 1 345 ? -1.834 -5.84 -21.953 1 91.12 345 ASP B N 1
ATOM 6565 C CA . ASP B 1 345 ? -2.934 -4.895 -21.781 1 91.12 345 ASP B CA 1
ATOM 6566 C C . ASP B 1 345 ? -2.768 -4.094 -20.484 1 91.12 345 ASP B C 1
ATOM 6568 O O . ASP B 1 345 ? -2.912 -2.871 -20.5 1 91.12 345 ASP B O 1
ATOM 6572 N N . ALA B 1 346 ? -2.5 -4.781 -19.422 1 93.12 346 ALA B N 1
ATOM 6573 C CA . ALA B 1 346 ? -2.26 -4.121 -18.141 1 93.12 346 ALA B CA 1
ATOM 6574 C C . ALA B 1 346 ? -1.094 -3.143 -18.234 1 93.12 346 ALA B C 1
ATOM 6576 O O . ALA B 1 346 ? -1.147 -2.047 -17.672 1 93.12 346 ALA B O 1
ATOM 6577 N N . GLN B 1 347 ? -0.088 -3.504 -18.922 1 91.44 347 GLN B N 1
ATOM 6578 C CA . GLN B 1 347 ? 1.11 -2.682 -19.062 1 91.44 347 GLN B CA 1
ATOM 6579 C C . GLN B 1 347 ? 0.824 -1.424 -19.875 1 91.44 347 GLN B C 1
ATOM 6581 O O . GLN B 1 347 ? 1.367 -0.355 -19.578 1 91.44 347 GLN B O 1
ATOM 6586 N N . ARG B 1 348 ? 0.04 -1.541 -20.875 1 89.81 348 ARG B N 1
ATOM 6587 C CA . ARG B 1 348 ? -0.338 -0.366 -21.656 1 89.81 348 ARG B CA 1
ATOM 6588 C C . ARG B 1 348 ? -1.062 0.657 -20.781 1 89.81 348 ARG B C 1
ATOM 6590 O O . ARG B 1 348 ? -0.85 1.862 -20.922 1 89.81 348 ARG B O 1
ATOM 6597 N N . TYR B 1 349 ? -1.83 0.149 -19.938 1 88.94 349 TYR B N 1
ATOM 6598 C CA . TYR B 1 349 ? -2.559 1.037 -19.031 1 88.94 349 TYR B CA 1
ATOM 6599 C C . TYR B 1 349 ? -1.615 1.703 -18.047 1 88.94 349 TYR B C 1
ATOM 6601 O O . TYR B 1 349 ? -1.688 2.914 -17.828 1 88.94 349 TYR B O 1
ATOM 6609 N N . ARG B 1 350 ? -0.749 1.013 -17.484 1 91 350 ARG B N 1
ATOM 6610 C CA . ARG B 1 350 ? 0.099 1.489 -16.391 1 91 350 ARG B CA 1
ATOM 6611 C C . ARG B 1 350 ? 1.237 2.354 -16.922 1 91 350 ARG B C 1
ATOM 6613 O O . ARG B 1 350 ? 1.577 3.377 -16.328 1 91 350 ARG B O 1
ATOM 6620 N N . LEU B 1 351 ? 1.869 1.871 -18.047 1 89.75 351 LEU B N 1
ATOM 6621 C CA . LEU B 1 351 ? 3.141 2.441 -18.469 1 89.75 351 LEU B CA 1
ATOM 6622 C C . LEU B 1 351 ? 2.963 3.277 -19.734 1 89.75 351 LEU B C 1
ATOM 6624 O O . LEU B 1 351 ? 3.83 4.086 -20.078 1 89.75 351 LEU B O 1
ATOM 6628 N N . GLY B 1 352 ? 1.851 3.15 -20.312 1 85.31 352 GLY B N 1
ATOM 6629 C CA . GLY B 1 352 ? 1.666 3.832 -21.578 1 85.31 352 GLY B CA 1
ATOM 6630 C C . GLY B 1 352 ? 2.17 3.031 -22.766 1 85.31 352 GLY B C 1
ATOM 6631 O O . GLY B 1 352 ? 2.643 1.903 -22.609 1 85.31 352 GLY B O 1
ATOM 6632 N N . ILE B 1 353 ? 2.082 3.537 -23.938 1 71.94 353 ILE B N 1
ATOM 6633 C CA . ILE B 1 353 ? 2.299 2.82 -25.188 1 71.94 353 ILE B CA 1
ATOM 6634 C C . ILE B 1 353 ? 3.793 2.76 -25.5 1 71.94 353 ILE B C 1
ATOM 6636 O O . ILE B 1 353 ? 4.254 1.85 -26.188 1 71.94 353 ILE B O 1
ATOM 6640 N N . ASP B 1 354 ? 4.504 3.627 -24.953 1 63.12 354 ASP B N 1
ATOM 6641 C CA . ASP B 1 354 ? 5.91 3.717 -25.328 1 63.12 354 ASP B CA 1
ATOM 6642 C C . ASP B 1 354 ? 6.727 2.605 -24.672 1 63.12 354 ASP B C 1
ATOM 6644 O O . ASP B 1 354 ? 7.84 2.309 -25.109 1 63.12 354 ASP B O 1
ATOM 6648 N N . HIS B 1 355 ? 6.211 1.956 -23.828 1 61.78 355 HIS B N 1
ATOM 6649 C CA . HIS B 1 355 ? 7.004 0.996 -23.062 1 61.78 355 HIS B CA 1
ATOM 6650 C C . HIS B 1 355 ? 6.84 -0.416 -23.625 1 61.78 355 HIS B C 1
ATOM 6652 O O . HIS B 1 355 ? 7.5 -1.349 -23.156 1 61.78 355 HIS B O 1
ATOM 6658 N N . LEU B 1 356 ? 6.008 -0.556 -24.484 1 62.72 356 LEU B N 1
ATOM 6659 C CA . LEU B 1 356 ? 5.75 -1.925 -24.922 1 62.72 356 LEU B CA 1
ATOM 6660 C C . LEU B 1 356 ? 6.348 -2.18 -26.297 1 62.72 356 LEU B C 1
ATOM 6662 O O . LEU B 1 356 ? 6.191 -1.359 -27.219 1 62.72 356 LEU B O 1
ATOM 6666 N N . LYS B 1 357 ? 7.367 -3.029 -26.234 1 57.72 357 LYS B N 1
ATOM 6667 C CA . LYS B 1 357 ? 7.887 -3.49 -27.516 1 57.72 357 LYS B CA 1
ATOM 6668 C C . LYS B 1 357 ? 6.852 -4.336 -28.25 1 57.72 357 LYS B C 1
ATOM 6670 O O . LYS B 1 357 ? 6.082 -5.07 -27.625 1 57.72 357 LYS B O 1
ATOM 6675 N N . ALA B 1 358 ? 6.684 -4.004 -29.5 1 53.03 358 ALA B N 1
ATOM 6676 C CA . ALA B 1 358 ? 5.781 -4.797 -30.328 1 53.03 358 ALA B CA 1
ATOM 6677 C C . ALA B 1 358 ? 6.129 -6.281 -30.25 1 53.03 358 ALA B C 1
ATOM 6679 O O . ALA B 1 358 ? 7.309 -6.645 -30.234 1 53.03 358 ALA B O 1
ATOM 6680 N N . PRO B 1 359 ? 5.078 -7.098 -29.969 1 50.78 359 PRO B N 1
ATOM 6681 C CA . PRO B 1 359 ? 5.387 -8.531 -29.969 1 50.78 359 PRO B CA 1
ATOM 6682 C C . PRO B 1 359 ? 6.031 -8.992 -31.281 1 50.78 359 PRO B C 1
ATOM 6684 O O . PRO B 1 359 ? 5.73 -8.453 -32.344 1 50.78 359 PRO B O 1
ATOM 6687 N N . LEU B 1 360 ? 7.141 -9.547 -31.203 1 44.88 360 LEU B N 1
ATOM 6688 C CA . LEU B 1 360 ? 7.73 -10.109 -32.406 1 44.88 360 LEU B CA 1
ATOM 6689 C C . LEU B 1 360 ? 6.73 -11 -33.156 1 44.88 360 LEU B C 1
ATOM 6691 O O . LEU B 1 360 ? 6.082 -11.852 -32.531 1 44.88 360 LEU B O 1
ATOM 6695 N N . ARG B 1 361 ? 6.191 -10.586 -34.25 1 45.97 361 ARG B N 1
ATOM 6696 C CA . ARG B 1 361 ? 5.363 -11.438 -35.094 1 45.97 361 ARG B CA 1
ATOM 6697 C C . ARG B 1 361 ? 6.027 -12.789 -35.312 1 45.97 361 ARG B C 1
ATOM 6699 O O . ARG B 1 361 ? 7.125 -12.852 -35.875 1 45.97 361 ARG B O 1
ATOM 6706 N N . ARG B 1 362 ? 5.832 -13.695 -34.438 1 49.84 362 ARG B N 1
ATOM 6707 C CA . ARG B 1 362 ? 6.414 -15.023 -34.562 1 49.84 362 ARG B CA 1
ATOM 6708 C C . ARG B 1 362 ? 5.805 -15.781 -35.75 1 49.84 362 ARG B C 1
ATOM 6710 O O . ARG B 1 362 ? 4.59 -15.742 -35.938 1 49.84 362 ARG B O 1
ATOM 6717 N N . LYS B 1 363 ? 6.531 -16.125 -36.688 1 47.94 363 LYS B N 1
ATOM 6718 C CA . LYS B 1 363 ? 6.105 -17.047 -37.719 1 47.94 363 LYS B CA 1
ATOM 6719 C C . LYS B 1 363 ? 5.605 -18.359 -37.125 1 47.94 363 LYS B C 1
ATOM 6721 O O . LYS B 1 363 ? 6.328 -19.016 -36.375 1 47.94 363 LYS B O 1
ATOM 6726 N N . GLU B 1 364 ? 4.348 -18.484 -36.938 1 46.78 364 GLU B N 1
ATOM 6727 C CA . GLU B 1 364 ? 3.801 -19.766 -36.5 1 46.78 364 GLU B CA 1
ATOM 6728 C C . GLU B 1 364 ? 4.461 -20.922 -37.25 1 46.78 364 GLU B C 1
ATOM 6730 O O . GLU B 1 364 ? 4.449 -20.953 -38.5 1 46.78 364 GLU B O 1
ATOM 6735 N N . THR B 1 365 ? 5.543 -21.328 -36.875 1 47.94 365 THR B N 1
ATOM 6736 C CA . THR B 1 365 ? 5.953 -22.578 -37.5 1 47.94 365 THR B CA 1
ATOM 6737 C C . THR B 1 365 ? 4.902 -23.672 -37.281 1 47.94 365 THR B C 1
ATOM 6739 O O . THR B 1 365 ? 4.523 -23.938 -36.125 1 47.94 365 THR B O 1
ATOM 6742 N N . ALA B 1 366 ? 3.99 -23.75 -38.156 1 47.09 366 ALA B N 1
ATOM 6743 C CA . ALA B 1 366 ? 2.92 -24.75 -38.156 1 47.09 366 ALA B CA 1
ATOM 6744 C C . ALA B 1 366 ? 3.436 -26.109 -37.719 1 47.09 366 ALA B C 1
ATOM 6746 O O . ALA B 1 366 ? 4.223 -26.75 -38.406 1 47.09 366 ALA B O 1
ATOM 6747 N N . CYS B 1 367 ? 3.744 -26.281 -36.406 1 52.69 367 CYS B N 1
ATOM 6748 C CA . CYS B 1 367 ? 4.035 -27.641 -35.938 1 52.69 367 CYS B CA 1
ATOM 6749 C C . CYS B 1 367 ? 2.916 -28.594 -36.312 1 52.69 367 CYS B C 1
ATOM 6751 O O . CYS B 1 367 ? 1.925 -28.719 -35.594 1 52.69 367 CYS B O 1
ATOM 6753 N N . GLN B 1 368 ? 2.609 -28.75 -37.625 1 55.34 368 GLN B N 1
ATOM 6754 C CA . GLN B 1 368 ? 1.489 -29.594 -38.031 1 55.34 368 GLN B CA 1
ATOM 6755 C C . GLN B 1 368 ? 1.886 -31.062 -38.031 1 55.34 368 GLN B C 1
ATOM 6757 O O . GLN B 1 368 ? 2.346 -31.578 -39.062 1 55.34 368 GLN B O 1
ATOM 6762 N N . HIS B 1 369 ? 2.416 -31.594 -36.812 1 67.75 369 HIS B N 1
ATOM 6763 C CA . HIS B 1 369 ? 2.523 -33.062 -36.812 1 67.75 369 HIS B CA 1
ATOM 6764 C C . HIS B 1 369 ? 1.207 -33.688 -36.406 1 67.75 369 HIS B C 1
ATOM 6766 O O . HIS B 1 369 ? 0.538 -33.219 -35.469 1 67.75 369 HIS B O 1
ATOM 6772 N N . ASP B 1 370 ? 0.747 -34.562 -37.25 1 79.81 370 ASP B N 1
ATOM 6773 C CA . ASP B 1 370 ? -0.422 -35.375 -36.906 1 79.81 370 ASP B CA 1
ATOM 6774 C C . ASP B 1 370 ? -0.137 -36.281 -35.719 1 79.81 370 ASP B C 1
ATOM 6776 O O . ASP B 1 370 ? 0.583 -37.281 -35.844 1 79.81 370 ASP B O 1
ATOM 6780 N N . LEU B 1 371 ? -0.558 -35.938 -34.5 1 89.69 371 LEU B N 1
ATOM 6781 C CA . LEU B 1 371 ? -0.277 -36.656 -33.25 1 89.69 371 LEU B CA 1
ATOM 6782 C C . LEU B 1 371 ? -1.371 -37.688 -32.969 1 89.69 371 LEU B C 1
ATOM 6784 O O . LEU B 1 371 ? -1.354 -38.344 -31.922 1 89.69 371 LEU B O 1
ATOM 6788 N N . GLY B 1 372 ? -2.361 -37.781 -33.938 1 90.06 372 GLY B N 1
ATOM 6789 C CA . GLY B 1 372 ? -3.35 -38.844 -33.875 1 90.06 372 GLY B CA 1
ATOM 6790 C C . GLY B 1 372 ? -4.605 -38.469 -33.125 1 90.06 372 GLY B C 1
ATOM 6791 O O . GLY B 1 372 ? -4.66 -37.375 -32.5 1 90.06 372 GLY B O 1
ATOM 6792 N N . PRO B 1 373 ? -5.547 -39.281 -33.219 1 91.62 373 PRO B N 1
ATOM 6793 C CA . PRO B 1 373 ? -6.863 -38.969 -32.656 1 91.62 373 PRO B CA 1
ATOM 6794 C C . PRO B 1 373 ? -6.852 -38.875 -31.109 1 91.62 373 PRO B C 1
ATOM 6796 O O . PRO B 1 373 ? -7.609 -38.094 -30.531 1 91.62 373 PRO B O 1
ATOM 6799 N N . GLU B 1 374 ? -6.023 -39.688 -30.531 1 93 374 GLU B N 1
ATOM 6800 C CA . GLU B 1 374 ? -5.949 -39.688 -29.078 1 93 374 GLU B CA 1
ATOM 6801 C C . GLU B 1 374 ? -5.461 -38.344 -28.562 1 93 374 GLU B C 1
ATOM 6803 O O . GLU B 1 374 ? -5.992 -37.812 -27.578 1 93 374 GLU B O 1
ATOM 6808 N N . PHE B 1 375 ? -4.527 -37.875 -29.125 1 94.44 375 PHE B N 1
ATOM 6809 C CA . PHE B 1 375 ? -4.004 -36.562 -28.766 1 94.44 375 PHE B CA 1
ATOM 6810 C C . PHE B 1 375 ? -5.043 -35.469 -29.016 1 94.44 375 PHE B C 1
ATOM 6812 O O . PHE B 1 375 ? -5.219 -34.562 -28.188 1 94.44 375 PHE B O 1
ATOM 6819 N N . GLU B 1 376 ? -5.734 -35.562 -30.094 1 92.5 376 GLU B N 1
ATOM 6820 C CA . GLU B 1 376 ? -6.758 -34.594 -30.438 1 92.5 376 GLU B CA 1
ATOM 6821 C C . GLU B 1 376 ? -7.879 -34.562 -29.391 1 92.5 376 GLU B C 1
ATOM 6823 O O . GLU B 1 376 ? -8.383 -33.5 -29.031 1 92.5 376 GLU B O 1
ATOM 6828 N N . LYS B 1 377 ? -8.234 -35.75 -29.062 1 93.38 377 LYS B N 1
ATOM 6829 C CA . LYS B 1 377 ? -9.266 -35.844 -28.031 1 93.38 377 LYS B CA 1
ATOM 6830 C C . LYS B 1 377 ? -8.797 -35.25 -26.719 1 93.38 377 LYS B C 1
ATOM 6832 O O . LYS B 1 377 ? -9.555 -34.531 -26.047 1 93.38 377 LYS B O 1
ATOM 6837 N N . TRP B 1 378 ? -7.617 -35.531 -26.359 1 94.81 378 TRP B N 1
ATOM 6838 C CA . TRP B 1 378 ? -7 -35 -25.156 1 94.81 378 TRP B CA 1
ATOM 6839 C C . TRP B 1 378 ? -6.957 -33.469 -25.203 1 94.81 378 TRP B C 1
ATOM 6841 O O . TRP B 1 378 ? -7.348 -32.812 -24.25 1 94.81 378 TRP B O 1
ATOM 6851 N N . LEU B 1 379 ? -6.555 -32.938 -26.281 1 94.25 379 LEU B N 1
ATOM 6852 C CA . LEU B 1 379 ? -6.414 -31.5 -26.469 1 94.25 379 LEU B CA 1
ATOM 6853 C C . LEU B 1 379 ? -7.777 -30.812 -26.469 1 94.25 379 LEU B C 1
ATOM 6855 O O . LEU B 1 379 ? -7.906 -29.688 -25.969 1 94.25 379 LEU B O 1
ATOM 6859 N N . SER B 1 380 ? -8.789 -31.453 -26.922 1 93.31 380 SER B N 1
ATOM 6860 C CA . SER B 1 380 ? -10.125 -30.875 -27.031 1 93.31 380 SER B CA 1
ATOM 6861 C C . SER B 1 380 ? -10.742 -30.641 -25.656 1 93.31 380 SER B C 1
ATOM 6863 O O . SER B 1 380 ? -11.703 -29.875 -25.516 1 93.31 380 SER B O 1
ATOM 6865 N N . GLN B 1 381 ? -10.195 -31.266 -24.672 1 93.25 381 GLN B N 1
ATOM 6866 C CA . GLN B 1 381 ? -10.703 -31.078 -23.312 1 93.25 381 GLN B CA 1
ATOM 6867 C C . GLN B 1 381 ? -10.609 -29.625 -22.891 1 93.25 381 GLN B C 1
ATOM 6869 O O . GLN B 1 381 ? -11.5 -29.109 -22.203 1 93.25 381 GLN B O 1
ATOM 6874 N N . VAL B 1 382 ? -9.617 -28.953 -23.281 1 92.12 382 VAL B N 1
ATOM 6875 C CA . VAL B 1 382 ? -9.32 -27.609 -22.812 1 92.12 382 VAL B CA 1
ATOM 6876 C C . VAL B 1 382 ? -10.375 -26.641 -23.328 1 92.12 382 VAL B C 1
ATOM 6878 O O . VAL B 1 382 ? -10.617 -25.578 -22.719 1 92.12 382 VAL B O 1
ATOM 6881 N N . THR B 1 383 ? -11.031 -26.938 -24.359 1 89.31 383 THR B N 1
ATOM 6882 C CA . THR B 1 383 ? -12.031 -26.062 -24.938 1 89.31 383 THR B CA 1
ATOM 6883 C C . THR B 1 383 ? -13.438 -26.578 -24.656 1 89.31 383 THR B C 1
ATOM 6885 O O . THR B 1 383 ? -14.422 -26.016 -25.156 1 89.31 383 THR B O 1
ATOM 6888 N N . SER B 1 384 ? -13.508 -27.578 -23.906 1 91 384 SER B N 1
ATOM 6889 C CA . SER B 1 384 ? -14.812 -28.172 -23.609 1 91 384 SER B CA 1
ATOM 6890 C C . SER B 1 384 ? -15.508 -27.422 -22.469 1 91 384 SER B C 1
ATOM 6892 O O . SER B 1 384 ? -14.859 -26.719 -21.703 1 91 384 SER B O 1
ATOM 6894 N N . GLU B 1 385 ? -16.781 -27.594 -22.359 1 87.19 385 GLU B N 1
ATOM 6895 C CA . GLU B 1 385 ? -17.562 -27.016 -21.266 1 87.19 385 GLU B CA 1
ATOM 6896 C C . GLU B 1 385 ? -17.172 -27.641 -19.922 1 87.19 385 GLU B C 1
ATOM 6898 O O . GLU B 1 385 ? -17.219 -26.953 -18.906 1 87.19 385 GLU B O 1
ATOM 6903 N N . ALA B 1 386 ? -16.812 -28.812 -20 1 91 386 ALA B N 1
ATOM 6904 C CA . ALA B 1 386 ? -16.484 -29.547 -18.781 1 91 386 ALA B CA 1
ATOM 6905 C C . ALA B 1 386 ? -15.227 -28.984 -18.125 1 91 386 ALA B C 1
ATOM 6907 O O . ALA B 1 386 ? -15 -29.188 -16.938 1 91 386 ALA B O 1
ATOM 6908 N N . TRP B 1 387 ? -14.406 -28.312 -18.875 1 92.56 387 TRP B N 1
ATOM 6909 C CA . TRP B 1 387 ? -13.133 -27.781 -18.406 1 92.56 387 TRP B CA 1
ATOM 6910 C C . TRP B 1 387 ? -13.336 -26.859 -17.203 1 92.56 387 TRP B C 1
ATOM 6912 O O . TRP B 1 387 ? -12.516 -26.844 -16.281 1 92.56 387 TRP B O 1
ATOM 6922 N N . SER B 1 388 ? -14.477 -26.219 -17.203 1 90.56 388 SER B N 1
ATOM 6923 C CA . SER B 1 388 ? -14.734 -25.188 -16.188 1 90.56 388 SER B CA 1
ATOM 6924 C C . SER B 1 388 ? -15.469 -25.781 -14.984 1 90.56 388 SER B C 1
ATOM 6926 O O . SER B 1 388 ? -15.688 -25.094 -13.984 1 90.56 388 SER B O 1
ATOM 6928 N N . HIS B 1 389 ? -15.797 -26.984 -15.031 1 93.69 389 HIS B N 1
ATOM 6929 C CA . HIS B 1 389 ? -16.562 -27.609 -13.961 1 93.69 389 HIS B CA 1
ATOM 6930 C C . HIS B 1 389 ? -15.688 -28.531 -13.109 1 93.69 389 HIS B C 1
ATOM 6932 O O . HIS B 1 389 ? -14.711 -29.094 -13.609 1 93.69 389 HIS B O 1
ATOM 6938 N N . PRO B 1 390 ? -16.125 -28.641 -11.898 1 94.44 390 PRO B N 1
ATOM 6939 C CA . PRO B 1 390 ? -15.336 -29.5 -11.008 1 94.44 390 PRO B CA 1
ATOM 6940 C C . PRO B 1 390 ? -15.359 -30.969 -11.453 1 94.44 390 PRO B C 1
ATOM 6942 O O . PRO B 1 390 ? -16.344 -31.438 -12.039 1 94.44 390 PRO B O 1
ATOM 6945 N N . HIS B 1 391 ? -14.312 -31.594 -11.195 1 94.06 391 HIS B N 1
ATOM 6946 C CA . HIS B 1 391 ? -14.219 -33.031 -11.406 1 94.06 391 HIS B CA 1
ATOM 6947 C C . HIS B 1 391 ? -13.383 -33.688 -10.312 1 94.06 391 HIS B C 1
ATOM 6949 O O . HIS B 1 391 ? -12.805 -33 -9.469 1 94.06 391 HIS B O 1
ATOM 6955 N N . GLU B 1 392 ? -13.289 -34.938 -10.312 1 94.06 392 GLU B N 1
ATOM 6956 C CA . GLU B 1 392 ? -12.734 -35.719 -9.211 1 94.06 392 GLU B CA 1
ATOM 6957 C C . GLU B 1 392 ? -11.289 -35.312 -8.938 1 94.06 392 GLU B C 1
ATOM 6959 O O . GLU B 1 392 ? -10.852 -35.312 -7.781 1 94.06 392 GLU B O 1
ATOM 6964 N N . ASP B 1 393 ? -10.5 -35.031 -9.914 1 93.81 393 ASP B N 1
ATOM 6965 C CA . ASP B 1 393 ? -9.094 -34.688 -9.727 1 93.81 393 ASP B CA 1
ATOM 6966 C C . ASP B 1 393 ? -8.953 -33.406 -8.875 1 93.81 393 ASP B C 1
ATOM 6968 O O . ASP B 1 393 ? -7.926 -33.219 -8.227 1 93.81 393 ASP B O 1
ATOM 6972 N N . ASP B 1 394 ? -9.953 -32.594 -8.859 1 96.81 394 ASP B N 1
ATOM 6973 C CA . ASP B 1 394 ? -9.922 -31.391 -8.055 1 96.81 394 ASP B CA 1
ATOM 6974 C C . ASP B 1 394 ? -9.93 -31.719 -6.562 1 96.81 394 ASP B C 1
ATOM 6976 O O . ASP B 1 394 ? -9.352 -30.984 -5.758 1 96.81 394 ASP B O 1
ATOM 6980 N N . TYR B 1 395 ? -10.539 -32.812 -6.227 1 97.38 395 TYR B N 1
ATOM 6981 C CA . TYR B 1 395 ? -10.586 -33.25 -4.84 1 97.38 395 TYR B CA 1
ATOM 6982 C C . TYR B 1 395 ? -9.406 -34.156 -4.523 1 97.38 395 TYR B C 1
ATOM 6984 O O . TYR B 1 395 ? -8.805 -34.062 -3.449 1 97.38 395 TYR B O 1
ATOM 6992 N N . LYS B 1 396 ? -9.07 -34.969 -5.461 1 95.94 396 LYS B N 1
ATOM 6993 C CA . LYS B 1 396 ? -8.023 -35.969 -5.273 1 95.94 396 LYS B CA 1
ATOM 6994 C C . LYS B 1 396 ? -6.68 -35.312 -4.996 1 95.94 396 LYS B C 1
ATOM 6996 O O . LYS B 1 396 ? -5.957 -35.75 -4.086 1 95.94 396 LYS B O 1
ATOM 7001 N N . PHE B 1 397 ? -6.289 -34.344 -5.832 1 96.88 397 PHE B N 1
ATOM 7002 C CA . PHE B 1 397 ? -5.012 -33.656 -5.637 1 96.88 397 PHE B CA 1
ATOM 7003 C C . PHE B 1 397 ? -4.953 -33 -4.262 1 96.88 397 PHE B C 1
ATOM 7005 O O . PHE B 1 397 ? -3.934 -33.094 -3.572 1 96.88 397 PHE B O 1
ATOM 7012 N N . ALA B 1 398 ? -6.035 -32.375 -3.812 1 97.88 398 ALA B N 1
ATOM 7013 C CA . ALA B 1 398 ? -6.109 -31.75 -2.492 1 97.88 398 ALA B CA 1
ATOM 7014 C C . ALA B 1 398 ? -6.016 -32.812 -1.389 1 97.88 398 ALA B C 1
ATOM 7016 O O . ALA B 1 398 ? -5.285 -32.625 -0.412 1 97.88 398 ALA B O 1
ATOM 7017 N N . ARG B 1 399 ? -6.719 -33.875 -1.618 1 98.12 399 ARG B N 1
ATOM 7018 C CA . ARG B 1 399 ? -6.727 -35 -0.662 1 98.12 399 ARG B CA 1
ATOM 7019 C C . ARG B 1 399 ? -5.328 -35.562 -0.482 1 98.12 399 ARG B C 1
ATOM 7021 O O . ARG B 1 399 ? -4.852 -35.719 0.646 1 98.12 399 ARG B O 1
ATOM 7028 N N . GLU B 1 400 ? -4.703 -35.844 -1.514 1 97.31 400 GLU B N 1
ATOM 7029 C CA . GLU B 1 400 ? -3.404 -36.5 -1.436 1 97.31 400 GLU B CA 1
ATOM 7030 C C . GLU B 1 400 ? -2.322 -35.562 -0.946 1 97.31 400 GLU B C 1
ATOM 7032 O O . GLU B 1 400 ? -1.36 -35.969 -0.298 1 97.31 400 GLU B O 1
ATOM 7037 N N . TYR B 1 401 ? -2.473 -34.25 -1.249 1 96.94 401 TYR B N 1
ATOM 7038 C CA . TYR B 1 401 ? -1.572 -33.281 -0.637 1 96.94 401 TYR B CA 1
ATOM 7039 C C . TYR B 1 401 ? -1.684 -33.312 0.882 1 96.94 401 TYR B C 1
ATOM 7041 O O . TYR B 1 401 ? -0.671 -33.375 1.584 1 96.94 401 TYR B O 1
ATOM 7049 N N . TYR B 1 402 ? -2.959 -33.281 1.355 1 97.94 402 TYR B N 1
ATOM 7050 C CA . TYR B 1 402 ? -3.205 -33.344 2.793 1 97.94 402 TYR B CA 1
ATOM 7051 C C . TYR B 1 402 ? -2.613 -34.594 3.4 1 97.94 402 TYR B C 1
ATOM 7053 O O . TYR B 1 402 ? -1.933 -34.531 4.426 1 97.94 402 TYR B O 1
ATOM 7061 N N . GLU B 1 403 ? -2.752 -35.656 2.766 1 97.44 403 GLU B N 1
ATOM 7062 C CA . GLU B 1 403 ? -2.404 -36.969 3.312 1 97.44 403 GLU B CA 1
ATOM 7063 C C . GLU B 1 403 ? -0.894 -37.188 3.314 1 97.44 403 GLU B C 1
ATOM 7065 O O . GLU B 1 403 ? -0.361 -37.875 4.18 1 97.44 403 GLU B O 1
ATOM 7070 N N . VAL B 1 404 ? -0.211 -36.594 2.395 1 96.06 404 VAL B N 1
ATOM 7071 C CA . VAL B 1 404 ? 1.211 -36.875 2.234 1 96.06 404 VAL B CA 1
ATOM 7072 C C . VAL B 1 404 ? 2.025 -36.031 3.195 1 96.06 404 VAL B C 1
ATOM 7074 O O . VAL B 1 404 ? 3.189 -36.312 3.471 1 96.06 404 VAL B O 1
ATOM 7077 N N . LEU B 1 405 ? 1.479 -34.938 3.77 1 94.94 405 LEU B N 1
ATOM 7078 C CA . LEU B 1 405 ? 2.203 -33.906 4.5 1 94.94 405 LEU B CA 1
ATOM 7079 C C . LEU B 1 405 ? 2.949 -34.5 5.688 1 94.94 405 LEU B C 1
ATOM 7081 O O . LEU B 1 405 ? 4.113 -34.188 5.93 1 94.94 405 LEU B O 1
ATOM 7085 N N . PRO B 1 406 ? 2.334 -35.438 6.469 1 94.88 406 PRO B N 1
ATOM 7086 C CA . PRO B 1 406 ? 3.076 -36 7.609 1 94.88 406 PRO B CA 1
ATOM 7087 C C . PRO B 1 406 ? 4.359 -36.719 7.191 1 94.88 406 PRO B C 1
ATOM 7089 O O . PRO B 1 406 ? 5.375 -36.625 7.883 1 94.88 406 PRO B O 1
ATOM 7092 N N . GLU B 1 407 ? 4.324 -37.375 6.051 1 92.38 407 GLU B N 1
ATOM 7093 C CA . GLU B 1 407 ? 5.484 -38.094 5.535 1 92.38 407 GLU B CA 1
ATOM 7094 C C . GLU B 1 407 ? 6.441 -37.156 4.809 1 92.38 407 GLU B C 1
ATOM 7096 O O . GLU B 1 407 ? 7.656 -37.25 4.973 1 92.38 407 GLU B O 1
ATOM 7101 N N . PHE B 1 408 ? 5.898 -36.281 4.07 1 88.56 408 PHE B N 1
ATOM 7102 C CA . PHE B 1 408 ? 6.656 -35.375 3.217 1 88.56 408 PHE B CA 1
ATOM 7103 C C . PHE B 1 408 ? 7.344 -34.312 4.043 1 88.56 408 PHE B C 1
ATOM 7105 O O . PHE B 1 408 ? 8.453 -33.875 3.721 1 88.56 408 PHE B O 1
ATOM 7112 N N . ARG B 1 409 ? 6.68 -33.875 5.027 1 90.62 409 ARG B N 1
ATOM 7113 C CA . ARG B 1 409 ? 7.199 -32.844 5.945 1 90.62 409 ARG B CA 1
ATOM 7114 C C . ARG B 1 409 ? 7.137 -33.344 7.387 1 90.62 409 ARG B C 1
ATOM 7116 O O . ARG B 1 409 ? 8.031 -34.062 7.852 1 90.62 409 ARG B O 1
ATOM 7123 N N . SER B 1 410 ? 6.059 -33.062 8.125 1 93.75 410 SER B N 1
ATOM 7124 C CA . SER B 1 410 ? 5.824 -33.562 9.477 1 93.75 410 SER B CA 1
ATOM 7125 C C . SER B 1 410 ? 4.352 -33.406 9.867 1 93.75 410 SER B C 1
ATOM 7127 O O . SER B 1 410 ? 3.582 -32.75 9.18 1 93.75 410 SER B O 1
ATOM 7129 N N . GLN B 1 411 ? 4.055 -34.188 10.859 1 95.94 411 GLN B N 1
ATOM 7130 C CA . GLN B 1 411 ? 2.703 -34.094 11.391 1 95.94 411 GLN B CA 1
ATOM 7131 C C . GLN B 1 411 ? 2.428 -32.656 11.867 1 95.94 411 GLN B C 1
ATOM 7133 O O . GLN B 1 411 ? 1.328 -32.125 11.68 1 95.94 411 GLN B O 1
ATOM 7138 N N . GLU B 1 412 ? 3.389 -32.031 12.477 1 94.69 412 GLU B N 1
ATOM 7139 C CA . GLU B 1 412 ? 3.25 -30.672 12.961 1 94.69 412 GLU B CA 1
ATOM 7140 C C . GLU B 1 412 ? 2.969 -29.703 11.812 1 94.69 412 GLU B C 1
ATOM 7142 O O . GLU B 1 412 ? 2.195 -28.75 11.961 1 94.69 412 GLU B O 1
ATOM 7147 N N . PHE B 1 413 ? 3.625 -29.953 10.695 1 93.31 413 PHE B N 1
ATOM 7148 C CA . PHE B 1 413 ? 3.414 -29.125 9.508 1 93.31 413 PHE B CA 1
ATOM 7149 C C . PHE B 1 413 ? 1.959 -29.188 9.062 1 93.31 413 PHE B C 1
ATOM 7151 O O . PHE B 1 413 ? 1.348 -28.156 8.766 1 93.31 413 PHE B O 1
ATOM 7158 N N . GLN B 1 414 ? 1.438 -30.375 9.062 1 96.69 414 GLN B N 1
ATOM 7159 C CA . GLN B 1 414 ? 0.041 -30.562 8.688 1 96.69 414 GLN B CA 1
ATOM 7160 C C . GLN B 1 414 ? -0.894 -29.906 9.703 1 96.69 414 GLN B C 1
ATOM 7162 O O . GLN B 1 414 ? -1.881 -29.281 9.328 1 96.69 414 GLN B O 1
ATOM 7167 N N . ASP B 1 415 ? -0.568 -30.109 10.984 1 97.38 415 ASP B N 1
ATOM 7168 C CA . ASP B 1 415 ? -1.392 -29.562 12.055 1 97.38 415 ASP B CA 1
ATOM 7169 C C . ASP B 1 415 ? -1.449 -28.031 11.969 1 97.38 415 ASP B C 1
ATOM 7171 O O . ASP B 1 415 ? -2.51 -27.438 12.164 1 97.38 415 ASP B O 1
ATOM 7175 N N . ARG B 1 416 ? -0.353 -27.422 11.664 1 95.81 416 ARG B N 1
ATOM 7176 C CA . ARG B 1 416 ? -0.318 -25.969 11.555 1 95.81 416 ARG B CA 1
ATOM 7177 C C . ARG B 1 416 ? -1.152 -25.484 10.375 1 95.81 416 ARG B C 1
ATOM 7179 O O . ARG B 1 416 ? -1.791 -24.438 10.445 1 95.81 416 ARG B O 1
ATOM 7186 N N . MET B 1 417 ? -1.085 -26.219 9.297 1 96.69 417 MET B N 1
ATOM 7187 C CA . MET B 1 417 ? -1.942 -25.875 8.164 1 96.69 417 MET B CA 1
ATOM 7188 C C . MET B 1 417 ? -3.41 -25.875 8.578 1 96.69 417 MET B C 1
ATOM 7190 O O . MET B 1 417 ? -4.145 -24.938 8.266 1 96.69 417 MET B O 1
ATOM 7194 N N . VAL B 1 418 ? -3.787 -26.938 9.32 1 98.5 418 VAL B N 1
ATOM 7195 C CA . VAL B 1 418 ? -5.172 -27.062 9.766 1 98.5 418 VAL B CA 1
ATOM 7196 C C . VAL B 1 418 ? -5.516 -25.906 10.711 1 98.5 418 VAL B C 1
ATOM 7198 O O . VAL B 1 418 ? -6.594 -25.312 10.609 1 98.5 418 VAL B O 1
ATOM 7201 N N . GLU B 1 419 ? -4.629 -25.594 11.562 1 97.75 419 GLU B N 1
ATOM 7202 C CA . GLU B 1 419 ? -4.84 -24.5 12.492 1 97.75 419 GLU B CA 1
ATOM 7203 C C . GLU B 1 419 ? -5.043 -23.172 11.75 1 97.75 419 GLU B C 1
ATOM 7205 O O . GLU B 1 419 ? -5.93 -22.391 12.094 1 97.75 419 GLU B O 1
ATOM 7210 N N . ASN B 1 420 ? -4.195 -22.938 10.82 1 96.31 420 ASN B N 1
ATOM 7211 C CA . ASN B 1 420 ? -4.312 -21.719 10.023 1 96.31 420 ASN B CA 1
ATOM 7212 C C . ASN B 1 420 ? -5.648 -21.656 9.297 1 96.31 420 ASN B C 1
ATOM 7214 O O . ASN B 1 420 ? -6.25 -20.594 9.195 1 96.31 420 ASN B O 1
ATOM 7218 N N . LEU B 1 421 ? -6.031 -22.781 8.781 1 98.38 421 LEU B N 1
ATOM 7219 C CA . LEU B 1 421 ? -7.328 -22.844 8.109 1 98.38 421 LEU B CA 1
ATOM 7220 C C . LEU B 1 421 ? -8.461 -22.516 9.086 1 98.38 421 LEU B C 1
ATOM 7222 O O . LEU B 1 421 ? -9.367 -21.75 8.75 1 98.38 421 LEU B O 1
ATOM 7226 N N . CYS B 1 422 ? -8.375 -23.094 10.25 1 98.5 422 CYS B N 1
ATOM 7227 C CA . CYS B 1 422 ? -9.398 -22.859 11.258 1 98.5 422 CYS B CA 1
ATOM 7228 C C . CYS B 1 422 ? -9.508 -21.375 11.586 1 98.5 422 CYS B C 1
ATOM 7230 O O . CYS B 1 422 ? -10.609 -20.828 11.664 1 98.5 422 CYS B O 1
ATOM 7232 N N . LYS B 1 423 ? -8.406 -20.766 11.75 1 96.31 423 LYS B N 1
ATOM 7233 C CA . LYS B 1 423 ? -8.367 -19.344 12.062 1 96.31 423 LYS B CA 1
ATOM 7234 C C . LYS B 1 423 ? -9 -18.516 10.945 1 96.31 423 LYS B C 1
ATOM 7236 O O . LYS B 1 423 ? -9.641 -17.5 11.203 1 96.31 423 LYS B O 1
ATOM 7241 N N . SER B 1 424 ? -8.797 -18.922 9.75 1 96.62 424 SER B N 1
ATOM 7242 C CA . SER B 1 424 ? -9.328 -18.219 8.586 1 96.62 424 SER B CA 1
ATOM 7243 C C . SER B 1 424 ? -10.828 -18.438 8.445 1 96.62 424 SER B C 1
ATOM 7245 O O . SER B 1 424 ? -11.555 -17.547 8 1 96.62 424 SER B O 1
ATOM 7247 N N . ILE B 1 425 ? -11.328 -19.594 8.828 1 98.31 425 ILE B N 1
ATOM 7248 C CA . ILE B 1 425 ? -12.719 -20 8.625 1 98.31 425 ILE B CA 1
ATOM 7249 C C . ILE B 1 425 ? -13.586 -19.422 9.75 1 98.31 425 ILE B C 1
ATOM 7251 O O . ILE B 1 425 ? -14.719 -19.016 9.516 1 98.31 425 ILE B O 1
ATOM 7255 N N . ALA B 1 426 ? -13.094 -19.328 10.875 1 97.5 426 ALA B N 1
ATOM 7256 C CA . ALA B 1 426 ? -13.836 -19.094 12.117 1 97.5 426 ALA B CA 1
ATOM 7257 C C . ALA B 1 426 ? -14.594 -17.781 12.062 1 97.5 426 ALA B C 1
ATOM 7259 O O . ALA B 1 426 ? -15.742 -17.703 12.5 1 97.5 426 ALA B O 1
ATOM 7260 N N . PRO B 1 427 ? -13.984 -16.734 11.516 1 94.19 427 PRO B N 1
ATOM 7261 C CA . PRO B 1 427 ? -14.664 -15.445 11.562 1 94.19 427 PRO B CA 1
ATOM 7262 C C . PRO B 1 427 ? -15.93 -15.406 10.703 1 94.19 427 PRO B C 1
ATOM 7264 O O . PRO B 1 427 ? -16.734 -14.484 10.828 1 94.19 427 PRO B O 1
ATOM 7267 N N . GLY B 1 428 ? -16.188 -16.375 9.844 1 95.5 428 GLY B N 1
ATOM 7268 C CA . GLY B 1 428 ? -17.312 -16.344 8.922 1 95.5 428 GLY B CA 1
ATOM 7269 C C . GLY B 1 428 ? -18.625 -16.719 9.586 1 95.5 428 GLY B C 1
ATOM 7270 O O . GLY B 1 428 ? -18.641 -17.312 10.664 1 95.5 428 GLY B O 1
ATOM 7271 N N . PRO B 1 429 ? -19.734 -16.281 8.938 1 96.69 429 PRO B N 1
ATOM 7272 C CA . PRO B 1 429 ? -21.031 -16.703 9.461 1 96.69 429 PRO B CA 1
ATOM 7273 C C . PRO B 1 429 ? -21.203 -18.219 9.453 1 96.69 429 PRO B C 1
ATOM 7275 O O . PRO B 1 429 ? -20.516 -18.922 8.711 1 96.69 429 PRO B O 1
ATOM 7278 N N . GLU B 1 430 ? -22.109 -18.688 10.25 1 97.25 430 GLU B N 1
ATOM 7279 C CA . GLU B 1 430 ? -22.312 -20.109 10.445 1 97.25 430 GLU B CA 1
ATOM 7280 C C . GLU B 1 430 ? -22.609 -20.812 9.117 1 97.25 430 GLU B C 1
ATOM 7282 O O . GLU B 1 430 ? -22.094 -21.906 8.859 1 97.25 430 GLU B O 1
ATOM 7287 N N . GLU B 1 431 ? -23.391 -20.188 8.336 1 98.06 431 GLU B N 1
ATOM 7288 C CA . GLU B 1 431 ? -23.766 -20.797 7.062 1 98.06 431 GLU B CA 1
ATOM 7289 C C . GLU B 1 431 ? -22.547 -21.016 6.168 1 98.06 431 GLU B C 1
ATOM 7291 O O . GLU B 1 431 ? -22.438 -22.047 5.5 1 98.06 431 GLU B O 1
ATOM 7296 N N . LEU B 1 432 ? -21.688 -20.062 6.121 1 98.12 432 LEU B N 1
ATOM 7297 C CA . LEU B 1 432 ? -20.484 -20.172 5.309 1 98.12 432 LEU B CA 1
ATOM 7298 C C . LEU B 1 432 ? -19.531 -21.219 5.879 1 98.12 432 LEU B C 1
ATOM 7300 O O . LEU B 1 432 ? -18.969 -22.016 5.129 1 98.12 432 LEU B O 1
ATOM 7304 N N . ARG B 1 433 ? -19.344 -21.25 7.203 1 98.5 433 ARG B N 1
ATOM 7305 C CA . ARG B 1 433 ? -18.5 -22.266 7.824 1 98.5 433 ARG B CA 1
ATOM 7306 C C . ARG B 1 433 ? -18.984 -23.672 7.488 1 98.5 433 ARG B C 1
ATOM 7308 O O . ARG B 1 433 ? -18.172 -24.547 7.133 1 98.5 433 ARG B O 1
ATOM 7315 N N . LYS B 1 434 ? -20.297 -23.828 7.551 1 98.5 434 LYS B N 1
ATOM 7316 C CA . LYS B 1 434 ? -20.875 -25.141 7.223 1 98.5 434 LYS B CA 1
ATOM 7317 C C . LYS B 1 434 ? -20.578 -25.516 5.773 1 98.5 434 LYS B C 1
ATOM 7319 O O . LYS B 1 434 ? -20.234 -26.672 5.488 1 98.5 434 LYS B O 1
ATOM 7324 N N . ARG B 1 435 ? -20.75 -24.562 4.93 1 98.56 435 ARG B N 1
ATOM 7325 C CA . ARG B 1 435 ? -20.453 -24.812 3.523 1 98.56 435 ARG B CA 1
ATOM 7326 C C . ARG B 1 435 ? -18.984 -25.219 3.332 1 98.56 435 ARG B C 1
ATOM 7328 O O . ARG B 1 435 ? -18.688 -26.062 2.5 1 98.56 435 ARG B O 1
ATOM 7335 N N . VAL B 1 436 ? -18.078 -24.594 4.086 1 98.75 436 VAL B N 1
ATOM 7336 C CA . VAL B 1 436 ? -16.656 -24.922 4.012 1 98.75 436 VAL B CA 1
ATOM 7337 C C . VAL B 1 436 ? -16.422 -26.359 4.457 1 98.75 436 VAL B C 1
ATOM 7339 O O . VAL B 1 436 ? -15.742 -27.125 3.773 1 98.75 436 VAL B O 1
ATOM 7342 N N . TYR B 1 437 ? -17.094 -26.781 5.535 1 98.69 437 TYR B N 1
ATOM 7343 C CA . TYR B 1 437 ? -16.938 -28.141 6.035 1 98.69 437 TYR B CA 1
ATOM 7344 C C . TYR B 1 437 ? -17.453 -29.156 5.027 1 98.69 437 TYR B C 1
ATOM 7346 O O . TYR B 1 437 ? -16.812 -30.172 4.762 1 98.69 437 TYR B O 1
ATOM 7354 N N . ASP B 1 438 ? -18.594 -28.812 4.504 1 98.5 438 ASP B N 1
ATOM 7355 C CA . ASP B 1 438 ? -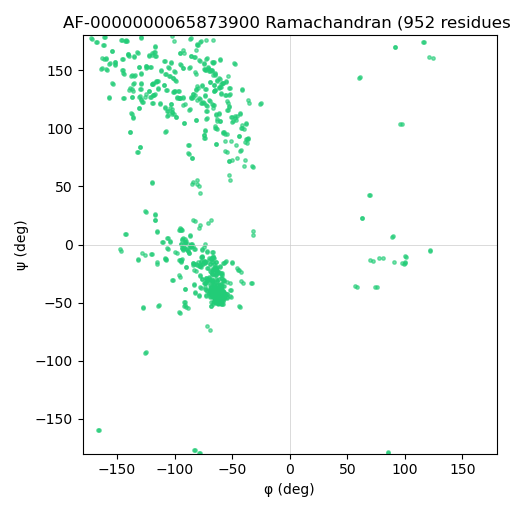19.203 -29.703 3.523 1 98.5 438 ASP B CA 1
ATOM 7356 C C . ASP B 1 438 ? -18.312 -29.844 2.291 1 98.5 438 ASP B C 1
ATOM 7358 O O . ASP B 1 438 ? -18.203 -30.938 1.725 1 98.5 438 ASP B O 1
ATOM 7362 N N . THR B 1 439 ? -17.719 -28.797 1.926 1 98.44 439 THR B N 1
ATOM 7363 C CA . THR B 1 439 ? -16.828 -28.828 0.772 1 98.44 439 THR B CA 1
ATOM 7364 C C . THR B 1 439 ? -15.594 -29.688 1.055 1 98.44 439 THR B C 1
ATOM 7366 O O . THR B 1 439 ? -15.195 -30.5 0.217 1 98.44 439 THR B O 1
ATOM 7369 N N . PHE B 1 440 ? -15.008 -29.609 2.246 1 98.62 440 PHE B N 1
ATOM 7370 C CA . PHE B 1 440 ? -13.797 -30.344 2.574 1 98.62 440 PHE B CA 1
ATOM 7371 C C . PHE B 1 440 ? -14.125 -31.812 2.842 1 98.62 440 PHE B C 1
ATOM 7373 O O . PHE B 1 440 ? -13.227 -32.656 2.846 1 98.62 440 PHE B O 1
ATOM 7380 N N . GLU B 1 441 ? -15.398 -32.125 3.037 1 98.25 441 GLU B N 1
ATOM 7381 C CA . GLU B 1 441 ? -15.828 -33.531 3.125 1 98.25 441 GLU B CA 1
ATOM 7382 C C . GLU B 1 441 ? -15.57 -34.25 1.815 1 98.25 441 GLU B C 1
ATOM 7384 O O . GLU B 1 441 ? -15.328 -35.469 1.816 1 98.25 441 GLU B O 1
ATOM 7389 N N . LEU B 1 442 ? -15.641 -33.5 0.784 1 97.56 442 LEU B N 1
ATOM 7390 C CA . LEU B 1 442 ? -15.398 -34.094 -0.533 1 97.56 442 LEU B CA 1
ATOM 7391 C C . LEU B 1 442 ? -13.914 -34.375 -0.734 1 97.56 442 LEU B C 1
ATOM 7393 O O . LEU B 1 442 ? -13.539 -35.125 -1.65 1 97.56 442 LEU B O 1
ATOM 7397 N N . VAL B 1 443 ? -13.039 -33.812 0.102 1 97.94 443 VAL B N 1
ATOM 7398 C CA . VAL B 1 443 ? -11.594 -34 0.051 1 97.94 443 VAL B CA 1
ATOM 7399 C C . VAL B 1 443 ? -11.18 -35.094 1.033 1 97.94 443 VAL B C 1
ATOM 7401 O O . VAL B 1 443 ? -10.648 -36.125 0.63 1 97.94 443 VAL B O 1
ATOM 7404 N N . SER B 1 444 ? -11.508 -34.875 2.24 1 97.94 444 SER B N 1
ATOM 7405 C CA . SER B 1 444 ? -11.164 -35.781 3.336 1 97.94 444 SER B CA 1
ATOM 7406 C C . SER B 1 444 ? -12.109 -35.594 4.52 1 97.94 444 SER B C 1
ATOM 7408 O O . SER B 1 444 ? -12.203 -34.531 5.086 1 97.94 444 SER B O 1
ATOM 7410 N N . SER B 1 445 ? -12.68 -36.719 4.93 1 98.12 445 SER B N 1
ATOM 7411 C CA . SER B 1 445 ? -13.57 -36.656 6.082 1 98.12 445 SER B CA 1
ATOM 7412 C C . SER B 1 445 ? -12.812 -36.281 7.348 1 98.12 445 SER B C 1
ATOM 7414 O O . SER B 1 445 ? -13.352 -35.562 8.203 1 98.12 445 SER B O 1
ATOM 7416 N N . GLU B 1 446 ? -11.68 -36.719 7.418 1 98.31 446 GLU B N 1
ATOM 7417 C CA . GLU B 1 446 ? -10.859 -36.375 8.57 1 98.31 446 GLU B CA 1
ATOM 7418 C C . GLU B 1 446 ? -10.547 -34.875 8.602 1 98.31 446 GLU B C 1
ATOM 7420 O O . GLU B 1 446 ? -10.68 -34.219 9.648 1 98.31 446 GLU B O 1
ATOM 7425 N N . LEU B 1 447 ? -10.102 -34.375 7.473 1 98.56 447 LEU B N 1
ATOM 7426 C CA . LEU B 1 447 ? -9.797 -32.969 7.387 1 98.56 447 LEU B CA 1
ATOM 7427 C C . LEU B 1 447 ? -11.023 -32.125 7.711 1 98.56 447 LEU B C 1
ATOM 7429 O O . LEU B 1 447 ? -10.938 -31.156 8.477 1 98.56 447 LEU B O 1
ATOM 7433 N N . ALA B 1 448 ? -12.141 -32.469 7.16 1 98.69 448 ALA B N 1
ATOM 7434 C CA . ALA B 1 448 ? -13.391 -31.766 7.398 1 98.69 448 ALA B CA 1
ATOM 7435 C C . ALA B 1 448 ? -13.727 -31.719 8.883 1 98.69 448 ALA B C 1
ATOM 7437 O O . ALA B 1 448 ? -14.133 -30.688 9.414 1 98.69 448 ALA B O 1
ATOM 7438 N N . ARG B 1 449 ? -13.594 -32.875 9.531 1 98.56 449 ARG B N 1
ATOM 7439 C CA . ARG B 1 449 ? -13.867 -32.969 10.961 1 98.56 449 ARG B CA 1
ATOM 7440 C C . ARG B 1 449 ? -12.922 -32.062 11.758 1 98.56 449 ARG B C 1
ATOM 7442 O O . ARG B 1 449 ? -13.352 -31.359 12.672 1 98.56 449 ARG B O 1
ATOM 7449 N N . ARG B 1 450 ? -11.648 -32.125 11.414 1 98.69 450 ARG B N 1
ATOM 7450 C CA . ARG B 1 450 ? -10.656 -31.328 12.117 1 98.69 450 ARG B CA 1
ATOM 7451 C C . ARG B 1 450 ? -10.938 -29.844 11.945 1 98.69 450 ARG B C 1
ATOM 7453 O O . ARG B 1 450 ? -10.789 -29.062 12.898 1 98.69 450 ARG B O 1
ATOM 7460 N N . LEU B 1 451 ? -11.344 -29.453 10.781 1 98.81 451 LEU B N 1
ATOM 7461 C CA . LEU B 1 451 ? -11.664 -28.047 10.516 1 98.81 451 LEU B CA 1
ATOM 7462 C C . LEU B 1 451 ? -12.898 -27.625 11.297 1 98.81 451 LEU B C 1
ATOM 7464 O O . LEU B 1 451 ? -12.914 -26.531 11.883 1 98.81 451 LEU B O 1
ATOM 7468 N N . ARG B 1 452 ? -13.883 -28.484 11.258 1 98.62 452 ARG B N 1
ATOM 7469 C CA . ARG B 1 452 ? -15.117 -28.188 11.992 1 98.62 452 ARG B CA 1
ATOM 7470 C C . ARG B 1 452 ? -14.844 -28.016 13.484 1 98.62 452 ARG B C 1
ATOM 7472 O O . ARG B 1 452 ? -15.234 -27.016 14.086 1 98.62 452 ARG B O 1
ATOM 7479 N N . GLU B 1 453 ? -14.172 -28.938 14.031 1 98.5 453 GLU B N 1
ATOM 7480 C CA . GLU B 1 453 ? -13.875 -28.906 15.461 1 98.5 453 GLU B CA 1
ATOM 7481 C C . GLU B 1 453 ? -13 -27.703 15.812 1 98.5 453 GLU B C 1
ATOM 7483 O O . GLU B 1 453 ? -13.273 -26.984 16.781 1 98.5 453 GLU B O 1
ATOM 7488 N N . GLY B 1 454 ? -11.953 -27.531 15.023 1 98.5 454 GLY B N 1
ATOM 7489 C CA . GLY B 1 454 ? -11.039 -26.438 15.297 1 98.5 454 GLY B CA 1
ATOM 7490 C C . GLY B 1 454 ? -11.672 -25.062 15.133 1 98.5 454 GLY B C 1
ATOM 7491 O O . GLY B 1 454 ? -11.516 -24.203 15.992 1 98.5 454 GLY B O 1
ATOM 7492 N N . ALA B 1 455 ? -12.367 -24.797 14.031 1 98.38 455 ALA B N 1
ATOM 7493 C CA . ALA B 1 455 ? -12.984 -23.5 13.75 1 98.38 455 ALA B CA 1
ATOM 7494 C C . ALA B 1 455 ? -14.086 -23.188 14.758 1 98.38 455 ALA B C 1
ATOM 7496 O O . ALA B 1 455 ? -14.164 -22.062 15.266 1 98.38 455 ALA B O 1
ATOM 7497 N N . GLU B 1 456 ? -14.906 -24.172 15.102 1 97.88 456 GLU B N 1
ATOM 7498 C CA . GLU B 1 456 ? -16 -23.953 16.031 1 97.88 456 GLU B CA 1
ATOM 7499 C C . GLU B 1 456 ? -15.484 -23.719 17.453 1 97.88 456 GLU B C 1
ATOM 7501 O O . GLU B 1 456 ? -16.109 -23.016 18.234 1 97.88 456 GLU B O 1
ATOM 7506 N N . ALA B 1 457 ? -14.383 -24.328 17.812 1 97.5 457 ALA B N 1
ATOM 7507 C CA . ALA B 1 457 ? -13.742 -24.047 19.094 1 97.5 457 ALA B CA 1
ATOM 7508 C C . ALA B 1 457 ? -13.312 -22.578 19.188 1 97.5 457 ALA B C 1
ATOM 7510 O O . ALA B 1 457 ? -13.453 -21.953 20.25 1 97.5 457 ALA B O 1
ATOM 7511 N N . ILE B 1 458 ? -12.781 -22.078 18.125 1 96.69 458 ILE B N 1
ATOM 7512 C CA . ILE B 1 458 ? -12.367 -20.672 18.078 1 96.69 458 ILE B CA 1
ATOM 7513 C C . ILE B 1 458 ? -13.594 -19.781 18.219 1 96.69 458 ILE B C 1
ATOM 7515 O O . ILE B 1 458 ? -13.555 -18.781 18.969 1 96.69 458 ILE B O 1
ATOM 7519 N N . VAL B 1 459 ? -14.648 -20.094 17.531 1 95.38 459 VAL B N 1
ATOM 7520 C CA . VAL B 1 459 ? -15.883 -19.328 17.578 1 95.38 459 VAL B CA 1
ATOM 7521 C C . VAL B 1 459 ? -16.422 -19.328 19.016 1 95.38 459 VAL B C 1
ATOM 7523 O O . VAL B 1 459 ? -16.844 -18.281 19.516 1 95.38 459 VAL B O 1
ATOM 7526 N N . ALA B 1 460 ? -16.422 -20.438 19.656 1 93.81 460 ALA B N 1
ATOM 7527 C CA . ALA B 1 460 ? -16.922 -20.578 21.016 1 93.81 460 ALA B CA 1
ATOM 7528 C C . ALA B 1 460 ? -16.094 -19.781 22 1 93.81 460 ALA B C 1
ATOM 7530 O O . ALA B 1 460 ? -16.625 -19.203 22.953 1 93.81 460 ALA B O 1
ATOM 7531 N N . GLU B 1 461 ? -14.844 -19.719 21.828 1 90.06 461 GLU B N 1
ATOM 7532 C CA . GLU B 1 461 ? -13.945 -18.969 22.703 1 90.06 461 GLU B CA 1
ATOM 7533 C C . GLU B 1 461 ? -14.18 -17.469 22.594 1 90.06 461 GLU B C 1
ATOM 7535 O O . GLU B 1 461 ? -14.117 -16.75 23.594 1 90.06 461 GLU B O 1
ATOM 7540 N N . LYS B 1 462 ? -14.43 -16.938 21.438 1 82.06 462 LYS B N 1
ATOM 7541 C CA . LYS B 1 462 ? -14.648 -15.523 21.219 1 82.06 462 LYS B CA 1
ATOM 7542 C C . LYS B 1 462 ? -16.016 -15.086 21.75 1 82.06 462 LYS B C 1
ATOM 7544 O O . LYS B 1 462 ? -16.203 -13.914 22.078 1 82.06 462 LYS B O 1
ATOM 7549 N N . ALA B 1 463 ? -17 -15.969 21.766 1 74.94 463 ALA B N 1
ATOM 7550 C CA . ALA B 1 463 ? -18.344 -15.672 22.25 1 74.94 463 ALA B CA 1
ATOM 7551 C C . ALA B 1 463 ? -18.391 -15.625 23.781 1 74.94 463 ALA B C 1
ATOM 7553 O O . ALA B 1 463 ? -19.344 -15.109 24.359 1 74.94 463 ALA B O 1
ATOM 7554 N N . ARG B 1 464 ? -17.312 -16.062 24.344 1 68.56 464 ARG B N 1
ATOM 7555 C CA . ARG B 1 464 ? -17.297 -16.047 25.812 1 68.56 464 ARG B CA 1
ATOM 7556 C C . ARG B 1 464 ? -17.156 -14.625 26.344 1 68.56 464 ARG B C 1
ATOM 7558 O O . ARG B 1 464 ? -16.391 -13.82 25.797 1 68.56 464 ARG B O 1
ATOM 7565 N N . PRO B 1 465 ? -18.109 -14.07 27.141 1 60.31 465 PRO B N 1
ATOM 7566 C CA . PRO B 1 465 ? -18.125 -12.711 27.672 1 60.31 465 PRO B CA 1
ATOM 7567 C C . PRO B 1 465 ? -16.75 -12.258 28.172 1 60.31 465 PRO B C 1
ATOM 7569 O O . PRO B 1 465 ? -16.438 -11.062 28.125 1 60.31 465 PRO B O 1
ATOM 7572 N N . ASP B 1 466 ? -15.883 -13.125 28.688 1 50.97 466 ASP B N 1
ATOM 7573 C CA . ASP B 1 466 ? -14.594 -12.773 29.281 1 50.97 466 ASP B CA 1
ATOM 7574 C C . ASP B 1 466 ? -13.516 -12.672 28.203 1 50.97 466 ASP B C 1
ATOM 7576 O O . ASP B 1 466 ? -12.328 -12.523 28.516 1 50.97 466 ASP B O 1
ATOM 7580 N N . SER B 1 467 ? -13.953 -12.906 27.094 1 51.28 467 SER B N 1
ATOM 7581 C CA . SER B 1 467 ? -12.93 -12.898 26.047 1 51.28 467 SER B CA 1
ATOM 7582 C C . SER B 1 467 ? -12.367 -11.492 25.844 1 51.28 467 SER B C 1
ATOM 7584 O O . SER B 1 467 ? -13.117 -10.516 25.828 1 51.28 467 SER B O 1
ATOM 7586 N N . PRO B 1 468 ? -11.102 -11.383 26.031 1 45.38 468 PRO B N 1
ATOM 7587 C CA . PRO B 1 468 ? -10.484 -10.07 25.875 1 45.38 468 PRO B CA 1
ATOM 7588 C C . PRO B 1 468 ? -10.953 -9.344 24.609 1 45.38 468 PRO B C 1
ATOM 7590 O O . PRO B 1 468 ? -10.688 -8.148 24.453 1 45.38 468 PRO B O 1
ATOM 7593 N N . SER B 1 469 ? -11.469 -10.188 23.719 1 43.78 469 SER B N 1
ATOM 7594 C CA . SER B 1 469 ? -11.797 -9.484 22.484 1 43.78 469 SER B CA 1
ATOM 7595 C C . SER B 1 469 ? -13.047 -8.625 22.656 1 43.78 469 SER B C 1
ATOM 7597 O O . SER B 1 469 ? -13.344 -7.773 21.812 1 43.78 469 SER B O 1
ATOM 7599 N N . ARG B 1 470 ? -14.117 -9.07 23.547 1 37.34 470 ARG B N 1
ATOM 7600 C CA . ARG B 1 470 ? -15.281 -8.227 23.781 1 37.34 470 ARG B CA 1
ATOM 7601 C C . ARG B 1 470 ? -14.992 -7.176 24.844 1 37.34 470 ARG B C 1
ATOM 7603 O O . ARG B 1 470 ? -15.609 -7.18 25.906 1 37.34 470 ARG B O 1
ATOM 7610 N N . ALA B 1 471 ? -13.891 -6.805 25.188 1 31.73 471 ALA B N 1
ATOM 7611 C CA . ALA B 1 471 ? -13.742 -5.742 26.172 1 31.73 471 ALA B CA 1
ATOM 7612 C C . ALA B 1 471 ? -14.734 -4.609 25.922 1 31.73 471 ALA B C 1
ATOM 7614 O O . ALA B 1 471 ? -14.836 -4.109 24.797 1 31.73 471 ALA B O 1
ATOM 7615 N N . GLN B 1 472 ? -15.859 -4.629 26.75 1 26.84 472 GLN B N 1
ATOM 7616 C CA . GLN B 1 472 ? -16.766 -3.496 26.875 1 26.84 472 GLN B CA 1
ATOM 7617 C C . GLN B 1 472 ? -16.016 -2.174 26.797 1 26.84 472 GLN B C 1
ATOM 7619 O O . GLN B 1 472 ? -14.93 -2.035 27.359 1 26.84 472 GLN B O 1
ATOM 7624 N N . PRO B 1 473 ? -16.391 -1.373 25.859 1 27.92 473 PRO B N 1
ATOM 7625 C CA . PRO B 1 473 ? -15.797 -0.035 25.828 1 27.92 473 PRO B CA 1
ATOM 7626 C C . PRO B 1 473 ? -15.734 0.62 27.203 1 27.92 473 PRO B C 1
ATOM 7628 O O . PRO B 1 473 ? -15.297 1.768 27.328 1 27.92 473 PRO B O 1
ATOM 7631 N N . GLY B 1 474 ? -16.625 0.146 28.188 1 24.91 474 GLY B N 1
ATOM 7632 C CA . GLY B 1 474 ? -16.922 1.052 29.281 1 24.91 474 GLY B CA 1
ATOM 7633 C C . GLY B 1 474 ? -15.734 1.273 30.203 1 24.91 474 GLY B C 1
ATOM 7634 O O . GLY B 1 474 ? -15.453 2.406 30.609 1 24.91 474 GLY B O 1
ATOM 7635 N N . GLN B 1 475 ? -15.422 0.184 31.062 1 20.19 475 GLN B N 1
ATOM 7636 C CA . GLN B 1 475 ? -14.852 0.471 32.375 1 20.19 475 GLN B CA 1
ATOM 7637 C C . GLN B 1 475 ? -13.375 0.815 32.281 1 20.19 475 GLN B C 1
ATOM 7639 O O . GLN B 1 475 ? -12.523 -0.078 32.188 1 20.19 475 GLN B O 1
ATOM 7644 N N . LEU B 1 476 ? -13.055 1.592 31.375 1 20.53 476 LEU B N 1
ATOM 7645 C CA . LEU B 1 476 ? -11.781 2.273 31.609 1 20.53 476 LEU B CA 1
ATOM 7646 C C . LEU B 1 476 ? -11.742 2.889 33 1 20.53 476 LEU B C 1
ATOM 7648 O O . LEU B 1 476 ? -12.57 3.746 33.344 1 20.53 476 LEU B O 1
ATOM 7652 N N . ARG B 1 477 ? -11.609 1.939 34.062 1 18.22 477 ARG B N 1
ATOM 7653 C CA . ARG B 1 477 ? -11.273 2.557 35.344 1 18.22 477 ARG B CA 1
ATOM 7654 C C . ARG B 1 477 ? -10.125 3.551 35.188 1 18.22 477 ARG B C 1
ATOM 7656 O O . ARG B 1 477 ? -9.117 3.248 34.531 1 18.22 477 ARG B O 1
ATOM 7663 N N . LEU B 1 478 ? -10.414 4.898 35.344 1 16.53 478 LEU B N 1
ATOM 7664 C CA . LEU B 1 478 ? -9.438 5.797 35.938 1 16.53 478 LEU B CA 1
ATOM 7665 C C . LEU B 1 478 ? -8.852 5.191 37.188 1 16.53 478 LEU B C 1
ATOM 7667 O O . LEU B 1 478 ? -9.586 4.656 38.031 1 16.53 478 LEU B O 1
#

Solvent-accessible surface area (backbone atoms only — not comparable to full-atom values): 50947 Å² total; per-residue (Å²): 130,80,78,66,73,87,74,58,67,72,61,64,48,91,81,74,51,74,51,74,72,72,67,84,70,68,74,69,72,37,55,84,27,67,65,45,50,50,51,45,53,50,52,50,59,68,58,55,38,58,54,78,56,41,35,22,65,46,54,36,29,31,39,36,31,20,70,32,84,49,66,90,59,34,54,34,73,79,57,52,54,66,66,37,72,37,47,32,40,35,39,40,20,43,33,64,55,41,56,32,35,50,67,68,54,74,50,62,38,37,38,34,36,42,33,59,43,97,74,44,50,32,32,48,58,22,23,56,45,49,43,35,47,56,52,43,53,73,50,46,64,61,56,53,55,21,61,29,54,33,60,40,80,64,38,84,41,57,53,43,37,51,57,49,39,64,75,35,51,42,21,46,33,42,52,55,50,45,39,22,62,74,12,53,50,59,40,69,55,22,46,34,30,16,48,42,51,45,29,28,26,28,34,94,87,41,50,58,30,38,30,39,46,34,35,42,24,70,65,31,54,49,66,74,77,64,55,56,61,76,73,49,63,87,39,43,52,52,40,58,52,50,47,54,52,31,32,73,71,66,54,50,40,38,25,39,29,32,38,26,74,41,53,58,80,51,47,67,71,50,82,54,63,76,56,37,29,43,46,61,81,23,73,65,80,46,56,81,92,44,66,63,44,65,68,48,70,38,27,36,40,36,39,62,38,73,57,77,38,29,59,78,66,41,69,61,58,83,73,33,70,60,37,53,34,72,36,51,41,79,45,84,24,36,42,59,52,34,41,45,51,45,35,56,52,34,42,38,69,45,66,33,70,85,70,57,74,74,76,75,84,67,77,76,70,75,57,78,67,88,67,49,68,64,36,50,56,50,58,47,42,68,55,35,75,65,57,74,47,82,52,69,67,32,28,48,54,29,29,37,53,64,66,39,26,44,78,76,68,27,57,66,53,46,50,48,19,49,50,45,45,14,63,52,45,34,83,37,56,67,69,57,41,49,46,47,33,58,51,34,44,68,40,32,59,64,58,18,49,52,38,48,53,48,13,51,51,53,43,54,52,61,68,36,78,81,23,77,85,56,61,67,89,68,79,68,78,128,129,78,78,66,73,86,73,59,68,71,60,65,49,92,83,75,51,73,52,74,73,71,67,84,71,69,73,70,72,36,56,83,26,66,66,44,50,49,52,46,54,52,52,50,60,68,57,55,38,58,54,79,56,42,39,27,65,47,54,35,29,32,38,35,31,20,68,31,85,50,68,91,60,34,55,33,73,78,56,52,53,66,66,37,72,38,46,32,41,37,40,38,22,44,35,65,55,46,36,54,37,51,66,65,55,74,49,63,37,36,37,33,36,42,32,59,43,98,74,44,50,35,32,49,57,21,24,55,46,50,43,35,48,56,53,46,54,74,50,46,64,58,56,52,55,23,61,29,53,33,60,41,79,65,39,83,41,56,53,43,35,52,56,48,40,64,76,36,50,41,22,45,34,41,52,55,48,44,39,22,64,74,12,53,51,57,40,69,55,22,45,33,31,15,47,42,49,46,30,29,25,27,35,95,87,42,51,58,30,38,31,40,47,32,34,42,22,71,66,31,54,47,64,76,79,64,54,57,59,76,74,48,64,87,40,43,53,50,40,58,52,49,48,52,51,30,31,74,71,67,54,50,41,40,24,38,28,31,40,25,75,41,52,60,81,50,47,67,70,51,83,55,64,78,56,37,27,42,46,60,80,24,73,65,80,46,57,82,92,44,67,63,42,64,67,47,70,38,28,36,38,36,40,63,38,71,56,75,39,29,59,77,66,40,70,62,57,81,72,36,69,61,37,54,35,71,37,52,41,79,46,82,25,35,42,59,52,33,41,44,50,43,35,57,52,34,42,39,69,44,66,33,72,85,69,57,75,75,75,74,84,68,76,75,70,77,55,77,68,89,67,52,68,63,38,50,56,51,59,48,43,68,54,33,75,65,56,73,46,81,51,68,66,33,29,48,54,29,28,37,52,62,66,40,27,45,77,77,68,29,56,65,52,46,51,48,20,49,49,47,45,14,65,52,44,34,82,38,57,69,71,57,43,49,46,47,32,57,50,33,44,68,42,31,60,66,58,17,50,52,38,48,54,49,14,49,51,52,44,54,52,62,69,36,79,81,23,77,85,55,62,68,88,66,79,69,75,125

Secondary structure (DSSP, 8-state):
----GGGG---B-TTSSB-----TTS----TT-HHHHHHHHHHHTSPPPPPSS--SEEEEEEEEEE-S--TTT---GGGSSTT-EEEEEEEEEESSS-TTS-TT-SS-EEEEEEEEETTEEEEEEEESSSS-S-S-GGGHHHHHHHHSB-TTT-SB-HHHHHHHHHH-GGGHHHHHHHHSGGGT---TTT--EE--S-EEEE-TTS-EEEEEEEEEETT--TTTTT------TT-TTHHHHHHHHHHHTT---EEEEEEEEE-GGGGGGSSS-TT-TTS----SSS-TTS----EEEEEEEEEEEE-S-HIIIIIT----TT---TTEEE-S-HHHHHHHHHHHHHHHHHH-GGG-PPP------------HHHHHHHHHGGGSGGGGS--HHHHHHHHHHHHHHHHHS-HHHHHHHHHHHHHHHTTS-HHHHHHHHHHHHTT-HHHHHHHHHHHHHHHHHHHSTT-GGG--SS----/----GGGG---B-TTSSB-----TTS----TT-HHHHHHHHHHHTSPPPPPSS--SEEEEEEEEEE-S--TTT---GGGSSTT-EEEEEEEEEESSS-TTS-TT-SS-EEEEEEEEETTEEEEEEEESSSS-S-S-GGGHHHHHHTTSB-TTT-SB-HHHHHHHHHH-GGGHHHHHHHHSGGGT---TTT--EE--S-EEEE-TTS-EEEEEEEEEETT--TTTTT------TT-TTHHHHHHHHHHHTT---EEEEEEEEE-TTTGGGSSS-TT-TTS----SSS-TTS----EEEEEEEEEEEE-S-HIIIIIT----TT---TTEEE-S-HHHHHHHHHHHHHHHHHH-GGG-PPP------------HHHHHHHHHGGGSGGGGS--HHHHHHHHHHHHHHHHHS-HHHHHHHHHHHHHHHTTS-HHHHHHHHHHHHTT-HHHHHHHHHHHHHHHHHHHSTT-GGG--S-----

InterPro domains:
  IPR002226 Catalase haem-binding site [PS00437] (339-347)
  IPR011614 Catalase core domain [PF00199] (32-364)
  IPR011614 Catalase core domain [SM01060] (12-393)
  IPR018028 Catalase, mono-functional, haem-containing [PR00067] (44-66)
  IPR018028 Catalase, mono-functional, haem-containing [PR00067] (83-101)
  IPR018028 Catalase, mono-functional, haem-containing [PR00067] (104-121)
  IPR018028 Catalase, mono-functional, haem-containing [PR00067] (123-141)
  IPR018028 Catalase, mono-functional, haem-containing [PR00067] (294-321)
  IPR018028 Catalase, mono-functional, haem-containing [PR00067] (326-352)
  IPR018028 Catalase, mono-functional, haem-containing [PS51402] (1-461)
  IPR018028 Catalase, mono-functional, haem-containing [PTHR11465] (28-362)
  IPR020835 Catalase superfamily [SSF56634] (25-456)
  IPR024708 Catalase active site [PS00438] (43-59)
  IPR024711 Catalase, mono-functional, haem-containing, clades 1 and 3 [PIRSF038928] (9-456)

Radius of gyration: 30.59 Å; Cα contacts (8 Å, |Δi|>4): 1838; chains: 2; bounding box: 64×94×74 Å

Nearest PDB structures (foldseek):
  2xq1-assembly4_H  TM=8.425E-01  e=2.122E-45  Ogataea angusta
  7di8-assembly1_A  TM=8.564E-01  e=4.298E-42  Bos taurus
  1dgh-assembly1_D  TM=8.495E-01  e=1.831E-40  Homo sapiens
  8cat-assembly1_A-2  TM=8.402E-01  e=1.114E-40  Bos taurus
  2j2m-assembly1_A  TM=8.286E-01  e=1.244E-40  Exiguobacterium oxidotolerans